Protein AF-A0A7Y2X7P4-F1 (afdb_monomer)

Solvent-accessible surface area (backbone atoms only — not comparable to full-atom values): 41849 Å² total; per-residue (Å²): 105,54,76,49,35,72,40,78,46,71,38,69,62,45,91,51,98,56,87,38,60,37,46,32,39,45,43,83,76,94,69,58,42,29,47,55,92,84,68,91,42,48,36,49,34,66,85,62,38,54,68,67,60,39,80,72,4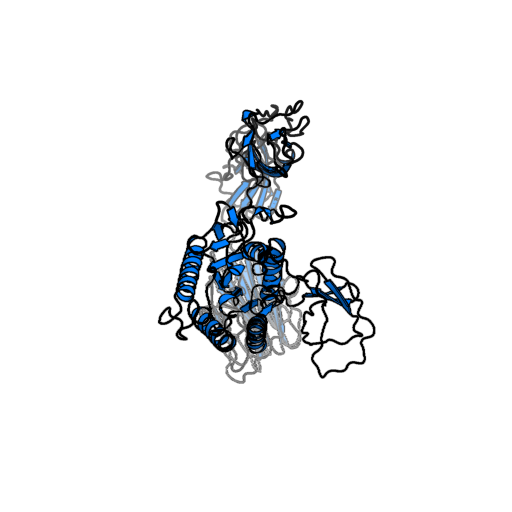3,8,31,40,40,37,40,35,15,31,24,30,76,69,58,79,55,45,81,68,47,43,25,46,58,78,45,72,42,47,78,61,45,75,48,54,20,93,92,36,32,27,25,23,32,35,34,34,34,70,59,48,72,83,68,53,32,51,32,49,30,39,73,34,43,48,26,14,35,26,40,36,43,40,40,39,31,36,39,50,80,77,66,77,45,58,40,67,33,78,29,55,37,31,71,44,63,48,90,45,52,48,21,42,35,41,36,26,28,13,16,42,75,34,54,18,34,40,37,82,82,30,49,63,69,41,56,35,52,8,31,77,25,6,15,20,22,20,33,36,83,34,67,65,53,43,83,43,66,59,38,40,49,62,30,87,46,57,17,23,16,35,38,38,30,35,40,44,53,84,90,83,72,59,39,43,77,75,47,39,40,64,78,65,88,56,60,75,43,50,51,64,46,82,46,45,32,42,37,35,40,81,48,47,47,35,73,91,39,67,54,66,80,30,50,43,60,77,37,71,22,48,72,47,62,52,79,71,41,80,78,49,65,32,30,36,37,43,35,36,27,34,76,35,49,44,26,45,23,52,24,43,32,74,80,36,74,35,28,28,73,87,68,35,54,46,66,30,80,73,59,54,48,33,84,58,71,28,42,24,36,75,85,79,85,74,55,42,48,74,55,30,85,32,40,44,60,79,60,79,70,41,75,44,42,35,68,43,78,46,46,33,39,37,45,44,74,47,49,51,30,68,93,41,63,56,73,80,31,48,48,62,75,39,70,25,49,71,46,70,61,62,74,44,79,78,48,85,24,32,34,40,36,33,37,28,32,77,37,53,40,26,44,22,53,25,43,35,59,68,34,73,37,26,24,76,77,66,34,53,40,83,23,90,52,59,48,43,31,77,65,60,32,44,30,38,72,54,79,82,76,75,59,67,55,46,36,29,47,32,36,39,39,33,36,11,39,62,37,32,24,71,28,50,34,88,56,48,51,70,62,98,59,46,59,63,41,69,40,88,71,26,41,26,20,67,58,80,54,80,42,59,33,52,58,61,70,37,80,56,100,87,42,48,10,32,27,23,63,66,34,19,49,48,52,44,31,77,72,52,54,87,42,86,22,47,41,35,31,40,34,33,39,46,41,69,78,50,27,52,85,52,34,41,21,55,52,70,74,56,51,71,66,76,33,8,72,51,40,40,49,32,52,52,26,45,56,50,34,54,54,45,50,47,65,77,37,74,76,34,48,81,40,72,63,26,36,40,37,31,63,55,76,58,25,31,39,100,91,32,21,94,49,42,40,64,45,50,50,44,30,54,52,22,51,20,67,59,75,36,86,80,47,32,36,38,38,40,36,73,38,80,72,36,68,68,46,47,67,70,27,45,50,42,40,36,48,26,48,46,55,50,16,81,72,32,101,53,32,45,62,41,86,38,66,92,50,40,61,32,100,70,29,69,44,48,21,46,62,14,26,41,51,50,7,44,49,52,31,55,56,51,60,68,72,56,76,81,89,59,83,65,50,77,45,63,53,100,89,64,32,45,34,45,40,38,83,77,49,64,84,89,56,56,78,52,90,42,74,71,91,88,66,88,76,93,83,77,89,76,74,77,86,69,78,70,86,53,47,58,48,69,43,70,46,80,74,93,83,73,93,78,96,77,78,77,51,80,50,84,45,84,77,131

Structure (mmCIF, N/CA/C/O backbone):
data_AF-A0A7Y2X7P4-F1
#
_entry.id   AF-A0A7Y2X7P4-F1
#
loop_
_atom_site.group_PDB
_atom_site.id
_atom_site.type_symbol
_atom_site.label_atom_id
_atom_site.label_alt_id
_atom_site.label_comp_id
_atom_site.label_asym_id
_atom_site.label_entity_id
_atom_site.label_seq_id
_atom_site.pdbx_PDB_ins_code
_atom_site.Cartn_x
_atom_site.Cartn_y
_atom_site.Cartn_z
_atom_site.occupancy
_atom_site.B_iso_or_equiv
_atom_site.auth_seq_id
_atom_site.auth_comp_id
_atom_site.auth_asym_id
_atom_site.auth_atom_id
_atom_site.pdbx_PDB_model_num
ATOM 1 N N . MET A 1 1 ? -10.088 -11.975 59.814 1.00 55.72 1 MET A N 1
ATOM 2 C CA . MET A 1 1 ? -8.767 -12.585 59.526 1.00 55.72 1 MET A CA 1
ATOM 3 C C . MET A 1 1 ? -8.767 -13.063 58.083 1.00 55.72 1 MET A C 1
ATOM 5 O O . MET A 1 1 ? -9.628 -13.869 57.749 1.00 55.72 1 MET A O 1
ATOM 9 N N . LYS A 1 2 ? -7.854 -12.573 57.236 1.00 48.41 2 LYS A N 1
ATOM 10 C CA . LYS A 1 2 ? -7.659 -13.098 55.872 1.00 48.41 2 LYS A CA 1
ATOM 11 C C . LYS A 1 2 ? -6.420 -14.012 55.882 1.00 48.41 2 LYS A C 1
ATOM 13 O O . LYS A 1 2 ? -5.441 -13.701 56.560 1.00 48.41 2 LYS A O 1
ATOM 18 N N . ILE A 1 3 ? -6.473 -15.141 55.171 1.00 52.34 3 ILE A N 1
ATOM 19 C CA . ILE A 1 3 ? -5.277 -15.928 54.824 1.00 52.34 3 ILE A CA 1
ATOM 20 C C . ILE A 1 3 ? -4.884 -15.468 53.429 1.00 52.34 3 ILE A C 1
ATOM 22 O O . ILE A 1 3 ? -5.646 -15.695 52.491 1.00 52.34 3 ILE A O 1
ATOM 26 N N . SER A 1 4 ? -3.733 -14.818 53.293 1.00 39.75 4 SER A N 1
ATOM 27 C CA . SER A 1 4 ? -3.278 -14.352 51.980 1.00 39.75 4 SER A CA 1
ATOM 28 C C . SER A 1 4 ? -2.573 -15.447 51.190 1.00 39.75 4 SER A C 1
ATOM 30 O O . SER A 1 4 ? -2.751 -15.552 49.981 1.00 39.75 4 SER A O 1
ATOM 32 N N . THR A 1 5 ? -1.770 -16.273 51.869 1.00 44.25 5 THR A N 1
ATOM 33 C CA . THR A 1 5 ? -0.935 -17.270 51.195 1.00 44.25 5 THR A CA 1
ATOM 34 C C . THR A 1 5 ? -0.627 -18.478 52.063 1.00 44.25 5 THR A C 1
ATOM 36 O O . THR A 1 5 ? -0.539 -18.388 53.291 1.00 44.25 5 THR A O 1
ATOM 39 N N . ILE A 1 6 ? -0.419 -19.607 51.386 1.00 47.72 6 ILE A N 1
ATOM 40 C CA . ILE A 1 6 ? -0.004 -20.881 51.962 1.00 47.72 6 ILE A CA 1
ATOM 41 C C . ILE A 1 6 ? 1.059 -21.495 51.046 1.00 47.72 6 ILE A C 1
ATOM 43 O O . ILE A 1 6 ? 0.864 -21.551 49.833 1.00 47.72 6 ILE A O 1
ATOM 47 N N . LEU A 1 7 ? 2.155 -21.985 51.624 1.00 40.59 7 LEU A N 1
ATOM 48 C CA . LEU A 1 7 ? 3.277 -22.555 50.882 1.00 40.59 7 LEU A CA 1
ATOM 49 C C . LEU A 1 7 ? 3.767 -23.878 51.480 1.00 40.59 7 LEU A C 1
ATOM 51 O O . LEU A 1 7 ? 3.848 -24.026 52.700 1.00 40.59 7 LEU A O 1
ATOM 55 N N . PHE A 1 8 ? 4.163 -24.817 50.614 1.00 43.94 8 PHE A N 1
ATOM 56 C CA . PHE A 1 8 ? 4.609 -26.165 50.979 1.00 43.94 8 PHE A CA 1
ATOM 57 C C . PHE A 1 8 ? 6.032 -26.462 50.498 1.00 43.94 8 PHE A C 1
ATOM 59 O O . PHE A 1 8 ? 6.401 -26.148 49.363 1.00 43.94 8 PHE A O 1
ATOM 66 N N . ALA A 1 9 ? 6.821 -27.135 51.337 1.00 40.66 9 ALA A N 1
ATOM 67 C CA . ALA A 1 9 ? 8.124 -27.689 50.985 1.00 40.66 9 ALA A CA 1
ATOM 68 C C . ALA A 1 9 ? 8.365 -29.028 51.701 1.00 40.66 9 ALA A C 1
ATOM 70 O O . ALA A 1 9 ? 8.717 -29.056 52.876 1.00 40.66 9 ALA A O 1
ATOM 71 N N . ALA A 1 10 ? 8.217 -30.145 50.986 1.00 37.28 10 ALA A N 1
ATOM 72 C CA . ALA A 1 10 ? 8.679 -31.456 51.444 1.00 37.28 10 ALA A CA 1
ATOM 73 C C . ALA A 1 10 ? 10.058 -31.757 50.834 1.00 37.28 10 ALA A C 1
ATOM 75 O O . ALA A 1 10 ? 10.251 -31.565 49.634 1.00 37.28 10 ALA A O 1
ATOM 76 N N . CYS A 1 11 ? 11.009 -32.212 51.651 1.00 38.88 11 CYS A N 1
ATOM 77 C CA . CYS A 1 11 ? 12.375 -32.521 51.240 1.00 38.88 11 CYS A CA 1
ATOM 78 C C . CYS A 1 11 ? 12.764 -33.943 51.673 1.00 38.88 11 CYS A C 1
ATOM 80 O O . CYS A 1 11 ? 12.772 -34.285 52.862 1.00 38.88 11 CYS A O 1
ATOM 82 N N . THR A 1 12 ? 13.086 -34.781 50.688 1.00 38.25 12 THR A N 1
ATOM 83 C CA . THR A 1 12 ? 13.440 -36.192 50.871 1.00 38.25 12 THR A CA 1
ATOM 84 C C . THR A 1 12 ? 14.952 -36.397 50.882 1.00 38.25 12 THR A C 1
ATOM 86 O O . THR A 1 12 ? 15.601 -36.122 49.879 1.00 38.25 12 THR A O 1
ATOM 89 N N . ALA A 1 13 ? 15.459 -36.997 51.965 1.00 36.12 13 ALA A N 1
ATOM 90 C CA . ALA A 1 13 ? 16.832 -37.482 52.140 1.00 36.12 13 ALA A CA 1
ATOM 91 C C . ALA A 1 13 ? 17.942 -36.409 52.152 1.00 36.12 13 ALA A C 1
ATOM 93 O O . ALA A 1 13 ? 18.467 -36.008 51.118 1.00 36.12 13 ALA A O 1
ATOM 94 N N . VAL A 1 14 ? 18.408 -36.067 53.358 1.00 37.22 14 VAL A N 1
ATOM 95 C CA . VAL A 1 14 ? 19.743 -35.485 53.581 1.00 37.22 14 VAL A CA 1
ATOM 96 C C . VAL A 1 14 ? 20.624 -36.541 54.248 1.00 37.22 14 VAL A C 1
ATOM 98 O O . VAL A 1 14 ? 20.354 -36.974 55.364 1.00 37.22 14 VAL A O 1
ATOM 101 N N . LEU A 1 15 ? 21.699 -36.954 53.570 1.00 34.16 15 LEU A N 1
ATOM 102 C CA . LEU A 1 15 ? 22.690 -37.905 54.088 1.00 34.16 15 LEU A CA 1
ATOM 103 C C . LEU A 1 15 ? 24.070 -37.245 54.200 1.00 34.16 15 LEU A C 1
ATOM 105 O O . LEU A 1 15 ? 24.990 -37.557 53.448 1.00 34.16 15 LEU A O 1
ATOM 109 N N . ALA A 1 16 ? 24.213 -36.347 55.176 1.00 33.16 16 ALA A N 1
ATOM 110 C CA . ALA A 1 16 ? 25.489 -35.746 55.563 1.00 33.16 16 ALA A CA 1
ATOM 111 C C . ALA A 1 16 ? 25.907 -36.227 56.966 1.00 33.16 16 ALA A C 1
ATOM 113 O O . ALA A 1 16 ? 25.143 -36.132 57.930 1.00 33.16 16 ALA A O 1
ATOM 114 N N . TRP A 1 17 ? 27.126 -36.760 57.084 1.00 35.09 17 TRP A N 1
ATOM 115 C CA . TRP A 1 17 ? 27.699 -37.282 58.333 1.00 35.09 17 TRP A CA 1
ATOM 116 C C . TRP A 1 17 ? 28.573 -36.241 59.051 1.00 35.09 17 TRP A C 1
ATOM 118 O O . TRP A 1 17 ? 29.725 -36.512 59.355 1.00 35.09 17 TRP A O 1
ATOM 128 N N . GLU A 1 18 ? 28.030 -35.057 59.346 1.00 35.19 18 GLU A N 1
ATOM 129 C CA . GLU A 1 18 ? 28.591 -34.121 60.338 1.00 35.19 18 GLU A CA 1
ATOM 130 C C . GLU A 1 18 ? 27.557 -33.038 60.717 1.00 35.19 18 GLU A C 1
ATOM 132 O O . GLU A 1 18 ? 26.429 -33.059 60.225 1.00 35.19 18 GLU A O 1
ATOM 137 N N . SER A 1 19 ? 27.905 -32.145 61.652 1.00 34.94 19 SER A N 1
ATOM 138 C CA . SER A 1 19 ? 27.006 -31.197 62.339 1.00 34.94 19 SER A CA 1
ATOM 139 C C . SER A 1 19 ? 26.192 -30.279 61.406 1.00 34.94 19 SER A C 1
ATOM 141 O O . SER A 1 19 ? 26.606 -29.166 61.091 1.00 34.94 19 SER A O 1
ATOM 143 N N . ALA A 1 20 ? 25.005 -30.730 60.995 1.00 35.72 20 ALA A N 1
ATOM 144 C CA . ALA A 1 20 ? 24.185 -30.058 59.990 1.00 35.72 20 ALA A CA 1
ATOM 145 C C . ALA A 1 20 ? 23.316 -28.908 60.543 1.00 35.72 20 ALA A C 1
ATOM 147 O O . ALA A 1 20 ? 22.295 -29.135 61.196 1.00 35.72 20 ALA A O 1
ATOM 148 N N . SER A 1 21 ? 23.667 -27.670 60.187 1.00 38.09 21 SER A N 1
ATOM 149 C CA . SER A 1 21 ? 22.732 -26.540 60.100 1.00 38.09 21 SER A CA 1
ATOM 150 C C . SER A 1 21 ? 22.137 -26.485 58.690 1.00 38.09 21 SER A C 1
ATOM 152 O O . SER A 1 21 ? 22.902 -26.422 57.729 1.00 38.09 21 SER A O 1
ATOM 154 N N . ALA A 1 22 ? 20.808 -26.488 58.550 1.00 37.69 22 ALA A N 1
ATOM 155 C CA . ALA A 1 22 ? 20.156 -26.393 57.244 1.00 37.69 22 ALA A CA 1
ATOM 156 C C . ALA A 1 22 ? 19.798 -24.935 56.915 1.00 37.69 22 ALA A C 1
ATOM 158 O O . ALA A 1 22 ? 19.086 -24.277 57.678 1.00 37.69 22 ALA A O 1
ATOM 159 N N . GLN A 1 23 ? 20.267 -24.418 55.777 1.00 37.84 23 GLN A N 1
ATOM 160 C CA . GLN A 1 23 ? 19.947 -23.050 55.362 1.00 37.84 23 GLN A CA 1
ATOM 161 C C . GLN A 1 23 ? 18.919 -23.045 54.229 1.00 37.84 23 GLN A C 1
ATOM 163 O O . GLN A 1 23 ? 19.240 -23.305 53.076 1.00 37.84 23 GLN A O 1
ATOM 168 N N . LEU A 1 24 ? 17.670 -22.716 54.552 1.00 39.12 24 LEU A N 1
ATOM 169 C CA . LEU A 1 24 ? 16.667 -22.319 53.565 1.00 39.12 24 LEU A CA 1
ATOM 170 C C . LEU A 1 24 ? 16.857 -20.818 53.272 1.00 39.12 24 LEU A C 1
ATOM 172 O O . LEU A 1 24 ? 17.075 -20.010 54.176 1.00 39.12 24 LEU A O 1
ATOM 176 N N . ILE A 1 25 ? 16.871 -20.467 51.988 1.00 38.62 25 ILE A N 1
ATOM 177 C CA . ILE A 1 25 ? 17.105 -19.109 51.483 1.00 38.62 25 ILE A CA 1
ATOM 178 C C . ILE A 1 25 ? 15.963 -18.778 50.517 1.00 38.62 25 ILE A C 1
ATOM 180 O O . ILE A 1 25 ? 15.328 -19.681 49.964 1.00 38.62 25 ILE A O 1
ATOM 184 N N . VAL A 1 26 ? 15.638 -17.493 50.405 1.00 33.94 26 VAL A N 1
ATOM 185 C CA . VAL A 1 26 ? 14.413 -16.990 49.787 1.00 33.94 26 VAL A CA 1
ATOM 186 C C . VAL A 1 26 ? 14.772 -15.864 48.817 1.00 33.94 26 VAL A C 1
ATOM 188 O O . VAL A 1 26 ? 14.937 -14.713 49.221 1.00 33.94 26 VAL A O 1
ATOM 191 N N . TYR A 1 27 ? 14.963 -16.211 47.546 1.00 34.59 27 TYR A N 1
ATOM 192 C CA . TYR A 1 27 ? 15.438 -15.289 46.512 1.00 34.59 27 TYR A CA 1
ATOM 193 C C . TYR A 1 27 ? 14.316 -14.854 45.568 1.00 34.59 27 TYR A C 1
ATOM 195 O O . TYR A 1 27 ? 13.291 -15.513 45.439 1.00 34.59 27 TYR A O 1
ATOM 203 N N . ASP A 1 28 ? 14.529 -13.730 44.892 1.00 31.25 28 ASP A N 1
ATOM 204 C CA . ASP A 1 28 ? 13.771 -13.381 43.693 1.00 31.25 28 ASP A CA 1
ATOM 205 C C . ASP A 1 28 ? 14.186 -14.297 42.522 1.00 31.25 28 ASP A C 1
ATOM 207 O O . ASP A 1 28 ? 15.343 -14.713 42.430 1.00 31.25 28 ASP A O 1
ATOM 211 N N . THR A 1 29 ? 13.248 -14.573 41.613 1.00 32.22 29 THR A N 1
ATOM 212 C CA . THR A 1 29 ? 13.314 -15.528 40.486 1.00 32.22 29 THR A CA 1
ATOM 213 C C . THR A 1 29 ? 13.388 -17.024 40.852 1.00 32.22 29 THR A C 1
ATOM 215 O O . THR A 1 29 ? 13.853 -17.433 41.913 1.00 32.22 29 THR A O 1
ATOM 218 N N . ALA A 1 30 ? 12.854 -17.875 39.966 1.00 29.14 30 ALA A N 1
ATOM 219 C CA . ALA A 1 30 ? 12.456 -19.244 40.300 1.00 29.14 30 ALA A CA 1
ATOM 220 C C . ALA A 1 30 ? 13.512 -20.327 39.990 1.00 29.14 30 ALA A C 1
ATOM 222 O O . ALA A 1 30 ? 13.723 -20.687 38.830 1.00 29.14 30 ALA A O 1
ATOM 223 N N . SER A 1 31 ? 14.092 -20.934 41.031 1.00 27.42 31 SER A N 1
ATOM 224 C CA . SER A 1 31 ? 14.581 -22.330 41.069 1.00 27.42 31 SER A CA 1
ATOM 225 C C . SER A 1 31 ? 15.016 -22.697 42.491 1.00 27.42 31 SER A C 1
ATOM 227 O O . SER A 1 31 ? 15.443 -21.837 43.248 1.00 27.42 31 SER A O 1
ATOM 229 N N . TYR A 1 32 ? 14.893 -23.966 42.883 1.00 30.73 32 TYR A N 1
ATOM 230 C CA . TYR A 1 32 ? 14.807 -24.341 44.297 1.00 30.73 32 TYR A CA 1
ATOM 231 C C . TYR A 1 32 ? 16.195 -24.767 44.953 1.00 30.73 32 TYR A C 1
ATOM 233 O O . TYR A 1 32 ? 16.746 -25.787 44.562 1.00 30.73 32 TYR A O 1
ATOM 241 N N . THR A 1 33 ? 16.697 -24.040 45.997 1.00 29.25 33 THR A N 1
ATOM 242 C CA . THR A 1 33 ? 17.766 -24.250 47.060 1.00 29.25 33 THR A CA 1
ATOM 243 C C . THR A 1 33 ? 17.400 -23.748 48.556 1.00 29.25 33 THR A C 1
ATOM 245 O O . THR A 1 33 ? 17.035 -22.582 48.629 1.00 29.25 33 THR A O 1
ATOM 248 N N . ILE A 1 34 ? 17.351 -24.288 49.840 1.00 39.47 34 ILE A N 1
ATOM 249 C CA . ILE A 1 34 ? 17.632 -25.381 50.899 1.00 39.47 34 ILE A CA 1
ATOM 250 C C . ILE A 1 34 ? 18.951 -26.155 50.989 1.00 39.47 34 ILE A C 1
ATOM 252 O O . ILE A 1 34 ? 19.001 -27.287 50.531 1.00 39.47 34 ILE A O 1
ATOM 256 N N . GLU A 1 35 ? 19.922 -25.666 51.755 1.00 37.03 35 GLU A N 1
ATOM 257 C CA . GLU A 1 35 ? 21.263 -26.241 51.896 1.00 37.03 35 GLU A CA 1
ATOM 258 C C . GLU A 1 35 ? 21.436 -27.343 52.961 1.00 37.03 35 GLU A C 1
ATOM 260 O O . GLU A 1 35 ? 21.086 -27.168 54.130 1.00 37.03 35 GLU A O 1
ATOM 265 N N . ALA A 1 36 ? 22.097 -28.432 52.561 1.00 39.31 36 ALA A N 1
ATOM 266 C CA . ALA A 1 36 ? 22.861 -29.341 53.416 1.00 39.31 36 ALA A CA 1
ATOM 267 C C . ALA A 1 36 ? 24.233 -29.592 52.758 1.00 39.31 36 ALA A C 1
ATOM 269 O O . ALA A 1 36 ? 24.377 -29.413 51.548 1.00 39.31 36 ALA A O 1
ATOM 270 N N . SER A 1 37 ? 25.249 -29.993 53.527 1.00 42.75 37 SER A N 1
ATOM 271 C CA . SER A 1 37 ? 26.652 -30.047 53.083 1.00 42.75 37 SER A CA 1
ATOM 272 C C . SER A 1 37 ? 26.944 -31.129 52.025 1.00 42.75 37 SER A C 1
ATOM 274 O O . SER A 1 37 ? 27.490 -32.189 52.328 1.00 42.75 37 SER A O 1
ATOM 276 N N . GLY A 1 38 ? 26.613 -30.844 50.759 1.00 44.19 38 GLY A N 1
ATOM 277 C CA . GLY A 1 38 ? 26.996 -31.660 49.604 1.00 44.19 38 GLY A CA 1
ATOM 278 C C . GLY A 1 38 ? 26.279 -31.326 48.289 1.00 44.19 38 GLY A C 1
ATOM 279 O O . GLY A 1 38 ? 26.950 -31.024 47.303 1.00 44.19 38 GLY A O 1
ATOM 280 N N . THR A 1 39 ? 24.940 -31.410 48.248 1.00 32.41 39 THR A N 1
ATOM 281 C CA . THR A 1 39 ? 24.178 -31.496 46.978 1.00 32.41 39 THR A CA 1
ATOM 282 C C . THR A 1 39 ? 22.711 -31.051 47.108 1.00 32.41 39 THR A C 1
ATOM 284 O O . THR A 1 39 ? 22.126 -31.303 48.152 1.00 32.41 39 THR A O 1
ATOM 287 N N . ALA A 1 40 ? 22.166 -30.467 46.020 1.00 33.94 40 ALA A N 1
ATOM 288 C CA . ALA A 1 40 ? 20.782 -30.069 45.632 1.00 33.94 40 ALA A CA 1
ATOM 289 C C . ALA A 1 40 ? 19.575 -30.177 46.622 1.00 33.94 40 ALA A C 1
ATOM 291 O O . ALA A 1 40 ? 19.415 -31.134 47.369 1.00 33.94 40 ALA A O 1
ATOM 292 N N . ILE A 1 41 ? 18.721 -29.139 46.606 1.00 41.94 41 ILE A N 1
ATOM 293 C CA . ILE A 1 41 ? 18.492 -28.169 47.718 1.00 41.94 41 ILE A CA 1
ATOM 294 C C . ILE A 1 41 ? 17.049 -27.494 47.429 1.00 41.94 41 ILE A C 1
ATOM 296 O O . ILE A 1 41 ? 16.469 -27.862 46.409 1.00 41.94 41 ILE A O 1
ATOM 300 N N . ARG A 1 42 ? 16.346 -26.611 48.225 1.00 39.59 42 ARG A N 1
ATOM 301 C CA . ARG A 1 42 ? 14.998 -25.953 47.852 1.00 39.59 42 ARG A CA 1
ATOM 302 C C . ARG A 1 42 ? 14.615 -24.437 48.243 1.00 39.59 42 ARG A C 1
ATOM 304 O O . ARG A 1 42 ? 14.480 -24.111 49.407 1.00 39.59 42 ARG A O 1
ATOM 311 N N . THR A 1 43 ? 14.337 -23.489 47.311 1.00 38.12 43 THR A N 1
ATOM 312 C CA . THR A 1 43 ? 14.257 -21.983 47.495 1.00 38.12 43 THR A CA 1
ATOM 313 C C . THR A 1 43 ? 12.848 -21.429 47.428 1.00 38.12 43 THR A C 1
ATOM 315 O O . THR A 1 43 ? 12.158 -21.645 46.448 1.00 38.12 43 THR A O 1
ATOM 318 N N . ILE A 1 44 ? 12.442 -20.596 48.369 1.00 40.19 44 ILE A N 1
ATOM 319 C CA . ILE A 1 44 ? 11.144 -19.911 48.277 1.00 40.19 44 ILE A CA 1
ATOM 320 C C . ILE A 1 44 ? 11.331 -18.551 47.580 1.00 40.19 44 ILE A C 1
ATOM 322 O O . ILE A 1 44 ? 12.395 -17.960 47.707 1.00 40.19 44 ILE A O 1
ATOM 326 N N . THR A 1 45 ? 10.339 -18.019 46.871 1.00 39.75 45 THR A N 1
ATOM 327 C CA . THR A 1 45 ? 10.401 -16.660 46.298 1.00 39.75 45 THR A CA 1
ATOM 328 C C . THR A 1 45 ? 9.275 -15.768 46.838 1.00 39.75 45 THR A C 1
ATOM 330 O O . THR A 1 45 ? 8.286 -16.283 47.365 1.00 39.75 45 THR A O 1
ATOM 333 N N . PRO A 1 46 ? 9.344 -14.430 46.685 1.00 38.00 46 PRO A N 1
ATOM 334 C CA . PRO A 1 46 ? 8.195 -13.556 46.938 1.00 38.00 46 PRO A CA 1
ATOM 335 C C . PRO A 1 46 ? 6.970 -13.897 46.067 1.00 38.00 46 PRO A C 1
ATOM 337 O O . PRO A 1 46 ? 5.839 -13.672 46.488 1.00 38.00 46 PRO A O 1
ATOM 340 N N . ALA A 1 47 ? 7.174 -14.502 44.889 1.00 40.41 47 ALA A N 1
ATOM 341 C CA . ALA A 1 47 ? 6.103 -15.001 44.024 1.00 40.41 47 ALA A CA 1
ATOM 342 C C . ALA A 1 47 ? 5.504 -16.350 44.492 1.00 40.41 47 ALA A C 1
ATOM 344 O O . ALA A 1 47 ? 4.437 -16.731 44.018 1.00 40.41 47 ALA A O 1
ATOM 345 N N . ASP A 1 48 ? 6.128 -17.038 45.459 1.00 41.94 48 ASP A N 1
ATOM 346 C CA . ASP A 1 48 ? 5.508 -18.117 46.247 1.00 41.94 48 ASP A CA 1
ATOM 347 C C . ASP A 1 48 ? 4.734 -17.561 47.476 1.00 41.94 48 ASP A C 1
ATOM 349 O O . ASP A 1 48 ? 4.103 -18.330 48.204 1.00 41.94 48 ASP A O 1
ATOM 353 N N . LEU A 1 49 ? 4.768 -16.238 47.719 1.00 45.62 49 LEU A N 1
ATOM 354 C CA . LEU A 1 49 ? 4.056 -15.527 48.797 1.00 45.62 49 LEU A CA 1
ATOM 355 C C . LEU A 1 49 ? 3.094 -14.399 48.305 1.00 45.62 49 LEU A C 1
ATOM 357 O O . LEU A 1 49 ? 3.037 -13.336 48.937 1.00 45.62 49 LEU A O 1
ATOM 361 N N . PRO A 1 50 ? 2.316 -14.565 47.207 1.00 39.16 50 PRO A N 1
ATOM 362 C CA . PRO A 1 50 ? 1.397 -13.529 46.729 1.00 39.16 50 PRO A CA 1
ATOM 363 C C . PRO A 1 50 ? 0.372 -13.127 47.798 1.00 39.16 50 PRO A C 1
ATOM 365 O O . PRO A 1 50 ? -0.263 -13.974 48.426 1.00 39.16 50 PRO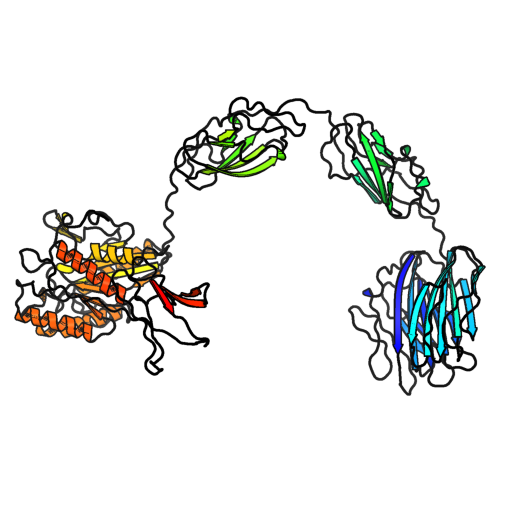 A O 1
ATOM 368 N N . GLY A 1 51 ? 0.205 -11.816 47.990 1.00 43.16 51 GLY A N 1
ATOM 369 C CA . GLY A 1 51 ? -0.713 -11.242 48.977 1.00 43.16 51 GLY A CA 1
ATOM 370 C C . GLY A 1 51 ? -0.137 -11.060 50.388 1.00 43.16 51 GLY A C 1
ATOM 371 O O . GLY A 1 51 ? -0.894 -10.704 51.294 1.00 43.16 51 GLY A O 1
ATOM 372 N N . PHE A 1 52 ? 1.167 -11.279 50.611 1.00 48.00 52 PHE A N 1
ATOM 373 C CA . PHE A 1 52 ? 1.803 -10.909 51.879 1.00 48.00 52 PHE A CA 1
ATOM 374 C C . PHE A 1 52 ? 1.823 -9.377 52.065 1.00 48.00 52 PHE A C 1
ATOM 376 O O . PHE A 1 52 ? 2.738 -8.689 51.613 1.00 48.00 52 PHE A O 1
ATOM 383 N N . ASP A 1 53 ? 0.816 -8.853 52.762 1.00 48.50 53 ASP A N 1
ATOM 384 C CA . ASP A 1 53 ? 0.785 -7.484 53.278 1.00 48.50 53 ASP A CA 1
ATOM 385 C C . ASP A 1 53 ? 1.026 -7.508 54.804 1.00 48.50 53 ASP A C 1
ATOM 387 O O . ASP A 1 53 ? 0.219 -8.086 55.542 1.00 48.50 53 ASP A O 1
ATOM 391 N N . PRO A 1 54 ? 2.139 -6.938 55.310 1.00 48.59 54 PRO A N 1
ATOM 392 C CA . PRO A 1 54 ? 2.414 -6.872 56.743 1.00 48.59 54 PRO A CA 1
ATOM 393 C C . PRO A 1 54 ? 1.664 -5.747 57.478 1.00 48.59 54 PRO A C 1
ATOM 395 O O . PRO A 1 54 ? 1.719 -5.698 58.712 1.00 48.59 54 PRO A O 1
ATOM 398 N N . VAL A 1 55 ? 1.010 -4.821 56.768 1.00 43.41 55 VAL A N 1
ATOM 399 C CA . VAL A 1 55 ? 0.371 -3.647 57.376 1.00 43.41 55 VAL A CA 1
ATOM 400 C C . VAL A 1 55 ? -0.866 -4.070 58.180 1.00 43.41 55 VAL A C 1
ATOM 402 O O . VAL A 1 55 ? -1.752 -4.757 57.685 1.00 43.41 55 VAL A O 1
ATOM 405 N N . GLY A 1 56 ? -0.938 -3.645 59.449 1.00 50.72 56 GLY A N 1
ATOM 406 C CA . GLY A 1 56 ? -2.119 -3.863 60.299 1.00 50.72 56 GLY A CA 1
ATOM 407 C C . GLY A 1 56 ? -2.124 -5.144 61.147 1.00 50.72 56 GLY A C 1
ATOM 408 O O . GLY A 1 56 ? -3.190 -5.706 61.371 1.00 50.72 56 GLY A O 1
ATOM 409 N N . SER A 1 57 ? -0.971 -5.581 61.680 1.00 54.84 57 SER A N 1
ATOM 410 C CA . SER A 1 57 ? -0.764 -6.813 62.487 1.00 54.84 57 SER A CA 1
ATOM 411 C C . SER A 1 57 ? -0.638 -8.125 61.694 1.00 54.84 57 SER A C 1
ATOM 413 O O . SER A 1 57 ? -1.239 -9.149 62.028 1.00 54.84 57 SER A O 1
ATOM 415 N N . GLY A 1 58 ? 0.194 -8.115 60.647 1.00 72.50 58 GLY A N 1
ATOM 416 C CA . GLY A 1 58 ? 0.602 -9.342 59.961 1.00 72.50 58 GLY A CA 1
ATOM 417 C C . GLY A 1 58 ? 1.344 -10.328 60.882 1.00 72.50 58 GLY A C 1
ATOM 418 O O . GLY A 1 58 ? 2.098 -9.925 61.770 1.00 72.50 58 GLY A O 1
ATOM 419 N N . LYS A 1 59 ? 1.172 -11.635 60.653 1.00 83.06 59 LYS A N 1
ATOM 420 C CA . LYS A 1 59 ? 1.898 -12.718 61.343 1.00 83.06 59 LYS A CA 1
ATOM 421 C C . LYS A 1 59 ? 2.343 -13.792 60.349 1.00 83.06 59 LYS A C 1
ATOM 423 O O . LYS A 1 59 ? 1.541 -14.253 59.538 1.00 83.06 59 LYS A O 1
ATOM 428 N N . LEU A 1 60 ? 3.598 -14.227 60.455 1.00 83.56 60 LEU A N 1
ATOM 429 C CA . LEU A 1 60 ? 4.119 -15.411 59.764 1.00 83.56 60 LEU A CA 1
ATOM 430 C C . LEU A 1 60 ? 4.040 -16.615 60.707 1.00 83.56 60 LEU A C 1
ATOM 432 O O . LEU A 1 60 ? 4.485 -16.514 61.849 1.00 83.56 60 LEU A O 1
ATOM 436 N N . VAL A 1 61 ? 3.525 -17.750 60.239 1.00 88.19 61 VAL A N 1
ATOM 437 C CA . VAL A 1 61 ? 3.508 -19.025 60.978 1.00 88.19 61 VAL A CA 1
ATOM 438 C C . VAL A 1 61 ? 4.213 -20.095 60.149 1.00 88.19 61 VAL A C 1
ATOM 440 O O . VAL A 1 61 ? 3.972 -20.212 58.950 1.00 88.19 61 VAL A O 1
ATOM 443 N N . VAL A 1 62 ? 5.087 -20.878 60.784 1.00 87.62 62 VAL A N 1
ATOM 444 C CA . VAL A 1 62 ? 5.919 -21.904 60.142 1.00 87.62 62 VAL A CA 1
ATOM 445 C C . VAL A 1 62 ? 5.721 -23.239 60.857 1.00 87.62 62 VAL A C 1
ATOM 447 O O . VAL A 1 62 ? 6.007 -23.350 62.048 1.00 87.62 62 VAL A O 1
ATOM 450 N N . THR A 1 63 ? 5.257 -24.263 60.139 1.00 90.12 63 THR A N 1
ATOM 451 C CA . THR A 1 63 ? 5.158 -25.643 60.646 1.00 90.12 63 THR A CA 1
ATOM 452 C C . THR A 1 63 ? 6.362 -26.454 60.193 1.00 90.12 63 THR A C 1
ATOM 454 O O . THR A 1 63 ? 6.730 -26.380 59.020 1.00 90.12 63 THR A O 1
ATOM 457 N N . LEU A 1 64 ? 6.911 -27.291 61.067 1.00 87.31 64 LEU A N 1
ATOM 458 C CA . LEU A 1 64 ? 8.052 -28.158 60.779 1.00 87.31 64 LEU A CA 1
ATOM 459 C C . LEU A 1 64 ? 7.741 -29.608 61.162 1.00 87.31 64 LEU A C 1
ATOM 461 O O . LEU A 1 64 ? 7.196 -29.864 62.234 1.00 87.31 64 LEU A O 1
ATOM 465 N N . SER A 1 65 ? 8.167 -30.554 60.330 1.00 88.00 65 SER A N 1
ATOM 466 C CA . SER A 1 65 ? 8.200 -31.994 60.620 1.00 88.00 65 SER A CA 1
ATOM 467 C C . SER A 1 65 ? 9.531 -32.561 60.135 1.00 88.00 65 SER A C 1
ATOM 469 O O . SER A 1 65 ? 9.923 -32.289 59.006 1.00 88.00 65 SER A O 1
ATOM 471 N N . ALA A 1 66 ? 10.246 -33.327 60.957 1.00 82.50 66 ALA A N 1
ATOM 472 C CA . ALA A 1 66 ? 11.605 -33.777 60.650 1.00 82.50 66 ALA A CA 1
ATOM 473 C C . ALA A 1 66 ? 11.916 -35.182 61.186 1.00 82.50 66 ALA A C 1
ATOM 475 O O . ALA A 1 66 ? 11.318 -35.647 62.161 1.00 82.50 66 ALA A O 1
ATOM 476 N N . GLU A 1 67 ? 12.903 -35.829 60.566 1.00 81.38 67 GLU A N 1
ATOM 477 C CA . GLU A 1 67 ? 13.470 -37.112 60.989 1.00 81.38 67 GLU A CA 1
ATOM 478 C C . GLU A 1 67 ? 14.983 -37.001 61.229 1.00 81.38 67 GLU A C 1
ATOM 480 O O . GLU A 1 67 ? 15.691 -36.384 60.442 1.00 81.38 67 GLU A O 1
ATOM 485 N N . GLY A 1 68 ? 15.504 -37.632 62.284 1.00 69.62 68 GLY A N 1
ATOM 486 C CA . GLY A 1 68 ? 16.933 -37.692 62.613 1.00 69.62 68 GLY A CA 1
ATOM 487 C C . GLY A 1 68 ? 17.586 -39.056 62.390 1.00 69.62 68 GLY A C 1
ATOM 488 O O . GLY A 1 68 ? 17.008 -40.095 62.715 1.00 69.62 68 GLY A O 1
ATOM 489 N N . SER A 1 69 ? 18.844 -39.057 61.940 1.00 60.16 69 SER A N 1
ATOM 490 C CA . SER A 1 69 ? 19.662 -40.269 61.785 1.00 60.16 69 SER A CA 1
ATOM 491 C C . SER A 1 69 ? 20.328 -40.690 63.109 1.00 60.16 69 SER A C 1
ATOM 493 O O . SER A 1 69 ? 21.551 -40.666 63.247 1.00 60.16 69 SER A O 1
ATOM 495 N N . GLY A 1 70 ? 19.512 -41.070 64.096 1.00 59.56 70 GLY A N 1
ATOM 496 C CA . GLY A 1 70 ? 19.962 -41.539 65.411 1.00 59.56 70 GLY A CA 1
ATOM 497 C C . GLY A 1 70 ? 20.005 -40.451 66.493 1.00 59.56 70 GLY A C 1
ATOM 498 O O . GLY A 1 70 ? 20.463 -39.332 66.274 1.00 59.56 70 GLY A O 1
ATOM 499 N N . GLY A 1 71 ? 19.521 -40.805 67.688 1.00 62.97 71 GLY A N 1
ATOM 500 C CA . GLY A 1 71 ? 19.356 -39.879 68.812 1.00 62.97 71 GLY A CA 1
ATOM 501 C C . GLY A 1 71 ? 18.149 -38.940 68.675 1.00 62.97 71 GLY A C 1
ATOM 502 O O . GLY A 1 71 ? 17.402 -38.985 67.693 1.00 62.97 71 GLY A O 1
ATOM 503 N N . THR A 1 72 ? 17.960 -38.099 69.694 1.00 62.62 72 THR A N 1
ATOM 504 C CA . THR A 1 72 ? 16.961 -37.021 69.712 1.00 62.62 72 THR A CA 1
ATOM 505 C C . THR A 1 72 ? 17.471 -35.830 68.900 1.00 62.62 72 THR A C 1
ATOM 507 O O . THR A 1 72 ? 18.642 -35.448 69.002 1.00 62.62 72 THR A O 1
ATOM 510 N N . ARG A 1 73 ? 16.602 -35.223 68.091 1.00 68.75 73 ARG A N 1
ATOM 511 C CA . ARG A 1 73 ? 16.851 -33.954 67.388 1.00 68.75 73 ARG A CA 1
ATOM 512 C C . ARG A 1 73 ? 15.968 -32.867 67.983 1.00 68.75 73 ARG A C 1
ATOM 514 O O . ARG A 1 73 ? 14.965 -33.170 68.611 1.00 68.75 73 ARG A O 1
ATOM 521 N N . THR A 1 74 ? 16.349 -31.621 67.761 1.00 77.38 74 THR A N 1
ATOM 522 C CA . THR A 1 74 ? 15.511 -30.434 67.936 1.00 77.38 74 THR A CA 1
ATOM 523 C C . THR A 1 74 ? 15.842 -29.461 66.817 1.00 77.38 74 THR A C 1
ATOM 525 O O . THR A 1 74 ? 17.003 -29.347 66.419 1.00 77.38 74 THR A O 1
ATOM 528 N N . VAL A 1 75 ? 14.837 -28.733 66.346 1.00 84.00 75 VAL A N 1
ATOM 529 C CA . VAL A 1 75 ? 15.019 -27.409 65.757 1.00 84.00 75 VAL A CA 1
ATOM 530 C C . VAL A 1 75 ? 15.669 -26.541 66.836 1.00 84.00 75 VAL A C 1
ATOM 532 O O . VAL A 1 75 ? 15.185 -26.488 67.968 1.00 84.00 75 VAL A O 1
ATOM 535 N N . SER A 1 76 ? 16.815 -25.944 66.521 1.00 80.69 76 SER A N 1
ATOM 536 C CA . SER A 1 76 ? 17.625 -25.143 67.448 1.00 80.69 76 SER A CA 1
ATOM 537 C C . SER A 1 76 ? 17.438 -23.640 67.247 1.00 80.69 76 SER A C 1
ATOM 539 O O . SER A 1 76 ? 17.623 -22.872 68.189 1.00 80.69 76 SER A O 1
ATOM 541 N N . SER A 1 77 ? 17.036 -23.218 66.046 1.00 82.75 77 SER A N 1
ATOM 542 C CA . SER A 1 77 ? 16.526 -21.876 65.767 1.00 82.75 77 SER A CA 1
ATOM 543 C C . SER A 1 77 ? 15.737 -21.853 64.459 1.00 82.75 77 SER A C 1
ATOM 545 O O . SER A 1 77 ? 15.997 -22.639 63.546 1.00 82.75 77 SER A O 1
ATOM 547 N N . VAL A 1 78 ? 14.806 -20.906 64.354 1.00 84.56 78 VAL A N 1
ATOM 548 C CA . VAL A 1 78 ? 14.205 -20.490 63.084 1.00 84.56 78 VAL A CA 1
ATOM 549 C C . VAL A 1 78 ? 14.351 -18.977 62.978 1.00 84.56 78 VAL A C 1
ATOM 551 O O . VAL A 1 78 ? 14.105 -18.275 63.960 1.00 84.56 78 VAL A O 1
ATOM 554 N N . THR A 1 79 ? 14.764 -18.455 61.825 1.00 81.69 79 THR A N 1
ATOM 555 C CA . THR A 1 79 ? 14.853 -17.004 61.589 1.00 81.69 79 THR A CA 1
ATOM 556 C C . THR A 1 79 ? 14.221 -16.629 60.254 1.00 81.69 79 THR A C 1
ATOM 558 O O . THR A 1 79 ? 14.278 -17.411 59.315 1.00 81.69 79 THR A O 1
ATOM 561 N N . TYR A 1 80 ? 13.623 -15.443 60.156 1.00 77.38 80 TYR A N 1
ATOM 562 C CA . TYR A 1 80 ? 13.103 -14.861 58.918 1.00 77.38 80 TYR A CA 1
ATOM 563 C C . TYR A 1 80 ? 13.688 -13.458 58.741 1.00 77.38 80 TYR A C 1
ATOM 565 O O . TYR A 1 80 ? 13.684 -12.668 59.682 1.00 77.38 80 TYR A O 1
ATOM 573 N N . ALA A 1 81 ? 14.264 -13.162 57.572 1.00 72.06 81 ALA A N 1
ATOM 574 C CA . ALA A 1 81 ? 15.069 -11.949 57.340 1.00 72.06 81 ALA A CA 1
ATOM 575 C C . ALA A 1 81 ? 16.229 -11.759 58.354 1.00 72.06 81 ALA A C 1
ATOM 577 O O . ALA A 1 81 ? 16.706 -10.649 58.570 1.00 72.06 81 ALA A O 1
ATOM 578 N N . GLY A 1 82 ? 16.680 -12.843 59.001 1.00 76.25 82 GLY A N 1
ATOM 579 C CA . GLY A 1 82 ? 17.647 -12.807 60.107 1.00 76.25 82 GLY A CA 1
ATOM 580 C C . GLY A 1 82 ? 17.045 -12.525 61.494 1.00 76.25 82 GLY A C 1
ATOM 581 O O . GLY A 1 82 ? 17.741 -12.696 62.493 1.00 76.25 82 GLY A O 1
ATOM 582 N N . VAL A 1 83 ? 15.761 -12.166 61.589 1.00 84.06 83 VAL A N 1
ATOM 583 C CA . VAL A 1 83 ? 15.025 -12.003 62.855 1.00 84.06 83 VAL A CA 1
ATOM 584 C C . VAL A 1 83 ? 14.583 -13.374 63.370 1.00 84.06 83 VAL A C 1
ATOM 586 O O . VAL A 1 83 ? 14.022 -14.164 62.618 1.00 84.06 83 VAL A O 1
ATOM 589 N N . GLY A 1 84 ? 14.824 -13.680 64.647 1.00 87.50 84 GLY A N 1
ATOM 590 C CA . GLY A 1 84 ? 14.402 -14.952 65.246 1.00 87.50 84 GLY A CA 1
ATOM 591 C C . GLY A 1 84 ? 12.881 -15.083 65.361 1.00 87.50 84 GLY A C 1
ATOM 592 O O . GLY A 1 84 ? 12.219 -14.176 65.862 1.00 87.50 84 GLY A O 1
ATOM 593 N N . LEU A 1 85 ? 12.337 -16.225 64.936 1.00 93.06 85 LEU A N 1
ATOM 594 C CA . LEU A 1 85 ? 10.953 -16.602 65.218 1.00 93.06 85 LEU A CA 1
ATOM 595 C C . LEU A 1 85 ? 10.821 -17.080 66.668 1.00 93.06 85 LEU A C 1
ATOM 597 O O . LEU A 1 85 ? 11.720 -17.714 67.222 1.00 93.06 85 LEU A O 1
ATOM 601 N N . SER A 1 86 ? 9.657 -16.827 67.258 1.00 95.88 86 SER A N 1
ATOM 602 C CA . SER A 1 86 ? 9.261 -17.392 68.547 1.00 95.88 86 SER A CA 1
ATOM 603 C C . SER A 1 86 ? 8.742 -18.819 68.364 1.00 95.88 86 SER A C 1
ATOM 605 O O . SER A 1 86 ? 8.010 -19.105 67.416 1.00 95.88 86 SER A O 1
ATOM 607 N N . GLU A 1 87 ? 9.104 -19.727 69.270 1.00 96.25 87 GLU A N 1
ATOM 608 C CA . GLU A 1 87 ? 8.542 -21.081 69.311 1.00 96.25 87 GLU A CA 1
ATOM 609 C C . GLU A 1 87 ? 7.121 -21.021 69.890 1.00 96.25 87 GLU A C 1
ATOM 611 O O . GLU A 1 87 ? 6.934 -20.575 71.020 1.00 96.25 87 GLU A O 1
ATOM 616 N N . ALA A 1 88 ? 6.112 -21.462 69.132 1.00 95.75 88 ALA A N 1
ATOM 617 C CA . ALA A 1 88 ? 4.773 -21.690 69.680 1.00 95.75 88 ALA A CA 1
ATOM 618 C C . ALA A 1 88 ? 4.707 -23.042 70.401 1.00 95.75 88 ALA A C 1
ATOM 620 O O . ALA A 1 88 ? 4.053 -23.153 71.438 1.00 95.75 88 ALA A O 1
ATOM 621 N N . ILE A 1 89 ? 5.360 -24.063 69.834 1.00 96.50 89 ILE A N 1
ATOM 622 C CA . ILE A 1 89 ? 5.597 -25.376 70.446 1.00 96.50 89 ILE A CA 1
ATOM 623 C C . ILE A 1 89 ? 6.589 -26.195 69.608 1.00 96.50 89 ILE A C 1
ATOM 625 O O . ILE A 1 89 ? 6.550 -26.151 68.380 1.00 96.50 89 ILE A O 1
ATOM 629 N N . GLN A 1 90 ? 7.405 -27.022 70.258 1.00 94.19 90 GLN A N 1
ATOM 630 C CA . GLN A 1 90 ? 8.138 -28.123 69.637 1.00 94.19 90 GLN A CA 1
ATOM 631 C C . GLN A 1 90 ? 7.956 -29.412 70.450 1.00 94.19 90 GLN A C 1
ATOM 633 O O . GLN A 1 90 ? 7.995 -29.388 71.679 1.00 94.19 90 GLN A O 1
ATOM 638 N N . GLN A 1 91 ? 7.807 -30.554 69.770 1.00 92.88 91 GLN A N 1
ATOM 639 C CA . GLN A 1 91 ? 7.855 -31.871 70.402 1.00 92.88 91 GLN A CA 1
ATOM 640 C C . GLN A 1 91 ? 8.681 -32.875 69.596 1.00 92.88 91 GLN A C 1
ATOM 642 O O . GLN A 1 91 ? 8.589 -32.975 68.372 1.00 92.88 91 GLN A O 1
ATOM 647 N N . ASN A 1 92 ? 9.445 -33.678 70.333 1.00 89.31 92 ASN A N 1
ATOM 648 C CA . ASN A 1 92 ? 10.154 -34.850 69.840 1.00 89.31 92 ASN A CA 1
ATOM 649 C C . ASN A 1 92 ? 9.438 -36.096 70.359 1.00 89.31 92 ASN A C 1
ATOM 651 O O . ASN A 1 92 ? 9.074 -36.123 71.536 1.00 89.31 92 ASN A O 1
ATOM 655 N N . TYR A 1 93 ? 9.296 -37.133 69.534 1.00 88.12 93 TYR A N 1
ATOM 656 C CA . TYR A 1 93 ? 8.754 -38.411 69.999 1.00 88.12 93 TYR A CA 1
ATOM 657 C C . TYR A 1 93 ? 9.628 -38.977 71.129 1.00 88.12 93 TYR A C 1
ATOM 659 O O . TYR A 1 93 ? 10.842 -39.122 70.956 1.00 88.12 93 TYR A O 1
ATOM 667 N N . SER A 1 94 ? 9.026 -39.325 72.269 1.00 78.94 94 SER A N 1
ATOM 668 C CA . SER A 1 94 ? 9.714 -39.599 73.548 1.00 78.94 94 SER A CA 1
ATOM 669 C C . SER A 1 94 ? 10.820 -40.662 73.496 1.00 78.94 94 SER A C 1
ATOM 671 O O . SER A 1 94 ? 11.759 -40.633 74.290 1.00 78.94 94 SER A O 1
ATOM 673 N N . THR A 1 95 ? 10.726 -41.600 72.553 1.00 71.50 95 THR A N 1
ATOM 674 C CA . THR A 1 95 ? 11.689 -42.695 72.326 1.00 71.50 95 THR A CA 1
ATOM 675 C C . THR A 1 95 ? 12.199 -42.725 70.876 1.00 71.50 95 THR A C 1
ATOM 677 O O . THR A 1 95 ? 12.601 -43.767 70.351 1.00 71.50 95 THR A O 1
ATOM 680 N N . GLY A 1 96 ? 12.135 -41.586 70.180 1.00 72.19 96 GLY A N 1
ATOM 681 C CA . GLY A 1 96 ? 12.247 -41.516 68.726 1.00 72.19 96 GLY A CA 1
ATOM 682 C C . GLY A 1 96 ? 13.224 -40.490 68.174 1.00 72.19 96 GLY A C 1
ATOM 683 O O . GLY A 1 96 ? 14.013 -39.869 68.880 1.00 72.19 96 GLY A O 1
ATOM 684 N N . SER A 1 97 ? 13.147 -40.354 66.853 1.00 78.25 97 SER A N 1
ATOM 685 C CA . SER A 1 97 ? 13.924 -39.400 66.055 1.00 78.25 97 SER A CA 1
ATOM 686 C C . SER A 1 97 ? 13.003 -38.586 65.140 1.00 78.25 97 SER A C 1
ATOM 688 O O . SER A 1 97 ? 13.472 -37.973 64.192 1.00 78.25 97 SER A O 1
ATOM 690 N N . GLN A 1 98 ? 11.697 -38.626 65.409 1.00 87.88 98 GLN A N 1
ATOM 691 C CA . GLN A 1 98 ? 10.663 -37.814 64.785 1.00 87.88 98 GLN A CA 1
ATOM 692 C C . GLN A 1 98 ? 10.464 -36.564 65.649 1.00 87.88 98 GLN A C 1
ATOM 694 O O . GLN A 1 98 ? 10.280 -36.676 66.863 1.00 87.88 98 GLN A O 1
ATOM 699 N N . THR A 1 99 ? 10.492 -35.397 65.015 1.00 89.19 99 THR A N 1
ATOM 700 C CA . THR A 1 99 ? 10.306 -34.080 65.638 1.00 89.19 99 THR A CA 1
ATOM 701 C C . THR A 1 99 ? 9.272 -33.302 64.837 1.00 89.19 99 THR A C 1
ATOM 703 O O . THR A 1 99 ? 9.276 -33.358 63.608 1.00 89.19 99 THR A O 1
ATOM 706 N N . THR A 1 100 ? 8.402 -32.547 65.503 1.00 92.81 100 THR A N 1
ATOM 707 C CA . THR A 1 100 ? 7.530 -31.572 64.841 1.00 92.81 100 THR A CA 1
ATOM 708 C C . THR A 1 100 ? 7.361 -30.319 65.699 1.00 92.81 100 THR A C 1
ATOM 710 O O . THR A 1 100 ? 7.426 -30.384 66.928 1.00 92.81 100 THR A O 1
ATOM 713 N N . ALA A 1 101 ? 7.223 -29.161 65.057 1.00 94.81 101 ALA A N 1
ATOM 714 C CA . ALA A 1 101 ? 7.199 -27.865 65.722 1.00 94.81 101 ALA A CA 1
ATOM 715 C C . ALA A 1 101 ? 6.358 -26.834 64.960 1.00 94.81 101 ALA A C 1
ATOM 717 O O . ALA A 1 101 ? 6.115 -26.969 63.760 1.00 94.81 101 ALA A O 1
ATOM 718 N N . ILE A 1 102 ? 5.950 -25.781 65.665 1.00 96.12 102 ILE A N 1
ATOM 719 C CA . ILE A 1 102 ? 5.314 -24.585 65.115 1.00 96.12 102 ILE A CA 1
ATOM 720 C C . ILE A 1 102 ? 6.060 -23.365 65.665 1.00 96.12 102 ILE A C 1
ATOM 722 O O . ILE A 1 102 ? 6.210 -23.210 66.878 1.00 96.12 102 ILE A O 1
ATOM 726 N N . TYR A 1 103 ? 6.500 -22.491 64.764 1.00 95.44 103 TYR A N 1
ATOM 727 C CA . TYR A 1 103 ? 7.164 -21.220 65.053 1.00 95.44 103 TYR A CA 1
ATOM 728 C C . TYR A 1 103 ? 6.364 -20.058 64.449 1.00 95.44 103 TYR A C 1
ATOM 730 O O . TYR A 1 103 ? 5.608 -20.259 63.498 1.00 95.44 103 TYR A O 1
ATOM 738 N N . TYR A 1 104 ? 6.523 -18.841 64.973 1.00 93.62 104 TYR A N 1
ATOM 739 C CA . TYR A 1 104 ? 5.861 -17.647 64.436 1.00 93.62 104 TYR A CA 1
ATOM 740 C C . TYR A 1 104 ? 6.704 -16.370 64.562 1.00 93.62 104 TYR A C 1
ATOM 742 O O . TYR A 1 104 ? 7.576 -16.265 65.426 1.00 93.62 104 TYR A O 1
ATOM 750 N N . LEU A 1 105 ? 6.416 -15.383 63.711 1.00 90.19 105 LEU A N 1
ATOM 751 C CA . LEU A 1 105 ? 6.917 -14.009 63.812 1.00 90.19 105 LEU A CA 1
ATOM 752 C C . LEU A 1 105 ? 5.736 -13.037 63.742 1.00 90.19 105 LEU A C 1
ATOM 754 O O . LEU A 1 105 ? 4.956 -13.074 62.790 1.00 90.19 105 LEU A O 1
ATOM 758 N N . ASP A 1 106 ? 5.622 -12.171 64.745 1.00 88.38 106 ASP A N 1
ATOM 759 C CA . ASP A 1 106 ? 4.694 -11.039 64.739 1.00 88.38 106 ASP A CA 1
ATOM 760 C C . ASP A 1 106 ? 5.299 -9.871 63.946 1.00 88.38 106 ASP A C 1
ATOM 762 O O . ASP A 1 106 ? 6.464 -9.533 64.143 1.00 88.38 106 ASP A O 1
ATOM 766 N N . ASN A 1 107 ? 4.498 -9.234 63.090 1.00 81.62 107 ASN A N 1
ATOM 767 C CA . ASN A 1 107 ? 4.879 -8.137 62.190 1.00 81.62 107 ASN A CA 1
ATOM 768 C C . ASN A 1 107 ? 6.148 -8.426 61.342 1.00 81.62 107 ASN A C 1
ATOM 770 O O . ASN A 1 107 ? 7.149 -7.714 61.470 1.00 81.62 107 ASN A O 1
ATOM 774 N N . PRO A 1 108 ? 6.146 -9.464 60.477 1.00 77.75 108 PRO A N 1
ATOM 775 C CA . PRO A 1 108 ? 7.282 -9.782 59.610 1.00 77.75 108 PRO A CA 1
ATOM 776 C C . PRO A 1 108 ? 7.514 -8.708 58.537 1.00 77.75 108 PRO A C 1
ATOM 778 O O . PRO A 1 108 ? 6.592 -8.004 58.130 1.00 77.75 108 PRO A O 1
ATOM 781 N N . THR A 1 109 ? 8.735 -8.633 58.006 1.00 70.50 109 THR A N 1
ATOM 782 C CA . THR A 1 109 ? 9.035 -7.844 56.799 1.00 70.50 109 THR A CA 1
ATOM 783 C C . THR A 1 109 ? 8.419 -8.476 55.546 1.00 70.50 109 THR A C 1
ATOM 785 O O . THR A 1 109 ? 8.289 -9.697 55.453 1.00 70.50 109 THR A O 1
ATOM 788 N N . SER A 1 110 ? 8.099 -7.661 54.537 1.00 63.19 110 SER A N 1
ATOM 789 C CA . SER A 1 110 ? 7.519 -8.127 53.264 1.00 63.19 110 SER A CA 1
ATOM 790 C C . SER A 1 110 ? 8.438 -9.015 52.418 1.00 63.19 110 SER A C 1
ATOM 792 O O . SER A 1 110 ? 7.963 -9.715 51.532 1.00 63.19 110 SER A O 1
ATOM 794 N N . VAL A 1 111 ? 9.742 -9.022 52.704 1.00 63.53 111 VAL A N 1
ATOM 795 C CA . VAL A 1 111 ? 10.743 -9.901 52.082 1.00 63.53 111 VAL A CA 1
ATOM 796 C C . VAL A 1 111 ? 11.686 -10.421 53.173 1.00 63.53 111 VAL A C 1
ATOM 798 O O . VAL A 1 111 ? 12.010 -9.681 54.111 1.00 63.53 111 VAL A O 1
ATOM 801 N N . GLY A 1 112 ? 12.133 -11.678 53.078 1.00 61.59 112 GLY A N 1
ATOM 802 C CA . GLY A 1 112 ? 13.033 -12.273 54.067 1.00 61.59 112 GLY A CA 1
ATOM 803 C C . GLY A 1 112 ? 13.418 -13.735 53.821 1.00 61.59 112 GLY A C 1
ATOM 804 O O . GLY A 1 112 ? 12.609 -14.545 53.386 1.00 61.59 112 GLY A O 1
ATOM 805 N N . ASN A 1 113 ? 14.659 -14.085 54.177 1.00 64.81 113 ASN A N 1
ATOM 806 C CA . ASN A 1 113 ? 15.170 -15.462 54.157 1.00 64.81 113 ASN A CA 1
ATOM 807 C C . ASN A 1 113 ? 14.712 -16.252 55.391 1.00 64.81 113 ASN A C 1
ATOM 809 O O . ASN A 1 113 ? 15.029 -15.820 56.499 1.00 64.81 113 ASN A O 1
ATOM 813 N N . LEU A 1 114 ? 14.033 -17.394 55.211 1.00 69.44 114 LEU A N 1
ATOM 814 C CA . LEU A 1 114 ? 13.593 -18.298 56.285 1.00 69.44 114 LEU A CA 1
ATOM 815 C C . LEU A 1 114 ? 14.634 -19.402 56.571 1.00 69.44 114 LEU A C 1
ATOM 817 O O . LEU A 1 114 ? 14.656 -20.402 55.870 1.00 69.44 114 LEU A O 1
ATOM 821 N N . VAL A 1 115 ? 15.460 -19.286 57.610 1.00 70.88 115 VAL A N 1
ATOM 822 C CA . VAL A 1 115 ? 16.493 -20.284 57.971 1.00 70.88 115 VAL A CA 1
ATOM 823 C C . VAL A 1 115 ? 16.001 -21.208 59.096 1.00 70.88 115 VAL A C 1
ATOM 825 O O . VAL A 1 115 ? 15.362 -20.728 60.029 1.00 70.88 115 VAL A O 1
ATOM 828 N N . VAL A 1 116 ? 16.319 -22.515 59.051 1.00 74.75 116 VAL A N 1
ATOM 829 C CA . VAL A 1 116 ? 15.879 -23.528 60.042 1.00 74.75 116 VAL A CA 1
ATOM 830 C C . VAL A 1 116 ? 17.065 -24.385 60.516 1.00 74.75 116 VAL A C 1
ATOM 832 O O . VAL A 1 116 ? 17.460 -25.351 59.865 1.00 74.75 116 VAL A O 1
ATOM 835 N N . SER A 1 117 ? 17.628 -24.060 61.679 1.00 75.31 117 SER A N 1
ATOM 836 C CA . SER A 1 117 ? 18.763 -24.796 62.259 1.00 75.31 117 SER A CA 1
ATOM 837 C C . SER A 1 117 ? 18.311 -25.992 63.099 1.00 75.31 117 SER A C 1
ATOM 839 O O . SER A 1 117 ? 17.257 -25.950 63.731 1.00 75.31 117 SER A O 1
ATOM 841 N N . PHE A 1 118 ? 19.144 -27.035 63.175 1.00 75.69 118 PHE A N 1
ATOM 842 C CA . PHE A 1 118 ? 18.920 -28.220 64.012 1.00 75.69 118 PHE A CA 1
ATOM 843 C C . PHE A 1 118 ? 20.092 -28.476 64.971 1.00 75.69 118 PHE A C 1
ATOM 845 O O . PHE A 1 118 ? 21.199 -27.978 64.779 1.00 75.69 118 PHE A O 1
ATOM 852 N N . SER A 1 119 ? 19.859 -29.282 66.008 1.00 73.44 119 SER A N 1
ATOM 853 C CA . SER A 1 119 ? 20.879 -29.759 66.959 1.00 73.44 119 SER A CA 1
ATOM 854 C C . SER A 1 119 ? 21.682 -30.985 66.473 1.00 73.44 119 SER A C 1
ATOM 856 O O . SER A 1 119 ? 22.368 -31.639 67.262 1.00 73.44 119 SER A O 1
ATOM 858 N N . GLY A 1 120 ? 21.616 -31.309 65.177 1.00 65.00 120 GLY A N 1
ATOM 859 C CA . GLY A 1 120 ? 22.452 -32.314 64.514 1.00 65.00 120 GLY A CA 1
ATOM 860 C C . GLY A 1 120 ? 21.747 -33.029 63.356 1.00 65.00 120 GLY A C 1
ATOM 861 O O . GLY A 1 120 ? 20.633 -32.676 62.993 1.00 65.00 120 GLY A O 1
ATOM 862 N N . ASN A 1 121 ? 22.406 -34.058 62.812 1.00 65.81 121 ASN A N 1
ATOM 863 C CA . ASN A 1 121 ? 22.063 -34.785 61.582 1.00 65.81 121 ASN A CA 1
ATOM 864 C C . ASN A 1 121 ? 20.558 -35.087 61.417 1.00 65.81 121 ASN A C 1
ATOM 866 O O . ASN A 1 121 ? 19.974 -35.839 62.207 1.00 65.81 121 ASN A O 1
ATOM 870 N N . THR A 1 122 ? 19.981 -34.558 60.338 1.00 68.06 122 THR A N 1
ATOM 871 C CA . THR A 1 122 ? 18.568 -34.677 59.952 1.00 68.06 122 THR A CA 1
ATOM 872 C C . THR A 1 122 ? 18.482 -35.446 58.632 1.00 68.06 122 THR A C 1
ATOM 874 O O . THR A 1 122 ? 19.147 -35.079 57.671 1.00 68.06 122 THR A O 1
ATOM 877 N N . ASN A 1 123 ? 17.680 -36.511 58.596 1.00 68.12 123 ASN A N 1
ATOM 878 C CA . ASN A 1 123 ? 17.470 -37.414 57.458 1.00 68.12 123 ASN A CA 1
ATOM 879 C C . ASN A 1 123 ? 16.389 -36.905 56.481 1.00 68.12 123 ASN A C 1
ATOM 881 O O . ASN A 1 123 ? 16.336 -37.332 55.330 1.00 68.12 123 ASN A O 1
ATOM 885 N N . GLY A 1 124 ? 15.529 -35.982 56.915 1.00 72.06 124 GLY A N 1
ATOM 886 C CA . GLY A 1 124 ? 14.539 -35.328 56.061 1.00 72.06 124 GLY A CA 1
ATOM 887 C C . GLY A 1 124 ? 13.696 -34.298 56.811 1.00 72.06 124 GLY A C 1
ATOM 888 O O . GLY A 1 124 ? 13.665 -34.288 58.045 1.00 72.06 124 GLY A O 1
ATOM 889 N N . ILE A 1 125 ? 13.043 -33.410 56.056 1.00 74.56 125 ILE A N 1
ATOM 890 C CA . ILE A 1 125 ? 12.270 -32.281 56.589 1.00 74.56 125 ILE A CA 1
ATOM 891 C C . ILE A 1 125 ? 11.061 -31.963 55.698 1.00 74.56 125 ILE A C 1
ATOM 893 O O . ILE A 1 125 ? 11.142 -31.996 54.473 1.00 74.56 125 ILE A O 1
ATOM 897 N N . GLY A 1 126 ? 9.938 -31.628 56.324 1.00 76.38 126 GLY A N 1
ATOM 898 C CA . GLY A 1 126 ? 8.778 -30.990 55.716 1.00 76.38 126 GLY A CA 1
ATOM 899 C C . GLY A 1 126 ? 8.500 -29.658 56.404 1.00 76.38 126 GLY A C 1
ATOM 900 O O . GLY A 1 126 ? 8.556 -29.566 57.632 1.00 76.38 126 GLY A O 1
ATOM 901 N N . VAL A 1 127 ? 8.218 -28.634 55.606 1.00 77.31 127 VAL A N 1
ATOM 902 C CA . VAL A 1 127 ? 7.957 -27.259 56.034 1.00 77.31 127 VAL A CA 1
ATOM 903 C C . VAL A 1 127 ? 6.670 -26.771 55.372 1.00 77.31 127 VAL A C 1
ATOM 905 O O . VAL A 1 127 ? 6.440 -27.028 54.187 1.00 77.31 127 VAL A O 1
ATOM 908 N N . SER A 1 128 ? 5.855 -26.018 56.108 1.00 75.62 128 SER A N 1
ATOM 909 C CA . SER A 1 128 ? 4.863 -25.130 55.494 1.00 75.62 128 SER A CA 1
ATOM 910 C C . SER A 1 128 ? 4.880 -23.756 56.144 1.00 75.62 128 SER A C 1
ATOM 912 O O . SER A 1 128 ? 5.285 -23.618 57.301 1.00 75.62 128 SER A O 1
ATOM 914 N N . VAL A 1 129 ? 4.491 -22.747 55.369 1.00 76.62 129 VAL A N 1
ATOM 915 C CA . VAL A 1 129 ? 4.505 -21.336 55.762 1.00 76.62 129 VAL A CA 1
ATOM 916 C C . VAL A 1 129 ? 3.132 -20.735 55.475 1.00 76.62 129 VAL A C 1
ATOM 918 O O . VAL A 1 129 ? 2.557 -20.985 54.415 1.00 76.62 129 VAL A O 1
ATOM 921 N N . ILE A 1 130 ? 2.605 -19.969 56.430 1.00 76.31 130 ILE A N 1
ATOM 922 C CA . ILE A 1 130 ? 1.278 -19.347 56.383 1.00 76.31 130 ILE A CA 1
ATOM 923 C C . ILE A 1 130 ? 1.416 -17.867 56.748 1.00 76.31 130 ILE A C 1
ATOM 925 O O . ILE A 1 130 ? 2.066 -17.533 57.743 1.00 76.31 130 ILE A O 1
ATOM 929 N N . ALA A 1 131 ? 0.771 -16.996 55.973 1.00 73.62 131 ALA A N 1
ATOM 930 C CA . ALA A 1 131 ? 0.649 -15.570 56.262 1.00 73.62 131 ALA A CA 1
ATOM 931 C C . ALA A 1 131 ? -0.772 -15.232 56.742 1.00 73.62 131 ALA A C 1
ATOM 933 O O . ALA A 1 131 ? -1.751 -15.612 56.095 1.00 73.62 131 ALA A O 1
ATOM 934 N N . LEU A 1 132 ? -0.883 -14.518 57.865 1.00 74.50 132 LEU A N 1
ATOM 935 C CA . LEU A 1 132 ? -2.155 -14.140 58.490 1.00 74.50 132 LEU A CA 1
ATOM 936 C C . LEU A 1 132 ? -2.230 -12.628 58.736 1.00 74.50 132 LEU A C 1
ATOM 938 O O . LEU A 1 132 ? -1.234 -12.028 59.137 1.00 74.50 132 LEU A O 1
ATOM 942 N N . SER A 1 133 ? -3.421 -12.043 58.582 1.00 72.31 133 SER A N 1
ATOM 943 C CA . SER A 1 133 ? -3.711 -10.623 58.851 1.00 72.31 133 SER A CA 1
ATOM 944 C C . SER A 1 133 ? -4.845 -10.417 59.866 1.00 72.31 133 SER A C 1
ATOM 946 O O . SER A 1 133 ? -5.737 -11.263 60.013 1.00 72.31 133 SER A O 1
ATOM 948 N N . ASN A 1 134 ? -4.814 -9.275 60.562 1.00 73.19 134 ASN A N 1
ATOM 949 C CA . ASN A 1 134 ? -5.696 -8.908 61.679 1.00 73.19 134 ASN A CA 1
ATOM 950 C C . ASN A 1 134 ? -5.662 -9.969 62.798 1.00 73.19 134 ASN A C 1
ATOM 952 O O . ASN A 1 134 ? -6.688 -10.567 63.138 1.00 73.19 134 ASN A O 1
ATOM 956 N N . VAL A 1 135 ? -4.469 -10.239 63.348 1.00 77.25 135 VAL A N 1
ATOM 957 C CA . VAL A 1 135 ? -4.230 -11.289 64.357 1.00 77.25 135 VAL A CA 1
ATOM 958 C C . VAL A 1 135 ? -3.498 -10.717 65.569 1.00 77.25 135 VAL A C 1
ATOM 960 O O . VAL A 1 135 ? -2.502 -10.012 65.435 1.00 77.25 135 VAL A O 1
ATOM 963 N N . ALA A 1 136 ? -3.955 -11.067 66.772 1.00 83.06 136 ALA A N 1
ATOM 964 C CA . ALA A 1 136 ? -3.278 -10.702 68.012 1.00 83.06 136 ALA A CA 1
ATOM 965 C C . ALA A 1 136 ? -1.833 -11.237 68.050 1.00 83.06 136 ALA A C 1
ATOM 967 O O . ALA A 1 136 ? -1.540 -12.317 67.524 1.00 83.06 136 ALA A O 1
ATOM 968 N N . THR A 1 137 ? -0.926 -10.501 68.695 1.00 85.56 137 THR A N 1
ATOM 969 C CA . THR A 1 137 ? 0.472 -10.918 68.891 1.00 85.56 137 THR A CA 1
ATOM 970 C C . THR A 1 137 ? 0.575 -12.192 69.738 1.00 85.56 137 THR A C 1
ATOM 972 O O . THR A 1 137 ? -0.308 -12.510 70.536 1.00 85.56 137 THR A O 1
ATOM 975 N N . GLY A 1 138 ? 1.654 -12.953 69.552 1.00 89.12 138 GLY A N 1
ATOM 976 C CA . GLY A 1 138 ? 1.879 -14.215 70.256 1.00 89.12 138 GLY A CA 1
ATOM 977 C C . GLY A 1 138 ? 1.097 -15.417 69.710 1.00 89.12 138 GLY A C 1
ATOM 978 O O . GLY A 1 138 ? 0.604 -15.419 68.578 1.00 89.12 138 GLY A O 1
ATOM 979 N N . VAL A 1 139 ? 0.990 -16.448 70.549 1.00 92.50 139 VAL A N 1
ATOM 980 C CA . VAL A 1 139 ? 0.143 -17.643 70.389 1.00 92.50 139 VAL A CA 1
ATOM 981 C C . VAL A 1 139 ? -0.816 -17.708 71.586 1.00 92.50 139 VAL A C 1
ATOM 983 O O . VAL A 1 139 ? -0.411 -17.393 72.704 1.00 92.50 139 VAL A O 1
ATOM 986 N N . SER A 1 140 ? -2.086 -18.075 71.383 1.00 91.19 140 SER A N 1
ATOM 987 C CA . SER A 1 140 ? -3.091 -18.065 72.465 1.00 91.19 140 SER A CA 1
ATOM 988 C C . SER A 1 140 ? -3.119 -19.353 73.286 1.00 91.19 140 SER A C 1
ATOM 990 O O . SER A 1 140 ? -3.390 -19.319 74.485 1.00 91.19 140 SER A O 1
ATOM 992 N N . VAL A 1 141 ? -2.839 -20.488 72.642 1.00 95.12 141 VAL A N 1
ATOM 993 C CA . VAL A 1 141 ? -2.670 -21.807 73.261 1.00 95.12 141 VAL A CA 1
ATOM 994 C C . VAL A 1 141 ? -1.920 -22.726 72.293 1.00 95.12 141 VAL A C 1
ATOM 996 O O . VAL A 1 141 ? -2.107 -22.642 71.079 1.00 95.12 141 VAL A O 1
ATOM 999 N N . SER A 1 142 ? -1.095 -23.626 72.819 1.00 96.94 142 SER A N 1
ATOM 1000 C CA . SER A 1 142 ? -0.474 -24.721 72.070 1.00 96.94 142 SER A CA 1
ATOM 1001 C C . SER A 1 142 ? -0.452 -25.999 72.912 1.00 96.94 142 SER A C 1
ATOM 1003 O O . SER A 1 142 ? -0.543 -25.945 74.139 1.00 96.94 142 SER A O 1
ATOM 1005 N N . ASN A 1 143 ? -0.401 -27.162 72.258 1.00 97.19 143 ASN A N 1
ATOM 1006 C CA . ASN A 1 143 ? -0.255 -28.461 72.917 1.00 97.19 143 ASN A CA 1
ATOM 1007 C C . ASN A 1 143 ? 0.347 -29.509 71.966 1.00 97.19 143 ASN A C 1
ATOM 1009 O O . ASN A 1 143 ? 0.264 -29.364 70.744 1.00 97.19 143 ASN A O 1
ATOM 1013 N N . GLY A 1 144 ? 0.928 -30.572 72.523 1.00 96.19 144 GLY A N 1
ATOM 1014 C CA . GLY A 1 144 ? 1.541 -31.674 71.781 1.00 96.19 144 GLY A CA 1
ATOM 1015 C C . GLY A 1 144 ? 1.292 -33.037 72.431 1.00 96.19 144 GLY A C 1
ATOM 1016 O O . GLY A 1 144 ? 1.029 -33.130 73.632 1.00 96.19 144 GLY A O 1
ATOM 1017 N N . SER A 1 145 ? 1.358 -34.106 71.636 1.00 95.19 145 SER A N 1
ATOM 1018 C CA . SER A 1 145 ? 1.327 -35.483 72.135 1.00 95.19 145 SER A CA 1
ATOM 1019 C C . SER A 1 145 ? 2.030 -36.480 71.211 1.00 95.19 145 SER A C 1
ATOM 1021 O O . SER A 1 145 ? 2.016 -36.356 69.985 1.00 95.19 145 SER A O 1
ATOM 1023 N N . ASP A 1 146 ? 2.611 -37.516 71.824 1.00 93.81 146 ASP A N 1
ATOM 1024 C CA . ASP A 1 146 ? 3.062 -38.724 71.130 1.00 93.81 146 ASP A CA 1
ATOM 1025 C C . ASP A 1 146 ? 1.805 -39.488 70.675 1.00 93.81 146 ASP A C 1
ATOM 1027 O O . ASP A 1 146 ? 1.074 -40.063 71.482 1.00 93.81 146 ASP A O 1
ATOM 1031 N N . GLY A 1 147 ? 1.508 -39.422 69.380 1.00 93.12 147 GLY A N 1
ATOM 1032 C CA . GLY A 1 147 ? 0.260 -39.877 68.776 1.00 93.12 147 GLY A CA 1
ATOM 1033 C C . GLY A 1 147 ? 0.030 -39.263 67.394 1.00 93.12 147 GLY A C 1
ATOM 1034 O O . GLY A 1 147 ? 0.734 -38.342 66.977 1.00 93.12 147 GLY A O 1
ATOM 1035 N N . LEU A 1 148 ? -0.975 -39.773 66.677 1.00 94.81 148 LEU A N 1
ATOM 1036 C CA . LEU A 1 148 ? -1.456 -39.222 65.395 1.00 94.81 148 LEU A CA 1
ATOM 1037 C C . LEU A 1 148 ? -2.477 -38.079 65.577 1.00 94.81 148 LEU A C 1
ATOM 1039 O O . LEU A 1 148 ? -3.043 -37.579 64.607 1.00 94.81 148 LEU A O 1
ATOM 1043 N N . SER A 1 149 ? -2.740 -37.684 66.819 1.00 95.06 149 SER A N 1
ATOM 1044 C CA . SER A 1 149 ? -3.636 -36.593 67.177 1.00 95.06 149 SER A CA 1
ATOM 1045 C C . SER A 1 149 ? -3.159 -35.890 68.445 1.00 95.06 149 SER A C 1
ATOM 1047 O O . SER A 1 149 ? -2.327 -36.419 69.188 1.00 95.06 149 SER A O 1
ATOM 1049 N N . VAL A 1 150 ? -3.692 -34.692 68.685 1.00 96.81 150 VAL A N 1
ATOM 1050 C CA . VAL A 1 150 ? -3.474 -33.899 69.901 1.00 96.81 150 VAL A CA 1
ATOM 1051 C C . VAL A 1 150 ? -4.766 -33.199 70.307 1.00 96.81 150 VAL A C 1
ATOM 1053 O O . VAL A 1 150 ? -5.550 -32.812 69.448 1.00 96.81 150 VAL A O 1
ATOM 1056 N N . ASN A 1 151 ? -4.997 -33.025 71.608 1.00 97.12 151 ASN A N 1
ATOM 1057 C CA . ASN A 1 151 ? -6.119 -32.238 72.126 1.00 97.12 151 ASN A CA 1
ATOM 1058 C C . ASN A 1 151 ? -5.704 -30.776 72.338 1.00 97.12 151 ASN A C 1
ATOM 1060 O O . ASN A 1 151 ? -4.712 -30.519 73.019 1.00 97.12 151 ASN A O 1
ATOM 1064 N N . LEU A 1 152 ? -6.480 -29.822 71.824 1.00 96.50 152 LEU A N 1
ATOM 1065 C CA . LEU A 1 152 ? -6.241 -28.385 71.978 1.00 96.50 152 LEU A CA 1
ATOM 1066 C C . LEU A 1 152 ? -7.552 -27.672 72.337 1.00 96.50 152 LEU A C 1
ATOM 1068 O O . LEU A 1 152 ? -8.519 -27.747 71.584 1.00 96.50 152 LEU A O 1
ATOM 1072 N N . THR A 1 153 ? -7.590 -26.964 73.467 1.00 96.00 153 THR A N 1
ATOM 1073 C CA . THR A 1 153 ? -8.766 -26.177 73.880 1.00 96.00 153 THR A CA 1
ATOM 1074 C C . THR A 1 153 ? -8.545 -24.709 73.547 1.00 96.00 153 THR A C 1
ATOM 1076 O O . THR A 1 153 ? -7.737 -24.049 74.194 1.00 96.00 153 THR A O 1
ATOM 1079 N N . THR A 1 154 ? -9.258 -24.196 72.547 1.00 93.12 154 THR A N 1
ATOM 1080 C CA . THR A 1 154 ? -9.190 -22.780 72.150 1.00 93.12 154 THR A CA 1
ATOM 1081 C C . THR A 1 154 ? -9.839 -21.876 73.198 1.00 93.12 154 THR A C 1
ATOM 1083 O O . THR A 1 154 ? -10.852 -22.225 73.802 1.00 93.12 154 THR A O 1
ATOM 1086 N N . THR A 1 155 ? -9.239 -20.706 73.427 1.00 86.31 155 THR A N 1
ATOM 1087 C CA . THR A 1 155 ? -9.604 -19.775 74.511 1.00 86.31 155 THR A CA 1
ATOM 1088 C C . THR A 1 155 ? -10.402 -18.555 74.046 1.00 86.31 155 THR A C 1
ATOM 1090 O O . THR A 1 155 ? -10.970 -17.857 74.883 1.00 86.31 155 THR A O 1
ATOM 1093 N N . ALA A 1 156 ? -10.487 -18.306 72.736 1.00 84.44 156 ALA A N 1
ATOM 1094 C CA . ALA A 1 156 ? -11.223 -17.187 72.151 1.00 84.44 156 ALA A CA 1
ATOM 1095 C C . ALA A 1 156 ? -12.013 -17.598 70.897 1.00 84.44 156 ALA A C 1
ATOM 1097 O O . ALA A 1 156 ? -11.674 -18.572 70.219 1.00 84.44 156 ALA A O 1
ATOM 1098 N N . ALA A 1 157 ? -13.056 -16.824 70.590 1.00 81.62 157 ALA A N 1
ATOM 1099 C CA . ALA A 1 157 ? -13.783 -16.906 69.326 1.00 81.62 157 ALA A CA 1
ATOM 1100 C C . ALA A 1 157 ? -12.878 -16.558 68.132 1.00 81.62 157 ALA A C 1
ATOM 1102 O O . ALA A 1 157 ? -11.851 -15.899 68.297 1.00 81.62 157 ALA A O 1
ATOM 1103 N N . ASN A 1 158 ? -13.272 -17.002 66.937 1.00 81.62 158 ASN A N 1
ATOM 1104 C CA . ASN A 1 158 ? -12.553 -16.771 65.676 1.00 81.62 158 ASN A CA 1
ATOM 1105 C C . ASN A 1 158 ? -11.052 -17.137 65.742 1.00 81.62 158 ASN A C 1
ATOM 1107 O O . ASN A 1 158 ? -10.188 -16.463 65.173 1.00 81.62 158 ASN A O 1
ATOM 1111 N N . SER A 1 159 ? -10.740 -18.231 66.444 1.00 88.75 159 SER A N 1
ATOM 1112 C CA . SER A 1 159 ? -9.384 -18.776 66.515 1.00 88.75 159 SER A CA 1
ATOM 1113 C C . SER A 1 159 ? -9.011 -19.483 65.206 1.00 88.75 159 SER A C 1
ATOM 1115 O O . SER A 1 159 ? -9.799 -20.242 64.643 1.00 88.75 159 SER A O 1
ATOM 1117 N N . PHE A 1 160 ? -7.782 -19.282 64.746 1.00 90.88 160 PHE A N 1
ATOM 1118 C CA . PHE A 1 160 ? -7.148 -20.027 63.665 1.00 90.88 160 PHE A CA 1
ATOM 1119 C C . PHE A 1 160 ? -6.177 -21.042 64.266 1.00 90.88 160 PHE A C 1
ATOM 1121 O O . PHE A 1 160 ? -5.212 -20.666 64.932 1.00 90.88 160 PHE A O 1
ATOM 1128 N N . VAL A 1 161 ? -6.455 -22.329 64.072 1.00 94.19 161 VAL A N 1
ATOM 1129 C CA . VAL A 1 161 ? -5.657 -23.440 64.602 1.00 94.19 161 VAL A CA 1
ATOM 1130 C C . VAL A 1 161 ? -4.794 -24.020 63.493 1.00 94.19 161 VAL A C 1
ATOM 1132 O O . VAL A 1 161 ? -5.292 -24.302 62.408 1.00 94.19 161 VAL A O 1
ATOM 1135 N N . VAL A 1 162 ? -3.518 -24.249 63.788 1.00 95.06 162 VAL A N 1
ATOM 1136 C CA . VAL A 1 162 ? -2.550 -24.932 62.920 1.00 95.06 162 VAL A CA 1
ATOM 1137 C C . VAL A 1 162 ? -2.039 -26.168 63.651 1.00 95.06 162 VAL A C 1
ATOM 1139 O O . VAL A 1 162 ? -1.767 -26.104 64.849 1.00 95.06 162 VAL A O 1
ATOM 1142 N N . ALA A 1 163 ? -1.895 -27.288 62.948 1.00 96.69 163 ALA A N 1
ATOM 1143 C CA . ALA A 1 163 ? -1.371 -28.536 63.493 1.00 96.69 163 ALA A CA 1
ATOM 1144 C C . ALA A 1 163 ? -0.359 -29.191 62.546 1.00 96.69 163 ALA A C 1
ATOM 1146 O O . ALA A 1 163 ? -0.457 -29.038 61.330 1.00 96.69 163 ALA A O 1
ATOM 1147 N N . SER A 1 164 ? 0.592 -29.945 63.099 1.00 95.44 164 SER A N 1
ATOM 1148 C CA . SER A 1 164 ? 1.660 -30.627 62.357 1.00 95.44 164 SER A CA 1
ATOM 1149 C C . SER A 1 164 ? 1.967 -31.999 62.965 1.00 95.44 164 SER A C 1
ATOM 1151 O O . SER A 1 164 ? 1.877 -32.175 64.180 1.00 95.44 164 SER A O 1
ATOM 1153 N N . ASN A 1 165 ? 2.313 -32.973 62.121 1.00 94.88 165 ASN A N 1
ATOM 1154 C CA . ASN A 1 165 ? 2.615 -34.358 62.486 1.00 94.88 165 ASN A CA 1
ATOM 1155 C C . ASN A 1 165 ? 3.911 -34.854 61.824 1.00 94.88 165 ASN A C 1
ATOM 1157 O O . ASN A 1 165 ? 4.220 -34.499 60.681 1.00 94.88 165 ASN A O 1
ATOM 1161 N N . ALA A 1 166 ? 4.623 -35.740 62.521 1.00 92.06 166 ALA A N 1
ATOM 1162 C CA . ALA A 1 166 ? 5.637 -36.624 61.951 1.00 92.06 166 ALA A CA 1
ATOM 1163 C C . ALA A 1 166 ? 5.427 -38.061 62.462 1.00 92.06 166 ALA A C 1
ATOM 1165 O O . ALA A 1 166 ? 5.145 -38.257 63.641 1.00 92.06 166 ALA A O 1
ATOM 1166 N N . ASN A 1 167 ? 5.577 -39.074 61.605 1.00 90.88 167 ASN A N 1
ATOM 1167 C CA . ASN A 1 167 ? 5.498 -40.499 61.966 1.00 90.88 167 ASN A CA 1
ATOM 1168 C C . ASN A 1 167 ? 6.392 -41.359 61.049 1.00 90.88 167 ASN A C 1
ATOM 1170 O O . ASN A 1 167 ? 6.876 -40.873 60.033 1.00 90.88 167 ASN A O 1
ATOM 1174 N N . ASN A 1 168 ? 6.664 -42.623 61.392 1.00 87.75 168 ASN A N 1
ATOM 1175 C CA . ASN A 1 168 ? 7.615 -43.460 60.648 1.00 87.75 168 ASN A CA 1
ATOM 1176 C C . ASN A 1 168 ? 6.942 -44.529 59.764 1.00 87.75 168 ASN A C 1
ATOM 1178 O O . ASN A 1 168 ? 6.213 -45.382 60.271 1.00 87.75 168 ASN A O 1
ATOM 1182 N N . GLY A 1 169 ? 7.268 -44.559 58.467 1.00 74.50 169 GLY A N 1
ATOM 1183 C CA . GLY A 1 169 ? 6.927 -45.662 57.555 1.00 74.50 169 GLY A CA 1
ATOM 1184 C C . GLY A 1 169 ? 5.668 -45.503 56.689 1.00 74.50 169 GLY A C 1
ATOM 1185 O O . GLY A 1 169 ? 5.448 -46.334 55.813 1.00 74.50 169 GLY A O 1
ATOM 1186 N N . THR A 1 170 ? 4.864 -44.450 56.867 1.00 81.00 170 THR A N 1
ATOM 1187 C CA . THR A 1 170 ? 3.782 -44.069 55.931 1.00 81.00 170 THR A CA 1
ATOM 1188 C C . THR A 1 170 ? 3.639 -42.552 55.875 1.00 81.00 170 THR A C 1
ATOM 1190 O O . THR A 1 170 ? 3.929 -41.885 56.863 1.00 81.00 170 THR A O 1
ATOM 1193 N N . ILE A 1 171 ? 3.129 -42.003 54.772 1.00 84.94 171 ILE A N 1
ATOM 1194 C CA . ILE A 1 171 ? 2.856 -40.562 54.636 1.00 84.94 171 ILE A CA 1
ATOM 1195 C C . ILE A 1 171 ? 1.853 -40.088 55.703 1.00 84.94 171 ILE A C 1
ATOM 1197 O O . ILE A 1 171 ? 0.849 -40.756 55.954 1.00 84.94 171 ILE A O 1
ATOM 1201 N N . ALA A 1 172 ? 2.120 -38.928 56.315 1.00 86.50 172 ALA A N 1
ATOM 1202 C CA . ALA A 1 172 ? 1.166 -38.260 57.195 1.00 86.50 172 ALA A CA 1
ATOM 1203 C C . ALA A 1 172 ? 0.228 -37.354 56.382 1.00 86.50 172 ALA A C 1
ATOM 1205 O O . ALA A 1 172 ? 0.693 -36.666 55.475 1.00 86.50 172 ALA A O 1
ATOM 1206 N N . ALA A 1 173 ? -1.062 -37.299 56.719 1.00 88.38 173 ALA A N 1
ATOM 1207 C CA . ALA A 1 173 ? -2.000 -36.356 56.100 1.00 88.38 173 ALA A CA 1
ATOM 1208 C C . ALA A 1 173 ? -3.075 -35.891 57.091 1.00 88.38 173 ALA A C 1
ATOM 1210 O O . ALA A 1 173 ? -3.641 -36.703 57.825 1.00 88.38 173 ALA A O 1
ATOM 1211 N N . ALA A 1 174 ? -3.345 -34.585 57.116 1.00 91.19 174 ALA A N 1
ATOM 1212 C CA . ALA A 1 174 ? -4.347 -33.984 57.995 1.00 91.19 174 ALA A CA 1
ATOM 1213 C C . ALA A 1 174 ? -5.758 -34.503 57.672 1.00 91.19 174 ALA A C 1
ATOM 1215 O O . ALA A 1 174 ? -6.090 -34.717 56.506 1.00 91.19 174 ALA A O 1
ATOM 1216 N N . GLN A 1 175 ? -6.580 -34.719 58.699 1.00 95.06 175 GLN A N 1
ATOM 1217 C CA . GLN A 1 175 ? -7.965 -35.168 58.552 1.00 95.06 175 GLN A CA 1
ATOM 1218 C C . GLN A 1 175 ? -8.952 -34.030 58.811 1.00 95.06 175 GLN A C 1
ATOM 1220 O O . GLN A 1 175 ? -8.771 -33.239 59.738 1.00 95.06 175 GLN A O 1
ATOM 1225 N N . SER A 1 176 ? -10.033 -34.000 58.026 1.00 89.75 176 SER A N 1
ATOM 1226 C CA . SER A 1 176 ? -11.174 -33.101 58.239 1.00 89.75 176 SER A CA 1
ATOM 1227 C C . SER A 1 176 ? -11.649 -33.177 59.704 1.00 89.75 176 SER A C 1
ATOM 1229 O O . SER A 1 176 ? -11.787 -34.289 60.224 1.00 89.75 176 SER A O 1
ATOM 1231 N N . PRO A 1 177 ? -11.874 -32.043 60.399 1.00 91.44 177 PRO A N 1
ATOM 1232 C CA . PRO A 1 177 ? -12.060 -30.685 59.871 1.00 91.44 177 PRO A CA 1
ATOM 1233 C C . PRO A 1 177 ? -10.783 -29.854 59.628 1.00 91.44 177 PRO A C 1
ATOM 1235 O O . PRO A 1 177 ? -10.903 -28.662 59.351 1.00 91.44 177 PRO A O 1
ATOM 1238 N N . LEU A 1 178 ? -9.575 -30.429 59.706 1.00 91.75 178 LEU A N 1
ATOM 1239 C CA . LEU A 1 178 ? -8.377 -29.739 59.215 1.00 91.75 178 LEU A CA 1
ATOM 1240 C C . LEU A 1 178 ? -8.397 -29.680 57.680 1.00 91.75 178 LEU A C 1
ATOM 1242 O O . LEU A 1 178 ? -8.442 -30.720 57.019 1.00 91.75 178 LEU A O 1
ATOM 1246 N N . THR A 1 179 ? -8.259 -28.484 57.115 1.00 88.12 179 THR A N 1
ATOM 1247 C CA . THR A 1 179 ? -7.804 -28.302 55.734 1.00 88.12 179 THR A CA 1
ATOM 1248 C C . THR A 1 179 ? -6.326 -28.700 55.666 1.00 88.12 179 THR A C 1
ATOM 1250 O O . THR A 1 179 ? -5.528 -28.160 56.441 1.00 88.12 179 THR A O 1
ATOM 1253 N N . PRO A 1 180 ? -5.916 -29.634 54.788 1.00 84.31 180 PRO A N 1
ATOM 1254 C CA . PRO A 1 180 ? -4.512 -29.997 54.650 1.00 84.31 180 PRO A CA 1
ATOM 1255 C C . PRO A 1 180 ? -3.646 -28.813 54.216 1.00 84.31 180 PRO A C 1
ATOM 1257 O O . PRO A 1 180 ? -4.024 -28.035 53.345 1.00 84.31 180 PRO A O 1
ATOM 1260 N N . LEU A 1 181 ? -2.461 -28.720 54.816 1.00 77.44 181 LEU A N 1
ATOM 1261 C CA . LEU A 1 181 ? -1.357 -27.911 54.317 1.00 77.44 181 LEU A CA 1
ATOM 1262 C C . LEU A 1 181 ? -0.529 -28.817 53.398 1.00 77.44 181 LEU A C 1
ATOM 1264 O O . LEU A 1 181 ? -0.755 -28.866 52.195 1.00 77.44 181 LEU A O 1
ATOM 1268 N N . PHE A 1 182 ? 0.349 -29.637 53.975 1.00 79.56 182 PHE A N 1
ATOM 1269 C CA . PHE A 1 182 ? 1.104 -30.651 53.239 1.00 79.56 182 PHE A CA 1
ATOM 1270 C C . PHE A 1 182 ? 0.910 -32.046 53.837 1.00 79.56 182 PHE A C 1
ATOM 1272 O O . PHE A 1 182 ? 0.544 -32.199 55.003 1.00 79.56 182 PHE A O 1
ATOM 1279 N N . GLY A 1 183 ? 1.214 -33.064 53.038 1.00 78.50 183 GLY A N 1
ATOM 1280 C CA . GLY A 1 183 ? 1.377 -34.444 53.480 1.00 78.50 183 GLY A CA 1
ATOM 1281 C C . GLY A 1 183 ? 2.306 -35.172 52.517 1.00 78.50 183 GLY A C 1
ATOM 1282 O O . GLY A 1 183 ? 2.041 -35.202 51.318 1.00 78.50 183 GLY A O 1
ATOM 1283 N N . GLY A 1 184 ? 3.422 -35.711 53.006 1.00 79.00 184 GLY A N 1
ATOM 1284 C CA . GLY A 1 184 ? 4.417 -36.363 52.155 1.00 79.00 184 GLY A CA 1
ATOM 1285 C C . GLY A 1 184 ? 5.529 -37.090 52.920 1.00 79.00 184 GLY A C 1
ATOM 1286 O O . GLY A 1 184 ? 5.510 -37.143 54.152 1.00 79.00 184 GLY A O 1
ATOM 1287 N N . PRO A 1 185 ? 6.497 -37.684 52.202 1.00 74.19 185 PRO A N 1
ATOM 1288 C CA . PRO A 1 185 ? 7.709 -38.240 52.795 1.00 74.19 185 PRO A CA 1
ATOM 1289 C C . PRO A 1 185 ? 8.668 -37.128 53.256 1.00 74.19 185 PRO A C 1
ATOM 1291 O O . PRO A 1 185 ? 8.879 -36.141 52.553 1.00 74.19 185 PRO A O 1
ATOM 1294 N N . VAL A 1 186 ? 9.276 -37.310 54.429 1.00 74.19 186 VAL A N 1
ATOM 1295 C CA . VAL A 1 186 ? 10.256 -36.401 55.056 1.00 74.19 186 VAL A CA 1
ATOM 1296 C C . VAL A 1 186 ? 11.478 -37.205 55.522 1.00 74.19 186 VAL A C 1
ATOM 1298 O O . VAL A 1 186 ? 11.792 -37.294 56.705 1.00 74.19 186 VAL A O 1
ATOM 1301 N N . GLY A 1 187 ? 12.153 -37.849 54.565 1.00 73.69 187 GLY A N 1
ATOM 1302 C CA . GLY A 1 187 ? 13.155 -38.893 54.822 1.00 73.69 187 GLY A CA 1
ATOM 1303 C C . GLY A 1 187 ? 12.531 -40.281 54.648 1.00 73.69 187 GLY A C 1
ATOM 1304 O O . GLY A 1 187 ? 11.788 -40.496 53.691 1.00 73.69 187 GLY A O 1
ATOM 1305 N N . SER A 1 188 ? 12.796 -41.208 55.572 1.00 73.38 188 SER A N 1
ATOM 1306 C CA . SER A 1 188 ? 12.030 -42.461 55.726 1.00 73.38 188 SER A CA 1
ATOM 1307 C C . SER A 1 188 ? 10.733 -42.278 56.531 1.00 73.38 188 SER A C 1
ATOM 1309 O O . SER A 1 188 ? 9.846 -43.136 56.500 1.00 73.38 188 SER A O 1
ATOM 1311 N N . ALA A 1 189 ? 10.595 -41.146 57.220 1.00 81.44 189 ALA A N 1
ATOM 1312 C CA . ALA A 1 189 ? 9.371 -40.724 57.886 1.00 81.44 189 ALA A CA 1
ATOM 1313 C C . ALA A 1 189 ? 8.325 -40.152 56.910 1.00 81.44 189 ALA A C 1
ATOM 1315 O O . ALA A 1 189 ? 8.651 -39.668 55.827 1.00 81.44 189 ALA A O 1
ATOM 1316 N N . GLY A 1 190 ? 7.061 -40.141 57.331 1.00 85.06 190 GLY A N 1
ATOM 1317 C CA . GLY A 1 190 ? 6.021 -39.280 56.776 1.00 85.06 190 GLY A CA 1
ATOM 1318 C C . GLY A 1 190 ? 5.814 -38.044 57.648 1.00 85.06 190 GLY A C 1
ATOM 1319 O O . GLY A 1 190 ? 5.872 -38.122 58.876 1.00 85.06 190 GLY A O 1
ATOM 1320 N N . GLY A 1 191 ? 5.555 -36.904 57.016 1.00 87.44 191 GLY A N 1
ATOM 1321 C CA . GLY A 1 191 ? 5.270 -35.637 57.682 1.00 87.44 191 GLY A CA 1
ATOM 1322 C C . GLY A 1 191 ? 4.136 -34.897 56.988 1.00 87.44 191 GLY A C 1
ATOM 1323 O O . GLY A 1 191 ? 3.917 -35.067 55.789 1.00 87.44 191 GLY A O 1
ATOM 1324 N N . GLY A 1 192 ? 3.402 -34.089 57.743 1.00 89.38 192 GLY A N 1
ATOM 1325 C CA . GLY A 1 192 ? 2.284 -33.316 57.216 1.00 89.38 192 GLY A CA 1
ATOM 1326 C C . GLY A 1 192 ? 1.771 -32.285 58.209 1.00 89.38 192 GLY A C 1
ATOM 1327 O O . GLY A 1 192 ? 2.073 -32.361 59.397 1.00 89.38 192 GLY A O 1
ATOM 1328 N N . ALA A 1 193 ? 0.972 -31.342 57.723 1.00 91.81 193 ALA A N 1
ATOM 1329 C CA . ALA A 1 193 ? 0.345 -30.298 58.526 1.00 91.81 193 ALA A CA 1
ATOM 1330 C C . ALA A 1 193 ? -1.065 -29.967 58.007 1.00 91.81 193 ALA A C 1
ATOM 1332 O O . ALA A 1 193 ? -1.441 -30.363 56.903 1.00 91.81 193 ALA A O 1
ATOM 1333 N N . GLY A 1 194 ? -1.850 -29.245 58.803 1.00 89.69 194 GLY A N 1
ATOM 1334 C CA . GLY A 1 194 ? -3.194 -28.780 58.453 1.00 89.69 194 GLY A CA 1
ATOM 1335 C C . GLY A 1 194 ? -3.633 -27.588 59.302 1.00 89.69 194 GLY A C 1
ATOM 1336 O O . GLY A 1 194 ? -3.000 -27.282 60.313 1.00 89.69 194 GLY A O 1
ATOM 1337 N N . TYR A 1 195 ? -4.720 -26.924 58.909 1.00 93.12 195 TYR A N 1
ATOM 1338 C CA . TYR A 1 195 ? -5.293 -25.789 59.638 1.00 93.12 195 TYR A CA 1
ATOM 1339 C C . TYR A 1 195 ? -6.822 -25.855 59.740 1.00 93.12 195 TYR A C 1
ATOM 1341 O O . TYR A 1 195 ? -7.472 -26.532 58.950 1.00 93.12 195 TYR A O 1
ATOM 1349 N N . GLN A 1 196 ? -7.411 -25.133 60.695 1.00 91.19 196 GLN A N 1
ATOM 1350 C CA . GLN A 1 196 ? -8.862 -25.024 60.870 1.00 91.19 196 GLN A CA 1
ATOM 1351 C C . GLN A 1 196 ? -9.255 -23.653 61.449 1.00 91.19 196 GLN A C 1
ATOM 1353 O O . GLN A 1 196 ? -8.600 -23.145 62.359 1.00 91.19 196 GLN A O 1
ATOM 1358 N N . PHE A 1 197 ? -10.368 -23.085 60.973 1.00 88.75 197 PHE A N 1
ATOM 1359 C CA . PHE A 1 197 ? -11.038 -21.948 61.616 1.00 88.75 197 PHE A CA 1
ATOM 1360 C C . PHE A 1 197 ? -12.036 -22.402 62.687 1.00 88.75 197 PHE A C 1
ATOM 1362 O O . PHE A 1 197 ? -12.788 -23.360 62.499 1.00 88.75 197 PHE A O 1
ATOM 1369 N N . VAL A 1 198 ? -12.061 -21.684 63.807 1.00 86.56 198 VAL A N 1
ATOM 1370 C CA . VAL A 1 198 ? -12.788 -22.054 65.024 1.00 86.56 198 VAL A CA 1
ATOM 1371 C C . VAL A 1 198 ? -13.573 -20.840 65.519 1.00 86.56 198 VAL A C 1
ATOM 1373 O O . VAL A 1 198 ? -13.063 -20.010 66.271 1.00 86.56 198 VAL A O 1
ATOM 1376 N N . ALA A 1 199 ? -14.824 -20.721 65.071 1.00 82.75 199 ALA A N 1
ATOM 1377 C CA . ALA A 1 199 ? -15.684 -19.579 65.391 1.00 82.75 199 ALA A CA 1
ATOM 1378 C C . ALA A 1 199 ? -15.995 -19.464 66.897 1.00 82.75 199 ALA A C 1
ATOM 1380 O O . ALA A 1 199 ? -16.018 -18.365 67.443 1.00 82.75 199 ALA A O 1
ATOM 1381 N N . THR A 1 200 ? -16.183 -20.591 67.591 1.00 87.50 200 THR A N 1
ATOM 1382 C CA . THR A 1 200 ? -16.542 -20.646 69.020 1.00 87.50 200 THR A CA 1
ATOM 1383 C C . THR A 1 200 ? -15.457 -21.383 69.813 1.00 87.50 200 THR A C 1
ATOM 1385 O O . THR A 1 200 ? -15.068 -22.472 69.390 1.00 87.50 200 THR A O 1
ATOM 1388 N N . PRO A 1 201 ? -14.969 -20.847 70.951 1.00 90.19 201 PRO A N 1
ATOM 1389 C CA . PRO A 1 201 ? -13.917 -21.497 71.728 1.00 90.19 201 PRO A CA 1
ATOM 1390 C C . PRO A 1 201 ? -14.381 -22.834 72.321 1.00 90.19 201 PRO A C 1
ATOM 1392 O O . PRO A 1 201 ? -15.505 -22.960 72.808 1.00 90.19 201 PRO A O 1
ATOM 1395 N N . GLY A 1 202 ? -13.500 -23.832 72.300 1.00 91.88 202 GLY A N 1
ATOM 1396 C CA . GLY A 1 202 ? -13.805 -25.191 72.744 1.00 91.88 202 GLY A CA 1
ATOM 1397 C C . GLY A 1 202 ? -12.659 -26.182 72.540 1.00 91.88 202 GLY A C 1
ATOM 1398 O O . GLY A 1 202 ? -11.596 -25.837 72.017 1.00 91.88 202 GLY A O 1
ATOM 1399 N N . LEU A 1 203 ? -12.880 -27.427 72.976 1.00 94.75 203 LEU A N 1
ATOM 1400 C CA . LEU A 1 203 ? -11.953 -28.542 72.774 1.00 94.75 203 LEU A CA 1
ATOM 1401 C C . LEU A 1 203 ? -12.000 -29.033 71.322 1.00 94.75 203 LEU A C 1
ATOM 1403 O O . LEU A 1 203 ? -13.067 -29.335 70.793 1.00 94.75 203 LEU A O 1
ATOM 1407 N N . LEU A 1 204 ? -10.823 -29.173 70.724 1.00 93.88 204 LEU A N 1
ATOM 1408 C CA . LEU A 1 204 ? -10.591 -29.714 69.391 1.00 93.88 204 LEU A CA 1
ATOM 1409 C C . LEU A 1 204 ? -9.587 -30.863 69.478 1.00 93.88 204 LEU A C 1
ATOM 1411 O O . LEU A 1 204 ? -8.710 -30.862 70.346 1.00 93.88 204 LEU A O 1
ATOM 1415 N N . THR A 1 205 ? -9.659 -31.792 68.525 1.00 96.12 205 THR A N 1
ATOM 1416 C CA . THR A 1 205 ? -8.688 -32.886 68.397 1.00 96.12 205 THR A CA 1
ATOM 1417 C C . THR A 1 205 ? -8.113 -32.947 66.974 1.00 96.12 205 THR A C 1
ATOM 1419 O O . THR A 1 205 ? -8.500 -33.826 66.196 1.00 96.12 205 THR A O 1
ATOM 1422 N N . PRO A 1 206 ? -7.212 -32.016 66.585 1.00 96.56 206 PRO A N 1
ATOM 1423 C CA . PRO A 1 206 ? -6.416 -32.136 65.363 1.00 96.56 206 PRO A CA 1
ATOM 1424 C C . PRO A 1 206 ? -5.842 -33.549 65.193 1.00 96.56 206 PRO A C 1
ATOM 1426 O O . PRO A 1 206 ? -5.187 -34.070 66.096 1.00 96.56 206 PRO A O 1
ATOM 1429 N N . THR A 1 207 ? -6.132 -34.178 64.052 1.00 96.38 207 THR A N 1
ATOM 1430 C CA . THR A 1 207 ? -5.889 -35.607 63.797 1.00 96.38 207 THR A CA 1
ATOM 1431 C C . THR A 1 207 ? -5.320 -35.820 62.396 1.00 96.38 207 THR A C 1
ATOM 1433 O O . THR A 1 207 ? -5.700 -35.134 61.446 1.00 96.38 207 THR A O 1
ATOM 1436 N N . PHE A 1 208 ? -4.421 -36.793 62.267 1.00 95.94 208 PHE A N 1
ATOM 1437 C CA . PHE A 1 208 ? -3.732 -37.162 61.037 1.00 95.94 208 PHE A CA 1
ATOM 1438 C C . PHE A 1 208 ? -3.897 -38.660 60.751 1.00 95.94 208 PHE A C 1
ATOM 1440 O O . PHE A 1 208 ? -3.892 -39.486 61.662 1.00 95.94 208 PHE A O 1
ATOM 1447 N N . THR A 1 209 ? -3.982 -39.039 59.477 1.00 90.56 209 THR A N 1
ATOM 1448 C CA . THR A 1 209 ? -3.665 -40.412 59.055 1.00 90.56 209 THR A CA 1
ATOM 1449 C C . THR A 1 209 ? -2.154 -40.589 59.002 1.00 90.56 209 THR A C 1
ATOM 1451 O O . THR A 1 209 ? -1.442 -39.656 58.631 1.00 90.56 209 THR A O 1
ATOM 1454 N N . GLY A 1 210 ? -1.671 -41.785 59.332 1.00 84.88 210 GLY A N 1
ATOM 1455 C CA . GLY A 1 210 ? -0.253 -42.130 59.307 1.00 84.88 210 GLY A CA 1
ATOM 1456 C C . GLY A 1 210 ? 0.026 -43.436 60.050 1.00 84.88 210 GLY A C 1
ATOM 1457 O O . GLY A 1 210 ? -0.889 -44.193 60.380 1.00 84.88 210 GLY A O 1
ATOM 1458 N N . SER A 1 211 ? 1.299 -43.683 60.334 1.00 83.75 211 SER A N 1
ATOM 1459 C CA . SER A 1 211 ? 1.793 -44.885 60.997 1.00 83.75 211 SER A CA 1
ATOM 1460 C C . SER A 1 211 ? 1.752 -44.730 62.512 1.00 83.75 211 SER A C 1
ATOM 1462 O O . SER A 1 211 ? 2.071 -43.675 63.058 1.00 83.75 211 SER A O 1
ATOM 1464 N N . THR A 1 212 ? 1.438 -45.815 63.218 1.00 84.94 212 THR A N 1
ATOM 1465 C CA . THR A 1 212 ? 1.551 -45.879 64.682 1.00 84.94 212 THR A CA 1
ATOM 1466 C C . THR A 1 212 ? 2.993 -46.079 65.165 1.00 84.94 212 THR A C 1
ATOM 1468 O O . THR A 1 212 ? 3.242 -46.069 66.370 1.00 84.94 212 THR A O 1
ATOM 1471 N N . ALA A 1 213 ? 3.970 -46.214 64.260 1.00 86.25 213 ALA A N 1
ATOM 1472 C CA . ALA A 1 213 ? 5.385 -46.230 64.614 1.00 86.25 213 ALA A CA 1
ATOM 1473 C C . ALA A 1 213 ? 5.926 -44.799 64.785 1.00 86.25 213 ALA A C 1
ATOM 1475 O O . ALA A 1 213 ? 6.080 -44.059 63.815 1.00 86.25 213 ALA A O 1
ATOM 1476 N N . ARG A 1 214 ? 6.262 -44.429 66.028 1.00 89.88 214 ARG A N 1
ATOM 1477 C CA . ARG A 1 214 ? 6.868 -43.133 66.403 1.00 89.88 214 ARG A CA 1
ATOM 1478 C C . ARG A 1 214 ? 6.078 -41.870 65.956 1.00 89.88 214 ARG A C 1
ATOM 1480 O O . ARG A 1 214 ? 6.719 -40.928 65.489 1.00 89.88 214 ARG A O 1
ATOM 1487 N N . PRO A 1 215 ? 4.731 -41.814 66.047 1.00 92.12 215 PRO A N 1
ATOM 1488 C CA . PRO A 1 215 ? 3.972 -40.629 65.662 1.00 92.12 215 PRO A CA 1
ATOM 1489 C C . PRO A 1 215 ? 4.045 -39.537 66.735 1.00 92.12 215 PRO A C 1
ATOM 1491 O O . PRO A 1 215 ? 3.872 -39.812 67.918 1.00 92.12 215 PRO A O 1
ATOM 1494 N N . VAL A 1 216 ? 4.233 -38.290 66.326 1.00 93.81 216 VAL A N 1
ATOM 1495 C CA . VAL A 1 216 ? 4.197 -37.106 67.192 1.00 93.81 216 VAL A CA 1
ATOM 1496 C C . VAL A 1 216 ? 3.388 -36.008 66.505 1.00 93.81 216 VAL A C 1
ATOM 1498 O O . VAL A 1 216 ? 3.565 -35.770 65.311 1.00 93.81 216 VAL A O 1
ATOM 1501 N N . THR A 1 217 ? 2.486 -35.362 67.247 1.00 96.31 217 THR A N 1
ATOM 1502 C CA . THR A 1 217 ? 1.598 -34.301 66.744 1.00 96.31 217 THR A CA 1
ATOM 1503 C C . THR A 1 217 ? 1.656 -33.081 67.656 1.00 96.31 217 THR A C 1
ATOM 1505 O O . THR A 1 217 ? 1.597 -33.223 68.875 1.00 96.31 217 THR A O 1
ATOM 1508 N N . VAL A 1 218 ? 1.715 -31.884 67.073 1.00 97.81 218 VAL A N 1
ATOM 1509 C CA . VAL A 1 218 ? 1.585 -30.600 67.781 1.00 97.81 218 VAL A CA 1
ATOM 1510 C C . VAL A 1 218 ? 0.495 -29.739 67.154 1.00 97.81 218 VAL A C 1
ATOM 1512 O O . VAL A 1 218 ? 0.216 -29.858 65.961 1.00 97.81 218 VAL A O 1
ATOM 1515 N N . ALA A 1 219 ? -0.106 -28.851 67.945 1.00 97.69 219 ALA A N 1
ATOM 1516 C CA . ALA A 1 219 ? -1.038 -27.836 67.467 1.00 97.69 219 ALA A CA 1
ATOM 1517 C C . ALA A 1 219 ? -0.900 -26.513 68.238 1.00 97.69 219 ALA A C 1
ATOM 1519 O O . ALA A 1 219 ? -0.529 -26.501 69.412 1.00 97.69 219 ALA A O 1
ATOM 1520 N N . ALA A 1 220 ? -1.220 -25.404 67.573 1.00 97.25 220 ALA A N 1
ATOM 1521 C CA . ALA A 1 220 ? -1.181 -24.044 68.104 1.00 97.25 220 ALA A CA 1
ATOM 1522 C C . ALA A 1 220 ? -2.362 -23.216 67.570 1.00 97.25 220 ALA A C 1
ATOM 1524 O O . ALA A 1 220 ? -2.810 -23.437 66.445 1.00 97.25 220 ALA A O 1
ATOM 1525 N N . ALA A 1 221 ? -2.857 -22.265 68.363 1.00 94.75 221 ALA A N 1
ATOM 1526 C CA . ALA A 1 221 ? -3.969 -21.387 68.006 1.00 94.75 221 ALA A CA 1
ATOM 1527 C C . ALA A 1 221 ? -3.583 -19.901 68.050 1.00 94.75 221 ALA A C 1
ATOM 1529 O O . ALA A 1 221 ? -2.878 -19.444 68.951 1.00 94.75 221 ALA A O 1
ATOM 1530 N N . PHE A 1 222 ? -4.105 -19.140 67.092 1.00 91.69 222 PHE A N 1
ATOM 1531 C CA . PHE A 1 222 ? -3.919 -17.698 66.940 1.00 91.69 222 PHE A CA 1
ATOM 1532 C C . PHE A 1 222 ? -5.294 -17.020 66.860 1.00 91.69 222 PHE A C 1
ATOM 1534 O O . PHE A 1 222 ? -6.232 -17.609 66.332 1.00 91.69 222 PHE A O 1
ATOM 1541 N N . VAL A 1 223 ? -5.452 -15.809 67.397 1.00 86.81 223 VAL A N 1
ATOM 1542 C CA . VAL A 1 223 ? -6.776 -15.177 67.593 1.00 86.81 223 VAL A CA 1
ATOM 1543 C C . VAL A 1 223 ? -6.902 -13.930 66.728 1.00 86.81 223 VAL A C 1
ATOM 1545 O O . VAL A 1 223 ? -5.997 -13.095 66.732 1.00 86.81 223 VAL A O 1
ATOM 1548 N N . SER A 1 224 ? -8.010 -13.787 65.996 1.00 78.06 224 SER A N 1
ATOM 1549 C CA . SER A 1 224 ? -8.275 -12.573 65.218 1.00 78.06 224 SER A CA 1
ATOM 1550 C C . SER A 1 224 ? -8.524 -11.360 66.111 1.00 78.06 224 SER A C 1
ATOM 1552 O O . SER A 1 224 ? -9.213 -11.472 67.126 1.00 78.06 224 SER A O 1
ATOM 1554 N N . LEU A 1 225 ? -8.069 -10.188 65.680 1.00 71.75 225 LEU A N 1
ATOM 1555 C CA . LEU A 1 225 ? -8.583 -8.925 66.208 1.00 71.75 225 LEU A CA 1
ATOM 1556 C C . LEU A 1 225 ? -10.043 -8.721 65.742 1.00 71.75 225 LEU A C 1
ATOM 1558 O O . LEU A 1 225 ? -10.392 -9.201 64.657 1.00 71.75 225 LEU A O 1
ATOM 1562 N N . PRO A 1 226 ? -10.907 -8.071 66.548 1.00 66.19 226 PRO A N 1
ATOM 1563 C CA . PRO A 1 226 ? -12.240 -7.670 66.106 1.00 66.19 226 PRO A CA 1
ATOM 1564 C C . PRO A 1 226 ? -12.133 -6.576 65.041 1.00 66.19 226 PRO A C 1
ATOM 1566 O O . PRO A 1 226 ? -11.187 -5.787 65.068 1.00 66.19 226 PRO A O 1
ATOM 1569 N N . ASP A 1 227 ? -13.111 -6.523 64.141 1.00 70.75 227 ASP A N 1
ATOM 1570 C CA . ASP A 1 227 ? -13.211 -5.423 63.187 1.00 70.75 227 ASP A CA 1
ATOM 1571 C C . ASP A 1 227 ? -13.932 -4.220 63.803 1.00 70.75 227 ASP A C 1
ATOM 1573 O O . ASP A 1 227 ? -14.866 -4.390 64.590 1.00 70.75 227 ASP A O 1
ATOM 1577 N N . THR A 1 228 ? -13.458 -3.017 63.485 1.00 76.44 228 THR A N 1
ATOM 1578 C CA . THR A 1 228 ? -13.986 -1.741 64.004 1.00 76.44 228 THR A CA 1
ATOM 1579 C C . THR A 1 228 ? -13.793 -0.581 63.019 1.00 76.44 228 THR A C 1
ATOM 1581 O O . THR A 1 228 ? -13.863 0.581 63.431 1.00 76.44 228 THR A O 1
ATOM 1584 N N . THR A 1 229 ? -13.443 -0.849 61.757 1.00 79.25 229 THR A N 1
ATOM 1585 C CA . THR A 1 229 ? -13.359 0.191 60.724 1.00 79.25 229 THR A CA 1
ATOM 1586 C C . THR A 1 229 ? -14.716 0.361 60.049 1.00 79.25 229 THR A C 1
ATOM 1588 O O . THR A 1 229 ? -15.283 -0.628 59.608 1.00 79.25 229 THR A O 1
ATOM 1591 N N . PRO A 1 230 ? -15.263 1.586 59.958 1.00 83.75 230 PRO A N 1
ATOM 1592 C CA . PRO A 1 230 ? -16.427 1.843 59.121 1.00 83.75 230 PRO A CA 1
ATOM 1593 C C . PRO A 1 230 ? -16.114 1.583 57.640 1.00 83.75 230 PRO A C 1
ATOM 1595 O O . PRO A 1 230 ? -15.054 2.030 57.181 1.00 83.75 230 PRO A O 1
ATOM 1598 N N . PRO A 1 231 ? -17.029 0.960 56.878 1.00 87.62 231 PRO A N 1
ATOM 1599 C CA . PRO A 1 231 ? -16.861 0.798 55.444 1.00 87.62 231 PRO A CA 1
ATOM 1600 C C . PRO A 1 231 ? -16.928 2.146 54.715 1.00 87.62 231 PRO A C 1
ATOM 1602 O O . PRO A 1 231 ? -17.459 3.148 55.215 1.00 87.62 231 PRO A O 1
ATOM 1605 N N . VAL A 1 232 ? -16.405 2.150 53.491 1.00 87.00 232 VAL A N 1
ATOM 1606 C CA . VAL A 1 232 ? -16.280 3.306 52.599 1.00 87.00 232 VAL A CA 1
ATOM 1607 C C . VAL A 1 232 ? -16.637 2.882 51.171 1.00 87.00 232 VAL A C 1
ATOM 1609 O O . VAL A 1 232 ? -16.198 1.834 50.691 1.00 87.00 232 VAL A O 1
ATOM 1612 N N . VAL A 1 233 ? -17.418 3.715 50.477 1.00 89.12 233 VAL A N 1
ATOM 1613 C CA . VAL A 1 233 ? -17.688 3.556 49.040 1.00 89.12 233 VAL A CA 1
ATOM 1614 C C . VAL A 1 233 ? -16.419 3.912 48.261 1.00 89.12 233 VAL A C 1
ATOM 1616 O O . VAL A 1 233 ? -15.891 5.011 48.420 1.00 89.12 233 VAL A O 1
ATOM 1619 N N . LEU A 1 234 ? -15.921 2.992 47.435 1.00 88.31 234 LEU A N 1
ATOM 1620 C CA . LEU A 1 234 ? -14.773 3.219 46.553 1.00 88.31 234 LEU A CA 1
ATOM 1621 C C . LEU A 1 234 ? -15.202 3.835 45.220 1.00 88.31 234 LEU A C 1
ATOM 1623 O O . LEU A 1 234 ? -14.549 4.760 44.745 1.00 88.31 234 LEU A O 1
ATOM 1627 N N . THR A 1 235 ? -16.290 3.330 44.636 1.00 88.44 235 THR A N 1
ATOM 1628 C CA . THR A 1 235 ? -16.874 3.842 43.390 1.00 88.44 235 THR A CA 1
ATOM 1629 C C . THR A 1 235 ? -18.397 3.760 43.417 1.00 88.44 235 THR A C 1
ATOM 1631 O O . THR A 1 235 ? -18.981 2.855 44.019 1.00 88.44 235 THR A O 1
ATOM 1634 N N . VAL A 1 236 ? -19.015 4.702 42.710 1.00 90.56 236 VAL A N 1
ATOM 1635 C CA . VAL A 1 236 ? -20.380 4.643 42.186 1.00 90.56 236 VAL A CA 1
ATOM 1636 C C . VAL A 1 236 ? -20.240 4.975 40.704 1.00 90.56 236 VAL A C 1
ATOM 1638 O O . VAL A 1 236 ? -19.600 5.974 40.391 1.00 90.56 236 VAL A O 1
ATOM 1641 N N . SER A 1 237 ? -20.767 4.137 39.816 1.00 90.81 237 SER A N 1
ATOM 1642 C CA . SER A 1 237 ? -20.702 4.352 38.362 1.00 90.81 237 SER A CA 1
ATOM 1643 C C . SER A 1 237 ? -21.897 3.703 37.667 1.00 90.81 237 SER A C 1
ATOM 1645 O O . SER A 1 237 ? -22.347 2.635 38.101 1.00 90.81 237 SER A O 1
ATOM 1647 N N . ASP A 1 238 ? -22.410 4.311 36.601 1.00 90.88 238 ASP A N 1
ATOM 1648 C CA . ASP A 1 238 ? -23.491 3.742 35.790 1.00 90.88 238 ASP A CA 1
ATOM 1649 C C . ASP A 1 238 ? -23.030 2.606 34.849 1.00 90.88 238 ASP A C 1
ATOM 1651 O O . ASP A 1 238 ? -21.846 2.283 34.752 1.00 90.88 238 ASP A O 1
ATOM 1655 N N . ASP A 1 239 ? -23.982 1.957 34.167 1.00 89.19 239 ASP A N 1
ATOM 1656 C CA . ASP A 1 239 ? -23.742 0.915 33.156 1.00 89.19 239 ASP A CA 1
ATOM 1657 C C . ASP A 1 239 ? -23.567 1.475 31.730 1.00 89.19 239 ASP A C 1
ATOM 1659 O O . ASP A 1 239 ? -23.653 0.745 30.738 1.00 89.19 239 ASP A O 1
ATOM 1663 N N . ARG A 1 240 ? -23.309 2.781 31.625 1.00 83.69 240 ARG A N 1
ATOM 1664 C CA . ARG A 1 240 ? -23.047 3.529 30.394 1.00 83.69 240 ARG A CA 1
ATOM 1665 C C . ARG A 1 240 ? -21.742 4.319 30.585 1.00 83.69 240 ARG A C 1
ATOM 1667 O O . ARG A 1 240 ? -20.940 4.040 31.469 1.00 83.69 240 ARG A O 1
ATOM 1674 N N . MET A 1 241 ? -21.486 5.275 29.696 1.00 78.31 241 MET A N 1
ATOM 1675 C CA . MET A 1 241 ? -20.408 6.263 29.843 1.00 78.31 241 MET A CA 1
ATOM 1676 C C . MET A 1 241 ? -21.004 7.666 29.659 1.00 78.31 241 MET A C 1
ATOM 1678 O O . MET A 1 241 ? -20.512 8.483 28.880 1.00 78.31 241 MET A O 1
ATOM 1682 N N . GLY A 1 242 ? -22.148 7.900 30.312 1.00 74.38 242 GLY A N 1
ATOM 1683 C CA . GLY A 1 242 ? -22.994 9.072 30.104 1.00 74.38 242 GLY A CA 1
ATOM 1684 C C . GLY A 1 242 ? -23.838 9.023 28.825 1.00 74.38 242 GLY A C 1
ATOM 1685 O O . GLY A 1 242 ? -24.409 7.989 28.460 1.00 74.38 242 GLY A O 1
ATOM 1686 N N . GLY A 1 243 ? -23.948 10.185 28.173 1.00 77.50 243 GLY A N 1
ATOM 1687 C CA . GLY A 1 243 ? -24.920 10.456 27.108 1.00 77.50 243 GLY A CA 1
ATOM 1688 C C . GLY A 1 243 ? -26.337 10.725 27.646 1.00 77.50 243 GLY A C 1
ATOM 1689 O O . GLY A 1 243 ? -26.611 10.459 28.819 1.00 77.50 243 GLY A O 1
ATOM 1690 N N . PRO A 1 244 ? -27.246 11.278 26.824 1.00 85.75 244 PRO A N 1
ATOM 1691 C CA . PRO A 1 244 ? -28.649 11.424 27.198 1.00 85.75 244 PRO A CA 1
ATOM 1692 C C . PRO A 1 244 ? -29.360 10.062 27.282 1.00 85.75 244 PRO A C 1
ATOM 1694 O O . PRO A 1 244 ? -28.936 9.067 26.681 1.00 85.75 244 PRO A O 1
ATOM 1697 N N . ILE A 1 245 ? -30.471 10.030 28.016 1.00 87.06 245 ILE A N 1
ATOM 1698 C CA . ILE A 1 245 ? -31.453 8.939 28.013 1.00 87.06 245 ILE A CA 1
ATOM 1699 C C . ILE A 1 245 ? -32.866 9.506 27.918 1.00 87.06 245 ILE A C 1
ATOM 1701 O O . ILE A 1 245 ? -33.166 10.566 28.464 1.00 87.06 245 ILE A O 1
ATOM 1705 N N . VAL A 1 246 ? -33.776 8.760 27.297 1.00 86.94 246 VAL A N 1
ATOM 1706 C CA . VAL A 1 246 ? -35.196 9.111 27.340 1.00 86.94 246 VAL A CA 1
ATOM 1707 C C . VAL A 1 246 ? -35.769 8.754 28.716 1.00 86.94 246 VAL A C 1
ATOM 1709 O O . VAL A 1 246 ? -35.457 7.727 29.323 1.00 86.94 246 VAL A O 1
ATOM 1712 N N . LYS A 1 247 ? -36.643 9.614 29.226 1.00 87.69 247 LYS A N 1
ATOM 1713 C CA . LYS A 1 247 ? -37.493 9.382 30.398 1.00 87.69 247 LYS A CA 1
ATOM 1714 C C . LYS A 1 247 ? -38.126 7.978 30.403 1.00 87.69 247 LYS A C 1
ATOM 1716 O O . LYS A 1 247 ? -38.733 7.541 29.427 1.00 87.69 247 LYS A O 1
ATOM 1721 N N . ASN A 1 248 ? -38.074 7.318 31.561 1.00 89.25 248 ASN A N 1
ATOM 1722 C CA . ASN A 1 248 ? -38.403 5.909 31.825 1.00 89.25 248 ASN A CA 1
ATOM 1723 C C . ASN A 1 248 ? -37.383 4.849 31.345 1.00 89.25 248 ASN A C 1
ATOM 1725 O O . ASN A 1 248 ? -37.652 3.660 31.527 1.00 89.25 248 ASN A O 1
ATOM 1729 N N . SER A 1 249 ? -36.213 5.219 30.810 1.00 91.06 249 SER A N 1
ATOM 1730 C CA . SER A 1 249 ? -35.113 4.262 30.598 1.00 91.06 249 SER A CA 1
ATOM 1731 C C . SER A 1 249 ? -34.577 3.685 31.915 1.00 91.06 249 SER A C 1
ATOM 1733 O O . SER A 1 249 ? -34.557 4.358 32.943 1.00 91.06 249 SER A O 1
ATOM 1735 N N . LEU A 1 250 ? -34.115 2.433 31.892 1.00 93.38 250 LEU A N 1
ATOM 1736 C CA . LEU A 1 250 ? -33.407 1.817 33.018 1.00 93.38 250 LEU A CA 1
ATOM 1737 C C . LEU A 1 250 ? -31.901 2.104 32.914 1.00 93.38 250 LEU A C 1
ATOM 1739 O O . LEU A 1 250 ? -31.335 1.992 31.829 1.00 93.38 250 LEU A O 1
ATOM 1743 N N . VAL A 1 251 ? -31.280 2.433 34.045 1.00 93.56 251 VAL A N 1
ATOM 1744 C CA . VAL A 1 251 ? -29.827 2.565 34.241 1.00 93.56 251 VAL A CA 1
ATOM 1745 C C . VAL A 1 251 ? -29.445 1.703 35.445 1.00 93.56 251 VAL A C 1
ATOM 1747 O O . VAL A 1 251 ? -30.181 1.684 36.435 1.00 93.56 251 VAL A O 1
ATOM 1750 N N . ASN A 1 252 ? -28.334 0.975 35.387 1.00 94.75 252 ASN A N 1
ATOM 1751 C CA . ASN A 1 252 ? -27.874 0.117 36.481 1.00 94.75 252 ASN A CA 1
ATOM 1752 C C . ASN A 1 252 ? -26.593 0.679 37.097 1.00 94.75 252 ASN A C 1
ATOM 1754 O O . ASN A 1 252 ? -25.538 0.680 36.475 1.00 94.75 252 ASN A O 1
ATOM 1758 N N . TYR A 1 253 ? -26.676 1.114 38.351 1.00 94.19 253 TYR A N 1
ATOM 1759 C CA . TYR A 1 253 ? -25.535 1.666 39.072 1.00 94.19 253 TYR A CA 1
ATOM 1760 C C . TYR A 1 253 ? -24.767 0.583 39.814 1.00 94.19 253 TYR A C 1
ATOM 1762 O O . TYR A 1 253 ? -25.345 -0.117 40.643 1.00 94.19 253 TYR A O 1
ATOM 1770 N N . THR A 1 254 ? -23.466 0.475 39.560 1.00 94.19 254 THR A N 1
ATOM 1771 C CA . THR A 1 254 ? -22.568 -0.422 40.296 1.00 94.19 254 THR A CA 1
ATOM 1772 C C . THR A 1 254 ? -21.908 0.339 41.442 1.00 94.19 254 THR A C 1
ATOM 1774 O O . THR A 1 254 ? -21.347 1.417 41.244 1.00 94.19 254 THR A O 1
ATOM 1777 N N . LEU A 1 255 ? -21.968 -0.225 42.649 1.00 92.75 255 LEU A N 1
ATOM 1778 C CA . LEU A 1 255 ? -21.297 0.292 43.838 1.00 92.75 255 LEU A CA 1
ATOM 1779 C C . LEU A 1 255 ? -20.277 -0.714 44.354 1.00 92.75 255 LEU A C 1
ATOM 1781 O O . LEU A 1 255 ? -20.623 -1.864 44.637 1.00 92.75 255 LEU A O 1
ATOM 1785 N N . VAL A 1 256 ? -19.041 -0.249 44.537 1.00 92.06 256 VAL A N 1
ATOM 1786 C CA . VAL A 1 256 ? -17.936 -1.040 45.091 1.00 92.06 256 VAL A CA 1
ATOM 1787 C C . VAL A 1 256 ? -17.532 -0.470 46.445 1.00 92.06 256 VAL A C 1
ATOM 1789 O O . VAL A 1 256 ? -17.314 0.732 46.589 1.00 92.06 256 VAL A O 1
ATOM 1792 N N . PHE A 1 257 ? -17.386 -1.343 47.436 1.00 90.75 257 PHE A N 1
ATOM 1793 C CA . PHE A 1 257 ? -16.965 -1.013 48.796 1.00 90.75 257 PHE A CA 1
ATOM 1794 C C . PHE A 1 257 ? -15.558 -1.554 49.079 1.00 90.75 257 PHE A C 1
ATOM 1796 O O . PHE A 1 257 ? -15.098 -2.509 48.444 1.00 90.75 257 PHE A O 1
ATOM 1803 N N . ASN A 1 258 ? -14.872 -0.971 50.063 1.00 87.62 258 ASN A N 1
ATOM 1804 C CA . ASN A 1 258 ? -13.566 -1.449 50.537 1.00 87.62 258 ASN A CA 1
ATOM 1805 C C . ASN A 1 258 ? -13.636 -2.828 51.231 1.00 87.62 258 ASN A C 1
ATOM 1807 O O . ASN A 1 258 ? -12.613 -3.508 51.358 1.00 87.62 258 ASN A O 1
ATOM 1811 N N . GLU A 1 259 ? -14.821 -3.237 51.692 1.00 84.06 259 GLU A N 1
ATOM 1812 C CA . GLU A 1 259 ? -15.040 -4.459 52.466 1.00 84.06 259 GLU A CA 1
ATOM 1813 C C . GLU A 1 259 ? -16.462 -5.036 52.333 1.00 84.06 259 GLU A C 1
ATOM 1815 O O . GLU A 1 259 ? -17.283 -4.553 51.559 1.00 84.06 259 GLU A O 1
ATOM 1820 N N . SER A 1 260 ? -16.725 -6.149 53.026 1.00 85.19 260 SER A N 1
ATOM 1821 C CA . SER A 1 260 ? -17.939 -6.956 52.852 1.00 85.19 260 SER A CA 1
ATOM 1822 C C . SER A 1 260 ? -19.155 -6.320 53.525 1.00 85.19 260 SER A C 1
ATOM 1824 O O . SER A 1 260 ? -19.161 -6.167 54.745 1.00 85.19 260 SER A O 1
ATOM 1826 N N . MET A 1 261 ? -20.223 -6.063 52.771 1.00 88.81 261 MET A N 1
ATOM 1827 C CA . MET A 1 261 ? -21.426 -5.379 53.263 1.00 88.81 261 MET A CA 1
ATOM 1828 C C . MET A 1 261 ? -22.565 -6.342 53.623 1.00 88.81 261 MET A C 1
ATOM 1830 O O . MET A 1 261 ? -22.755 -7.373 52.963 1.00 88.81 261 MET A O 1
ATOM 1834 N N . ASP A 1 262 ? -23.356 -5.989 54.640 1.00 89.12 262 ASP A N 1
ATOM 1835 C CA . ASP A 1 262 ? -24.589 -6.701 54.987 1.00 89.12 262 ASP A CA 1
ATOM 1836 C C . ASP A 1 262 ? -25.719 -6.282 54.035 1.00 89.12 262 ASP A C 1
ATOM 1838 O O . ASP A 1 262 ? -26.246 -5.171 54.095 1.00 89.12 262 ASP A O 1
ATOM 1842 N N . GLU A 1 263 ? -26.112 -7.199 53.152 1.00 88.69 263 GLU A N 1
ATOM 1843 C CA . GLU A 1 263 ? -27.165 -6.991 52.151 1.00 88.69 263 GLU A CA 1
ATOM 1844 C C . GLU A 1 263 ? -28.542 -6.696 52.752 1.00 88.69 263 GLU A C 1
ATOM 1846 O O . GLU A 1 263 ? -29.361 -6.046 52.109 1.00 88.69 263 GLU A O 1
ATOM 1851 N N . THR A 1 264 ? -28.790 -7.115 53.996 1.00 88.44 264 THR A N 1
ATOM 1852 C CA . THR A 1 264 ? -30.065 -6.873 54.686 1.00 88.44 264 THR A CA 1
ATOM 1853 C C . THR A 1 264 ? -30.229 -5.421 55.141 1.00 88.44 264 THR A C 1
ATOM 1855 O O . THR A 1 264 ? -31.311 -5.034 55.585 1.00 88.44 264 THR A O 1
ATOM 1858 N N . THR A 1 265 ? -29.176 -4.607 55.002 1.00 90.75 265 THR A N 1
ATOM 1859 C CA . THR A 1 265 ? -29.156 -3.187 55.378 1.00 90.75 265 THR A CA 1
ATOM 1860 C C . THR A 1 265 ? -29.432 -2.233 54.210 1.00 90.75 265 THR A C 1
ATOM 1862 O O . THR A 1 265 ? -29.655 -1.051 54.447 1.00 90.75 265 THR A O 1
ATOM 1865 N N . PHE A 1 266 ? -29.482 -2.733 52.969 1.00 90.88 266 PHE A N 1
ATOM 1866 C CA . PHE A 1 266 ? -29.707 -1.931 51.761 1.00 90.88 266 PHE A CA 1
ATOM 1867 C C . PHE A 1 266 ? -31.199 -1.759 51.445 1.00 90.88 266 PHE A C 1
ATOM 1869 O O . PHE A 1 266 ? -31.941 -2.732 51.310 1.00 90.88 266 PHE A O 1
ATOM 1876 N N . ASN A 1 267 ? -31.631 -0.515 51.240 1.00 88.81 267 ASN A N 1
ATOM 1877 C CA . ASN A 1 267 ? -33.006 -0.139 50.930 1.00 88.81 267 ASN A CA 1
ATOM 1878 C C . ASN A 1 267 ? -33.051 0.908 49.808 1.00 88.81 267 ASN A C 1
ATOM 1880 O O . ASN A 1 267 ? -32.138 1.708 49.631 1.00 88.81 267 ASN A O 1
ATOM 1884 N N . ALA A 1 268 ? -34.183 0.992 49.105 1.00 88.06 268 ALA A N 1
ATOM 1885 C CA . ALA A 1 268 ? -34.412 2.001 48.062 1.00 88.06 268 ALA A CA 1
ATOM 1886 C C . ALA A 1 268 ? -34.333 3.466 48.556 1.00 88.06 268 ALA A C 1
ATOM 1888 O O . ALA A 1 268 ? -34.213 4.371 47.739 1.00 88.06 268 ALA A O 1
ATOM 1889 N N . VAL A 1 269 ? -34.413 3.705 49.872 1.00 87.50 269 VAL A N 1
ATOM 1890 C CA . VAL A 1 269 ? -34.282 5.042 50.487 1.00 87.50 269 VAL A CA 1
ATOM 1891 C C . VAL A 1 269 ? -32.833 5.466 50.737 1.00 87.50 269 VAL A C 1
ATOM 1893 O O . VAL A 1 269 ? -32.587 6.647 50.958 1.00 87.50 269 VAL A O 1
ATOM 1896 N N . ASP A 1 270 ? -31.877 4.534 50.675 1.00 89.69 270 ASP A N 1
ATOM 1897 C CA . ASP A 1 270 ? -30.451 4.828 50.863 1.00 89.69 270 ASP A CA 1
ATOM 1898 C C . ASP A 1 270 ? -29.814 5.441 49.595 1.00 89.69 270 ASP A C 1
ATOM 1900 O O . ASP A 1 270 ? -28.634 5.793 49.600 1.00 89.69 270 ASP A O 1
ATOM 1904 N N . PHE A 1 271 ? -30.595 5.602 48.517 1.00 90.81 271 PHE A N 1
ATOM 1905 C CA . PHE A 1 271 ? -30.169 6.099 47.208 1.00 90.81 271 PHE A CA 1
ATOM 1906 C C . PHE A 1 271 ? -31.027 7.289 46.775 1.00 90.81 271 PHE A C 1
ATOM 1908 O O . PHE A 1 271 ? -32.255 7.217 46.754 1.00 90.81 271 PHE A O 1
ATOM 1915 N N . VAL A 1 272 ? -30.375 8.391 46.407 1.00 90.94 272 VAL A N 1
ATOM 1916 C CA . VAL A 1 272 ? -31.027 9.637 45.982 1.00 90.94 272 VAL A CA 1
ATOM 1917 C C . VAL A 1 272 ? -30.442 10.125 44.663 1.00 90.94 272 VAL A C 1
ATOM 1919 O O . VAL A 1 272 ? -29.272 9.891 44.379 1.00 90.94 272 VAL A O 1
ATOM 1922 N N . ASN A 1 273 ? -31.237 10.830 43.857 1.00 93.06 273 ASN A N 1
ATOM 1923 C CA . ASN A 1 273 ? -30.705 11.560 42.708 1.00 93.06 273 ASN A CA 1
ATOM 1924 C C . ASN A 1 273 ? -30.099 12.890 43.187 1.00 93.06 273 ASN A C 1
ATOM 1926 O O . ASN A 1 273 ? -30.788 13.668 43.848 1.00 93.06 273 ASN A O 1
ATOM 1930 N N . ALA A 1 274 ? -28.839 13.155 42.843 1.00 91.00 274 ALA A N 1
ATOM 1931 C CA . ALA A 1 274 ? -28.214 14.470 42.985 1.00 91.00 274 ALA A CA 1
ATOM 1932 C C . ALA A 1 274 ? -28.614 15.428 41.840 1.00 91.00 274 ALA A C 1
ATOM 1934 O O . ALA A 1 274 ? -28.542 16.649 41.995 1.00 91.00 274 ALA A O 1
ATOM 1935 N N . GLY A 1 275 ? -29.061 14.874 40.707 1.00 91.06 275 GLY A N 1
ATOM 1936 C CA . GLY A 1 275 ? -29.648 15.598 39.583 1.00 91.06 275 GLY A CA 1
ATOM 1937 C C . GLY A 1 275 ? -31.105 16.032 39.801 1.00 91.06 275 GLY A C 1
ATOM 1938 O O . GLY A 1 275 ? -31.674 15.913 40.886 1.00 91.06 275 GLY A O 1
ATOM 1939 N N . THR A 1 276 ? -31.725 16.570 38.749 1.00 93.69 276 THR A N 1
ATOM 1940 C CA . THR A 1 276 ? -33.055 17.209 38.812 1.00 93.69 276 THR A CA 1
ATOM 1941 C C . THR A 1 276 ? -34.237 16.306 38.446 1.00 93.69 276 THR A C 1
ATOM 1943 O O . THR A 1 276 ? -35.377 16.677 38.725 1.00 93.69 276 THR A O 1
ATOM 1946 N N . ALA A 1 277 ? -34.005 15.138 37.840 1.00 93.12 277 ALA A N 1
ATOM 1947 C CA . ALA A 1 277 ? -35.067 14.191 37.501 1.00 93.12 277 ALA A CA 1
ATOM 1948 C C . ALA A 1 277 ? -35.620 13.484 38.754 1.00 93.12 277 ALA A C 1
ATOM 1950 O O . ALA A 1 277 ? -34.867 13.111 39.657 1.00 93.12 277 ALA A O 1
ATOM 1951 N N . THR A 1 278 ? -36.927 13.218 38.816 1.00 94.19 278 THR A N 1
ATOM 1952 C CA . THR A 1 278 ? -37.469 12.304 39.836 1.00 94.19 278 THR A CA 1
ATOM 1953 C C . THR A 1 278 ? -37.156 10.859 39.459 1.00 94.19 278 THR A C 1
ATOM 1955 O O . THR A 1 278 ? -37.237 10.506 38.286 1.00 94.19 278 THR A O 1
ATOM 1958 N N . ILE A 1 279 ? -36.837 9.998 40.428 1.00 94.88 279 ILE A N 1
ATOM 1959 C CA . ILE A 1 279 ? -36.405 8.612 40.173 1.00 94.88 279 ILE A CA 1
ATOM 1960 C C . ILE A 1 279 ? -37.286 7.568 40.865 1.00 94.88 279 ILE A C 1
ATOM 1962 O O . ILE A 1 279 ? -37.971 7.856 41.844 1.00 94.88 279 ILE A O 1
ATOM 1966 N N . SER A 1 280 ? -37.221 6.341 40.357 1.00 95.12 280 SER A N 1
ATOM 1967 C CA . SER A 1 280 ? -37.645 5.114 41.026 1.00 95.12 280 SER A CA 1
ATOM 1968 C C . SER A 1 280 ? -36.444 4.172 41.122 1.00 95.12 280 SER A C 1
ATOM 1970 O O . SER A 1 280 ? -35.704 4.033 40.147 1.00 95.12 280 SER A O 1
ATOM 1972 N N . VAL A 1 281 ? -36.248 3.539 42.279 1.00 95.00 281 VAL A N 1
ATOM 1973 C CA . VAL A 1 281 ? -35.170 2.567 42.527 1.00 95.00 281 VAL A CA 1
ATOM 1974 C C . VAL A 1 281 ? -35.769 1.160 42.545 1.00 95.00 281 VAL A C 1
ATOM 1976 O O . VAL A 1 281 ? -36.801 0.924 43.176 1.00 95.00 281 VAL A O 1
ATOM 1979 N N . GLY A 1 282 ? -35.144 0.238 41.815 1.00 93.00 282 GLY A N 1
ATOM 1980 C CA . GLY A 1 282 ? -35.558 -1.156 41.691 1.00 93.00 282 GLY A CA 1
ATOM 1981 C C . GLY A 1 282 ? -35.088 -2.046 42.846 1.00 93.00 282 GLY A C 1
ATOM 1982 O O . GLY A 1 282 ? -34.673 -1.584 43.908 1.00 93.00 282 GLY A O 1
ATOM 1983 N N . THR A 1 283 ? -35.139 -3.361 42.630 1.00 94.25 283 THR A N 1
ATOM 1984 C CA . THR A 1 283 ? -34.566 -4.335 43.568 1.00 94.25 283 THR A CA 1
ATOM 1985 C C . THR A 1 283 ? -33.043 -4.283 43.496 1.00 94.25 283 THR A C 1
ATOM 1987 O O . THR A 1 283 ? -32.474 -4.516 42.433 1.00 94.25 283 THR A O 1
ATOM 1990 N N . ILE A 1 284 ? -32.396 -4.011 44.628 1.00 94.62 284 ILE A N 1
ATOM 1991 C CA . ILE A 1 284 ? -30.934 -3.992 44.763 1.00 94.62 284 ILE A CA 1
ATOM 1992 C C . ILE A 1 284 ? -30.401 -5.431 44.685 1.00 94.62 284 ILE A C 1
ATOM 1994 O O . ILE A 1 284 ? -30.983 -6.347 45.271 1.00 94.62 284 ILE A O 1
ATOM 1998 N N . ILE A 1 285 ? -29.304 -5.637 43.956 1.00 93.75 285 ILE A N 1
ATOM 1999 C CA . ILE A 1 285 ? -28.726 -6.956 43.670 1.00 93.75 285 ILE A CA 1
ATOM 2000 C C . ILE A 1 285 ? -27.304 -7.007 44.225 1.00 93.75 285 ILE A C 1
ATOM 2002 O O . ILE A 1 285 ? -26.474 -6.177 43.869 1.00 93.75 285 ILE A O 1
ATOM 2006 N N . LYS A 1 286 ? -26.987 -8.006 45.051 1.00 93.06 286 LYS A N 1
ATOM 2007 C CA . LYS A 1 286 ? -25.602 -8.274 45.454 1.00 93.06 286 LYS A CA 1
ATOM 2008 C C . LYS A 1 286 ? -24.880 -9.082 44.380 1.00 93.06 286 LYS A C 1
ATOM 2010 O O . LYS A 1 286 ? -25.370 -10.136 43.977 1.00 93.06 286 LYS A O 1
ATOM 2015 N N . VAL A 1 287 ? -23.715 -8.604 43.957 1.00 89.94 287 VAL A N 1
ATOM 2016 C CA . VAL A 1 287 ? -22.860 -9.247 42.945 1.00 89.94 287 VAL A CA 1
ATOM 2017 C C . VAL A 1 287 ? -21.694 -9.972 43.617 1.00 89.94 287 VAL A C 1
ATOM 2019 O O . VAL A 1 287 ? -21.428 -11.137 43.325 1.00 89.94 287 VAL A O 1
ATOM 2022 N N . ALA A 1 288 ? -21.049 -9.314 44.582 1.00 85.06 288 ALA A N 1
ATOM 2023 C CA . ALA A 1 288 ? -19.943 -9.853 45.373 1.00 85.06 288 ALA A CA 1
ATOM 2024 C C . ALA A 1 288 ? -20.096 -9.443 46.855 1.00 85.06 288 ALA A C 1
ATOM 2026 O O . ALA A 1 288 ? -20.991 -8.664 47.189 1.00 85.06 288 ALA A O 1
ATOM 2027 N N . PRO A 1 289 ? -19.248 -9.923 47.789 1.00 83.25 289 PRO A N 1
ATOM 2028 C CA . PRO A 1 289 ? -19.308 -9.509 49.195 1.00 83.25 289 PRO A CA 1
ATOM 2029 C C . PRO A 1 289 ? -19.301 -7.983 49.390 1.00 83.25 289 PRO A C 1
ATOM 2031 O O . PRO A 1 289 ? -19.992 -7.482 50.274 1.00 83.25 289 PRO A O 1
ATOM 2034 N N . ASN A 1 290 ? -18.561 -7.267 48.540 1.00 87.88 290 ASN A N 1
ATOM 2035 C CA . ASN A 1 290 ? -18.337 -5.822 48.566 1.00 87.88 290 ASN A CA 1
ATOM 2036 C C . ASN A 1 290 ? -18.861 -5.091 47.308 1.00 87.88 290 ASN A C 1
ATOM 2038 O O . ASN A 1 290 ? -18.393 -3.993 47.022 1.00 87.88 290 ASN A O 1
ATOM 2042 N N . GLU A 1 291 ? -19.777 -5.689 46.536 1.00 93.12 291 GLU A N 1
ATOM 2043 C CA . GLU A 1 291 ? -20.213 -5.154 45.233 1.00 93.12 291 GLU A CA 1
ATOM 2044 C C . GLU A 1 291 ? -21.713 -5.367 44.994 1.00 93.12 291 GLU A C 1
ATOM 2046 O O . GLU A 1 291 ? -22.225 -6.480 45.164 1.00 93.12 291 GLU A O 1
ATOM 2051 N N . PHE A 1 292 ? -22.412 -4.299 44.606 1.00 94.94 292 PHE A N 1
ATOM 2052 C CA . PHE A 1 292 ? -23.871 -4.258 44.472 1.00 94.94 292 PHE A CA 1
ATOM 2053 C C . PHE A 1 292 ? -24.300 -3.488 43.219 1.00 94.94 292 PHE A C 1
ATOM 2055 O O . PHE A 1 292 ? -23.684 -2.486 42.866 1.00 94.94 292 PHE A O 1
ATOM 2062 N N . ILE A 1 293 ? -25.400 -3.920 42.599 1.00 95.50 293 ILE A N 1
ATOM 2063 C CA . ILE A 1 293 ? -26.090 -3.213 41.516 1.00 95.50 293 ILE A CA 1
ATOM 2064 C C . ILE A 1 293 ? -27.396 -2.608 42.045 1.00 95.50 293 ILE A C 1
ATOM 2066 O O . ILE A 1 293 ? -28.193 -3.285 42.701 1.00 95.50 293 ILE A O 1
ATOM 2070 N N . VAL A 1 294 ? -27.630 -1.340 41.712 1.00 95.44 294 VAL A N 1
ATOM 2071 C CA . VAL A 1 294 ? -28.823 -0.557 42.045 1.00 95.44 294 VAL A CA 1
ATOM 2072 C C . VAL A 1 294 ? -29.497 -0.118 40.737 1.00 95.44 294 VAL A C 1
ATOM 2074 O O . VAL A 1 294 ? -29.026 0.819 40.091 1.00 95.44 294 VAL A O 1
ATOM 2077 N N . PRO A 1 295 ? -30.586 -0.782 40.307 1.00 96.00 295 PRO A N 1
ATOM 2078 C CA . PRO A 1 295 ? -31.328 -0.384 39.112 1.00 96.00 295 PRO A CA 1
ATOM 2079 C C . PRO A 1 295 ? -32.141 0.892 39.379 1.00 96.00 295 PRO A C 1
ATOM 2081 O O . PRO A 1 295 ? -32.841 0.976 40.390 1.00 96.00 295 PRO A O 1
ATOM 2084 N N . VAL A 1 296 ? -32.084 1.873 38.478 1.00 95.88 296 VAL A N 1
ATOM 2085 C CA . VAL A 1 296 ? -32.727 3.190 38.621 1.00 95.88 296 VAL A CA 1
ATOM 2086 C C . VAL A 1 296 ? -33.443 3.590 37.330 1.00 95.88 296 VAL A C 1
ATOM 2088 O O . VAL A 1 296 ? -32.946 3.379 36.228 1.00 95.88 296 VAL A O 1
ATOM 2091 N N . THR A 1 297 ? -34.618 4.205 37.463 1.00 95.06 297 THR A N 1
ATOM 2092 C CA . THR A 1 297 ? -35.426 4.702 36.340 1.00 95.06 297 THR A CA 1
ATOM 2093 C C . THR A 1 297 ? -35.884 6.139 36.609 1.00 95.06 297 THR A C 1
ATOM 2095 O O . THR A 1 297 ? -36.597 6.358 37.595 1.00 95.06 297 THR A O 1
ATOM 2098 N N . PRO A 1 298 ? -35.539 7.136 35.770 1.00 93.69 298 PRO A N 1
ATOM 2099 C CA . PRO A 1 298 ? -36.035 8.495 35.916 1.00 93.69 298 PRO A CA 1
ATOM 2100 C C . PRO A 1 298 ? -37.454 8.611 35.341 1.00 93.69 298 PRO A C 1
ATOM 2102 O O . PRO A 1 298 ? -37.750 8.141 34.245 1.00 93.69 298 PRO A O 1
ATOM 2105 N N . THR A 1 299 ? -38.347 9.247 36.092 1.00 92.94 299 THR A N 1
ATOM 2106 C CA . THR A 1 299 ? -39.787 9.374 35.799 1.00 92.94 299 THR A CA 1
ATOM 2107 C C . THR A 1 299 ? -40.183 10.771 35.303 1.00 92.94 299 THR A C 1
ATOM 2109 O O . THR A 1 299 ? -41.306 10.973 34.834 1.00 92.94 299 THR A O 1
ATOM 2112 N N . THR A 1 300 ? -39.250 11.726 35.324 1.00 91.75 300 THR A N 1
ATOM 2113 C CA . THR A 1 300 ? -39.327 13.013 34.615 1.00 91.75 300 THR A CA 1
ATOM 2114 C C . THR A 1 300 ? -38.056 13.250 33.811 1.00 91.75 300 THR A C 1
ATOM 2116 O O . THR A 1 300 ? -37.014 12.673 34.113 1.00 91.75 300 THR A O 1
ATOM 2119 N N . SER A 1 301 ? -38.141 14.149 32.835 1.00 89.06 301 SER A N 1
ATOM 2120 C CA . SER A 1 301 ? -36.975 14.824 32.266 1.00 89.06 301 SER A CA 1
ATOM 2121 C C . SER A 1 301 ? -36.213 15.637 33.331 1.00 89.06 301 SER A C 1
ATOM 2123 O O . SER A 1 301 ? -36.735 15.898 34.425 1.00 89.06 301 SER A O 1
ATOM 2125 N N . GLY A 1 302 ? -34.962 16.000 33.035 1.00 92.50 302 GLY A N 1
ATOM 2126 C CA . GLY A 1 302 ? -34.032 16.656 33.956 1.00 92.50 302 GLY A CA 1
ATOM 2127 C C . GLY A 1 302 ? -32.617 16.087 33.835 1.00 92.50 302 GLY A C 1
ATOM 2128 O O . GLY A 1 302 ? -32.143 15.823 32.736 1.00 92.50 302 GLY A O 1
ATOM 2129 N N . THR A 1 303 ? -31.940 15.882 34.964 1.00 93.19 303 THR A N 1
ATOM 2130 C CA . THR A 1 303 ? -30.645 15.182 35.044 1.00 93.19 303 THR A CA 1
ATOM 2131 C C . THR A 1 303 ? -30.679 14.037 36.053 1.00 93.19 303 THR A C 1
ATOM 2133 O O . THR A 1 303 ? -31.414 14.089 37.043 1.00 93.19 303 THR A O 1
ATOM 2136 N N . LEU A 1 304 ? -29.866 13.012 35.816 1.00 93.38 304 LEU A N 1
ATOM 2137 C CA . LEU A 1 304 ? -29.706 11.820 36.640 1.00 93.38 304 LEU A CA 1
ATOM 2138 C C . LEU A 1 304 ? -28.226 11.657 37.028 1.00 93.38 304 LEU A C 1
ATOM 2140 O O . LEU A 1 304 ? -27.349 11.681 36.173 1.00 93.38 304 LEU A O 1
ATOM 2144 N N . GLN A 1 305 ? -27.974 11.521 38.326 1.00 92.56 305 GLN A N 1
ATOM 2145 C CA . GLN A 1 305 ? -26.679 11.237 38.943 1.00 92.56 305 GLN A CA 1
ATOM 2146 C C . GLN A 1 305 ? -26.989 10.604 40.304 1.00 92.56 305 GLN A C 1
ATOM 2148 O O . GLN A 1 305 ? -27.479 11.301 41.199 1.00 92.56 305 GLN A O 1
ATOM 2153 N N . ILE A 1 306 ? -26.797 9.292 40.476 1.00 91.81 306 ILE A N 1
ATOM 2154 C CA . ILE A 1 306 ? -27.156 8.649 41.752 1.00 91.81 306 ILE A CA 1
ATOM 2155 C C . ILE A 1 306 ? -26.155 9.025 42.853 1.00 91.81 306 ILE A C 1
ATOM 2157 O O . ILE A 1 306 ? -24.983 9.291 42.594 1.00 91.81 306 ILE A O 1
ATOM 2161 N N . ALA A 1 307 ? -26.607 9.032 44.102 1.00 87.69 307 ALA A N 1
ATOM 2162 C CA . ALA A 1 307 ? -25.766 9.230 45.272 1.00 87.69 307 ALA A CA 1
ATOM 2163 C C . ALA A 1 307 ? -26.232 8.352 46.434 1.00 87.69 307 ALA A C 1
ATOM 2165 O O . ALA A 1 307 ? -27.435 8.139 46.618 1.00 87.69 307 ALA A O 1
ATOM 2166 N N . VAL A 1 308 ? -25.285 7.887 47.251 1.00 86.56 308 VAL A N 1
ATOM 2167 C CA . VAL A 1 308 ? -25.610 7.218 48.520 1.00 86.56 308 VAL A CA 1
ATOM 2168 C C . VAL A 1 308 ? -25.977 8.277 49.559 1.00 86.56 308 VAL A C 1
ATOM 2170 O O . VAL A 1 308 ? -25.233 9.236 49.778 1.00 86.56 308 VAL A O 1
ATOM 2173 N N . ALA A 1 309 ? -27.136 8.123 50.193 1.00 77.38 309 ALA A N 1
ATOM 2174 C CA . ALA A 1 309 ? -27.700 9.110 51.103 1.00 77.38 309 ALA A CA 1
ATOM 2175 C C . ALA A 1 309 ? -26.855 9.297 52.379 1.00 77.38 309 ALA A C 1
ATOM 2177 O O . ALA A 1 309 ? -26.371 8.339 52.986 1.00 77.38 309 ALA A O 1
ATOM 2178 N N . SER A 1 310 ? -26.767 10.542 52.860 1.00 67.56 310 SER A N 1
ATOM 2179 C CA . SER A 1 310 ? -26.070 10.903 54.109 1.00 67.56 310 SER A CA 1
ATOM 2180 C C . SER A 1 310 ? -26.735 10.376 55.391 1.00 67.56 310 SER A C 1
ATOM 2182 O O . SER A 1 310 ? -26.190 10.549 56.478 1.00 67.56 310 SER A O 1
ATOM 2184 N N . GLU A 1 311 ? -27.929 9.787 55.278 1.00 61.28 311 GLU A N 1
ATOM 2185 C CA . GLU A 1 311 ? -28.696 9.183 56.379 1.00 61.28 311 GLU A CA 1
ATOM 2186 C C . GLU A 1 311 ? -28.951 7.676 56.163 1.00 61.28 311 GLU A C 1
ATOM 2188 O O . GLU A 1 311 ? -29.669 7.060 56.951 1.00 61.28 311 GLU A O 1
ATOM 2193 N N . GLY A 1 312 ? -28.383 7.077 55.106 1.00 63.09 312 GLY A N 1
ATOM 2194 C CA . GLY A 1 312 ? -28.614 5.672 54.764 1.00 63.09 312 GLY A CA 1
ATOM 2195 C C . GLY A 1 312 ? -27.962 4.710 55.759 1.00 63.09 312 GLY A C 1
ATOM 2196 O O . GLY A 1 312 ? -26.785 4.854 56.092 1.00 63.09 312 GLY A O 1
ATOM 2197 N N . VAL A 1 313 ? -28.708 3.712 56.240 1.00 76.00 313 VAL A N 1
ATOM 2198 C CA . VAL A 1 313 ? -28.288 2.846 57.369 1.00 76.00 313 VAL A CA 1
ATOM 2199 C C . VAL A 1 313 ? -27.624 1.556 56.870 1.00 76.00 313 VAL A C 1
ATOM 2201 O O . VAL A 1 313 ? -27.895 0.458 57.355 1.00 76.00 313 VAL A O 1
ATOM 2204 N N . ILE A 1 314 ? -26.735 1.702 55.887 1.00 88.62 314 ILE A N 1
ATOM 2205 C CA . ILE A 1 314 ? -25.951 0.609 55.304 1.00 88.62 314 ILE A CA 1
ATOM 2206 C C . ILE A 1 314 ? -24.809 0.243 56.268 1.00 88.62 314 ILE A C 1
ATOM 2208 O O . ILE A 1 314 ? -24.101 1.131 56.748 1.00 88.62 314 ILE A O 1
ATOM 2212 N N . ASN A 1 315 ? -24.594 -1.048 56.541 1.00 89.00 315 ASN A N 1
ATOM 2213 C CA . ASN A 1 315 ? -23.514 -1.525 57.420 1.00 89.00 315 ASN A CA 1
ATOM 2214 C C . ASN A 1 315 ? -22.632 -2.587 56.742 1.00 89.00 315 ASN A C 1
ATOM 2216 O O . ASN A 1 315 ? -23.061 -3.292 55.823 1.00 89.00 315 ASN A O 1
ATOM 2220 N N . ASP A 1 316 ? -21.399 -2.728 57.228 1.00 86.50 316 ASP A N 1
ATOM 2221 C CA . ASP A 1 316 ? -20.553 -3.877 56.905 1.00 86.50 316 ASP A CA 1
ATOM 2222 C C . ASP A 1 316 ? -21.074 -5.183 57.549 1.00 86.50 316 ASP A C 1
ATOM 2224 O O . ASP A 1 316 ? -22.023 -5.207 58.335 1.00 86.50 316 ASP A O 1
ATOM 2228 N N . SER A 1 317 ? -20.410 -6.298 57.242 1.00 79.94 317 SER A N 1
ATOM 2229 C CA . SER A 1 317 ? -20.717 -7.627 57.795 1.00 79.94 317 SER A CA 1
ATOM 2230 C C . SER A 1 317 ? -20.302 -7.809 59.271 1.00 79.94 317 SER A C 1
ATOM 2232 O O . SER A 1 317 ? -20.480 -8.897 59.821 1.00 79.94 317 SER A O 1
ATOM 2234 N N . ALA A 1 318 ? -19.713 -6.790 59.905 1.00 76.44 318 ALA A N 1
ATOM 2235 C CA . ALA A 1 318 ? -19.358 -6.743 61.326 1.00 76.44 318 ALA A CA 1
ATOM 2236 C C . ALA A 1 318 ? -20.300 -5.833 62.150 1.00 76.44 318 ALA A C 1
ATOM 2238 O O . ALA A 1 318 ? -20.323 -5.938 63.379 1.00 76.44 318 ALA A O 1
ATOM 2239 N N . GLY A 1 319 ? -21.105 -4.995 61.489 1.00 82.12 319 GLY A N 1
ATOM 2240 C CA . GLY A 1 319 ? -22.042 -4.044 62.081 1.00 82.12 319 GLY A CA 1
ATOM 2241 C C . GLY A 1 319 ? -21.541 -2.595 62.171 1.00 82.12 319 GLY A C 1
ATOM 2242 O O . GLY A 1 319 ? -22.177 -1.806 62.870 1.00 82.12 319 GLY A O 1
ATOM 2243 N N . ASN A 1 320 ? -20.439 -2.216 61.508 1.00 84.50 320 ASN A N 1
ATOM 2244 C CA . ASN A 1 320 ? -20.025 -0.810 61.419 1.00 84.50 320 ASN A CA 1
ATOM 2245 C C . ASN A 1 320 ? -20.785 -0.104 60.280 1.00 84.50 320 ASN A C 1
ATOM 2247 O O . ASN A 1 320 ? -20.870 -0.616 59.163 1.00 84.50 320 ASN A O 1
ATOM 2251 N N . SER A 1 321 ? -21.330 1.084 60.550 1.00 87.69 321 SER A N 1
ATOM 2252 C CA . SER A 1 321 ? -22.130 1.845 59.577 1.00 87.69 321 SER A CA 1
ATOM 2253 C C . SER A 1 321 ? -21.275 2.615 58.569 1.00 87.69 321 SER A C 1
ATOM 2255 O O . SER A 1 321 ? -20.255 3.201 58.930 1.00 87.69 321 SER A O 1
ATOM 2257 N N . LEU A 1 322 ? -21.727 2.651 57.316 1.00 86.81 322 LEU A N 1
ATOM 2258 C CA . LEU A 1 322 ? -21.096 3.338 56.188 1.00 86.81 322 LEU A CA 1
ATOM 2259 C C . LEU A 1 322 ? -20.945 4.849 56.428 1.00 86.81 322 LEU A C 1
ATOM 2261 O O . LEU A 1 322 ? -21.881 5.522 56.857 1.00 86.81 322 LEU A O 1
ATOM 2265 N N . VAL A 1 323 ? -19.773 5.407 56.105 1.00 76.69 323 VAL A N 1
ATOM 2266 C CA . VAL A 1 323 ? -19.521 6.854 56.225 1.00 76.69 323 VAL A CA 1
ATOM 2267 C C . VAL A 1 323 ? -19.821 7.557 54.899 1.00 76.69 323 VAL A C 1
ATOM 2269 O O . VAL A 1 323 ? -18.986 7.597 54.001 1.00 76.69 323 VAL A O 1
ATOM 2272 N N . THR A 1 324 ? -21.014 8.149 54.792 1.00 68.94 324 THR A N 1
ATOM 2273 C CA . THR A 1 324 ? -21.537 8.839 53.591 1.00 68.94 324 THR A CA 1
ATOM 2274 C C . THR A 1 324 ? -21.537 10.372 53.722 1.00 68.94 324 THR A C 1
ATOM 2276 O O . THR A 1 324 ? -22.452 11.061 53.267 1.00 68.94 324 THR A O 1
ATOM 2279 N N . SER A 1 325 ? -20.517 10.933 54.383 1.00 69.56 325 SER A N 1
ATOM 2280 C CA . SER A 1 325 ? -20.376 12.381 54.601 1.00 69.56 325 SER A CA 1
ATOM 2281 C C . SER A 1 325 ? -18.990 12.884 54.159 1.00 69.56 325 SER A C 1
ATOM 2283 O O . SER A 1 325 ? -18.005 12.596 54.846 1.00 69.56 325 SER A O 1
ATOM 2285 N N . PRO A 1 326 ? -18.882 13.644 53.047 1.00 70.06 326 PRO A N 1
ATOM 2286 C CA . PRO A 1 326 ? -19.964 14.029 52.128 1.00 70.06 326 PRO A CA 1
ATOM 2287 C C . PRO A 1 326 ? -20.565 12.822 51.372 1.00 70.06 326 PRO A C 1
ATOM 2289 O O . PRO A 1 326 ? -19.919 11.774 51.309 1.00 70.06 326 PRO A O 1
ATOM 2292 N N . PRO A 1 327 ? -21.771 12.958 50.784 1.00 75.12 327 PRO A N 1
ATOM 2293 C CA . PRO A 1 327 ? -22.349 11.930 49.922 1.00 75.12 327 PRO A CA 1
ATOM 2294 C C . PRO A 1 327 ? -21.406 11.572 48.775 1.00 75.12 327 PRO A C 1
ATOM 2296 O O . PRO A 1 327 ? -20.846 12.463 48.133 1.00 75.12 327 PRO A O 1
ATOM 2299 N N . VAL A 1 328 ? -21.259 10.275 48.504 1.00 82.31 328 VAL A N 1
ATOM 2300 C CA . VAL A 1 328 ? -20.545 9.791 47.318 1.00 82.31 328 VAL A CA 1
ATOM 2301 C C . VAL A 1 328 ? -21.556 9.693 46.184 1.00 82.31 328 VAL A C 1
ATOM 2303 O O . VAL A 1 328 ? -22.556 8.978 46.300 1.00 82.31 328 VAL A O 1
ATOM 2306 N N . THR A 1 329 ? -21.308 10.459 45.125 1.00 85.69 329 THR A N 1
ATOM 2307 C CA . THR A 1 329 ? -22.092 10.444 43.891 1.00 85.69 329 THR A CA 1
ATOM 2308 C C . THR A 1 329 ? -21.439 9.542 42.851 1.00 85.69 329 THR A C 1
ATOM 2310 O O . THR A 1 329 ? -20.235 9.298 42.894 1.00 85.69 329 THR A O 1
ATOM 2313 N N . ASP A 1 330 ? -22.249 9.125 41.889 1.00 85.44 330 ASP A N 1
ATOM 2314 C CA . ASP A 1 330 ? -21.849 8.813 40.517 1.00 85.44 330 ASP A CA 1
ATOM 2315 C C . ASP A 1 330 ? -20.909 9.898 39.945 1.00 85.44 330 ASP A C 1
ATOM 2317 O O . ASP A 1 330 ? -21.056 11.085 40.280 1.00 85.44 330 ASP A O 1
ATOM 2321 N N . ASP A 1 331 ? -19.916 9.512 39.140 1.00 81.81 331 ASP A N 1
ATOM 2322 C CA . ASP A 1 331 ? -18.891 10.428 38.613 1.00 81.81 331 ASP A CA 1
ATOM 2323 C C . ASP A 1 331 ? -19.314 11.137 37.315 1.00 81.81 331 ASP A C 1
ATOM 2325 O O . ASP A 1 331 ? -18.751 12.178 36.959 1.00 81.81 331 ASP A O 1
ATOM 2329 N N . ILE A 1 332 ? -20.367 10.635 36.668 1.00 87.00 332 ILE A N 1
ATOM 2330 C CA . ILE A 1 332 ? -20.995 11.198 35.472 1.00 87.00 332 ILE A CA 1
ATOM 2331 C C . ILE A 1 332 ? -22.320 11.902 35.838 1.00 87.00 332 ILE A C 1
ATOM 2333 O O . ILE A 1 332 ? -22.875 11.736 36.922 1.00 87.00 332 ILE A O 1
ATOM 2337 N N . VAL A 1 333 ? -22.822 12.765 34.946 1.00 90.38 333 VAL A N 1
ATOM 2338 C CA . VAL A 1 333 ? -24.192 13.301 35.007 1.00 90.38 333 VAL A CA 1
ATOM 2339 C C . VAL A 1 333 ? -24.886 12.992 33.686 1.00 90.38 333 VAL A C 1
ATOM 2341 O O . VAL A 1 333 ? -24.469 13.466 32.630 1.00 90.38 333 VAL A O 1
ATOM 2344 N N . ILE A 1 334 ? -25.959 12.213 33.756 1.00 90.69 334 ILE A N 1
ATOM 2345 C CA . ILE A 1 334 ? -26.801 11.822 32.625 1.00 90.69 334 ILE A CA 1
ATOM 2346 C C . ILE A 1 334 ? -27.895 12.881 32.418 1.00 90.69 334 ILE A C 1
ATOM 2348 O O . ILE A 1 334 ? -28.529 13.331 33.378 1.00 90.69 334 ILE A O 1
ATOM 2352 N N . THR A 1 335 ? -28.161 13.269 31.170 1.00 90.06 335 THR A N 1
ATOM 2353 C CA . THR A 1 335 ? -29.337 14.088 30.815 1.00 90.06 335 THR A CA 1
ATOM 2354 C C . THR A 1 335 ? -30.545 13.180 30.597 1.00 90.06 335 THR A C 1
ATOM 2356 O O . THR A 1 335 ? -30.406 12.099 30.029 1.00 90.06 335 THR A O 1
ATOM 2359 N N . VAL A 1 336 ? -31.727 13.598 31.054 1.00 89.00 336 VAL A N 1
ATOM 2360 C CA . VAL A 1 336 ? -32.983 12.866 30.854 1.00 89.00 336 VAL A CA 1
ATOM 2361 C C . VAL A 1 336 ? -33.946 13.714 30.033 1.00 89.00 336 VAL A C 1
ATOM 2363 O O . VAL A 1 336 ? -34.433 14.740 30.513 1.00 89.00 336 VAL A O 1
ATOM 2366 N N . ASP A 1 337 ? -34.264 13.252 28.831 1.00 84.38 337 ASP A N 1
ATOM 2367 C CA . ASP A 1 337 ? -35.057 13.988 27.847 1.00 84.38 337 ASP A CA 1
ATOM 2368 C C . ASP A 1 337 ? -36.487 13.427 27.699 1.00 84.38 337 ASP A C 1
ATOM 2370 O O . ASP A 1 337 ? -36.821 12.339 28.184 1.00 84.38 337 ASP A O 1
ATOM 2374 N N . GLU A 1 338 ? -37.377 14.205 27.076 1.00 75.94 338 GLU A N 1
ATOM 2375 C CA . GLU A 1 338 ? -38.703 13.729 26.650 1.00 75.94 338 GLU A CA 1
ATOM 2376 C C . GLU A 1 338 ? -38.596 13.001 25.290 1.00 75.94 338 GLU A C 1
ATOM 2378 O O . GLU A 1 338 ? -37.579 13.087 24.612 1.00 75.94 338 GLU A O 1
ATOM 2383 N N . PHE A 1 339 ? -39.631 12.250 24.902 1.00 68.94 339 PHE A N 1
ATOM 2384 C CA . PHE A 1 339 ? -39.627 11.430 23.680 1.00 68.94 339 PHE A CA 1
ATOM 2385 C C . PHE A 1 339 ? -39.822 12.278 22.408 1.00 68.94 339 PHE A C 1
ATOM 2387 O O . PHE A 1 339 ? -40.742 13.103 22.378 1.00 68.94 339 PHE A O 1
ATOM 2394 N N . ASP A 1 340 ? -39.016 12.042 21.367 1.00 72.75 340 ASP A N 1
ATOM 2395 C CA . ASP A 1 340 ? -39.067 12.809 20.115 1.00 72.75 340 ASP A CA 1
ATOM 2396 C C . ASP A 1 340 ? -40.138 12.306 19.128 1.00 72.75 340 ASP A C 1
ATOM 2398 O O . ASP A 1 340 ? -40.479 11.125 19.070 1.00 72.75 340 ASP A O 1
ATOM 2402 N N . VAL A 1 341 ? -40.709 13.231 18.360 1.00 79.38 341 VAL A N 1
ATOM 2403 C CA . VAL A 1 341 ? -41.813 13.017 17.416 1.00 79.38 341 VAL A CA 1
ATOM 2404 C C . VAL A 1 341 ? -41.698 13.874 16.143 1.00 79.38 341 VAL A C 1
ATOM 2406 O O . VAL A 1 341 ? -42.658 13.915 15.364 1.00 79.38 341 VAL A O 1
ATOM 2409 N N . THR A 1 342 ? -40.594 14.603 15.924 1.00 83.69 342 THR A N 1
ATOM 2410 C CA . THR A 1 342 ? -40.352 15.312 14.655 1.00 83.69 342 THR A CA 1
ATOM 2411 C C . THR A 1 342 ? -39.605 14.427 13.657 1.00 83.69 342 THR A C 1
ATOM 2413 O O . THR A 1 342 ? -38.568 13.884 13.996 1.00 83.69 342 THR A O 1
ATOM 2416 N N . PRO A 1 343 ? -40.099 14.255 12.414 1.00 89.88 343 PRO A N 1
ATOM 2417 C CA . PRO A 1 343 ? -39.344 13.525 11.402 1.00 89.88 343 PRO A CA 1
ATOM 2418 C C . PRO A 1 343 ? -38.174 14.346 10.837 1.00 89.88 343 PRO A C 1
ATOM 2420 O O . PRO A 1 343 ? -38.386 15.520 10.504 1.00 89.88 343 PRO A O 1
ATOM 2423 N N . PRO A 1 344 ? -37.003 13.720 10.607 1.00 95.12 344 PRO A N 1
ATOM 2424 C CA . PRO A 1 344 ? -35.829 14.382 10.058 1.00 95.12 344 PRO A CA 1
ATOM 2425 C C . PRO A 1 344 ? -36.065 14.919 8.645 1.00 95.12 344 PRO A C 1
ATOM 2427 O O . PRO A 1 344 ? -36.857 14.396 7.852 1.00 95.12 344 PRO A O 1
ATOM 2430 N N . THR A 1 345 ? -35.330 15.976 8.308 1.00 94.62 345 THR A N 1
ATOM 2431 C CA . THR A 1 345 ? -35.385 16.662 7.015 1.00 94.62 345 THR A CA 1
ATOM 2432 C C . THR A 1 345 ? -33.992 16.846 6.418 1.00 94.62 345 THR A C 1
ATOM 2434 O O . THR A 1 345 ? -32.999 16.974 7.132 1.00 94.62 345 THR A O 1
ATOM 2437 N N . LEU A 1 346 ? -33.921 16.871 5.086 1.00 96.38 346 LEU A N 1
ATOM 2438 C CA . LEU A 1 346 ? -32.691 17.086 4.326 1.00 96.38 346 LEU A CA 1
ATOM 2439 C C . LEU A 1 346 ? -32.970 18.056 3.172 1.00 96.38 346 LEU A C 1
ATOM 2441 O O . LEU A 1 346 ? -33.916 17.869 2.403 1.00 96.38 346 LEU A O 1
ATOM 2445 N N . ALA A 1 347 ? -32.146 19.095 3.046 1.00 93.50 347 ALA A N 1
ATOM 2446 C CA . ALA A 1 347 ? -32.164 20.014 1.910 1.00 93.50 347 ALA A CA 1
ATOM 2447 C C . ALA A 1 347 ? -31.089 19.619 0.886 1.00 93.50 347 ALA A C 1
ATOM 2449 O O . ALA A 1 347 ? -30.046 19.090 1.255 1.00 93.50 347 ALA A O 1
ATOM 2450 N N . GLY A 1 348 ? -31.302 19.926 -0.398 1.00 90.94 348 GLY A N 1
ATOM 2451 C CA . GLY A 1 348 ? -30.302 19.645 -1.441 1.00 90.94 348 GLY A CA 1
ATOM 2452 C C . GLY A 1 348 ? -28.960 20.345 -1.206 1.00 90.94 348 GLY A C 1
ATOM 2453 O O . GLY A 1 348 ? -27.911 19.742 -1.385 1.00 90.94 348 GLY A O 1
ATOM 2454 N N . SER A 1 349 ? -29.005 21.570 -0.674 1.00 92.44 349 SER A N 1
ATOM 2455 C CA . SER A 1 349 ? -27.842 22.362 -0.249 1.00 92.44 349 SER A CA 1
ATOM 2456 C C . SER A 1 349 ? -27.099 21.809 0.979 1.00 92.44 349 SER A C 1
ATOM 2458 O O . SER A 1 349 ? -26.100 22.390 1.395 1.00 92.44 349 SER A O 1
ATOM 2460 N N . ASN A 1 350 ? -27.611 20.742 1.601 1.00 95.81 350 ASN A N 1
ATOM 2461 C CA . ASN A 1 350 ? -26.978 20.039 2.720 1.00 95.81 350 ASN A CA 1
ATOM 2462 C C . ASN A 1 350 ? -26.293 18.733 2.270 1.00 95.81 350 ASN A C 1
ATOM 2464 O O . ASN A 1 350 ? -25.843 17.965 3.118 1.00 95.81 350 ASN A O 1
ATOM 2468 N N . ILE A 1 351 ? -26.251 18.465 0.962 1.00 95.00 351 ILE A N 1
ATOM 2469 C CA . ILE A 1 351 ? -25.480 17.391 0.336 1.00 95.00 351 ILE A CA 1
ATOM 2470 C C . ILE A 1 351 ? -24.327 18.084 -0.398 1.00 95.00 351 ILE A C 1
ATOM 2472 O O . ILE A 1 351 ? -24.550 18.684 -1.445 1.00 95.00 351 ILE A O 1
ATOM 2476 N N . THR A 1 352 ? -23.117 18.059 0.161 1.00 93.94 352 THR A N 1
ATOM 2477 C CA . THR A 1 352 ? -21.971 18.830 -0.360 1.00 93.94 352 THR A CA 1
ATOM 2478 C C . THR A 1 352 ? -20.724 17.973 -0.519 1.00 93.94 352 THR A C 1
ATOM 2480 O O . THR A 1 352 ? -20.372 17.227 0.395 1.00 93.94 352 THR A O 1
ATOM 2483 N N . ASP A 1 353 ? -20.032 18.124 -1.642 1.00 93.00 353 ASP A N 1
ATOM 2484 C CA . ASP A 1 353 ? -18.775 17.447 -1.958 1.00 93.00 353 ASP A CA 1
ATOM 2485 C C . ASP A 1 353 ? -17.522 18.151 -1.401 1.00 93.00 353 ASP A C 1
ATOM 2487 O O . ASP A 1 353 ? -17.519 19.348 -1.099 1.00 93.00 353 ASP A O 1
ATOM 2491 N N . ASP A 1 354 ? -16.422 17.400 -1.338 1.00 90.31 354 ASP A N 1
ATOM 2492 C CA . ASP A 1 354 ? -15.081 17.850 -0.951 1.00 90.31 354 ASP A CA 1
ATOM 2493 C C . ASP A 1 354 ? -14.269 18.513 -2.089 1.00 90.31 354 ASP A C 1
ATOM 2495 O O . ASP A 1 354 ? -13.140 18.951 -1.859 1.00 90.31 354 ASP A O 1
ATOM 2499 N N . LEU A 1 355 ? -14.840 18.668 -3.294 1.00 87.38 355 LEU A N 1
ATOM 2500 C CA . LEU A 1 355 ? -14.209 19.349 -4.439 1.00 87.38 355 LEU A CA 1
ATOM 2501 C C . LEU A 1 355 ? -14.724 20.783 -4.662 1.00 87.38 355 LEU A C 1
ATOM 2503 O O . LEU A 1 355 ? -14.165 21.514 -5.485 1.00 87.38 355 LEU A O 1
ATOM 2507 N N . ASN A 1 356 ? -15.797 21.184 -3.972 1.00 77.94 356 ASN A N 1
ATOM 2508 C CA . ASN A 1 356 ? -16.519 22.448 -4.142 1.00 77.94 356 ASN A CA 1
ATOM 2509 C C . ASN A 1 356 ? -16.862 22.774 -5.614 1.00 77.94 356 ASN A C 1
ATOM 2511 O O . ASN A 1 356 ? -16.705 23.913 -6.066 1.00 77.94 356 ASN A O 1
ATOM 2515 N N . GLY A 1 357 ? -17.320 21.771 -6.370 1.00 70.06 357 GLY A N 1
ATOM 2516 C CA . GLY A 1 357 ? -17.639 21.912 -7.798 1.00 70.06 357 GLY A CA 1
ATOM 2517 C C . GLY A 1 357 ? -16.425 21.885 -8.740 1.00 70.06 357 GLY A C 1
ATOM 2518 O O . GLY A 1 357 ? -16.539 22.255 -9.913 1.00 70.06 357 GLY A O 1
ATOM 2519 N N . GLY A 1 358 ? -15.259 21.453 -8.252 1.00 81.38 358 GLY A N 1
ATOM 2520 C CA . GLY A 1 358 ? -14.143 21.026 -9.095 1.00 81.38 358 GLY A C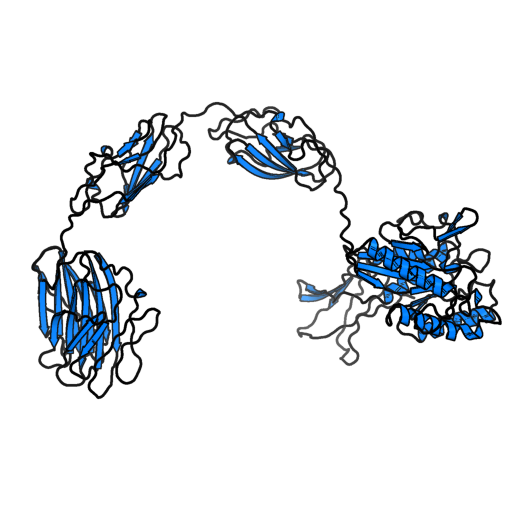A 1
ATOM 2521 C C . GLY A 1 358 ? -14.470 19.761 -9.913 1.00 81.38 358 GLY A C 1
ATOM 2522 O O . GLY A 1 358 ? -15.461 19.078 -9.649 1.00 81.38 358 GLY A O 1
ATOM 2523 N N . PRO A 1 359 ? -13.667 19.431 -10.941 1.00 87.25 359 PRO A N 1
ATOM 2524 C CA . PRO A 1 359 ? -13.793 18.163 -11.649 1.00 87.25 359 PRO A CA 1
ATOM 2525 C C . PRO A 1 359 ? -13.229 16.997 -10.825 1.00 87.25 359 PRO A C 1
ATOM 2527 O O . PRO A 1 359 ? -12.267 17.167 -10.080 1.00 87.25 359 PRO A O 1
ATOM 2530 N N . LEU A 1 360 ? -13.787 15.807 -11.039 1.00 90.75 360 LEU A N 1
ATOM 2531 C CA . LEU A 1 360 ? -13.322 14.537 -10.482 1.00 90.75 360 LEU A CA 1
ATOM 2532 C C . LEU A 1 360 ? -12.721 13.661 -11.591 1.00 90.75 360 LEU A C 1
ATOM 2534 O O . LEU A 1 360 ? -13.116 13.754 -12.756 1.00 90.75 360 LEU A O 1
ATOM 2538 N N . GLU A 1 361 ? -11.792 12.786 -11.224 1.00 89.50 361 GLU A N 1
ATOM 2539 C CA . GLU A 1 361 ? -11.199 11.786 -12.115 1.00 89.50 361 GLU A CA 1
ATOM 2540 C C . GLU A 1 361 ? -11.895 10.425 -11.959 1.00 89.50 361 GLU A C 1
ATOM 2542 O O . GLU A 1 361 ? -12.306 10.029 -10.870 1.00 89.50 361 GLU A O 1
ATOM 2547 N N . GLU A 1 362 ? -12.048 9.694 -13.060 1.00 89.69 362 GLU A N 1
ATOM 2548 C CA . GLU A 1 362 ? -12.662 8.366 -13.065 1.00 89.69 362 GLU A CA 1
ATOM 2549 C C . GLU A 1 362 ? -11.898 7.381 -12.161 1.00 89.69 362 GLU A C 1
ATOM 2551 O O . GLU A 1 362 ? -10.678 7.267 -12.252 1.00 89.69 362 GLU A O 1
ATOM 2556 N N . ASN A 1 363 ? -12.619 6.612 -11.341 1.00 88.69 363 ASN A N 1
ATOM 2557 C CA . ASN A 1 363 ? -12.095 5.715 -10.302 1.00 88.69 363 ASN A CA 1
ATOM 2558 C C . ASN A 1 363 ? -11.432 6.407 -9.087 1.00 88.69 363 ASN A C 1
ATOM 2560 O O . ASN A 1 363 ? -10.986 5.707 -8.178 1.00 88.69 363 ASN A O 1
ATOM 2564 N N . SER A 1 364 ? -11.418 7.744 -9.012 1.00 91.62 364 SER A N 1
ATOM 2565 C CA . SER A 1 364 ? -11.066 8.473 -7.783 1.00 91.62 364 SER A CA 1
ATOM 2566 C C . SER A 1 364 ? -12.283 8.622 -6.865 1.00 91.62 364 SER A C 1
ATOM 2568 O O . SER A 1 364 ? -13.399 8.856 -7.329 1.00 91.62 364 SER A O 1
ATOM 2570 N N . VAL A 1 365 ? -12.072 8.498 -5.553 1.00 94.62 365 VAL A N 1
ATOM 2571 C CA . VAL A 1 365 ? -13.124 8.696 -4.541 1.00 94.62 365 VAL A CA 1
ATOM 2572 C C . VAL A 1 365 ? -13.447 10.188 -4.403 1.00 94.62 365 VAL A C 1
ATOM 2574 O O . VAL A 1 365 ? -12.542 11.020 -4.418 1.00 94.62 365 VAL A O 1
ATOM 2577 N N . ILE A 1 366 ? -14.731 10.507 -4.237 1.00 94.81 366 ILE A N 1
ATOM 2578 C CA . ILE A 1 366 ? -15.239 11.806 -3.775 1.00 94.81 366 ILE A CA 1
ATOM 2579 C C . ILE A 1 366 ? -16.036 11.604 -2.483 1.00 94.81 366 ILE A C 1
ATOM 2581 O O . ILE A 1 366 ? -16.732 10.592 -2.341 1.00 94.81 366 ILE A O 1
ATOM 2585 N N . THR A 1 367 ? -15.948 12.550 -1.549 1.00 96.50 367 THR A N 1
ATOM 2586 C CA . THR A 1 367 ? -16.598 12.452 -0.236 1.00 96.50 367 THR A CA 1
ATOM 2587 C C . THR A 1 367 ? -17.787 13.403 -0.162 1.00 96.50 367 THR A C 1
ATOM 2589 O O . THR A 1 367 ? -17.626 14.616 -0.036 1.00 96.50 367 THR A O 1
ATOM 2592 N N . TYR A 1 368 ? -19.004 12.860 -0.192 1.00 96.50 368 TYR A N 1
ATOM 2593 C CA . TYR A 1 368 ? -20.212 13.648 0.046 1.00 96.50 368 TYR A CA 1
ATOM 2594 C C . TYR A 1 368 ? -20.503 13.740 1.542 1.00 96.50 368 TYR A C 1
ATOM 2596 O O . TYR A 1 368 ? -20.733 12.727 2.196 1.00 96.50 368 TYR A O 1
ATOM 2604 N N . THR A 1 369 ? -20.538 14.959 2.077 1.00 96.69 369 THR A N 1
ATOM 2605 C CA . THR A 1 369 ? -21.063 15.247 3.418 1.00 96.69 369 THR A CA 1
ATOM 2606 C C . THR A 1 369 ? -22.562 15.516 3.320 1.00 96.69 369 THR A C 1
ATOM 2608 O O . THR A 1 369 ? -22.990 16.326 2.496 1.00 96.69 369 THR A O 1
ATOM 2611 N N . ILE A 1 370 ? -23.359 14.843 4.149 1.00 97.00 370 ILE A N 1
ATOM 2612 C CA . ILE A 1 370 ? -24.823 14.914 4.165 1.00 97.00 370 ILE A CA 1
ATOM 2613 C C . ILE A 1 370 ? -25.276 15.321 5.569 1.00 97.00 370 ILE A C 1
ATOM 2615 O O . ILE A 1 370 ? -24.994 14.608 6.530 1.00 97.00 370 ILE A O 1
ATOM 2619 N N . VAL A 1 371 ? -25.962 16.464 5.681 1.00 97.00 371 VAL A N 1
ATOM 2620 C CA . VAL A 1 371 ? -26.382 17.066 6.963 1.00 97.00 371 VAL A CA 1
ATOM 2621 C C . VAL A 1 371 ? -27.908 17.077 7.096 1.00 97.00 371 VAL A C 1
ATOM 2623 O O . VAL A 1 371 ? -28.596 17.894 6.471 1.00 97.00 371 VAL A O 1
ATOM 2626 N N . PHE A 1 372 ? -28.434 16.191 7.939 1.00 96.50 372 PHE A N 1
ATOM 2627 C CA . PHE A 1 372 ? -29.848 16.146 8.323 1.00 96.50 372 PHE A CA 1
ATOM 2628 C C . PHE A 1 372 ? -30.186 17.256 9.345 1.00 96.50 372 PHE A C 1
ATOM 2630 O O . PHE A 1 372 ? -29.299 17.948 9.846 1.00 96.50 372 PHE A O 1
ATOM 2637 N N . SER A 1 373 ? -31.474 17.488 9.626 1.00 94.31 373 SER A N 1
ATOM 2638 C CA . SER A 1 373 ? -31.909 18.487 10.625 1.00 94.31 373 SER A CA 1
ATOM 2639 C C . SER A 1 373 ? -31.719 18.058 12.082 1.00 94.31 373 SER A C 1
ATOM 2641 O O . SER A 1 373 ? -31.641 18.923 12.955 1.00 94.31 373 SER A O 1
ATOM 2643 N N . GLU A 1 374 ? -31.628 16.754 12.328 1.00 91.81 374 GLU A N 1
ATOM 2644 C CA . GLU A 1 374 ? -31.414 16.123 13.629 1.00 91.81 374 GLU A CA 1
ATOM 2645 C C . GLU A 1 374 ? -30.667 14.785 13.459 1.00 91.81 374 GLU A C 1
ATOM 2647 O O . GLU A 1 374 ? -30.206 14.458 12.363 1.00 91.81 374 GLU A O 1
ATOM 2652 N N . ASP A 1 375 ? -30.497 14.059 14.563 1.00 93.12 375 ASP A N 1
ATOM 2653 C CA . ASP A 1 375 ? -29.754 12.800 14.654 1.00 93.12 375 ASP A CA 1
ATOM 2654 C C . ASP A 1 375 ? -30.446 11.643 13.907 1.00 93.12 375 ASP A C 1
ATOM 2656 O O . ASP A 1 375 ? -31.675 11.580 13.867 1.00 93.12 375 ASP A O 1
ATOM 2660 N N . MET A 1 376 ? -29.678 10.707 13.341 1.00 94.06 376 MET A N 1
ATOM 2661 C CA . MET A 1 376 ? -30.211 9.600 12.531 1.00 94.06 376 MET A CA 1
ATOM 2662 C C . MET A 1 376 ? -29.927 8.244 13.178 1.00 94.06 376 MET A C 1
ATOM 2664 O O . MET A 1 376 ? -28.859 8.029 13.742 1.00 94.06 376 MET A O 1
ATOM 2668 N N . ASP A 1 377 ? -30.832 7.272 13.036 1.00 94.44 377 ASP A N 1
ATOM 2669 C CA . ASP A 1 377 ? -30.461 5.880 13.293 1.00 94.44 377 ASP A CA 1
ATOM 2670 C C . ASP A 1 377 ? -29.542 5.409 12.160 1.00 94.44 377 ASP A C 1
ATOM 2672 O O . ASP A 1 377 ? -30.002 5.055 11.071 1.00 94.44 377 ASP A O 1
ATOM 2676 N N . ALA A 1 378 ? -28.233 5.391 12.418 1.00 92.38 378 ALA A N 1
ATOM 2677 C CA . ALA A 1 378 ? -27.218 4.922 11.480 1.00 92.38 378 ALA A CA 1
ATOM 2678 C C . ALA A 1 378 ? -27.445 3.474 10.990 1.00 92.38 378 ALA A C 1
ATOM 2680 O O . ALA A 1 378 ? -26.934 3.111 9.932 1.00 92.38 378 ALA A O 1
ATOM 2681 N N . ALA A 1 379 ? -28.239 2.648 11.689 1.00 92.31 379 ALA A N 1
ATOM 2682 C CA . ALA A 1 379 ? -28.640 1.325 11.203 1.00 92.31 379 ALA A CA 1
ATOM 2683 C C . ALA A 1 379 ? -29.709 1.371 10.088 1.00 92.31 379 ALA A C 1
ATOM 2685 O O . ALA A 1 379 ? -29.994 0.338 9.479 1.00 92.31 379 ALA A O 1
ATOM 2686 N N . THR A 1 380 ? -30.287 2.546 9.808 1.00 95.00 380 THR A N 1
ATOM 2687 C CA . THR A 1 380 ? -31.241 2.796 8.711 1.00 95.00 380 THR A CA 1
ATOM 2688 C C . THR A 1 380 ? -30.615 3.456 7.480 1.00 95.00 380 THR A C 1
ATOM 2690 O O . THR A 1 380 ? -31.340 3.732 6.531 1.00 95.00 380 THR A O 1
ATOM 2693 N N . VAL A 1 381 ? -29.301 3.718 7.486 1.00 95.81 381 VAL A N 1
ATOM 2694 C CA . VAL A 1 381 ? -28.591 4.435 6.415 1.00 95.81 381 VAL A CA 1
ATOM 2695 C C . VAL A 1 381 ? -27.653 3.477 5.675 1.00 95.81 381 VAL A C 1
ATOM 2697 O O . VAL A 1 381 ? -26.572 3.167 6.177 1.00 95.81 381 VAL A O 1
ATOM 2700 N N . ASP A 1 382 ? -28.028 3.014 4.476 1.00 94.75 382 ASP A N 1
ATOM 2701 C CA . ASP A 1 382 ? -27.182 2.111 3.681 1.00 94.75 382 ASP A CA 1
ATOM 2702 C C . ASP A 1 382 ? -26.968 2.539 2.214 1.00 94.75 382 ASP A C 1
ATOM 2704 O O . ASP A 1 382 ? -27.484 3.542 1.719 1.00 94.75 382 ASP A O 1
ATOM 2708 N N . ALA A 1 383 ? -26.114 1.794 1.504 1.00 94.56 383 ALA A N 1
ATOM 2709 C CA . ALA A 1 383 ? -25.699 2.103 0.135 1.00 94.56 383 ALA A CA 1
ATOM 2710 C C . ALA A 1 383 ? -26.839 2.075 -0.905 1.00 94.56 383 ALA A C 1
ATOM 2712 O O . ALA A 1 383 ? -26.647 2.559 -2.019 1.00 94.56 383 ALA A O 1
ATOM 2713 N N . SER A 1 384 ? -28.004 1.511 -0.574 1.00 94.44 384 SER A N 1
ATOM 2714 C CA . SER A 1 384 ? -29.195 1.474 -1.429 1.00 94.44 384 SER A CA 1
ATOM 2715 C C . SER A 1 384 ? -30.071 2.727 -1.315 1.00 94.44 384 SER A C 1
ATOM 2717 O O . SER A 1 384 ? -30.804 3.045 -2.258 1.00 94.44 384 SER A O 1
ATOM 2719 N N . ASP A 1 385 ? -29.947 3.490 -0.225 1.00 95.75 385 ASP A N 1
ATOM 2720 C CA . ASP A 1 385 ? -30.615 4.783 -0.075 1.00 95.75 385 ASP A CA 1
ATOM 2721 C C . ASP A 1 385 ? -30.004 5.854 -0.994 1.00 95.75 385 ASP A C 1
ATOM 2723 O O . ASP A 1 385 ? -30.687 6.813 -1.361 1.00 95.75 385 ASP A O 1
ATOM 2727 N N . PHE A 1 386 ? -28.753 5.678 -1.432 1.00 96.50 386 PHE A N 1
ATOM 2728 C CA . PHE A 1 386 ? -28.011 6.640 -2.252 1.00 96.50 386 PHE A CA 1
ATOM 2729 C C . PHE A 1 386 ? -27.927 6.253 -3.735 1.00 96.50 386 PHE A C 1
ATOM 2731 O O . PHE A 1 386 ? -27.936 5.081 -4.107 1.00 96.50 386 PHE A O 1
ATOM 2738 N N . ASN A 1 387 ? -27.842 7.252 -4.617 1.00 95.50 387 ASN A N 1
ATOM 2739 C CA . ASN A 1 387 ? -27.660 7.051 -6.057 1.00 95.50 387 ASN A CA 1
ATOM 2740 C C . ASN A 1 387 ? -27.034 8.289 -6.731 1.00 95.50 387 ASN A C 1
ATOM 2742 O O . ASN A 1 387 ? -26.936 9.357 -6.127 1.00 95.50 387 ASN A O 1
ATOM 2746 N N . ASN A 1 388 ? -26.667 8.172 -8.010 1.00 95.81 388 ASN A N 1
ATOM 2747 C CA . ASN A 1 388 ? -26.285 9.303 -8.853 1.00 95.81 388 ASN A CA 1
ATOM 2748 C C . ASN A 1 388 ? -27.462 9.750 -9.738 1.00 95.81 388 ASN A C 1
ATOM 2750 O O . ASN A 1 388 ? -28.013 8.953 -10.495 1.00 95.81 388 ASN A O 1
ATOM 2754 N N . ALA A 1 389 ? -27.807 11.039 -9.700 1.00 94.94 389 ALA A N 1
ATOM 2755 C CA . ALA A 1 389 ? -28.757 11.662 -10.628 1.00 94.94 389 ALA A CA 1
ATOM 2756 C C . ALA A 1 389 ? -28.096 12.207 -11.915 1.00 94.94 389 ALA A C 1
ATOM 2758 O O . ALA A 1 389 ? -28.789 12.684 -12.818 1.00 94.94 389 ALA A O 1
ATOM 2759 N N . GLY A 1 390 ? -26.761 12.189 -11.982 1.00 93.25 390 GLY A N 1
ATOM 2760 C CA . GLY A 1 390 ? -25.959 12.505 -13.162 1.00 93.25 390 GLY A CA 1
ATOM 2761 C C . GLY A 1 390 ? -25.817 11.330 -14.140 1.00 93.25 390 GLY A C 1
ATOM 2762 O O . GLY A 1 390 ? -26.572 10.363 -14.098 1.00 93.25 390 GLY A O 1
ATOM 2763 N N . SER A 1 391 ? -24.859 11.431 -15.067 1.00 94.56 391 SER A N 1
ATOM 2764 C CA . SER A 1 391 ? -24.653 10.432 -16.132 1.00 94.56 391 SER A CA 1
ATOM 2765 C C . SER A 1 391 ? -23.539 9.410 -15.882 1.00 94.56 391 SER A C 1
ATOM 2767 O O . SER A 1 391 ? -23.473 8.424 -16.615 1.00 94.56 391 SER A O 1
ATOM 2769 N N . ALA A 1 392 ? -22.665 9.627 -14.895 1.00 94.81 392 ALA A N 1
ATOM 2770 C CA . ALA A 1 392 ? -21.587 8.691 -14.573 1.00 94.81 392 ALA A CA 1
ATOM 2771 C C . ALA A 1 392 ? -22.134 7.447 -13.834 1.00 94.81 392 ALA A C 1
ATOM 2773 O O . ALA A 1 392 ? -22.924 7.605 -12.897 1.00 94.81 392 ALA A O 1
ATOM 2774 N N . PRO A 1 393 ? -21.728 6.214 -14.189 1.00 94.50 393 PRO A N 1
ATOM 2775 C CA . PRO A 1 393 ? -21.975 5.049 -13.343 1.00 94.50 393 PRO A CA 1
ATOM 2776 C C . PRO A 1 393 ? -21.142 5.162 -12.057 1.00 94.50 393 PRO A C 1
ATOM 2778 O O . PRO A 1 393 ? -20.049 5.727 -12.075 1.00 94.50 393 PRO A O 1
ATOM 2781 N N . ILE A 1 394 ? -21.653 4.641 -10.938 1.00 96.19 394 ILE A N 1
ATOM 2782 C CA . ILE A 1 394 ? -21.018 4.768 -9.617 1.00 96.19 394 ILE A CA 1
ATOM 2783 C C . ILE A 1 394 ? -21.017 3.461 -8.825 1.00 96.19 394 ILE A C 1
ATOM 2785 O O . ILE A 1 394 ? -21.847 2.579 -9.045 1.00 96.19 394 ILE A O 1
ATOM 2789 N N . THR A 1 395 ? -20.131 3.400 -7.837 1.00 96.25 395 THR A N 1
ATOM 2790 C CA . THR A 1 395 ? -20.228 2.538 -6.656 1.00 96.25 395 THR A CA 1
ATOM 2791 C C . THR A 1 395 ? -20.183 3.400 -5.394 1.00 96.25 395 THR A C 1
ATOM 2793 O O . THR A 1 395 ? -19.360 4.313 -5.308 1.00 96.25 395 THR A O 1
ATOM 2796 N N . ILE A 1 396 ? -21.046 3.106 -4.419 1.00 96.38 396 ILE A N 1
ATOM 2797 C CA . ILE A 1 396 ? -20.980 3.684 -3.068 1.00 96.38 396 ILE A CA 1
ATOM 2798 C C . ILE A 1 396 ? -19.909 2.927 -2.264 1.00 96.38 396 ILE A C 1
ATOM 2800 O O . ILE A 1 396 ? -19.846 1.698 -2.339 1.00 96.38 396 ILE A O 1
ATOM 2804 N N . GLY A 1 397 ? -19.053 3.666 -1.556 1.00 94.56 397 GLY A N 1
ATOM 2805 C CA . GLY A 1 397 ? -17.980 3.157 -0.699 1.00 94.56 397 GLY A CA 1
ATOM 2806 C C . GLY A 1 397 ? -18.394 3.110 0.773 1.00 94.56 397 GLY A C 1
ATOM 2807 O O . GLY A 1 397 ? -19.479 2.627 1.102 1.00 94.56 397 GLY A O 1
ATOM 2808 N N . ALA A 1 398 ? -17.535 3.598 1.669 1.00 95.19 398 ALA A N 1
ATOM 2809 C CA . ALA A 1 398 ? -17.880 3.731 3.078 1.00 95.19 398 ALA A CA 1
ATOM 2810 C C . ALA A 1 398 ? -19.001 4.762 3.306 1.00 95.19 398 ALA A C 1
ATOM 2812 O O . ALA A 1 398 ? -19.028 5.839 2.706 1.00 95.19 398 ALA A O 1
ATOM 2813 N N . ILE A 1 399 ? -19.896 4.433 4.237 1.00 97.06 399 ILE A N 1
ATOM 2814 C CA . ILE A 1 399 ? -20.858 5.349 4.853 1.00 97.06 399 ILE A CA 1
ATOM 2815 C C . ILE A 1 399 ? -20.470 5.428 6.327 1.00 97.06 399 ILE A C 1
ATOM 2817 O O . ILE A 1 399 ? -20.374 4.397 6.995 1.00 97.06 399 ILE A O 1
ATOM 2821 N N . VAL A 1 400 ? -20.197 6.634 6.821 1.00 95.38 400 VAL A N 1
ATOM 2822 C CA . VAL A 1 400 ? -19.736 6.863 8.196 1.00 95.38 400 VAL A CA 1
ATOM 2823 C C . VAL A 1 400 ? -20.470 8.062 8.777 1.00 95.38 400 VAL A C 1
ATOM 2825 O O . VAL A 1 400 ? -20.413 9.153 8.212 1.00 95.38 400 VAL A O 1
ATOM 2828 N N . GLU A 1 401 ? -21.121 7.880 9.922 1.00 96.50 401 GLU A N 1
ATOM 2829 C CA . GLU A 1 401 ? -21.580 9.009 10.728 1.00 96.50 401 GLU A CA 1
ATOM 2830 C C . GLU A 1 401 ? -20.383 9.641 11.449 1.00 96.50 401 GLU A C 1
ATOM 2832 O O . GLU A 1 401 ? -19.638 8.974 12.169 1.00 96.50 401 GLU A O 1
ATOM 2837 N N . THR A 1 402 ? -20.169 10.934 11.217 1.00 92.12 402 THR A N 1
ATOM 2838 C CA . THR A 1 402 ? -19.016 11.690 11.744 1.00 92.12 402 THR A CA 1
ATOM 2839 C C . THR A 1 402 ? -19.367 12.500 12.993 1.00 92.12 402 THR A C 1
ATOM 2841 O O . THR A 1 402 ? -18.514 12.757 13.843 1.00 92.12 402 THR A O 1
ATOM 2844 N N . SER A 1 403 ? -20.642 12.859 13.120 1.00 91.94 403 SER A N 1
ATOM 2845 C CA . SER A 1 403 ? -21.310 13.389 14.308 1.00 91.94 403 SER A CA 1
ATOM 2846 C C . SER A 1 403 ? -22.822 13.200 14.121 1.00 91.94 403 SER A C 1
ATOM 2848 O O . SER A 1 403 ? -23.227 13.139 12.961 1.00 91.94 403 SER A O 1
ATOM 2850 N N . PRO A 1 404 ? -23.642 13.190 15.190 1.00 89.75 404 PRO A N 1
ATOM 2851 C CA . PRO A 1 404 ? -25.101 13.055 15.112 1.00 89.75 404 PRO A CA 1
ATOM 2852 C C . PRO A 1 404 ? -25.748 13.813 13.944 1.00 89.75 404 PRO A C 1
ATOM 2854 O O . PRO A 1 404 ? -25.646 15.042 13.868 1.00 89.75 404 PRO A O 1
ATOM 2857 N N . GLY A 1 405 ? -26.362 13.080 13.012 1.00 90.81 405 GLY A N 1
ATOM 2858 C CA . GLY A 1 405 ? -27.037 13.630 11.832 1.00 90.81 405 GLY A CA 1
ATOM 2859 C C . GLY A 1 405 ? -26.121 14.100 10.689 1.00 90.81 405 GLY A C 1
ATOM 2860 O O . GLY A 1 405 ? -26.604 14.747 9.754 1.00 90.81 405 GLY A O 1
ATOM 2861 N N . ILE A 1 406 ? -24.814 13.804 10.727 1.00 96.31 406 ILE A N 1
ATOM 2862 C CA . ILE A 1 406 ? -23.834 14.186 9.691 1.00 96.31 406 ILE A CA 1
ATOM 2863 C C . ILE A 1 406 ? -23.050 12.972 9.186 1.00 96.31 406 ILE A C 1
ATOM 2865 O O . ILE A 1 406 ? -22.125 12.475 9.839 1.00 96.31 406 ILE A O 1
ATOM 2869 N N . PHE A 1 407 ? -23.365 12.560 7.961 1.00 97.62 407 PHE A N 1
ATOM 2870 C CA . PHE A 1 407 ? -22.794 11.384 7.309 1.00 97.62 407 PHE A CA 1
ATOM 2871 C C . PHE A 1 407 ? -21.808 11.789 6.217 1.00 97.62 407 PHE A C 1
ATOM 2873 O O . PHE A 1 407 ? -22.120 12.632 5.378 1.00 97.62 407 PHE A O 1
ATOM 2880 N N . THR A 1 408 ? -20.643 11.148 6.184 1.00 97.31 408 THR A N 1
ATOM 2881 C CA . THR A 1 408 ? -19.776 11.120 5.001 1.00 97.31 408 THR A CA 1
ATOM 2882 C C . THR A 1 408 ? -20.055 9.855 4.204 1.00 97.31 408 THR A C 1
ATOM 2884 O O . THR A 1 408 ? -19.987 8.753 4.754 1.00 97.31 408 THR A O 1
ATOM 2887 N N . VAL A 1 409 ? -20.348 10.018 2.915 1.00 97.31 409 VAL A N 1
ATOM 2888 C CA . VAL A 1 409 ? -20.575 8.938 1.953 1.00 97.31 409 VAL A CA 1
ATOM 2889 C C . VAL A 1 409 ? -19.511 9.020 0.866 1.00 97.31 409 VAL A C 1
ATOM 2891 O O . VAL A 1 409 ? -19.471 9.978 0.092 1.00 97.31 409 VAL A O 1
ATOM 2894 N N . GLU A 1 410 ? -18.650 8.009 0.800 1.00 97.56 410 GLU A N 1
ATOM 2895 C CA . GLU A 1 410 ? -17.708 7.845 -0.303 1.00 97.56 410 GLU A CA 1
ATOM 2896 C C . GLU A 1 410 ? -18.458 7.423 -1.572 1.00 97.56 410 GLU A C 1
ATOM 2898 O O . GLU A 1 410 ? -19.265 6.488 -1.563 1.00 97.56 410 GLU A O 1
ATOM 2903 N N . VAL A 1 411 ? -18.155 8.067 -2.696 1.00 96.56 411 VAL A N 1
ATOM 2904 C CA . VAL A 1 411 ? -18.659 7.681 -4.018 1.00 96.56 411 VAL A CA 1
ATOM 2905 C C . VAL A 1 411 ? -17.474 7.534 -4.963 1.00 96.56 411 VAL A C 1
ATOM 2907 O O . VAL A 1 411 ? -16.568 8.359 -4.970 1.00 96.56 411 VAL A O 1
ATOM 2910 N N . THR A 1 412 ? -17.462 6.478 -5.775 1.00 96.00 412 THR A N 1
ATOM 2911 C CA . THR A 1 412 ? -16.452 6.275 -6.825 1.00 96.00 412 THR A CA 1
ATOM 2912 C C . THR A 1 412 ? -17.151 6.154 -8.179 1.00 96.00 412 THR A C 1
ATOM 2914 O O . THR A 1 412 ? -17.968 5.243 -8.345 1.00 96.00 412 THR A O 1
ATOM 2917 N N . PRO A 1 413 ? -16.881 7.032 -9.162 1.00 94.25 413 PRO A N 1
ATOM 2918 C CA . PRO A 1 413 ? -17.405 6.878 -10.508 1.00 94.25 413 PRO A CA 1
ATOM 2919 C C . PRO A 1 413 ? -16.611 5.817 -11.277 1.00 94.25 413 PRO A C 1
ATOM 2921 O O . PRO A 1 413 ? -15.386 5.868 -11.344 1.00 94.25 413 PRO A O 1
ATOM 2924 N N . THR A 1 414 ? -17.319 4.892 -11.917 1.00 92.44 414 THR A N 1
ATOM 2925 C CA . THR A 1 414 ? -16.759 3.792 -12.726 1.00 92.44 414 THR A CA 1
ATOM 2926 C C . THR A 1 414 ? -16.839 4.078 -14.233 1.00 92.44 414 THR A C 1
ATOM 2928 O O . THR A 1 414 ? -16.885 3.168 -15.061 1.00 92.44 414 THR A O 1
ATOM 2931 N N . GLY A 1 415 ? -16.924 5.363 -14.592 1.00 89.69 415 GLY A N 1
ATOM 2932 C CA . GLY A 1 415 ? -17.021 5.859 -15.963 1.00 89.69 415 GLY A CA 1
ATOM 2933 C C . GLY A 1 415 ? -17.191 7.382 -16.015 1.00 89.69 415 GLY A C 1
ATOM 2934 O O . GLY A 1 415 ? -17.822 7.971 -15.136 1.00 89.69 415 GLY A O 1
ATOM 2935 N N . THR A 1 416 ? -16.662 8.026 -17.057 1.00 92.06 416 THR A N 1
ATOM 2936 C CA . THR A 1 416 ? -16.844 9.472 -17.307 1.00 92.06 416 THR A CA 1
ATOM 2937 C C . THR A 1 416 ? -18.315 9.912 -17.375 1.00 92.06 416 THR A C 1
ATOM 2939 O O . THR A 1 416 ? -19.186 9.151 -17.803 1.00 92.06 416 THR A O 1
ATOM 2942 N N . GLY A 1 417 ? -18.596 11.171 -17.028 1.00 93.81 417 GLY A N 1
ATOM 2943 C CA . GLY A 1 417 ? -19.949 11.732 -17.048 1.00 93.81 417 GLY A CA 1
ATOM 2944 C C . GLY A 1 417 ? -20.120 12.887 -16.065 1.00 93.81 417 GLY A C 1
ATOM 2945 O O . GLY A 1 417 ? -19.235 13.726 -15.913 1.00 93.81 417 GLY A O 1
ATOM 2946 N N . THR A 1 418 ? -21.261 12.932 -15.381 1.00 94.19 418 THR A N 1
ATOM 2947 C CA . THR A 1 418 ? -21.487 13.816 -14.228 1.00 94.19 418 THR A CA 1
ATOM 2948 C C . THR A 1 418 ? -21.895 13.032 -12.989 1.00 94.19 418 THR A C 1
ATOM 2950 O O . THR A 1 418 ? -22.611 12.031 -13.089 1.00 94.19 418 THR A O 1
ATOM 2953 N N . LEU A 1 419 ? -21.482 13.528 -11.825 1.00 94.94 419 LEU A N 1
ATOM 2954 C CA . LEU A 1 419 ? -22.084 13.208 -10.538 1.00 94.94 419 LEU A CA 1
ATOM 2955 C C . LEU A 1 419 ? -23.056 14.313 -10.126 1.00 94.94 419 LEU A C 1
ATOM 2957 O O . LEU A 1 419 ? -22.850 15.492 -10.424 1.00 94.94 419 LEU A O 1
ATOM 2961 N N . ARG A 1 420 ? -24.109 13.893 -9.434 1.00 94.75 420 ARG A N 1
ATOM 2962 C CA . ARG A 1 420 ? -25.023 14.709 -8.643 1.00 94.75 420 ARG A CA 1
ATOM 2963 C C . ARG A 1 420 ? -25.652 13.782 -7.613 1.00 94.75 420 ARG A C 1
ATOM 2965 O O . ARG A 1 420 ? -26.460 12.926 -7.984 1.00 94.75 420 ARG A O 1
ATOM 2972 N N . MET A 1 421 ? -25.236 13.899 -6.358 1.00 95.50 421 MET A N 1
ATOM 2973 C CA . MET A 1 421 ? -25.602 12.931 -5.323 1.00 95.50 421 MET A CA 1
ATOM 2974 C C . MET A 1 421 ? -27.099 12.997 -4.993 1.00 95.50 421 MET A C 1
ATOM 2976 O O . MET A 1 421 ? -27.729 14.057 -5.042 1.00 95.50 421 MET A O 1
ATOM 2980 N N . GLN A 1 422 ? -27.694 11.843 -4.699 1.00 94.88 422 GLN A N 1
ATOM 2981 C CA . GLN A 1 422 ? -29.136 11.697 -4.534 1.00 94.88 422 GLN A CA 1
ATOM 2982 C C . GLN A 1 422 ? -29.467 10.753 -3.375 1.00 94.88 422 GLN A C 1
ATOM 2984 O O . GLN A 1 422 ? -29.017 9.611 -3.377 1.00 94.88 422 GLN A O 1
ATOM 2989 N N . VAL A 1 423 ? -30.354 11.179 -2.470 1.00 96.69 423 VAL A N 1
ATOM 2990 C CA . VAL A 1 423 ? -31.138 10.261 -1.626 1.00 96.69 423 VAL A CA 1
ATOM 2991 C C . VAL A 1 423 ? -32.363 9.810 -2.422 1.00 96.69 423 VAL A C 1
ATOM 2993 O O . VAL A 1 423 ? -33.135 10.628 -2.933 1.00 96.69 423 VAL A O 1
ATOM 2996 N N . SER A 1 424 ? -32.514 8.502 -2.581 1.00 95.31 424 SER A N 1
ATOM 2997 C CA . SER A 1 424 ? -33.488 7.860 -3.459 1.00 95.31 424 SER A CA 1
ATOM 2998 C C . SER A 1 424 ? -34.935 8.051 -3.004 1.00 95.31 424 SER A C 1
ATOM 3000 O O . SER A 1 424 ? -35.252 8.079 -1.816 1.00 95.31 424 SER A O 1
ATOM 3002 N N . ALA A 1 425 ? -35.852 8.146 -3.971 1.00 94.38 425 ALA A N 1
ATOM 3003 C CA . ALA A 1 425 ? -37.281 8.136 -3.687 1.00 94.38 425 ALA A CA 1
ATOM 3004 C C . ALA A 1 425 ? -37.680 6.793 -3.048 1.00 94.38 425 ALA A C 1
ATOM 3006 O O . ALA A 1 425 ? -37.521 5.743 -3.671 1.00 94.38 425 ALA A O 1
ATOM 3007 N N . GLY A 1 426 ? -38.212 6.833 -1.827 1.00 92.31 426 GLY A N 1
ATOM 3008 C CA . GLY A 1 426 ? -38.513 5.647 -1.023 1.00 92.31 426 GLY A CA 1
ATOM 3009 C C . GLY A 1 426 ? -37.340 5.080 -0.211 1.00 92.31 426 GLY A C 1
ATOM 3010 O O . GLY A 1 426 ? -37.497 3.988 0.327 1.00 92.31 426 GLY A O 1
ATOM 3011 N N . ALA A 1 427 ? -36.211 5.796 -0.104 1.00 93.69 427 ALA A N 1
ATOM 3012 C CA . ALA A 1 427 ? -35.159 5.523 0.884 1.00 93.69 427 ALA A CA 1
ATOM 3013 C C . ALA A 1 427 ? -35.739 5.485 2.313 1.00 93.69 427 ALA A C 1
ATOM 3015 O O . ALA A 1 427 ? -36.657 6.254 2.621 1.00 93.69 427 ALA A O 1
ATOM 3016 N N . SER A 1 428 ? -35.232 4.592 3.167 1.00 93.56 428 SER A N 1
ATOM 3017 C CA . SER A 1 428 ? -35.915 4.137 4.395 1.00 93.56 428 SER A CA 1
ATOM 3018 C C . SER A 1 428 ? -35.312 4.681 5.701 1.00 93.56 428 SER A C 1
ATOM 3020 O O . SER A 1 428 ? -35.490 4.073 6.760 1.00 93.56 428 SER A O 1
ATOM 3022 N N . LEU A 1 429 ? -34.632 5.825 5.624 1.00 95.06 429 LEU A N 1
ATOM 3023 C CA . LEU A 1 429 ? -33.932 6.454 6.748 1.00 95.06 429 LEU A CA 1
ATOM 3024 C C . LEU A 1 429 ? -34.901 6.915 7.858 1.00 95.06 429 LEU A C 1
ATOM 3026 O O . LEU A 1 429 ? -35.994 7.419 7.571 1.00 95.06 429 LEU A O 1
ATOM 3030 N N . ALA A 1 430 ? -34.475 6.834 9.117 1.00 94.06 430 ALA A N 1
ATOM 3031 C CA . ALA A 1 430 ? -35.203 7.371 10.268 1.00 94.06 430 ALA A CA 1
ATOM 3032 C C . ALA A 1 430 ? -34.269 8.007 11.310 1.00 94.06 430 ALA A C 1
ATOM 3034 O O . ALA A 1 430 ? -33.067 7.746 11.315 1.00 94.06 430 ALA A O 1
ATOM 3035 N N . ASP A 1 431 ? -34.830 8.834 12.194 1.00 92.56 431 ASP A N 1
ATOM 3036 C CA . ASP A 1 431 ? -34.126 9.307 13.391 1.00 92.56 431 ASP A CA 1
ATOM 3037 C C . ASP A 1 431 ? -33.937 8.190 14.438 1.00 92.56 431 ASP A C 1
ATOM 3039 O O . ASP A 1 431 ? -34.511 7.100 14.338 1.00 92.56 431 ASP A O 1
ATOM 3043 N N . THR A 1 432 ? -33.168 8.477 15.490 1.00 87.81 432 THR A N 1
ATOM 3044 C CA . THR A 1 432 ? -32.929 7.548 16.612 1.00 87.81 432 THR A CA 1
ATOM 3045 C C . THR A 1 432 ? -34.173 7.251 17.472 1.00 87.81 432 THR A C 1
ATOM 3047 O O . THR A 1 432 ? -34.124 6.382 18.346 1.00 87.81 432 THR A O 1
ATOM 3050 N N . SER A 1 433 ? -35.308 7.918 17.214 1.00 84.44 433 SER A N 1
ATOM 3051 C CA . SER A 1 433 ? -36.627 7.654 17.817 1.00 84.44 433 SER A CA 1
ATOM 3052 C C . SER A 1 433 ? -37.589 6.890 16.883 1.00 84.44 433 SER A C 1
ATOM 3054 O O . SER A 1 433 ? -38.675 6.490 17.313 1.00 84.44 433 SER A O 1
ATOM 3056 N N . GLY A 1 434 ? -37.193 6.629 15.632 1.00 87.50 434 GLY A N 1
ATOM 3057 C CA . GLY A 1 434 ? -37.965 5.915 14.614 1.00 87.50 434 GLY A CA 1
ATOM 3058 C C . GLY A 1 434 ? -38.878 6.781 13.731 1.00 87.50 434 GLY A C 1
ATOM 3059 O O . GLY A 1 434 ? -39.727 6.226 13.025 1.00 87.50 434 GLY A O 1
ATOM 3060 N N . ASN A 1 435 ? -38.747 8.112 13.733 1.00 89.12 435 ASN A N 1
ATOM 3061 C CA . ASN A 1 435 ? -39.472 8.977 12.800 1.00 89.12 435 ASN A CA 1
ATOM 3062 C C . ASN A 1 435 ? -38.768 8.971 11.427 1.00 89.12 435 ASN A C 1
ATOM 3064 O O . ASN A 1 435 ? -37.602 9.336 11.309 1.00 89.12 435 ASN A O 1
ATOM 3068 N N . ALA A 1 436 ? -39.472 8.555 10.369 1.00 93.69 436 ALA A N 1
ATOM 3069 C CA . ALA A 1 436 ? -38.896 8.400 9.026 1.00 93.69 436 ALA A CA 1
ATOM 3070 C C . ALA A 1 436 ? -38.887 9.699 8.195 1.00 93.69 436 ALA A C 1
ATOM 3072 O O . ALA A 1 436 ? -39.877 10.436 8.166 1.00 93.69 436 ALA A O 1
ATOM 3073 N N . ILE A 1 437 ? -37.801 9.934 7.448 1.00 94.88 437 ILE A N 1
ATOM 3074 C CA . ILE A 1 437 ? -37.664 11.079 6.530 1.00 94.88 437 ILE A CA 1
ATOM 3075 C C . ILE A 1 437 ? -38.685 11.025 5.375 1.00 94.88 437 ILE A C 1
ATOM 3077 O O . ILE A 1 437 ? -39.092 9.964 4.899 1.00 94.88 437 ILE A O 1
ATOM 3081 N N . VAL A 1 438 ? -39.087 12.190 4.857 1.00 93.38 438 VAL A N 1
ATOM 3082 C CA . VAL A 1 438 ? -40.059 12.294 3.751 1.00 93.38 438 VAL A CA 1
ATOM 3083 C C . VAL A 1 438 ? -39.387 12.120 2.376 1.00 93.38 438 VAL A C 1
ATOM 3085 O O . VAL A 1 438 ? -39.233 13.067 1.608 1.00 93.38 438 VAL A O 1
ATOM 3088 N N . THR A 1 439 ? -39.039 10.883 2.020 1.00 93.25 439 THR A N 1
ATOM 3089 C CA . THR A 1 439 ? -38.428 10.492 0.725 1.00 93.25 439 THR A CA 1
ATOM 3090 C C . THR A 1 439 ? -39.449 10.209 -0.389 1.00 93.25 439 THR A C 1
ATOM 3092 O O . THR A 1 439 ? -39.160 9.494 -1.347 1.00 93.25 439 THR A O 1
ATOM 3095 N N . SER A 1 440 ? -40.662 10.780 -0.333 1.00 91.25 440 SER A N 1
ATOM 3096 C CA . SER A 1 440 ? -41.708 10.566 -1.361 1.00 91.25 440 SER A CA 1
ATOM 3097 C C . SER A 1 440 ? -41.323 11.046 -2.774 1.00 91.25 440 SER A C 1
ATOM 3099 O O . SER A 1 440 ? -41.976 10.702 -3.758 1.00 91.25 440 SER A O 1
ATOM 3101 N N . SER A 1 441 ? -40.264 11.845 -2.865 1.00 92.75 441 SER A N 1
ATOM 3102 C CA . SER A 1 441 ? -39.517 12.185 -4.074 1.00 92.75 441 SER A CA 1
ATOM 3103 C C . SER A 1 441 ? -38.032 12.205 -3.719 1.00 92.75 441 SER A C 1
ATOM 3105 O O . SER A 1 441 ? -37.703 12.575 -2.593 1.00 92.75 441 SER A O 1
ATOM 3107 N N . SER A 1 442 ? -37.149 11.866 -4.662 1.00 94.62 442 SER A N 1
ATOM 3108 C CA . SER A 1 442 ? -35.702 11.920 -4.431 1.00 94.62 442 SER A CA 1
ATOM 3109 C C . SER A 1 442 ? -35.247 13.317 -3.997 1.00 94.62 442 SER A C 1
ATOM 3111 O O . SER A 1 442 ? -35.728 14.324 -4.527 1.00 94.62 442 SER A O 1
ATOM 3113 N N . ILE A 1 443 ? -34.288 13.364 -3.074 1.00 95.94 443 ILE A N 1
ATOM 3114 C CA . ILE A 1 443 ? -33.617 14.591 -2.634 1.00 95.94 443 ILE A CA 1
ATOM 3115 C C . ILE A 1 443 ? -32.259 14.626 -3.334 1.00 95.94 443 ILE A C 1
ATOM 3117 O O . ILE A 1 443 ? -31.534 13.636 -3.315 1.00 95.94 443 ILE A O 1
ATOM 3121 N N . PHE A 1 444 ? -31.935 15.740 -3.987 1.00 93.69 444 PHE A N 1
ATOM 3122 C CA . PHE A 1 444 ? -30.733 15.881 -4.810 1.00 93.69 444 PHE A CA 1
ATOM 3123 C C . PHE A 1 444 ? -29.837 16.997 -4.270 1.00 93.69 444 PHE A C 1
ATOM 3125 O O . PHE A 1 444 ? -30.351 18.078 -3.985 1.00 93.69 444 PHE A O 1
ATOM 3132 N N . ASP A 1 445 ? -28.528 16.754 -4.268 1.00 93.25 445 ASP A N 1
ATOM 3133 C CA . ASP A 1 445 ? -27.445 17.746 -4.382 1.00 93.25 445 ASP A CA 1
ATOM 3134 C C . ASP A 1 445 ? -27.863 18.913 -5.305 1.00 93.25 445 ASP A C 1
ATOM 3136 O O . ASP A 1 445 ? -28.457 18.684 -6.365 1.00 93.25 445 ASP A O 1
ATOM 3140 N N . ASP A 1 446 ? -27.645 20.173 -4.917 1.00 90.25 446 ASP A N 1
ATOM 3141 C CA . ASP A 1 446 ? -28.012 21.333 -5.750 1.00 90.25 446 ASP A CA 1
ATOM 3142 C C . ASP A 1 446 ? -26.931 21.743 -6.772 1.00 90.25 446 ASP A C 1
ATOM 3144 O O . ASP A 1 446 ? -27.181 22.593 -7.634 1.00 90.25 446 ASP A O 1
ATOM 3148 N N . THR A 1 447 ? -25.794 21.046 -6.764 1.00 90.00 447 THR A N 1
ATOM 3149 C CA . THR A 1 447 ? -24.654 21.204 -7.671 1.00 90.00 447 THR A CA 1
ATOM 3150 C C . THR A 1 447 ? -24.514 20.026 -8.658 1.00 90.00 447 THR A C 1
ATOM 3152 O O . THR A 1 447 ? -25.436 19.229 -8.856 1.00 90.00 447 THR A O 1
ATOM 3155 N N . PHE A 1 448 ? -23.380 19.977 -9.369 1.00 90.38 448 PHE A N 1
ATOM 3156 C CA . PHE A 1 448 ? -22.949 18.881 -10.240 1.00 90.38 448 PHE A CA 1
ATOM 3157 C C . PHE A 1 448 ? -21.414 18.840 -10.265 1.00 90.38 448 PHE A C 1
ATOM 3159 O O . PHE A 1 448 ? -20.782 19.876 -10.477 1.00 90.38 448 PHE A O 1
ATOM 3166 N N . VAL A 1 449 ? -20.826 17.646 -10.191 1.00 91.81 449 VAL A N 1
ATOM 3167 C CA . VAL A 1 449 ? -19.386 17.414 -10.406 1.00 91.81 449 VAL A CA 1
ATOM 3168 C C . VAL A 1 449 ? -19.170 16.756 -11.772 1.00 91.81 449 VAL A C 1
ATOM 3170 O O . VAL A 1 449 ? -19.909 15.855 -12.172 1.00 91.81 449 VAL A O 1
ATOM 3173 N N . ALA A 1 450 ? -18.163 17.206 -12.522 1.00 91.69 450 ALA A N 1
ATOM 3174 C CA . ALA A 1 450 ? -17.821 16.644 -13.831 1.00 91.69 450 ALA A CA 1
ATOM 3175 C C . ALA A 1 450 ? -16.770 15.534 -13.687 1.00 91.69 450 ALA A C 1
ATOM 3177 O O . ALA A 1 450 ? -15.655 15.813 -13.251 1.00 91.69 450 ALA A O 1
ATOM 3178 N N . VAL A 1 451 ? -17.103 14.303 -14.093 1.00 91.25 451 VAL A N 1
ATOM 3179 C CA . VAL A 1 451 ? -16.175 13.162 -14.083 1.00 91.25 451 VAL A CA 1
ATOM 3180 C C . VAL A 1 451 ? -15.455 13.078 -15.421 1.00 91.25 451 VAL A C 1
ATOM 3182 O O . VAL A 1 451 ? -16.065 12.784 -16.455 1.00 91.25 451 VAL A O 1
ATOM 3185 N N . GLN A 1 452 ? -14.151 13.314 -15.390 1.00 88.50 452 GLN A N 1
ATOM 3186 C CA . GLN A 1 452 ? -13.247 13.184 -16.528 1.00 88.50 452 GLN A CA 1
ATOM 3187 C C . GLN A 1 452 ? -12.543 11.824 -16.479 1.00 88.50 452 GLN A C 1
ATOM 3189 O O . GLN A 1 452 ? -12.403 11.236 -15.409 1.00 88.50 452 GLN A O 1
ATOM 3194 N N . ALA A 1 453 ? -12.087 11.312 -17.624 1.00 77.19 453 ALA A N 1
ATOM 3195 C CA . ALA A 1 453 ? -11.244 10.117 -17.629 1.00 77.19 453 ALA A CA 1
ATOM 3196 C C . ALA A 1 453 ? -9.961 10.414 -16.841 1.00 77.19 453 ALA A C 1
ATOM 3198 O O . ALA A 1 453 ? -9.379 11.487 -17.023 1.00 77.19 453 ALA A O 1
ATOM 3199 N N . ALA A 1 454 ? -9.527 9.486 -15.986 1.00 57.88 454 ALA A N 1
ATOM 3200 C CA . ALA A 1 454 ? -8.295 9.664 -15.228 1.00 57.88 454 ALA A CA 1
ATOM 3201 C C . ALA A 1 454 ? -7.114 9.930 -16.184 1.00 57.88 454 ALA A C 1
ATOM 3203 O O . ALA A 1 454 ? -6.962 9.211 -17.182 1.00 57.88 454 ALA A O 1
ATOM 3204 N N . PRO A 1 455 ? -6.271 10.945 -15.920 1.00 49.62 455 PRO A N 1
ATOM 3205 C CA . PRO A 1 455 ? -5.064 11.148 -16.694 1.00 49.62 455 PRO A CA 1
ATOM 3206 C C . PRO A 1 455 ? -4.175 9.919 -16.513 1.00 49.62 455 PRO A C 1
ATOM 3208 O O . PRO A 1 455 ? -3.920 9.473 -15.394 1.00 49.62 455 PRO A O 1
ATOM 3211 N N . VAL A 1 456 ? -3.675 9.367 -17.620 1.00 47.19 456 VAL A N 1
ATOM 3212 C CA . VAL A 1 456 ? -2.686 8.291 -17.550 1.00 47.19 456 VAL A CA 1
ATOM 3213 C C . VAL A 1 456 ? -1.394 8.894 -17.007 1.00 47.19 456 VAL A C 1
ATOM 3215 O O . VAL A 1 456 ? -0.586 9.437 -17.759 1.00 47.19 456 VAL A O 1
ATOM 3218 N N . LEU A 1 457 ? -1.219 8.813 -15.686 1.00 45.03 457 LEU A N 1
ATOM 3219 C CA . LEU A 1 457 ? 0.046 9.068 -15.011 1.00 45.03 457 LEU A CA 1
ATOM 3220 C C . LEU A 1 457 ? 1.091 8.146 -15.638 1.00 45.03 457 LEU A C 1
ATOM 3222 O O . LEU A 1 457 ? 1.120 6.940 -15.376 1.00 45.03 457 LEU A O 1
ATOM 3226 N N . ALA A 1 458 ? 1.918 8.720 -16.512 1.00 50.25 458 ALA A N 1
ATOM 3227 C CA . ALA A 1 458 ? 3.041 8.022 -17.106 1.00 50.25 458 ALA A CA 1
ATOM 3228 C C . ALA A 1 458 ? 3.912 7.483 -15.967 1.00 50.25 458 ALA A C 1
ATOM 3230 O O . ALA A 1 458 ? 4.340 8.243 -15.097 1.00 50.25 458 ALA A O 1
ATOM 3231 N N . ALA A 1 459 ? 4.120 6.165 -15.946 1.00 55.72 459 ALA A N 1
ATOM 3232 C CA . ALA A 1 459 ? 4.958 5.536 -14.936 1.00 55.72 459 ALA A CA 1
ATOM 3233 C C . ALA A 1 459 ? 6.351 6.180 -14.971 1.00 55.72 459 ALA A C 1
ATOM 3235 O O . ALA A 1 459 ? 6.901 6.371 -16.057 1.00 55.72 459 ALA A O 1
ATOM 3236 N N . GLU A 1 460 ? 6.895 6.510 -13.796 1.00 72.06 460 GLU A N 1
ATOM 3237 C CA . GLU A 1 460 ? 8.204 7.153 -13.679 1.00 72.06 460 GLU A CA 1
ATOM 3238 C C . GLU A 1 460 ? 9.249 6.383 -14.494 1.00 72.06 460 GLU A C 1
ATOM 3240 O O . GLU A 1 460 ? 9.364 5.160 -14.386 1.00 72.06 460 GLU A O 1
ATOM 3245 N N . VAL A 1 461 ? 9.979 7.098 -15.352 1.00 83.38 461 VAL A N 1
ATOM 3246 C CA . VAL A 1 461 ? 10.986 6.494 -16.224 1.00 83.38 461 VAL A CA 1
ATOM 3247 C C . VAL A 1 461 ? 12.201 6.156 -15.368 1.00 83.38 461 VAL A C 1
ATOM 3249 O O . VAL A 1 461 ? 12.886 7.043 -14.868 1.00 83.38 461 VAL A O 1
ATOM 3252 N N . THR A 1 462 ? 12.440 4.860 -15.187 1.00 87.06 462 THR A N 1
ATOM 3253 C CA . THR A 1 462 ? 13.527 4.308 -14.366 1.00 87.06 462 THR A CA 1
ATOM 3254 C C . THR A 1 462 ? 14.668 3.746 -15.208 1.00 87.06 462 THR A C 1
ATOM 3256 O O . THR A 1 462 ? 15.804 3.745 -14.748 1.00 87.06 462 THR A O 1
ATOM 3259 N N . HIS A 1 463 ? 14.385 3.294 -16.434 1.00 89.50 463 HIS A N 1
ATOM 3260 C CA . HIS A 1 463 ? 15.371 2.744 -17.368 1.00 89.50 463 HIS A CA 1
ATOM 3261 C C . HIS A 1 463 ? 15.082 3.237 -18.790 1.00 89.50 463 HIS A C 1
ATOM 3263 O O . HIS A 1 463 ? 13.920 3.361 -19.191 1.00 89.50 463 HIS A O 1
ATOM 3269 N N . ILE A 1 464 ? 16.133 3.504 -19.562 1.00 93.81 464 ILE A N 1
ATOM 3270 C CA . ILE A 1 464 ? 16.045 3.853 -20.981 1.00 93.81 464 ILE A CA 1
ATOM 3271 C C . ILE A 1 464 ? 17.045 3.004 -21.758 1.00 93.81 464 ILE A C 1
ATOM 3273 O O . ILE A 1 464 ? 18.255 3.168 -21.600 1.00 93.81 464 ILE A O 1
ATOM 3277 N N . HIS A 1 465 ? 16.529 2.146 -22.636 1.00 93.94 465 HIS A N 1
ATOM 3278 C CA . HIS A 1 465 ? 17.327 1.369 -23.579 1.00 93.94 465 HIS A CA 1
ATOM 3279 C C . HIS A 1 465 ? 17.729 2.277 -24.752 1.00 93.94 465 HIS A C 1
ATOM 3281 O O . HIS A 1 465 ? 16.900 2.657 -25.586 1.00 93.94 465 HIS A O 1
ATOM 3287 N N . VAL A 1 466 ? 18.998 2.681 -24.782 1.00 97.31 466 VAL A N 1
ATOM 3288 C CA . VAL A 1 466 ? 19.578 3.646 -25.720 1.00 97.31 466 VAL A CA 1
ATOM 3289 C C . VAL A 1 466 ? 20.302 2.919 -26.853 1.00 97.31 466 VAL A C 1
ATOM 3291 O O . VAL A 1 466 ? 21.275 2.199 -26.634 1.00 97.31 466 VAL A O 1
ATOM 3294 N N . TYR A 1 467 ? 19.874 3.177 -28.086 1.00 98.19 467 TYR A N 1
ATOM 3295 C CA . TYR A 1 467 ? 20.440 2.595 -29.301 1.00 98.19 467 TYR A CA 1
ATOM 3296 C C . TYR A 1 467 ? 21.099 3.661 -30.177 1.00 98.19 467 TYR A C 1
ATOM 3298 O O . TYR A 1 467 ? 20.565 4.755 -30.377 1.00 98.19 467 TYR A O 1
ATOM 3306 N N . LEU A 1 468 ? 22.262 3.339 -30.739 1.00 98.62 468 LEU A N 1
ATOM 3307 C CA . LEU A 1 468 ? 23.019 4.234 -31.613 1.00 98.62 468 LEU A CA 1
ATOM 3308 C C . LEU A 1 468 ? 22.721 3.922 -33.087 1.00 98.62 468 LEU A C 1
ATOM 3310 O O . LEU A 1 468 ? 22.677 2.759 -33.481 1.00 98.62 468 LEU A O 1
ATOM 3314 N N . LEU A 1 469 ? 22.558 4.946 -33.931 1.00 98.50 469 LEU A N 1
ATOM 3315 C CA . LEU A 1 469 ? 22.373 4.778 -35.381 1.00 98.50 469 LEU A CA 1
ATOM 3316 C C . LEU A 1 469 ? 23.383 5.627 -36.165 1.00 98.50 469 LEU A C 1
ATOM 3318 O O . LEU A 1 469 ? 23.285 6.860 -36.200 1.00 98.50 469 LEU A O 1
ATOM 3322 N N . GLY A 1 470 ? 24.335 4.944 -36.807 1.00 97.62 470 GLY A N 1
ATOM 3323 C CA . GLY A 1 470 ? 25.421 5.526 -37.597 1.00 97.62 470 GLY A CA 1
ATOM 3324 C C . GLY A 1 470 ? 25.407 5.125 -39.076 1.00 97.62 470 GLY A C 1
ATOM 3325 O O . GLY A 1 470 ? 24.784 4.136 -39.468 1.00 97.62 470 GLY A O 1
ATOM 3326 N N . GLY A 1 471 ? 26.124 5.889 -39.907 1.00 97.25 471 GLY A N 1
ATOM 3327 C CA . GLY A 1 471 ? 26.414 5.519 -41.298 1.00 97.25 471 GLY A CA 1
ATOM 3328 C C . GLY A 1 471 ? 26.240 6.649 -42.314 1.00 97.25 471 GLY A C 1
ATOM 3329 O O . GLY A 1 471 ? 26.423 7.828 -41.998 1.00 97.25 471 GLY A O 1
ATOM 3330 N N . GLN A 1 472 ? 25.884 6.299 -43.555 1.00 96.00 472 GLN A N 1
ATOM 3331 C CA . GLN A 1 472 ? 25.731 7.263 -44.654 1.00 96.00 472 GLN A CA 1
ATOM 3332 C C . GLN A 1 472 ? 24.273 7.491 -45.086 1.00 96.00 472 GLN A C 1
ATOM 3334 O O . GLN A 1 472 ? 23.370 7.488 -44.257 1.00 96.00 472 GLN A O 1
ATOM 3339 N N . SER A 1 473 ? 24.023 7.761 -46.371 1.00 95.31 473 SER A N 1
ATOM 3340 C CA . SER A 1 473 ? 22.720 8.159 -46.916 1.00 95.31 473 SER A CA 1
ATOM 3341 C C . SER A 1 473 ? 21.569 7.197 -46.609 1.00 95.31 473 SER A C 1
ATOM 3343 O O . SER A 1 473 ? 20.448 7.669 -46.419 1.00 95.31 473 SER A O 1
ATOM 3345 N N . ASN A 1 474 ? 21.828 5.889 -46.529 1.00 97.06 474 ASN A N 1
ATOM 3346 C CA . ASN A 1 474 ? 20.805 4.903 -46.186 1.00 97.06 474 ASN A CA 1
ATOM 3347 C C . ASN A 1 474 ? 20.508 4.818 -44.674 1.00 97.06 474 ASN A C 1
ATOM 3349 O O . ASN A 1 474 ? 19.351 4.586 -44.339 1.00 97.06 474 ASN A O 1
ATOM 3353 N N . ALA A 1 475 ? 21.452 5.126 -43.769 1.00 96.19 475 ALA A N 1
ATOM 3354 C CA . ALA A 1 475 ? 21.114 5.431 -42.366 1.00 96.19 475 ALA A CA 1
ATOM 3355 C C . ALA A 1 475 ? 20.396 6.786 -42.246 1.00 96.19 475 ALA A C 1
ATOM 3357 O O . ALA A 1 475 ? 19.444 6.925 -41.492 1.00 96.19 475 ALA A O 1
ATOM 3358 N N . ASP A 1 476 ? 20.858 7.806 -42.969 1.00 92.19 476 ASP A N 1
ATOM 3359 C CA . ASP A 1 476 ? 20.392 9.199 -42.903 1.00 92.19 476 ASP A CA 1
ATOM 3360 C C . ASP A 1 476 ? 18.909 9.343 -43.294 1.00 92.19 476 ASP A C 1
ATOM 3362 O O . ASP A 1 476 ? 18.146 10.012 -42.591 1.00 92.19 476 ASP A O 1
ATOM 3366 N N . GLY A 1 477 ? 18.488 8.629 -44.342 1.00 93.44 477 GLY A N 1
ATOM 3367 C CA . GLY A 1 477 ? 17.100 8.542 -44.799 1.00 93.44 477 GLY A CA 1
ATOM 3368 C C . GLY A 1 477 ? 16.838 9.317 -46.091 1.00 93.44 477 GLY A C 1
ATOM 3369 O O . GLY A 1 477 ? 17.299 10.446 -46.269 1.00 93.44 477 GLY A O 1
ATOM 3370 N N . ARG A 1 478 ? 16.127 8.706 -47.042 1.00 92.12 478 ARG A N 1
ATOM 3371 C CA . ARG A 1 478 ? 15.925 9.226 -48.413 1.00 92.12 478 ARG A CA 1
ATOM 3372 C C . ARG A 1 478 ? 14.479 9.199 -48.939 1.00 92.12 478 ARG A C 1
ATOM 3374 O O . ARG A 1 478 ? 14.119 10.189 -49.595 1.00 92.12 478 ARG A O 1
ATOM 3381 N N . PRO A 1 479 ? 13.637 8.176 -48.681 1.00 92.81 479 PRO A N 1
ATOM 3382 C CA . PRO A 1 479 ? 12.227 8.235 -49.058 1.00 92.81 479 PRO A CA 1
ATOM 3383 C C . PRO A 1 479 ? 11.463 9.285 -48.243 1.00 92.81 479 PRO A C 1
ATOM 3385 O O . PRO A 1 479 ? 11.891 9.729 -47.176 1.00 92.81 479 PRO A O 1
ATOM 3388 N N . VAL A 1 480 ? 10.324 9.706 -48.789 1.00 91.88 480 VAL A N 1
ATOM 3389 C CA . VAL A 1 480 ? 9.434 10.710 -48.193 1.00 91.88 480 VAL A CA 1
ATOM 3390 C C . VAL A 1 480 ? 8.518 10.093 -47.139 1.00 91.88 480 VAL A C 1
ATOM 3392 O O . VAL A 1 480 ? 8.060 8.965 -47.301 1.00 91.88 480 VAL A O 1
ATOM 3395 N N . ALA A 1 481 ? 8.209 10.846 -46.082 1.00 91.00 481 ALA A N 1
ATOM 3396 C CA . ALA A 1 481 ? 7.413 10.369 -44.945 1.00 91.00 481 ALA A CA 1
ATOM 3397 C C . ALA A 1 481 ? 6.025 9.815 -45.329 1.00 91.00 481 ALA A C 1
ATOM 3399 O O . ALA A 1 481 ? 5.518 8.924 -44.658 1.00 91.00 481 ALA A O 1
ATOM 3400 N N . SER A 1 482 ? 5.433 10.268 -46.439 1.00 91.69 482 SER A N 1
ATOM 3401 C CA . SER A 1 482 ? 4.160 9.745 -46.960 1.00 91.69 482 SER A CA 1
ATOM 3402 C C . SER A 1 482 ? 4.215 8.288 -47.449 1.00 91.69 482 SER A C 1
ATOM 3404 O O . SER A 1 482 ? 3.166 7.711 -47.726 1.00 91.69 482 SER A O 1
ATOM 3406 N N . GLY A 1 483 ? 5.407 7.687 -47.551 1.00 92.56 483 GLY A N 1
ATOM 3407 C CA . GLY A 1 483 ? 5.595 6.258 -47.823 1.00 92.56 483 GLY A CA 1
ATOM 3408 C C . GLY A 1 483 ? 5.498 5.347 -46.589 1.00 92.56 483 GLY A C 1
ATOM 3409 O O . GLY A 1 483 ? 5.560 4.129 -46.740 1.00 92.56 483 GLY A O 1
ATOM 3410 N N . LEU A 1 484 ? 5.360 5.910 -45.383 1.00 94.94 484 LEU A N 1
ATOM 3411 C CA . LEU A 1 484 ? 5.143 5.159 -44.142 1.00 94.94 484 LEU A CA 1
ATOM 3412 C C . LEU A 1 484 ? 3.652 4.826 -43.932 1.00 94.94 484 LEU A C 1
ATOM 3414 O O . LEU A 1 484 ? 2.788 5.607 -44.345 1.00 94.94 484 LEU A O 1
ATOM 3418 N N . PRO A 1 485 ? 3.319 3.703 -43.272 1.00 92.81 485 PRO A N 1
ATOM 3419 C CA . PRO A 1 485 ? 1.942 3.299 -43.016 1.00 92.81 485 PRO A CA 1
ATOM 3420 C C . PRO A 1 485 ? 1.251 4.205 -41.991 1.00 92.81 485 PRO A C 1
ATOM 3422 O O . PRO A 1 485 ? 1.868 4.734 -41.065 1.00 92.81 485 PRO A O 1
ATOM 3425 N N . THR A 1 486 ? -0.065 4.343 -42.151 1.00 90.00 486 THR A N 1
ATOM 3426 C CA . THR A 1 486 ? -0.949 5.101 -41.252 1.00 90.00 486 THR A CA 1
ATOM 3427 C C . THR A 1 486 ? -1.778 4.208 -40.315 1.00 90.00 486 THR A C 1
ATOM 3429 O O . THR A 1 486 ? -2.587 4.720 -39.546 1.00 90.00 486 THR A O 1
ATOM 3432 N N . SER A 1 487 ? -1.619 2.883 -40.406 1.00 80.94 487 SER A N 1
ATOM 3433 C CA . SER A 1 487 ? -2.400 1.864 -39.693 1.00 80.94 487 SER A CA 1
ATOM 3434 C C . SER A 1 487 ? -1.595 0.550 -39.601 1.00 80.94 487 SER A C 1
ATOM 3436 O O . SER A 1 487 ? -0.881 0.245 -40.561 1.00 80.94 487 SER A O 1
ATOM 3438 N N . PRO A 1 488 ? -1.680 -0.238 -38.505 1.00 82.31 488 PRO A N 1
ATOM 3439 C CA . PRO A 1 488 ? -2.480 0.009 -37.297 1.00 82.31 488 PRO A CA 1
ATOM 3440 C C . PRO A 1 488 ? -1.963 1.186 -36.455 1.00 82.31 488 PRO A C 1
ATOM 3442 O O . PRO A 1 488 ? -2.758 1.864 -35.814 1.00 82.31 488 PRO A O 1
ATOM 3445 N N . VAL A 1 489 ? -0.662 1.480 -36.528 1.00 82.75 489 VAL A N 1
ATOM 3446 C CA . VAL A 1 489 ? -0.028 2.669 -35.936 1.00 82.75 489 VAL A CA 1
ATOM 3447 C C . VAL A 1 489 ? 0.320 3.655 -37.053 1.00 82.75 489 VAL A C 1
ATOM 3449 O O . VAL A 1 489 ? 0.721 3.246 -38.144 1.00 82.75 489 VAL A O 1
ATOM 3452 N N . ASN A 1 490 ? 0.173 4.957 -36.798 1.00 91.12 490 ASN A N 1
ATOM 3453 C CA . ASN A 1 490 ? 0.462 5.993 -37.787 1.00 91.12 490 ASN A CA 1
ATOM 3454 C C . ASN A 1 490 ? 1.920 6.467 -37.716 1.00 91.12 490 ASN A C 1
ATOM 3456 O O . ASN A 1 490 ? 2.233 7.468 -37.076 1.00 91.12 490 ASN A O 1
ATOM 3460 N N . LEU A 1 491 ? 2.810 5.772 -38.427 1.00 92.19 491 LEU A N 1
ATOM 3461 C CA . LEU A 1 491 ? 4.251 6.050 -38.425 1.00 92.19 491 LEU A CA 1
ATOM 3462 C C . LEU A 1 491 ? 4.632 7.366 -39.136 1.00 92.19 491 LEU A C 1
ATOM 3464 O O . LEU A 1 491 ? 5.794 7.767 -39.103 1.00 92.19 491 LEU A O 1
ATOM 3468 N N . GLN A 1 492 ? 3.671 8.065 -39.756 1.00 91.56 492 GLN A N 1
ATOM 3469 C CA . GLN A 1 492 ? 3.865 9.422 -40.287 1.00 91.56 492 GLN A CA 1
ATOM 3470 C C . GLN A 1 492 ? 3.815 10.508 -39.196 1.00 91.56 492 GLN A C 1
ATOM 3472 O O . GLN A 1 492 ? 4.022 11.683 -39.501 1.00 91.56 492 GLN A O 1
ATOM 3477 N N . GLN A 1 493 ? 3.472 10.155 -37.955 1.00 90.38 493 GLN A N 1
ATOM 3478 C CA . GLN A 1 493 ? 3.315 11.059 -36.809 1.00 90.38 493 GLN A CA 1
ATOM 3479 C C . GLN A 1 493 ? 4.385 10.777 -35.731 1.00 90.38 493 GLN A C 1
ATOM 3481 O O . GLN A 1 493 ? 5.156 9.825 -35.879 1.00 90.38 493 GLN A O 1
ATOM 3486 N N . PRO A 1 494 ? 4.486 11.607 -34.673 1.00 90.81 494 PRO A N 1
ATOM 3487 C CA . PRO A 1 494 ? 5.299 11.284 -33.504 1.00 90.81 494 PRO A CA 1
ATOM 3488 C C . PRO A 1 494 ? 4.880 9.963 -32.841 1.00 90.81 494 PRO A C 1
ATOM 3490 O O . PRO A 1 494 ? 3.702 9.612 -32.834 1.00 90.81 494 PRO A O 1
ATOM 3493 N N . GLN A 1 495 ? 5.860 9.246 -32.293 1.00 90.44 495 GLN A N 1
ATOM 3494 C CA . GLN A 1 495 ? 5.685 8.027 -31.502 1.00 90.44 495 GLN A CA 1
ATOM 3495 C C . GLN A 1 495 ? 6.078 8.321 -30.048 1.00 90.44 495 GLN A C 1
ATOM 3497 O O . GLN A 1 495 ? 7.248 8.202 -29.692 1.00 90.44 495 GLN A O 1
ATOM 3502 N N . ASP A 1 496 ? 5.126 8.788 -29.234 1.00 86.50 496 ASP A N 1
ATOM 3503 C CA . ASP A 1 496 ? 5.376 9.403 -27.910 1.00 86.50 496 ASP A CA 1
ATOM 3504 C C . ASP A 1 496 ? 6.028 8.470 -26.864 1.00 86.50 496 ASP A C 1
ATOM 3506 O O . ASP A 1 496 ? 6.530 8.915 -25.827 1.00 86.50 496 ASP A O 1
ATOM 3510 N N . ASP A 1 497 ? 6.088 7.174 -27.155 1.00 86.12 497 ASP A N 1
ATOM 3511 C CA . ASP A 1 497 ? 6.766 6.142 -26.376 1.00 86.12 497 ASP A CA 1
ATOM 3512 C C . ASP A 1 497 ? 8.267 5.971 -26.702 1.00 86.12 497 ASP A C 1
ATOM 3514 O O . ASP A 1 497 ? 8.962 5.271 -25.966 1.00 86.12 497 ASP A O 1
ATOM 3518 N N . VAL A 1 498 ? 8.783 6.628 -27.753 1.00 92.81 498 VAL A N 1
ATOM 3519 C CA . VAL A 1 498 ? 10.188 6.512 -28.191 1.00 92.81 498 VAL A CA 1
ATOM 3520 C C . VAL A 1 498 ? 10.886 7.867 -28.279 1.00 92.81 498 VAL A C 1
ATOM 3522 O O . VAL A 1 498 ? 10.480 8.766 -29.022 1.00 92.81 498 VAL A O 1
ATOM 3525 N N . ASP A 1 499 ? 12.006 7.981 -27.574 1.00 96.06 499 ASP A N 1
ATOM 3526 C CA . ASP A 1 499 ? 12.865 9.160 -27.571 1.00 96.06 499 ASP A CA 1
ATOM 3527 C C . ASP A 1 499 ? 13.855 9.148 -28.738 1.00 96.06 499 ASP A C 1
ATOM 3529 O O . ASP A 1 499 ? 14.331 8.106 -29.197 1.00 96.06 499 ASP A O 1
ATOM 3533 N N . PHE A 1 500 ? 14.184 10.328 -29.252 1.00 96.75 500 PHE A N 1
ATOM 3534 C CA . PHE A 1 500 ? 14.974 10.457 -30.467 1.00 96.75 500 PHE A CA 1
ATOM 3535 C C . PHE A 1 500 ? 15.854 11.705 -30.450 1.00 96.75 500 PHE A C 1
ATOM 3537 O O . PHE A 1 500 ? 15.384 12.824 -30.250 1.00 96.75 500 PHE A O 1
ATOM 3544 N N . TYR A 1 501 ? 17.145 11.512 -30.716 1.00 96.50 501 TYR A N 1
ATOM 3545 C CA . TYR A 1 501 ? 18.133 12.582 -30.816 1.00 96.50 501 TYR A CA 1
ATOM 3546 C C . TYR A 1 501 ? 18.766 12.598 -32.220 1.00 96.50 501 TYR A C 1
ATOM 3548 O O . TYR A 1 501 ? 19.837 12.017 -32.440 1.00 96.50 501 TYR A O 1
ATOM 3556 N N . PRO A 1 502 ? 18.108 13.218 -33.219 1.00 91.00 502 PRO A N 1
ATOM 3557 C CA . PRO A 1 502 ? 18.675 13.417 -34.545 1.00 91.00 502 PRO A CA 1
ATOM 3558 C C . PRO A 1 502 ? 19.665 14.591 -34.530 1.00 91.00 502 PRO A C 1
ATOM 3560 O O . PRO A 1 502 ? 19.301 15.726 -34.819 1.00 91.00 502 PRO A O 1
ATOM 3563 N N . ARG A 1 503 ? 20.947 14.303 -34.278 1.00 84.75 503 ARG A N 1
ATOM 3564 C CA . ARG A 1 503 ? 22.090 15.247 -34.300 1.00 84.75 503 ARG A CA 1
ATOM 3565 C C . ARG A 1 503 ? 22.133 16.329 -33.212 1.00 84.75 503 ARG A C 1
ATOM 3567 O O . ARG A 1 503 ? 23.220 16.551 -32.685 1.00 84.75 503 ARG A O 1
ATOM 3574 N N . ASP A 1 504 ? 21.042 17.055 -32.951 1.00 84.12 504 ASP A N 1
ATOM 3575 C CA . ASP A 1 504 ? 21.113 18.351 -32.248 1.00 84.12 504 ASP A CA 1
ATOM 3576 C C . ASP A 1 504 ? 20.096 18.597 -31.114 1.00 84.12 504 ASP A C 1
ATOM 3578 O O . ASP A 1 504 ? 20.418 19.340 -30.185 1.00 84.12 504 ASP A O 1
ATOM 3582 N N . ASN A 1 505 ? 18.918 17.968 -31.120 1.00 90.06 505 ASN A N 1
ATOM 3583 C CA . ASN A 1 505 ? 17.880 18.164 -30.099 1.00 90.06 505 ASN A CA 1
ATOM 3584 C C . ASN A 1 505 ? 17.216 16.837 -29.704 1.00 90.06 505 ASN A C 1
ATOM 3586 O O . ASN A 1 505 ? 16.957 16.000 -30.566 1.00 90.06 505 ASN A O 1
ATOM 3590 N N . LEU A 1 506 ? 16.885 16.672 -28.417 1.00 95.19 506 LEU A N 1
ATOM 3591 C CA . LEU A 1 506 ? 16.063 15.556 -27.938 1.00 95.19 506 LEU A CA 1
ATOM 3592 C C . LEU A 1 506 ? 14.594 15.823 -28.255 1.00 95.19 506 LEU A C 1
ATOM 3594 O O . LEU A 1 506 ? 14.107 16.940 -28.072 1.00 95.19 506 LEU A O 1
ATOM 3598 N N . THR A 1 507 ? 13.887 14.813 -28.754 1.00 94.06 507 THR A N 1
ATOM 3599 C CA . THR A 1 507 ? 12.469 14.924 -29.086 1.00 94.06 507 THR A CA 1
ATOM 3600 C C . THR A 1 507 ? 11.832 13.552 -29.329 1.00 94.06 507 THR A C 1
ATOM 3602 O O . THR A 1 507 ? 12.537 12.566 -29.494 1.00 94.06 507 THR A O 1
ATOM 3605 N N . THR A 1 508 ? 10.506 13.479 -29.432 1.00 92.44 508 THR A N 1
ATOM 3606 C CA . THR A 1 508 ? 9.789 12.259 -29.835 1.00 92.44 508 THR A CA 1
ATOM 3607 C C . THR A 1 508 ? 10.208 11.746 -31.220 1.00 92.44 508 THR A C 1
ATOM 3609 O O . THR A 1 508 ? 10.252 12.533 -32.176 1.00 92.44 508 THR A O 1
ATOM 3612 N N . LEU A 1 509 ? 10.411 10.431 -31.371 1.00 94.50 509 LEU A N 1
ATOM 3613 C CA . LEU A 1 509 ? 10.671 9.772 -32.656 1.00 94.50 509 LEU A CA 1
ATOM 3614 C C . LEU A 1 509 ? 9.610 10.131 -33.704 1.00 94.50 509 LEU A C 1
ATOM 3616 O O . LEU A 1 509 ? 8.415 9.917 -33.506 1.00 94.50 509 LEU A O 1
ATOM 3620 N N . ARG A 1 510 ? 10.056 10.671 -34.844 1.00 92.69 510 ARG A N 1
ATOM 3621 C CA . ARG A 1 510 ? 9.205 11.059 -35.979 1.00 92.69 510 ARG A CA 1
ATOM 3622 C C . ARG A 1 510 ? 10.011 11.191 -37.275 1.00 92.69 510 ARG A C 1
ATOM 3624 O O . ARG A 1 510 ? 11.214 11.459 -37.206 1.00 92.69 510 ARG A O 1
ATOM 3631 N N . PRO A 1 511 ? 9.370 11.112 -38.455 1.00 88.69 511 PRO A N 1
ATOM 3632 C CA . PRO A 1 511 ? 10.005 11.477 -39.721 1.00 88.69 511 PRO A CA 1
ATOM 3633 C C . PRO A 1 511 ? 10.437 12.953 -39.710 1.00 88.69 511 PRO A C 1
ATOM 3635 O O . PRO A 1 511 ? 9.592 13.846 -39.702 1.00 88.69 511 PRO A O 1
ATOM 3638 N N . ALA A 1 512 ? 11.747 13.217 -39.667 1.00 76.31 512 ALA A N 1
ATOM 3639 C CA . ALA A 1 512 ? 12.316 14.575 -39.675 1.00 76.31 512 ALA A CA 1
ATOM 3640 C C . ALA A 1 512 ? 13.826 14.641 -40.005 1.00 76.31 512 ALA A C 1
ATOM 3642 O O . ALA A 1 512 ? 14.429 15.706 -39.887 1.00 76.31 512 ALA A O 1
ATOM 3643 N N . THR A 1 513 ? 14.481 13.532 -40.368 1.00 64.69 513 THR A N 1
ATOM 3644 C CA . THR A 1 513 ? 15.955 13.429 -40.279 1.00 64.69 513 THR A CA 1
ATOM 3645 C C . THR A 1 513 ? 16.714 14.204 -41.348 1.00 64.69 513 THR A C 1
ATOM 3647 O O . THR A 1 513 ? 17.865 14.589 -41.131 1.00 64.69 513 THR A O 1
ATOM 3650 N N . VAL A 1 514 ? 16.073 14.445 -42.494 1.00 64.62 514 VAL A N 1
ATOM 3651 C CA . VAL A 1 514 ? 16.612 15.237 -43.601 1.00 64.62 514 VAL A CA 1
ATOM 3652 C C . VAL A 1 514 ? 15.490 16.050 -44.234 1.00 64.62 514 VAL A C 1
ATOM 3654 O O . VAL A 1 514 ? 14.506 15.491 -44.717 1.00 64.62 514 VAL A O 1
ATOM 3657 N N . PHE A 1 515 ? 15.681 17.366 -44.312 1.00 58.94 515 PHE A N 1
ATOM 3658 C CA . PHE A 1 515 ? 14.868 18.252 -45.142 1.00 58.94 515 PHE A CA 1
ATOM 3659 C C . PHE A 1 515 ? 15.585 18.477 -46.473 1.00 58.94 515 PHE A C 1
ATOM 3661 O O . PHE A 1 515 ? 16.676 19.046 -46.513 1.00 58.94 515 PHE A O 1
ATOM 3668 N N . SER A 1 516 ? 14.988 18.028 -47.576 1.00 57.81 516 SER A N 1
ATOM 3669 C CA . SER A 1 516 ? 15.533 18.238 -48.924 1.00 57.81 516 SER A CA 1
ATOM 3670 C C . SER A 1 516 ? 14.396 18.382 -49.929 1.00 57.81 516 SER A C 1
ATOM 3672 O O . SER A 1 516 ? 13.395 17.679 -49.833 1.00 57.81 516 SER A O 1
ATOM 3674 N N . GLY A 1 517 ? 14.498 19.353 -50.841 1.00 58.16 517 GLY A N 1
ATOM 3675 C CA . GLY A 1 517 ? 13.415 19.710 -51.773 1.00 58.16 517 GLY A CA 1
ATOM 3676 C C . GLY A 1 517 ? 12.156 20.315 -51.126 1.00 58.16 517 GLY A C 1
ATOM 3677 O O . GLY A 1 517 ? 11.201 20.608 -51.836 1.00 58.16 517 GLY A O 1
ATOM 3678 N N . GLY A 1 518 ? 12.148 20.518 -49.802 1.00 62.09 518 GLY A N 1
ATOM 3679 C CA . GLY A 1 518 ? 10.947 20.845 -49.021 1.00 62.09 518 GLY A CA 1
ATOM 3680 C C . GLY A 1 518 ? 10.190 19.616 -48.500 1.00 62.09 518 GLY A C 1
ATOM 3681 O O . GLY A 1 518 ? 9.171 19.770 -47.835 1.00 62.09 518 GLY A O 1
ATOM 3682 N N . GLU A 1 519 ? 10.685 18.406 -48.769 1.00 76.62 519 GLU A N 1
ATOM 3683 C CA . GLU A 1 519 ? 10.086 17.152 -48.312 1.00 76.62 519 GLU A CA 1
ATOM 3684 C C . GLU A 1 519 ? 10.638 16.725 -46.945 1.00 76.62 519 GLU A C 1
ATOM 3686 O O . GLU A 1 519 ? 11.836 16.861 -46.676 1.00 76.62 519 GLU A O 1
ATOM 3691 N N . ILE A 1 520 ? 9.768 16.136 -46.120 1.00 83.69 520 ILE A N 1
ATOM 3692 C CA . ILE A 1 520 ? 10.138 15.425 -44.891 1.00 83.69 520 ILE A CA 1
ATOM 3693 C C . ILE A 1 520 ? 10.538 13.993 -45.264 1.00 83.69 520 ILE A C 1
ATOM 3695 O O . ILE A 1 520 ? 9.776 13.295 -45.943 1.00 83.69 520 ILE A O 1
ATOM 3699 N N . LYS A 1 521 ? 11.718 13.549 -44.819 1.00 90.12 521 LYS A N 1
ATOM 3700 C CA . LYS A 1 521 ? 12.282 12.223 -45.123 1.00 90.12 521 LYS A CA 1
ATOM 3701 C C . LYS A 1 521 ? 12.534 11.397 -43.861 1.00 90.12 521 LYS A C 1
ATOM 3703 O O . LYS A 1 521 ? 12.604 11.944 -42.759 1.00 90.12 521 LYS A O 1
ATOM 3708 N N . PHE A 1 522 ? 12.658 10.084 -44.050 1.00 94.44 522 PHE A N 1
ATOM 3709 C CA . PHE A 1 522 ? 12.918 9.107 -42.990 1.00 94.44 522 PHE A CA 1
ATOM 3710 C C . PHE A 1 522 ? 13.969 8.067 -43.405 1.00 94.44 522 PHE A C 1
ATOM 3712 O O . PHE A 1 522 ? 14.179 7.825 -44.599 1.00 94.44 522 PHE A O 1
ATOM 3719 N N . GLY A 1 523 ? 14.634 7.480 -42.412 1.00 95.25 523 GLY A N 1
ATOM 3720 C CA . GLY A 1 523 ? 15.510 6.312 -42.519 1.00 95.25 523 GLY A CA 1
ATOM 3721 C C . GLY A 1 523 ? 15.008 5.143 -41.651 1.00 95.25 523 GLY A C 1
ATOM 3722 O O . GLY A 1 523 ? 13.819 5.092 -41.317 1.00 95.25 523 GLY A O 1
ATOM 3723 N N . PRO A 1 524 ? 15.881 4.202 -41.247 1.00 97.12 524 PRO A N 1
ATOM 3724 C CA . PRO A 1 524 ? 15.453 2.987 -40.559 1.00 97.12 524 PRO A CA 1
ATOM 3725 C C . PRO A 1 524 ? 14.934 3.251 -39.136 1.00 97.12 524 PRO A C 1
ATOM 3727 O O . PRO A 1 524 ? 14.184 2.433 -38.612 1.00 97.12 524 PRO A O 1
ATOM 3730 N N . GLU A 1 525 ? 15.254 4.401 -38.525 1.00 96.94 525 GLU A N 1
ATOM 3731 C CA . GLU A 1 525 ? 14.875 4.768 -37.151 1.00 96.94 525 GLU A CA 1
ATOM 3732 C C . GLU A 1 525 ? 13.379 4.614 -36.849 1.00 96.94 525 GLU A C 1
ATOM 3734 O O . GLU A 1 525 ? 13.020 4.270 -35.728 1.00 96.94 525 GLU A O 1
ATOM 3739 N N . ILE A 1 526 ? 12.504 4.835 -37.838 1.00 96.12 526 ILE A N 1
ATOM 3740 C CA . ILE A 1 526 ? 11.052 4.873 -37.626 1.00 96.12 526 ILE A CA 1
ATOM 3741 C C . ILE A 1 526 ? 10.482 3.486 -37.319 1.00 96.12 526 ILE A C 1
ATOM 3743 O O . ILE A 1 526 ? 9.625 3.366 -36.446 1.00 96.12 526 ILE A O 1
ATOM 3747 N N . THR A 1 527 ? 10.953 2.448 -38.018 1.00 95.81 527 THR A N 1
ATOM 3748 C CA . THR A 1 527 ? 10.538 1.053 -37.769 1.00 95.81 527 THR A CA 1
ATOM 3749 C C . THR A 1 527 ? 11.461 0.339 -36.789 1.00 95.81 527 THR A C 1
ATOM 3751 O O . THR A 1 527 ? 10.991 -0.529 -36.061 1.00 95.81 527 THR A O 1
ATOM 3754 N N . LEU A 1 528 ? 12.728 0.761 -36.703 1.00 96.56 528 LEU A N 1
ATOM 3755 C CA . LEU A 1 528 ? 13.666 0.359 -35.657 1.00 96.56 528 LEU A CA 1
ATOM 3756 C C . LEU A 1 528 ? 13.103 0.698 -34.269 1.00 96.56 528 LEU A C 1
ATOM 3758 O O . LEU A 1 528 ? 12.858 -0.199 -33.470 1.00 96.56 528 LEU A O 1
ATOM 3762 N N . GLY A 1 529 ? 12.823 1.980 -34.012 1.00 93.75 529 GLY A N 1
ATOM 3763 C CA . GLY A 1 529 ? 12.310 2.450 -32.725 1.00 93.75 529 GLY A CA 1
ATOM 3764 C C . GLY A 1 529 ? 10.924 1.906 -32.401 1.00 93.75 529 GLY A C 1
ATOM 3765 O O . GLY A 1 529 ? 10.714 1.435 -31.288 1.00 93.75 529 GLY A O 1
ATOM 3766 N N . ARG A 1 530 ? 10.016 1.865 -33.390 1.00 92.81 530 ARG A N 1
ATOM 3767 C CA . ARG A 1 530 ? 8.691 1.242 -33.240 1.00 92.81 530 ARG A CA 1
ATOM 3768 C C . ARG A 1 530 ? 8.810 -0.212 -32.780 1.00 92.81 530 ARG A C 1
ATOM 3770 O O . ARG A 1 530 ? 8.272 -0.550 -31.734 1.00 92.81 530 ARG A O 1
ATOM 3777 N N . ARG A 1 531 ? 9.569 -1.052 -33.502 1.00 92.06 531 ARG A N 1
ATOM 3778 C CA . ARG A 1 531 ? 9.703 -2.483 -33.177 1.00 92.06 531 ARG A CA 1
ATOM 3779 C C . ARG A 1 531 ? 10.426 -2.720 -31.851 1.00 92.06 531 ARG A C 1
ATOM 3781 O O . ARG A 1 531 ? 10.049 -3.642 -31.132 1.00 92.06 531 ARG A O 1
ATOM 3788 N N . LEU A 1 532 ? 11.435 -1.913 -31.515 1.00 90.75 532 LEU A N 1
ATOM 3789 C CA . LEU A 1 532 ? 12.090 -1.980 -30.205 1.00 90.75 532 LEU A CA 1
ATOM 3790 C C . LEU A 1 532 ? 11.099 -1.643 -29.083 1.00 90.75 532 LEU A C 1
ATOM 3792 O O . LEU A 1 532 ? 10.987 -2.405 -28.128 1.00 90.75 532 LEU A O 1
ATOM 3796 N N . SER A 1 533 ? 10.316 -0.573 -29.231 1.00 88.00 533 SER A N 1
ATOM 3797 C CA . SER A 1 533 ? 9.322 -0.180 -28.229 1.00 88.00 533 SER A CA 1
ATOM 3798 C C . SER A 1 533 ? 8.169 -1.177 -28.114 1.00 88.00 533 SER A C 1
ATOM 3800 O O . SER A 1 533 ? 7.815 -1.569 -27.008 1.00 88.00 533 SER A O 1
ATOM 3802 N N . ASP A 1 534 ? 7.663 -1.711 -29.229 1.00 84.69 534 ASP A N 1
ATOM 3803 C CA . ASP A 1 534 ? 6.660 -2.789 -29.221 1.00 84.69 534 ASP A CA 1
ATOM 3804 C C . ASP A 1 534 ? 7.164 -4.061 -28.506 1.00 84.69 534 ASP A C 1
ATOM 3806 O O . ASP A 1 534 ? 6.362 -4.850 -28.009 1.00 84.69 534 ASP A O 1
ATOM 3810 N N . SER A 1 535 ? 8.487 -4.258 -28.432 1.00 80.25 535 SER A N 1
ATOM 3811 C CA . SER A 1 535 ? 9.127 -5.415 -27.785 1.00 80.25 535 SER A CA 1
ATOM 3812 C C . SER A 1 535 ? 9.536 -5.170 -26.322 1.00 80.25 535 SER A C 1
ATOM 3814 O O . SER A 1 535 ? 9.822 -6.130 -25.610 1.00 80.25 535 SER A O 1
ATOM 3816 N N . LEU A 1 536 ? 9.586 -3.910 -25.867 1.00 75.88 536 LEU A N 1
ATOM 3817 C CA . LEU A 1 536 ? 10.133 -3.508 -24.556 1.00 75.88 536 LEU A CA 1
ATOM 3818 C C . LEU A 1 536 ? 9.132 -2.718 -23.689 1.00 75.88 536 LEU A C 1
ATOM 3820 O O . LEU A 1 536 ? 9.077 -2.904 -22.472 1.00 75.88 536 LEU A O 1
ATOM 3824 N N . GLY A 1 537 ? 8.297 -1.881 -24.310 1.00 57.28 537 GLY A N 1
ATOM 3825 C CA . GLY A 1 537 ? 7.387 -0.913 -23.683 1.00 57.28 537 GLY A CA 1
ATOM 3826 C C . GLY A 1 537 ? 6.179 -1.498 -22.942 1.00 57.28 537 GLY A C 1
ATOM 3827 O O . GLY A 1 537 ? 5.395 -0.752 -22.363 1.00 57.28 537 GLY A O 1
ATOM 3828 N N . GLY A 1 538 ? 6.032 -2.827 -22.892 1.00 54.06 538 GLY A N 1
ATOM 3829 C CA . GLY A 1 538 ? 5.093 -3.487 -21.973 1.00 54.06 538 GLY A CA 1
ATOM 3830 C C . GLY A 1 538 ? 5.505 -3.384 -20.494 1.00 54.06 538 GLY A C 1
ATOM 3831 O O . GLY A 1 538 ? 4.712 -3.691 -19.604 1.00 54.06 538 GLY A O 1
ATOM 3832 N N . ARG A 1 539 ? 6.744 -2.958 -20.214 1.00 59.75 539 ARG A N 1
ATOM 3833 C CA . ARG A 1 539 ? 7.323 -2.850 -18.868 1.00 59.75 539 ARG A CA 1
ATOM 3834 C C . ARG A 1 539 ? 7.150 -1.428 -18.319 1.00 59.75 539 ARG A C 1
ATOM 3836 O O . ARG A 1 539 ? 7.634 -0.463 -18.906 1.00 59.75 539 ARG A O 1
ATOM 3843 N N . LYS A 1 540 ? 6.472 -1.289 -17.171 1.00 66.50 540 LYS A N 1
ATOM 3844 C CA . LYS A 1 540 ? 6.263 0.015 -16.510 1.00 66.50 540 LYS A CA 1
ATOM 3845 C C . LYS A 1 540 ? 7.603 0.691 -16.201 1.00 66.50 540 LYS A C 1
ATOM 3847 O O . LYS A 1 540 ? 8.467 0.077 -15.585 1.00 66.50 540 LYS A O 1
ATOM 3852 N N . GLY A 1 541 ? 7.730 1.964 -16.575 1.00 75.81 541 GLY A N 1
ATOM 3853 C CA . GLY A 1 541 ? 8.909 2.780 -16.280 1.00 75.81 541 GLY A CA 1
ATOM 3854 C C . GLY A 1 541 ? 10.135 2.493 -17.153 1.00 75.81 541 GLY A C 1
ATOM 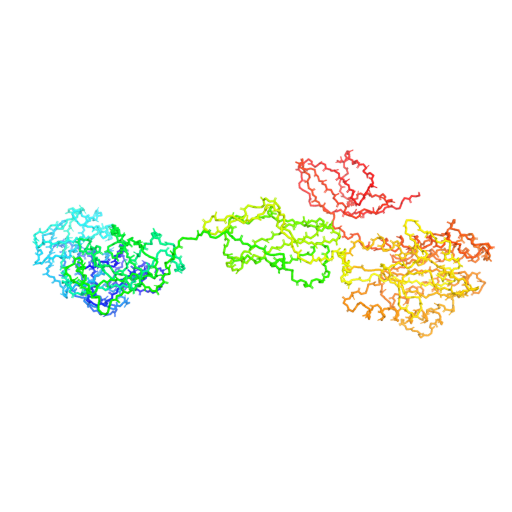3855 O O . GLY A 1 541 ? 11.238 2.870 -16.759 1.00 75.81 541 GLY A O 1
ATOM 3856 N N . ILE A 1 542 ? 9.959 1.848 -18.311 1.00 83.75 542 ILE A N 1
ATOM 3857 C CA . ILE A 1 542 ? 11.004 1.660 -19.328 1.00 83.75 542 ILE A CA 1
ATOM 3858 C C . ILE A 1 542 ? 10.664 2.482 -20.580 1.00 83.75 542 ILE A C 1
ATOM 3860 O O . ILE A 1 542 ? 9.504 2.530 -20.991 1.00 83.75 542 ILE A O 1
ATOM 3864 N N . ARG A 1 543 ? 11.670 3.113 -21.199 1.00 90.00 543 ARG A N 1
ATOM 3865 C CA . ARG A 1 543 ? 11.573 3.758 -22.526 1.00 90.00 543 ARG A CA 1
ATOM 3866 C C . ARG A 1 543 ? 12.668 3.266 -23.475 1.00 90.00 543 ARG A C 1
ATOM 3868 O O . ARG A 1 543 ? 13.647 2.652 -23.055 1.00 90.00 543 ARG A O 1
ATOM 3875 N N . VAL A 1 544 ? 12.498 3.554 -24.763 1.00 93.75 544 VAL A N 1
ATOM 3876 C CA . VAL A 1 544 ? 13.504 3.327 -25.811 1.00 93.75 544 VAL A CA 1
ATOM 3877 C C . VAL A 1 544 ? 13.973 4.678 -26.339 1.00 93.75 544 VAL A C 1
ATOM 3879 O O . VAL A 1 544 ? 13.143 5.542 -26.617 1.00 93.75 544 VAL A O 1
ATOM 3882 N N . ALA A 1 545 ? 15.281 4.849 -26.529 1.00 96.88 545 ALA A N 1
ATOM 3883 C CA . ALA A 1 545 ? 15.860 6.043 -27.137 1.00 96.88 545 ALA A CA 1
ATOM 3884 C C . ALA A 1 545 ? 16.756 5.704 -28.336 1.00 96.88 545 ALA A C 1
ATOM 3886 O O . ALA A 1 545 ? 17.519 4.741 -28.296 1.00 96.88 545 ALA A O 1
ATOM 3887 N N . ILE A 1 546 ? 16.720 6.524 -29.391 1.00 98.00 546 ILE A N 1
ATOM 3888 C CA . ILE A 1 546 ? 17.624 6.411 -30.547 1.00 98.00 546 ILE A CA 1
ATOM 3889 C C . ILE A 1 546 ? 18.486 7.671 -30.679 1.00 98.00 546 ILE A C 1
ATOM 3891 O O . ILE A 1 546 ? 17.979 8.769 -30.920 1.00 98.00 546 ILE A O 1
ATOM 3895 N N . LEU A 1 547 ? 19.808 7.510 -30.602 1.00 98.19 547 LEU A N 1
ATOM 3896 C CA . LEU A 1 547 ? 20.790 8.572 -30.832 1.00 98.19 547 LEU A CA 1
ATOM 3897 C C . LEU A 1 547 ? 21.350 8.443 -32.255 1.00 98.19 547 LEU A C 1
ATOM 3899 O O . LEU A 1 547 ? 22.077 7.497 -32.568 1.00 98.19 547 LEU A O 1
ATOM 3903 N N . LYS A 1 548 ? 20.991 9.376 -33.146 1.00 97.06 548 LYS A N 1
ATOM 3904 C CA . LYS A 1 548 ? 21.251 9.257 -34.590 1.00 97.06 548 LYS A CA 1
ATOM 3905 C C . LYS A 1 548 ? 22.198 10.336 -35.110 1.00 97.06 548 LYS A C 1
ATOM 3907 O O . LYS A 1 548 ? 21.849 11.517 -35.151 1.00 97.06 548 LYS A O 1
ATOM 3912 N N . TYR A 1 549 ? 23.320 9.904 -35.685 1.00 96.38 549 TYR A N 1
ATOM 3913 C CA . TYR A 1 549 ? 24.099 10.710 -36.626 1.00 96.38 549 TYR A CA 1
ATOM 3914 C C . TYR A 1 549 ? 24.532 9.855 -37.815 1.00 96.38 549 TYR A C 1
ATOM 3916 O O . TYR A 1 549 ? 25.331 8.941 -37.680 1.00 96.38 549 TYR A O 1
ATOM 3924 N N . ALA A 1 550 ? 24.063 10.210 -39.005 1.00 94.75 550 ALA A N 1
ATOM 3925 C CA . ALA A 1 550 ? 24.532 9.661 -40.276 1.00 94.75 550 ALA A CA 1
ATOM 3926 C C . ALA A 1 550 ? 24.884 10.813 -41.229 1.00 94.75 550 ALA A C 1
ATOM 3928 O O . ALA A 1 550 ? 24.514 11.956 -40.957 1.00 94.75 550 ALA A O 1
ATOM 3929 N N . PHE A 1 551 ? 25.581 10.592 -42.345 1.00 93.75 551 PHE A N 1
ATOM 3930 C CA . PHE A 1 551 ? 25.813 11.677 -43.312 1.00 93.75 551 PHE A CA 1
ATOM 3931 C C . PHE A 1 551 ? 25.981 11.176 -44.752 1.00 93.75 551 PHE A C 1
ATOM 3933 O O . PHE A 1 551 ? 26.835 10.342 -45.047 1.00 93.75 551 PHE A O 1
ATOM 3940 N N . GLY A 1 552 ? 25.171 11.701 -45.676 1.00 93.81 552 GLY A N 1
ATOM 3941 C CA . GLY A 1 552 ? 25.161 11.259 -47.074 1.00 93.81 552 GLY A CA 1
ATOM 3942 C C . GLY A 1 552 ? 26.513 11.373 -47.786 1.00 93.81 552 GLY A C 1
ATOM 3943 O O . GLY A 1 552 ? 27.148 12.422 -47.741 1.00 93.81 552 GLY A O 1
ATOM 3944 N N . GLY A 1 553 ? 26.912 10.305 -48.486 1.00 94.50 553 GLY A N 1
ATOM 3945 C CA . GLY A 1 553 ? 28.109 10.280 -49.335 1.00 94.50 553 GLY A CA 1
ATOM 3946 C C . GLY A 1 553 ? 29.443 10.092 -48.604 1.00 94.50 553 GLY A C 1
ATOM 3947 O O . GLY A 1 553 ? 30.484 10.215 -49.242 1.00 94.50 553 GLY A O 1
ATOM 3948 N N . THR A 1 554 ? 29.437 9.772 -47.309 1.00 98.00 554 THR A N 1
ATOM 3949 C CA . THR A 1 554 ? 30.658 9.664 -46.488 1.00 98.00 554 THR A CA 1
ATOM 3950 C C . THR A 1 554 ? 31.251 8.260 -46.478 1.00 98.00 554 THR A C 1
ATOM 3952 O O . THR A 1 554 ? 30.510 7.280 -46.457 1.00 98.00 554 THR A O 1
ATOM 3955 N N . ASN A 1 555 ? 32.584 8.172 -46.498 1.00 98.50 555 ASN A N 1
ATOM 3956 C CA . ASN A 1 555 ? 33.331 6.908 -46.533 1.00 98.50 555 ASN A CA 1
ATOM 3957 C C . ASN A 1 555 ? 33.949 6.543 -45.170 1.00 98.50 555 ASN A C 1
ATOM 3959 O O . ASN A 1 555 ? 34.271 7.410 -44.356 1.00 98.50 555 ASN A O 1
ATOM 3963 N N . LEU A 1 556 ? 34.161 5.254 -44.930 1.00 98.62 556 LEU A N 1
ATOM 3964 C CA . LEU A 1 556 ? 34.780 4.733 -43.716 1.00 98.62 556 LEU A CA 1
ATOM 3965 C C . LEU A 1 556 ? 36.295 4.955 -43.687 1.00 98.62 556 LEU A C 1
ATOM 3967 O O . LEU A 1 556 ? 36.863 5.191 -42.623 1.00 98.62 556 LEU A O 1
ATOM 3971 N N . ALA A 1 557 ? 36.949 4.956 -44.850 1.00 97.94 557 ALA A N 1
ATOM 3972 C CA . ALA A 1 557 ? 38.393 5.166 -44.958 1.00 97.94 557 ALA A CA 1
ATOM 3973 C C . ALA A 1 557 ? 38.898 6.544 -44.465 1.00 97.94 557 ALA A C 1
ATOM 3975 O O . ALA A 1 557 ? 40.067 6.659 -44.089 1.00 97.94 557 ALA A O 1
ATOM 3976 N N . VAL A 1 558 ? 38.060 7.590 -44.487 1.00 98.00 558 VAL A N 1
ATOM 3977 C CA . VAL A 1 558 ? 38.448 8.980 -44.170 1.00 98.00 558 VAL A CA 1
ATOM 3978 C C . VAL A 1 558 ? 37.412 9.714 -43.319 1.00 98.00 558 VAL A C 1
ATOM 3980 O O . VAL A 1 558 ? 37.784 10.310 -42.312 1.00 98.00 558 VAL A O 1
ATOM 3983 N N . ASP A 1 559 ? 36.127 9.712 -43.694 1.00 98.56 559 ASP A N 1
ATOM 3984 C CA . ASP A 1 559 ? 35.109 10.501 -42.979 1.00 98.56 559 ASP A CA 1
ATOM 3985 C C . ASP A 1 559 ? 34.762 9.901 -41.611 1.00 98.56 559 ASP A C 1
ATOM 3987 O O . ASP A 1 559 ? 34.553 10.643 -40.647 1.00 98.56 559 ASP A O 1
ATOM 3991 N N . TRP A 1 560 ? 34.714 8.568 -41.536 1.00 98.56 560 TRP A N 1
ATOM 3992 C CA . TRP A 1 560 ? 34.403 7.789 -40.331 1.00 98.56 560 TRP A CA 1
ATOM 3993 C C . TRP A 1 560 ? 35.595 6.990 -39.783 1.00 98.56 560 TRP A C 1
ATOM 3995 O O . TRP A 1 560 ? 35.422 6.119 -38.936 1.00 98.56 560 TRP A O 1
ATOM 4005 N N . LYS A 1 561 ? 36.810 7.292 -40.250 1.00 98.12 561 LYS A N 1
ATOM 4006 C CA . LYS A 1 561 ? 38.045 6.659 -39.779 1.00 98.12 561 LYS A CA 1
ATOM 4007 C C . LYS A 1 561 ? 38.149 6.754 -38.247 1.00 98.12 561 LYS A C 1
ATOM 4009 O O . LYS A 1 561 ? 38.060 7.856 -37.717 1.00 98.12 561 LYS A O 1
ATOM 4014 N N . ALA A 1 562 ? 38.457 5.648 -37.574 1.00 97.06 562 ALA A N 1
ATOM 4015 C CA . ALA A 1 562 ? 38.793 5.641 -36.148 1.00 97.06 562 ALA A CA 1
ATOM 4016 C C . ALA A 1 562 ? 40.272 5.997 -35.865 1.00 97.06 562 ALA A C 1
ATOM 4018 O O . ALA A 1 562 ? 41.168 5.769 -36.693 1.00 97.06 562 ALA A O 1
ATOM 4019 N N . GLY A 1 563 ? 40.529 6.569 -34.690 1.00 92.50 563 GLY A N 1
ATOM 4020 C CA . GLY A 1 563 ? 41.847 6.819 -34.107 1.00 92.50 563 GLY A CA 1
ATOM 4021 C C . GLY A 1 563 ? 42.404 5.610 -33.351 1.00 92.50 563 GLY A C 1
ATOM 4022 O O . GLY A 1 563 ? 43.591 5.311 -33.494 1.00 92.50 563 GLY A O 1
ATOM 4023 N N . GLY A 1 564 ? 41.548 4.879 -32.628 1.00 92.44 564 GLY A N 1
ATOM 4024 C CA . GLY A 1 564 ? 41.939 3.750 -31.778 1.00 92.44 564 GLY A CA 1
ATOM 4025 C C . GLY A 1 564 ? 42.339 4.159 -30.354 1.00 92.44 564 GLY A C 1
ATOM 4026 O O . GLY A 1 564 ? 43.118 3.441 -29.724 1.00 92.44 564 GLY A O 1
ATOM 4027 N N . ASP A 1 565 ? 41.870 5.316 -29.872 1.00 91.94 565 ASP A N 1
ATOM 4028 C CA . ASP A 1 565 ? 42.164 5.854 -28.536 1.00 91.94 565 ASP A CA 1
ATOM 4029 C C . ASP A 1 565 ? 40.933 6.329 -27.735 1.00 91.94 565 ASP A C 1
ATOM 4031 O O . ASP A 1 565 ? 41.104 6.839 -26.625 1.00 91.94 565 ASP A O 1
ATOM 4035 N N . ALA A 1 566 ? 39.711 6.108 -28.246 1.00 90.19 566 ALA A N 1
ATOM 4036 C CA . ALA A 1 566 ? 38.448 6.564 -27.650 1.00 90.19 566 ALA A CA 1
ATOM 4037 C C . ALA A 1 566 ? 38.361 8.082 -27.388 1.00 90.19 566 ALA A C 1
ATOM 4039 O O . ALA A 1 566 ? 37.685 8.551 -26.466 1.00 90.19 566 ALA A O 1
ATOM 4040 N N . THR A 1 567 ? 39.042 8.875 -28.216 1.00 91.88 567 THR A N 1
ATOM 4041 C CA . THR A 1 567 ? 38.882 10.327 -28.288 1.00 91.88 567 THR A CA 1
ATOM 4042 C C . THR A 1 567 ? 38.719 10.763 -29.739 1.00 91.88 567 THR A C 1
ATOM 4044 O O . THR A 1 567 ? 39.198 10.100 -30.651 1.00 91.88 567 THR A O 1
ATOM 4047 N N . THR A 1 568 ? 38.174 11.962 -29.963 1.00 92.38 568 THR A N 1
ATOM 4048 C CA . THR A 1 568 ? 38.059 12.581 -31.300 1.00 92.38 568 THR A CA 1
ATOM 4049 C C . THR A 1 568 ? 39.407 12.933 -31.970 1.00 92.38 568 THR A C 1
ATOM 4051 O O . THR A 1 568 ? 39.453 13.704 -32.936 1.00 92.38 568 THR A O 1
ATOM 4054 N N . THR A 1 569 ? 40.537 12.420 -31.470 1.00 92.00 569 THR A N 1
ATOM 4055 C CA . THR A 1 569 ? 41.896 12.815 -31.859 1.00 92.00 569 THR A CA 1
ATOM 4056 C C . THR A 1 569 ? 42.426 11.955 -33.007 1.00 92.00 569 THR A C 1
ATOM 4058 O O . THR A 1 569 ? 42.890 10.837 -32.830 1.00 92.00 569 THR A O 1
ATOM 4061 N N . GLY A 1 570 ? 42.427 12.505 -34.223 1.00 91.44 570 GLY A N 1
ATOM 4062 C CA . GLY A 1 570 ? 42.882 11.775 -35.418 1.00 91.44 570 GLY A CA 1
ATOM 4063 C C . GLY A 1 570 ? 41.809 10.882 -36.053 1.00 91.44 570 GLY A C 1
ATOM 4064 O O . GLY A 1 570 ? 42.090 10.199 -37.048 1.00 91.44 570 GLY A O 1
ATOM 4065 N N . ASP A 1 571 ? 40.594 10.939 -35.514 1.00 97.38 571 ASP A N 1
ATOM 4066 C CA . ASP A 1 571 ? 39.363 10.461 -36.133 1.00 97.38 571 ASP A CA 1
ATOM 4067 C C . ASP A 1 571 ? 39.000 11.214 -37.416 1.00 97.38 571 ASP A C 1
ATOM 4069 O O . ASP A 1 571 ? 39.414 12.351 -37.670 1.00 97.38 571 ASP A O 1
ATOM 4073 N N . GLY A 1 572 ? 38.145 10.577 -38.209 1.00 98.00 572 GLY A N 1
ATOM 4074 C CA . GLY A 1 572 ? 37.415 11.208 -39.291 1.00 98.00 572 GLY A CA 1
ATOM 4075 C C . GLY A 1 572 ? 36.371 12.214 -38.774 1.00 98.00 572 GLY A C 1
ATOM 4076 O O . GLY A 1 572 ? 35.736 11.998 -37.735 1.00 98.00 572 GLY A O 1
ATOM 4077 N N . PRO A 1 573 ? 36.127 13.320 -39.503 1.00 97.69 573 PRO A N 1
ATOM 4078 C CA . PRO A 1 573 ? 35.271 14.418 -39.044 1.00 97.69 573 PRO A CA 1
ATOM 4079 C C . PRO A 1 573 ? 33.800 14.029 -38.822 1.00 97.69 573 PRO A C 1
ATOM 4081 O O . PRO A 1 573 ? 33.078 14.748 -38.128 1.00 97.69 573 PRO A O 1
ATOM 4084 N N . ARG A 1 574 ? 33.324 12.919 -39.402 1.00 97.88 574 ARG A N 1
ATOM 4085 C CA . ARG A 1 574 ? 31.957 12.412 -39.202 1.00 97.88 574 ARG A CA 1
ATOM 4086 C C . ARG A 1 574 ? 31.858 11.494 -38.003 1.00 97.88 574 ARG A C 1
ATOM 4088 O O . ARG A 1 574 ? 30.876 11.613 -37.279 1.00 97.88 574 ARG A O 1
ATOM 4095 N N . TYR A 1 575 ? 32.882 10.689 -37.737 1.00 98.44 575 TYR A N 1
ATOM 4096 C CA . TYR A 1 575 ? 32.933 9.899 -36.511 1.00 98.44 575 TYR A CA 1
ATOM 4097 C C . TYR A 1 575 ? 33.040 10.801 -35.270 1.00 98.44 575 TYR A C 1
ATOM 4099 O O . TYR A 1 575 ? 32.224 10.674 -34.362 1.00 98.44 575 TYR A O 1
ATOM 4107 N N . ALA A 1 576 ? 33.891 11.832 -35.296 1.00 97.81 576 ALA A N 1
ATOM 4108 C CA . ALA A 1 576 ? 33.928 12.839 -34.230 1.00 97.81 576 ALA A CA 1
ATOM 4109 C C . ALA A 1 576 ? 32.583 13.590 -34.056 1.00 97.81 576 ALA A C 1
ATOM 4111 O O . ALA A 1 576 ? 32.170 13.901 -32.939 1.00 97.81 576 ALA A O 1
ATOM 4112 N N . SER A 1 577 ? 31.854 13.844 -35.153 1.00 97.38 577 SER A N 1
ATOM 4113 C CA . SER A 1 577 ? 30.506 14.439 -35.097 1.00 97.38 577 SER A CA 1
ATOM 4114 C C . SER A 1 577 ? 29.448 13.476 -34.534 1.00 97.38 577 SER A C 1
ATOM 4116 O O . SER A 1 577 ? 28.532 13.909 -33.831 1.00 97.38 577 SER A O 1
ATOM 4118 N N . PHE A 1 578 ? 29.566 12.177 -34.822 1.00 97.94 578 PHE A N 1
ATOM 4119 C CA . PHE A 1 578 ? 28.752 11.126 -34.216 1.00 97.94 578 PHE A CA 1
ATOM 4120 C C . PHE A 1 578 ? 29.023 11.038 -32.713 1.00 97.94 578 PHE A C 1
ATOM 4122 O O . PHE A 1 578 ? 28.072 11.117 -31.942 1.00 97.94 578 PHE A O 1
ATOM 4129 N N . GLN A 1 579 ? 30.288 11.013 -32.280 1.00 97.94 579 GLN A N 1
ATOM 4130 C CA . GLN A 1 579 ? 30.628 10.975 -30.855 1.00 97.94 579 GLN A CA 1
ATOM 4131 C C . GLN A 1 579 ? 30.055 12.174 -30.089 1.00 97.94 579 GLN A C 1
ATOM 4133 O O . GLN A 1 579 ? 29.461 12.010 -29.024 1.00 97.94 579 GLN A O 1
ATOM 4138 N N . GLN A 1 580 ? 30.153 13.383 -30.657 1.00 96.81 580 GLN A N 1
ATOM 4139 C CA . GLN A 1 580 ? 29.527 14.574 -30.077 1.00 96.81 580 GLN A CA 1
ATOM 4140 C C . GLN A 1 580 ? 27.994 14.456 -30.019 1.00 96.81 580 GLN A C 1
ATOM 4142 O O . GLN A 1 580 ? 27.388 14.908 -29.050 1.00 96.81 580 GLN A O 1
ATOM 4147 N N . THR A 1 581 ? 27.367 13.829 -31.021 1.00 97.19 581 THR A N 1
ATOM 4148 C CA . THR A 1 581 ? 25.916 13.573 -31.037 1.00 97.19 581 THR A CA 1
ATOM 4149 C C . THR A 1 581 ? 25.508 12.607 -29.927 1.00 97.19 581 THR A C 1
ATOM 4151 O O . THR A 1 581 ? 24.537 12.878 -29.226 1.00 97.19 581 THR A O 1
ATOM 4154 N N . VAL A 1 582 ? 26.251 11.514 -29.726 1.00 98.00 582 VAL A N 1
ATOM 4155 C CA . VAL A 1 582 ? 25.980 10.541 -28.654 1.00 98.00 582 VAL A CA 1
ATOM 4156 C C . VAL A 1 582 ? 26.152 11.194 -27.282 1.00 98.00 582 VAL A C 1
ATOM 4158 O O . VAL A 1 582 ? 25.244 11.124 -26.458 1.00 98.00 582 VAL A O 1
ATOM 4161 N N . THR A 1 583 ? 27.252 11.920 -27.061 1.00 97.19 583 THR A N 1
ATOM 4162 C CA . THR A 1 583 ? 27.505 12.663 -25.814 1.00 97.19 583 THR A CA 1
ATOM 4163 C C . THR A 1 583 ? 26.400 13.678 -25.507 1.00 97.19 583 THR A C 1
ATOM 4165 O O . THR A 1 583 ? 25.895 13.722 -24.383 1.00 97.19 583 THR A O 1
ATOM 4168 N N . ASN A 1 584 ? 25.976 14.472 -26.496 1.00 98.06 584 ASN A N 1
ATOM 4169 C CA . ASN A 1 584 ? 24.894 15.443 -26.313 1.00 98.06 584 ASN A CA 1
ATOM 4170 C C . ASN A 1 584 ? 23.537 14.759 -26.083 1.00 98.06 584 ASN A C 1
ATOM 4172 O O . ASN A 1 584 ? 22.755 15.224 -25.258 1.00 98.06 584 ASN A O 1
ATOM 4176 N N . GLY A 1 585 ? 23.266 13.655 -26.783 1.00 97.94 585 GLY A N 1
ATOM 4177 C CA . GLY A 1 585 ? 22.027 12.893 -26.663 1.00 97.94 585 GLY A CA 1
ATOM 4178 C C . GLY A 1 585 ? 21.864 12.227 -25.299 1.00 97.94 585 GLY A C 1
ATOM 4179 O O . GLY A 1 585 ? 20.820 12.383 -24.673 1.00 97.94 585 GLY A O 1
ATOM 4180 N N . LEU A 1 586 ? 22.916 11.579 -24.789 1.00 98.12 586 LEU A N 1
ATOM 4181 C CA . LEU A 1 586 ? 22.954 11.050 -23.420 1.00 98.12 586 LEU A CA 1
ATOM 4182 C C . LEU A 1 586 ? 22.795 12.169 -22.378 1.00 98.12 586 LEU A C 1
ATOM 4184 O O . LEU A 1 586 ? 22.048 12.012 -21.418 1.00 98.12 586 LEU A O 1
ATOM 4188 N N . THR A 1 587 ? 23.434 13.326 -22.596 1.00 98.00 587 THR A N 1
ATOM 4189 C CA . THR A 1 587 ? 23.282 14.503 -21.718 1.00 98.00 587 THR A CA 1
ATOM 4190 C C . THR A 1 587 ? 21.841 15.023 -21.705 1.00 98.00 587 THR A C 1
ATOM 4192 O O . THR A 1 587 ? 21.338 15.399 -20.651 1.00 98.00 587 THR A O 1
ATOM 4195 N N . ALA A 1 588 ? 21.162 15.035 -22.856 1.00 98.00 588 ALA A N 1
ATOM 4196 C CA . ALA A 1 588 ? 19.774 15.473 -22.955 1.00 98.00 588 ALA A CA 1
ATOM 4197 C C . ALA A 1 588 ? 18.801 14.462 -22.322 1.00 98.00 588 ALA A C 1
ATOM 4199 O O . ALA A 1 588 ? 17.916 14.872 -21.578 1.00 98.00 588 ALA A O 1
ATOM 4200 N N . LEU A 1 589 ? 18.997 13.156 -22.545 1.00 97.44 589 LEU A N 1
ATOM 4201 C CA . LEU A 1 589 ? 18.204 12.099 -21.903 1.00 97.44 589 LEU A CA 1
ATOM 4202 C C . LEU A 1 589 ? 18.328 12.146 -20.373 1.00 97.44 589 LEU A C 1
ATOM 4204 O O . LEU A 1 589 ? 17.319 12.089 -19.682 1.00 97.44 589 LEU A O 1
ATOM 4208 N N . ALA A 1 590 ? 19.542 12.329 -19.844 1.00 96.94 590 ALA A N 1
ATOM 4209 C CA . ALA A 1 590 ? 19.777 12.463 -18.404 1.00 96.94 590 ALA A CA 1
ATOM 4210 C C . ALA A 1 590 ? 19.238 13.782 -17.807 1.00 96.94 590 ALA A C 1
ATOM 4212 O O . ALA A 1 590 ? 19.076 13.882 -16.592 1.00 96.94 590 ALA A O 1
ATOM 4213 N N . ALA A 1 591 ? 18.977 14.801 -18.633 1.00 96.38 591 ALA A N 1
ATOM 4214 C CA . ALA A 1 591 ? 18.361 16.055 -18.202 1.00 96.38 591 ALA A CA 1
ATOM 4215 C C . ALA A 1 591 ? 16.822 15.987 -18.203 1.00 96.38 591 ALA A C 1
ATOM 4217 O O . ALA A 1 591 ? 16.197 16.565 -17.317 1.00 96.38 591 ALA A O 1
ATOM 4218 N N . GLU A 1 592 ? 16.229 15.278 -19.169 1.00 95.19 592 GLU A N 1
ATOM 4219 C CA . GLU A 1 592 ? 14.781 15.032 -19.257 1.00 95.19 592 GLU A CA 1
ATOM 4220 C C . GLU A 1 592 ? 14.322 13.985 -18.224 1.00 95.19 592 GLU A C 1
ATOM 4222 O O . GLU A 1 592 ? 13.289 14.146 -17.576 1.00 95.19 592 GLU A O 1
ATOM 4227 N N . TYR A 1 593 ? 15.129 12.938 -18.019 1.00 94.56 593 TYR A N 1
ATOM 4228 C CA . TYR A 1 593 ? 14.832 11.796 -17.152 1.00 94.56 593 TYR A CA 1
ATOM 4229 C C . TYR A 1 593 ? 15.905 11.628 -16.054 1.00 94.56 593 TYR A C 1
ATOM 4231 O O . TYR A 1 593 ? 16.656 10.652 -16.060 1.00 94.56 593 TYR A O 1
ATOM 4239 N N . PRO A 1 594 ? 16.001 12.558 -15.081 1.00 91.81 594 PRO A N 1
ATOM 4240 C CA . PRO A 1 594 ? 17.105 12.615 -14.111 1.00 91.81 594 PRO A CA 1
ATOM 4241 C C . PRO A 1 594 ? 17.173 11.438 -13.124 1.00 91.81 594 PRO A C 1
ATOM 4243 O O . PRO A 1 594 ? 18.196 11.262 -12.463 1.00 91.81 594 PRO A O 1
ATOM 4246 N N . ASN A 1 595 ? 16.105 10.640 -13.024 1.00 89.00 595 ASN A N 1
ATOM 4247 C CA . ASN A 1 595 ? 16.032 9.446 -12.177 1.00 89.00 595 ASN A CA 1
ATOM 4248 C C . ASN A 1 595 ? 16.245 8.136 -12.967 1.00 89.00 595 ASN A C 1
ATOM 4250 O O . ASN A 1 595 ? 16.251 7.064 -12.364 1.00 89.00 595 ASN A O 1
ATOM 4254 N N . ALA A 1 596 ? 16.413 8.204 -14.295 1.00 92.50 596 ALA A N 1
ATOM 4255 C CA . ALA A 1 596 ? 16.517 7.029 -15.152 1.00 92.50 596 ALA A CA 1
ATOM 4256 C C . ALA A 1 596 ? 17.963 6.547 -15.340 1.00 92.50 596 ALA A C 1
ATOM 4258 O O . ALA A 1 596 ? 18.892 7.335 -15.525 1.00 92.50 596 ALA A O 1
ATOM 4259 N N . ILE A 1 597 ? 18.142 5.228 -15.377 1.00 92.94 597 ILE A N 1
ATOM 4260 C CA . ILE A 1 597 ? 19.374 4.579 -15.824 1.00 92.94 597 ILE A CA 1
ATOM 4261 C C . ILE A 1 597 ? 19.380 4.575 -17.359 1.00 92.94 597 ILE A C 1
ATOM 4263 O O . ILE A 1 597 ? 18.417 4.135 -17.986 1.00 92.94 597 ILE A O 1
ATOM 4267 N N . LEU A 1 598 ? 20.458 5.075 -17.969 1.00 95.06 598 LEU A N 1
ATOM 4268 C CA . LEU A 1 598 ? 20.663 5.028 -19.420 1.00 95.06 598 LEU A CA 1
ATOM 4269 C C . LEU A 1 598 ? 21.531 3.815 -19.772 1.00 95.06 598 LEU A C 1
ATOM 4271 O O . LEU A 1 598 ? 22.696 3.756 -19.376 1.00 95.06 598 LEU A O 1
ATOM 4275 N N . GLU A 1 599 ? 20.977 2.871 -20.526 1.00 92.94 599 GLU A N 1
ATOM 4276 C CA . GLU A 1 599 ? 21.624 1.603 -20.877 1.00 92.94 599 GLU A CA 1
ATOM 4277 C C . GLU A 1 599 ? 21.945 1.604 -22.377 1.00 92.94 599 GLU A C 1
ATOM 4279 O O . GLU A 1 599 ? 21.052 1.779 -23.200 1.00 92.94 599 GLU A O 1
ATOM 4284 N N . LEU A 1 600 ? 23.220 1.474 -22.762 1.00 95.25 600 LEU A N 1
ATOM 4285 C CA . LEU A 1 600 ? 23.634 1.468 -24.172 1.00 95.25 600 LEU A CA 1
ATOM 4286 C C . LEU A 1 600 ? 23.557 0.043 -24.738 1.00 95.25 600 LEU A C 1
ATOM 4288 O O . LEU A 1 600 ? 24.469 -0.758 -24.563 1.00 95.25 600 LEU A O 1
ATOM 4292 N N . GLU A 1 601 ? 22.455 -0.249 -25.426 1.00 93.69 601 GLU A N 1
ATOM 4293 C CA . GLU A 1 601 ? 22.027 -1.608 -25.807 1.00 93.69 601 GLU A CA 1
ATOM 4294 C C . GLU A 1 601 ? 22.465 -2.036 -27.218 1.00 93.69 601 GLU A C 1
ATOM 4296 O O . GLU A 1 601 ? 22.253 -3.174 -27.637 1.00 93.69 601 GLU A O 1
ATOM 4301 N N . GLY A 1 602 ? 23.078 -1.133 -27.986 1.00 96.38 602 GLY A N 1
ATOM 4302 C CA . GLY A 1 602 ? 23.754 -1.487 -29.234 1.00 96.38 602 GLY A CA 1
ATOM 4303 C C . GLY A 1 602 ? 23.807 -0.382 -30.281 1.00 96.38 602 GLY A C 1
ATOM 4304 O O . GLY A 1 602 ? 23.238 0.701 -30.125 1.00 96.38 602 GLY A O 1
ATOM 4305 N N . MET A 1 603 ? 24.496 -0.674 -31.383 1.00 98.31 603 MET A N 1
ATOM 4306 C CA . MET A 1 603 ? 24.685 0.231 -32.513 1.00 98.31 603 MET A CA 1
ATOM 4307 C C . MET A 1 603 ? 24.297 -0.40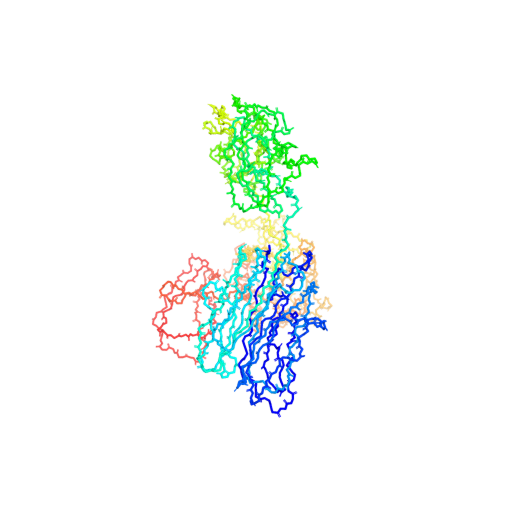6 -33.851 1.00 98.31 603 MET A C 1
ATOM 4309 O O . MET A 1 603 ? 24.791 -1.467 -34.220 1.00 98.31 603 MET A O 1
ATOM 4313 N N . VAL A 1 604 ? 23.470 0.297 -34.627 1.00 98.81 604 VAL A N 1
ATOM 4314 C CA . VAL A 1 604 ? 23.162 -0.024 -36.027 1.00 98.81 604 VAL A CA 1
ATOM 4315 C C . VAL A 1 604 ? 24.071 0.785 -36.954 1.00 98.81 604 VAL A C 1
ATOM 4317 O O . VAL A 1 604 ? 24.189 2.007 -36.819 1.00 98.81 604 VAL A O 1
ATOM 4320 N N . TRP A 1 605 ? 24.686 0.109 -37.925 1.00 98.75 605 TRP A N 1
ATOM 4321 C CA . TRP A 1 605 ? 25.618 0.692 -38.890 1.00 98.75 605 TRP A CA 1
ATOM 4322 C C . TRP A 1 605 ? 25.166 0.441 -40.336 1.00 98.75 605 TRP A C 1
ATOM 4324 O O . TRP A 1 605 ? 25.205 -0.695 -40.814 1.00 98.75 605 TRP A O 1
ATOM 4334 N N . VAL A 1 606 ? 24.761 1.510 -41.039 1.00 98.44 606 VAL A N 1
ATOM 4335 C CA . VAL A 1 606 ? 24.309 1.459 -42.448 1.00 98.44 606 VAL A CA 1
ATOM 4336 C C . VAL A 1 606 ? 25.242 2.272 -43.344 1.00 98.44 606 VAL A C 1
ATOM 4338 O O . VAL A 1 606 ? 25.021 3.464 -43.606 1.00 98.44 606 VAL A O 1
ATOM 4341 N N . GLN A 1 607 ? 26.329 1.634 -43.778 1.00 98.31 607 GLN A N 1
ATOM 4342 C CA . GLN A 1 607 ? 27.370 2.269 -44.583 1.00 98.31 607 GLN A CA 1
ATOM 4343 C C . GLN A 1 607 ? 28.172 1.250 -45.405 1.00 98.31 607 GLN A C 1
ATOM 4345 O O . GLN A 1 607 ? 28.310 0.086 -45.018 1.00 98.31 607 GLN A O 1
ATOM 4350 N N . GLY A 1 608 ? 28.705 1.726 -46.530 1.00 98.12 608 GLY A N 1
ATOM 4351 C CA . GLY A 1 608 ? 29.751 1.081 -47.324 1.00 98.12 608 GLY A CA 1
ATOM 4352 C C . GLY A 1 608 ? 29.783 1.559 -48.781 1.00 98.12 608 GLY A C 1
ATOM 4353 O O . GLY A 1 608 ? 30.757 1.334 -49.495 1.00 98.12 608 GLY A O 1
ATOM 4354 N N . GLU A 1 609 ? 28.723 2.226 -49.246 1.00 98.50 609 GLU A N 1
ATOM 4355 C CA . GLU A 1 609 ? 28.521 2.575 -50.654 1.00 98.50 609 GLU A CA 1
ATOM 4356 C C . GLU A 1 609 ? 29.583 3.556 -51.176 1.00 98.50 609 GLU A C 1
ATOM 4358 O O . GLU A 1 609 ? 30.033 3.431 -52.313 1.00 98.50 609 GLU A O 1
ATOM 4363 N N . SER A 1 610 ? 30.026 4.507 -50.345 1.00 98.31 610 SER A N 1
ATOM 4364 C CA . SER A 1 610 ? 31.110 5.437 -50.695 1.00 98.31 610 SER A CA 1
ATOM 4365 C C . SER A 1 610 ? 32.506 4.795 -50.686 1.00 98.31 610 SER A C 1
ATOM 4367 O O . SER A 1 610 ? 33.429 5.319 -51.314 1.00 98.31 610 SER A O 1
ATOM 4369 N N . ASP A 1 611 ? 32.676 3.652 -50.019 1.00 98.56 611 ASP A N 1
ATOM 4370 C CA . ASP A 1 611 ? 33.924 2.881 -50.008 1.00 98.56 611 ASP A CA 1
ATOM 4371 C C . ASP A 1 611 ? 33.994 1.870 -51.162 1.00 98.56 611 ASP A C 1
ATOM 4373 O O . ASP A 1 611 ? 35.059 1.306 -51.405 1.00 98.56 611 ASP A O 1
ATOM 4377 N N . ALA A 1 612 ? 32.914 1.687 -51.936 1.00 97.75 612 ALA A N 1
ATOM 4378 C CA . ALA A 1 612 ? 32.844 0.806 -53.107 1.00 97.75 612 ALA A CA 1
ATOM 4379 C C . ALA A 1 612 ? 33.613 1.353 -54.344 1.00 97.75 612 ALA A C 1
ATOM 4381 O O . ALA A 1 612 ? 33.136 1.335 -55.483 1.00 97.75 612 ALA A O 1
ATOM 4382 N N . SER A 1 613 ? 34.833 1.841 -54.116 1.00 96.81 613 SER A N 1
ATOM 4383 C CA . SER A 1 613 ? 35.727 2.513 -55.063 1.00 96.81 613 SER A CA 1
ATOM 4384 C C . SER A 1 613 ? 37.136 1.909 -55.049 1.00 96.81 613 SER A C 1
ATOM 4386 O O . SER A 1 613 ? 37.551 1.296 -54.060 1.00 96.81 613 SER A O 1
ATOM 4388 N N . ASP A 1 614 ? 37.900 2.135 -56.126 1.00 95.25 614 ASP A N 1
ATOM 4389 C CA . ASP A 1 614 ? 39.256 1.591 -56.318 1.00 95.25 614 ASP A CA 1
ATOM 4390 C C . ASP A 1 614 ? 40.238 1.980 -55.193 1.00 95.25 614 ASP A C 1
ATOM 4392 O O . ASP A 1 614 ? 41.246 1.309 -54.976 1.00 95.25 614 ASP A O 1
ATOM 4396 N N . THR A 1 615 ? 39.965 3.078 -54.480 1.00 95.69 615 THR A N 1
ATOM 4397 C CA . THR A 1 615 ? 40.823 3.630 -53.422 1.00 95.69 615 THR A CA 1
ATOM 4398 C C . THR A 1 615 ? 40.517 3.102 -52.022 1.00 95.69 615 THR A C 1
ATOM 4400 O O . THR A 1 615 ? 41.350 3.270 -51.128 1.00 95.69 615 THR A O 1
ATOM 4403 N N . HIS A 1 616 ? 39.341 2.507 -51.794 1.00 97.50 616 HIS A N 1
ATOM 4404 C CA . HIS A 1 616 ? 38.838 2.242 -50.439 1.00 97.50 616 HIS A CA 1
ATOM 4405 C C . HIS A 1 616 ? 38.382 0.796 -50.213 1.00 97.50 616 HIS A C 1
ATOM 4407 O O . HIS A 1 616 ? 38.664 0.255 -49.143 1.00 97.50 616 HIS A O 1
ATOM 4413 N N . ALA A 1 617 ? 37.789 0.133 -51.214 1.00 97.88 617 ALA A N 1
ATOM 4414 C CA . ALA A 1 617 ? 37.126 -1.162 -51.029 1.00 97.88 617 ALA A CA 1
ATOM 4415 C C . ALA A 1 617 ? 38.042 -2.242 -50.427 1.00 97.88 617 ALA A C 1
ATOM 4417 O O . ALA A 1 617 ? 37.641 -2.968 -49.522 1.00 97.88 617 ALA A O 1
ATOM 4418 N N . ALA A 1 618 ? 39.304 -2.297 -50.867 1.00 97.69 618 ALA A N 1
ATOM 4419 C CA . ALA A 1 618 ? 40.293 -3.269 -50.395 1.00 97.69 618 ALA A CA 1
ATOM 4420 C C . ALA A 1 618 ? 40.726 -3.095 -48.921 1.00 97.69 618 ALA A C 1
ATOM 4422 O O . ALA A 1 618 ? 41.349 -3.997 -48.373 1.00 97.69 618 ALA A O 1
ATOM 4423 N N . ASN A 1 619 ? 40.416 -1.959 -48.284 1.00 98.00 619 ASN A N 1
ATOM 4424 C CA . ASN A 1 619 ? 40.753 -1.679 -46.881 1.00 98.00 619 ASN A CA 1
ATOM 4425 C C . ASN A 1 619 ? 39.528 -1.720 -45.948 1.00 98.00 619 ASN A C 1
ATOM 4427 O O . ASN A 1 619 ? 39.677 -1.535 -44.741 1.00 98.00 619 ASN A O 1
ATOM 4431 N N . TYR A 1 620 ? 38.320 -1.934 -46.483 1.00 98.75 620 TYR A N 1
ATOM 4432 C CA . TYR A 1 620 ? 37.078 -1.747 -45.728 1.00 98.75 620 TYR A CA 1
ATOM 4433 C C . TYR A 1 620 ? 36.952 -2.682 -44.517 1.00 98.75 620 TYR A C 1
ATOM 4435 O O . TYR A 1 620 ? 36.534 -2.239 -43.455 1.00 98.75 620 TYR A O 1
ATOM 4443 N N . GLU A 1 621 ? 37.385 -3.940 -44.647 1.00 98.69 621 GLU A N 1
ATOM 4444 C CA . GLU A 1 621 ? 37.383 -4.940 -43.566 1.00 98.69 621 GLU A CA 1
ATOM 4445 C C . GLU A 1 621 ? 38.188 -4.462 -42.344 1.00 98.69 621 GLU A C 1
ATOM 4447 O O . GLU A 1 621 ? 37.671 -4.394 -41.230 1.00 98.69 621 GLU A O 1
ATOM 4452 N N . ALA A 1 622 ? 39.431 -4.026 -42.572 1.00 98.44 622 ALA A N 1
ATOM 4453 C CA . ALA A 1 622 ? 40.302 -3.495 -41.527 1.00 98.44 622 ALA A CA 1
ATOM 4454 C C . ALA A 1 622 ? 39.769 -2.183 -40.927 1.00 98.44 622 ALA A C 1
ATOM 4456 O O . ALA A 1 622 ? 39.852 -1.986 -39.714 1.00 98.44 622 ALA A O 1
ATOM 4457 N N . ASN A 1 623 ? 39.196 -1.300 -41.753 1.00 98.69 623 ASN A N 1
ATOM 4458 C CA . ASN A 1 623 ? 38.623 -0.040 -41.280 1.00 98.69 623 ASN A CA 1
ATOM 4459 C C . ASN A 1 623 ? 37.360 -0.269 -40.426 1.00 98.69 623 ASN A C 1
ATOM 4461 O O . ASN A 1 623 ? 37.183 0.415 -39.421 1.00 98.69 623 ASN A O 1
ATOM 4465 N N . LEU A 1 624 ? 36.509 -1.237 -40.788 1.00 98.81 624 LEU A N 1
ATOM 4466 C CA . LEU A 1 624 ? 35.294 -1.587 -40.045 1.00 98.81 624 LEU A CA 1
ATOM 4467 C C . LEU A 1 624 ? 35.614 -2.276 -38.717 1.00 98.81 624 LEU A C 1
ATOM 4469 O O . LEU A 1 624 ? 35.046 -1.899 -37.695 1.00 98.81 624 LEU A O 1
ATOM 4473 N N . ALA A 1 625 ? 36.572 -3.206 -38.702 1.00 98.56 625 ALA A N 1
ATOM 4474 C CA . ALA A 1 625 ? 37.051 -3.812 -37.462 1.00 98.56 625 ALA A CA 1
ATOM 4475 C C . ALA A 1 625 ? 37.653 -2.762 -36.505 1.00 98.56 625 ALA A C 1
ATOM 4477 O O . ALA A 1 625 ? 37.352 -2.767 -35.312 1.00 98.56 625 ALA A O 1
ATOM 4478 N N . ALA A 1 626 ? 38.452 -1.819 -37.024 1.00 98.25 626 ALA A N 1
ATOM 4479 C CA . ALA A 1 626 ? 39.006 -0.720 -36.229 1.00 98.25 626 ALA A CA 1
ATOM 4480 C C . ALA A 1 626 ? 37.923 0.246 -35.709 1.00 98.25 626 ALA A C 1
ATOM 4482 O O . ALA A 1 626 ? 38.009 0.701 -34.571 1.00 98.25 626 ALA A O 1
ATOM 4483 N N . PHE A 1 627 ? 36.898 0.531 -36.516 1.00 98.69 627 PHE A N 1
ATOM 4484 C CA . PHE A 1 627 ? 35.767 1.377 -36.134 1.00 98.69 627 PHE A CA 1
ATOM 4485 C C . PHE A 1 627 ? 34.927 0.753 -35.012 1.00 98.69 627 PHE A C 1
ATOM 4487 O O . PHE A 1 627 ? 34.708 1.400 -33.993 1.00 98.69 627 PHE A O 1
ATOM 4494 N N . ILE A 1 628 ? 34.522 -0.515 -35.145 1.00 98.62 628 ILE A N 1
ATOM 4495 C CA . ILE A 1 628 ? 33.759 -1.229 -34.104 1.00 98.62 628 ILE A CA 1
ATOM 4496 C C . ILE A 1 628 ? 34.565 -1.304 -32.797 1.00 98.62 628 ILE A C 1
ATOM 4498 O O . ILE A 1 628 ? 34.019 -1.057 -31.719 1.00 98.62 628 ILE A O 1
ATOM 4502 N N . ALA A 1 629 ? 35.871 -1.580 -32.882 1.00 98.00 629 ALA A N 1
ATOM 4503 C CA . ALA A 1 629 ? 36.747 -1.646 -31.715 1.00 98.00 629 ALA A CA 1
ATOM 4504 C C . ALA A 1 629 ? 36.859 -0.303 -30.967 1.00 98.00 629 ALA A C 1
ATOM 4506 O O . ALA A 1 629 ? 36.800 -0.291 -29.739 1.00 98.00 629 ALA A O 1
ATOM 4507 N N . ASP A 1 630 ? 36.993 0.822 -31.676 1.00 98.19 630 ASP A N 1
ATOM 450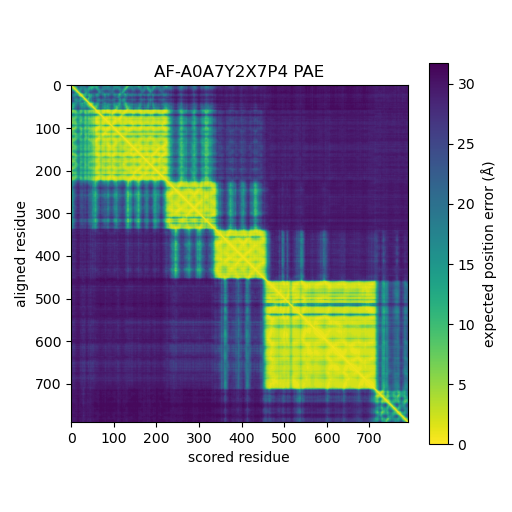8 C CA . ASP A 1 630 ? 37.110 2.147 -31.053 1.00 98.19 630 ASP A CA 1
ATOM 4509 C C . ASP A 1 630 ? 35.761 2.687 -30.538 1.00 98.19 630 ASP A C 1
ATOM 4511 O O . ASP A 1 630 ? 35.701 3.260 -29.448 1.00 98.19 630 ASP A O 1
ATOM 4515 N N . VAL A 1 631 ? 34.651 2.401 -31.233 1.00 98.38 631 VAL A N 1
ATOM 4516 C CA . VAL A 1 631 ? 33.297 2.681 -30.721 1.00 98.38 631 VAL A CA 1
ATOM 4517 C C . VAL A 1 631 ? 33.070 1.938 -29.400 1.00 98.38 631 VAL A C 1
ATOM 4519 O O . VAL A 1 631 ? 32.603 2.541 -28.436 1.00 98.38 631 VAL A O 1
ATOM 4522 N N . ARG A 1 632 ? 33.466 0.661 -29.296 1.00 98.06 632 ARG A N 1
ATOM 4523 C CA . ARG A 1 632 ? 33.408 -0.094 -28.030 1.00 98.06 632 ARG A CA 1
ATOM 4524 C C . ARG A 1 632 ? 34.373 0.427 -26.967 1.00 98.06 632 ARG A C 1
ATOM 4526 O O . ARG A 1 632 ? 34.009 0.479 -25.796 1.00 98.06 632 ARG A O 1
ATOM 4533 N N . LEU A 1 633 ? 35.572 0.867 -27.350 1.00 96.69 633 LEU A N 1
ATOM 4534 C CA . LEU A 1 633 ? 36.512 1.512 -26.426 1.00 96.69 633 LEU A CA 1
ATOM 4535 C C . LEU A 1 633 ? 35.935 2.818 -25.842 1.00 96.69 633 LEU A C 1
ATOM 4537 O O . LEU A 1 633 ? 36.233 3.157 -24.699 1.00 96.69 633 LEU A O 1
ATOM 4541 N N . THR A 1 634 ? 35.080 3.509 -26.604 1.00 95.62 634 THR A N 1
ATOM 4542 C CA . THR A 1 634 ? 34.418 4.765 -26.216 1.00 95.62 634 THR A CA 1
ATOM 4543 C C . THR A 1 634 ? 33.129 4.552 -25.410 1.00 95.62 634 THR A C 1
ATOM 4545 O O . THR A 1 634 ? 32.876 5.291 -24.460 1.00 95.62 634 THR A O 1
ATOM 4548 N N . TYR A 1 635 ? 32.307 3.559 -25.775 1.00 95.88 635 TYR A N 1
ATOM 4549 C CA . TYR A 1 635 ? 30.923 3.420 -25.287 1.00 95.88 635 TYR A CA 1
ATOM 4550 C C . TYR A 1 635 ? 30.622 2.149 -24.484 1.00 95.88 635 TYR A C 1
ATOM 4552 O O . TYR A 1 635 ? 29.558 2.064 -23.876 1.00 95.88 635 TYR A O 1
ATOM 4560 N N . GLY A 1 636 ? 31.538 1.180 -24.445 1.00 95.00 636 GLY A N 1
ATOM 4561 C CA . GLY A 1 636 ? 31.381 -0.067 -23.697 1.00 95.00 636 GLY A CA 1
ATOM 4562 C C . GLY A 1 636 ? 31.947 -1.260 -24.460 1.00 95.00 636 GLY A C 1
ATOM 4563 O O . GLY A 1 636 ? 31.584 -1.497 -25.612 1.00 95.00 636 GLY A O 1
ATOM 4564 N N . ALA A 1 637 ? 32.818 -2.036 -23.808 1.00 94.06 637 ALA A N 1
ATOM 4565 C CA . ALA A 1 637 ? 33.472 -3.199 -24.415 1.00 94.06 637 ALA A CA 1
ATOM 4566 C C . ALA A 1 637 ? 32.476 -4.272 -24.894 1.00 94.06 637 ALA A C 1
ATOM 4568 O O . ALA A 1 637 ? 32.772 -4.994 -25.844 1.00 94.06 637 ALA A O 1
ATOM 4569 N N . ASP A 1 638 ? 31.303 -4.334 -24.261 1.00 93.12 638 ASP A N 1
ATOM 4570 C CA . ASP A 1 638 ? 30.255 -5.314 -24.534 1.00 93.12 638 ASP A CA 1
ATOM 4571 C C . ASP A 1 638 ? 29.144 -4.788 -25.475 1.00 93.12 638 ASP A C 1
ATOM 4573 O O . ASP A 1 638 ? 28.169 -5.494 -25.714 1.00 93.12 638 ASP A O 1
ATOM 4577 N N . LEU A 1 639 ? 29.270 -3.565 -26.025 1.00 96.50 639 LEU A N 1
ATOM 4578 C CA . LEU A 1 639 ? 28.226 -2.929 -26.847 1.00 96.50 639 LEU A CA 1
ATOM 4579 C C . LEU A 1 639 ? 27.924 -3.748 -28.124 1.00 96.50 639 LEU A C 1
ATOM 4581 O O . LEU A 1 639 ? 28.812 -3.873 -28.984 1.00 96.50 639 LEU A O 1
ATOM 4585 N N . PRO A 1 640 ? 26.684 -4.245 -28.311 1.00 97.50 640 PRO A N 1
ATOM 4586 C CA . PRO A 1 640 ? 26.321 -5.005 -29.501 1.00 97.50 640 PRO A CA 1
ATOM 4587 C C . PRO A 1 640 ? 26.344 -4.168 -30.783 1.00 97.50 640 PRO A C 1
ATOM 4589 O O . PRO A 1 640 ? 26.029 -2.977 -30.775 1.00 97.50 640 PRO A O 1
ATOM 4592 N N . PHE A 1 641 ? 26.671 -4.793 -31.911 1.00 98.31 641 PHE A N 1
ATOM 4593 C CA . PHE A 1 641 ? 26.711 -4.149 -33.225 1.00 98.31 641 PHE A CA 1
ATOM 4594 C C . PHE A 1 641 ? 25.848 -4.890 -34.249 1.00 98.31 641 PHE A C 1
ATOM 4596 O O . PHE A 1 641 ? 25.849 -6.118 -34.324 1.00 98.31 641 PHE A O 1
ATOM 4603 N N . VAL A 1 64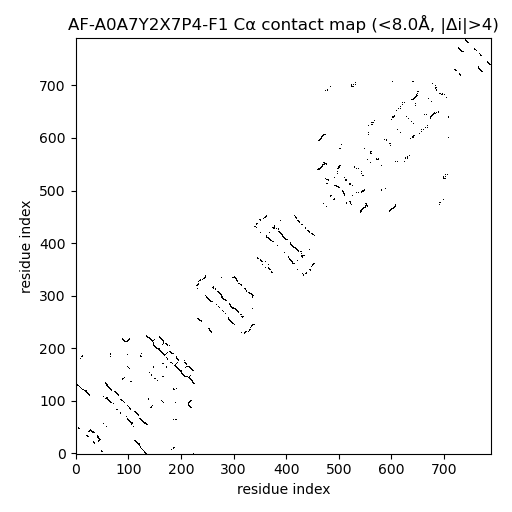2 ? 25.152 -4.125 -35.090 1.00 98.56 642 VAL A N 1
ATOM 4604 C CA . VAL A 1 642 ? 24.389 -4.626 -36.236 1.00 98.56 642 VAL A CA 1
ATOM 4605 C C . VAL A 1 642 ? 24.868 -3.927 -37.504 1.00 98.56 642 VAL A C 1
ATOM 4607 O O . VAL A 1 642 ? 24.538 -2.766 -37.762 1.00 98.56 642 VAL A O 1
ATOM 4610 N N . VAL A 1 643 ? 25.648 -4.642 -38.313 1.00 98.56 643 VAL A N 1
ATOM 4611 C CA . VAL A 1 643 ? 26.149 -4.168 -39.611 1.00 98.56 643 VAL A CA 1
ATOM 4612 C C . VAL A 1 643 ? 25.151 -4.542 -40.704 1.00 98.56 643 VAL A C 1
ATOM 4614 O O . VAL A 1 643 ? 24.907 -5.719 -40.955 1.00 98.56 643 VAL A O 1
ATOM 4617 N N . THR A 1 644 ? 24.575 -3.577 -41.416 1.00 98.00 644 THR A N 1
ATOM 4618 C CA . THR A 1 644 ? 23.714 -3.917 -42.561 1.00 98.00 644 THR A CA 1
ATOM 4619 C C . THR A 1 644 ? 24.577 -4.185 -43.788 1.00 98.00 644 THR A C 1
ATOM 4621 O O . THR A 1 644 ? 25.290 -3.285 -44.245 1.00 98.00 644 THR A O 1
ATOM 4624 N N . ARG A 1 645 ? 24.509 -5.399 -44.344 1.00 98.38 645 ARG A N 1
ATOM 4625 C CA . ARG A 1 645 ? 25.204 -5.740 -45.590 1.00 98.38 645 ARG A CA 1
ATOM 4626 C C . ARG A 1 645 ? 24.645 -4.887 -46.732 1.00 98.38 645 ARG A C 1
ATOM 4628 O O . ARG A 1 645 ? 23.429 -4.737 -46.821 1.00 98.38 645 ARG A O 1
ATOM 4635 N N . LEU A 1 646 ? 25.494 -4.335 -47.604 1.00 98.50 646 LEU A N 1
ATOM 4636 C CA . LEU A 1 646 ? 25.027 -3.628 -48.810 1.00 98.50 646 LEU A CA 1
ATOM 4637 C C . LEU A 1 646 ? 24.218 -4.576 -49.703 1.00 98.50 646 LEU A C 1
ATOM 4639 O O . LEU A 1 646 ? 24.638 -5.714 -49.892 1.00 98.50 646 LEU A O 1
ATOM 4643 N N . SER A 1 647 ? 23.112 -4.113 -50.281 1.00 97.88 647 SER A N 1
ATOM 4644 C CA . SER A 1 647 ? 22.193 -4.933 -51.084 1.00 97.88 647 SER A CA 1
ATOM 4645 C C . SER A 1 647 ? 22.765 -5.222 -52.477 1.00 97.88 647 SER A C 1
ATOM 4647 O O . SER A 1 647 ? 23.363 -4.347 -53.109 1.00 97.88 647 SER A O 1
ATOM 4649 N N . ASP A 1 648 ? 22.572 -6.435 -52.995 1.00 95.69 648 ASP A N 1
ATOM 4650 C CA . ASP A 1 648 ? 23.021 -6.838 -54.334 1.00 95.69 648 ASP A CA 1
ATOM 4651 C C . ASP A 1 648 ? 22.325 -6.044 -55.457 1.00 95.69 648 ASP A C 1
ATOM 4653 O O . ASP A 1 648 ? 22.911 -5.797 -56.515 1.00 95.69 648 ASP A O 1
ATOM 4657 N N . GLY A 1 649 ? 21.120 -5.542 -55.180 1.00 94.81 649 GLY A N 1
ATOM 4658 C CA . GLY A 1 649 ? 20.364 -4.641 -56.042 1.00 94.81 649 GLY A CA 1
ATOM 4659 C C . GLY A 1 649 ? 20.960 -3.235 -56.207 1.00 94.81 649 GLY A C 1
ATOM 4660 O O . GLY A 1 649 ? 20.516 -2.514 -57.107 1.00 94.81 649 GLY A O 1
ATOM 4661 N N . GLN A 1 650 ? 21.971 -2.831 -55.414 1.00 97.56 650 GLN A N 1
ATOM 4662 C CA . GLN A 1 650 ? 22.632 -1.509 -55.491 1.00 97.56 650 GLN A CA 1
ATOM 4663 C C . GLN A 1 650 ? 23.558 -1.373 -56.723 1.00 97.56 650 GLN A C 1
ATOM 4665 O O . GLN A 1 650 ? 24.731 -1.011 -56.639 1.00 97.56 650 GLN A O 1
ATOM 4670 N N . THR A 1 651 ? 23.008 -1.661 -57.904 1.00 96.44 651 THR A N 1
ATOM 4671 C CA . THR A 1 651 ? 23.680 -1.767 -59.212 1.00 96.44 651 THR A CA 1
ATOM 4672 C C . THR A 1 651 ? 24.235 -0.451 -59.773 1.00 96.44 651 THR A C 1
ATOM 4674 O O . THR A 1 651 ? 24.867 -0.459 -60.827 1.00 96.44 651 THR A O 1
ATOM 4677 N N . ASN A 1 652 ? 24.039 0.674 -59.079 1.00 96.06 652 ASN A N 1
ATOM 4678 C CA . ASN A 1 652 ? 24.758 1.927 -59.336 1.00 96.06 652 ASN A CA 1
ATOM 4679 C C . ASN A 1 652 ? 26.228 1.854 -58.850 1.00 96.06 652 ASN A C 1
ATOM 4681 O O . ASN A 1 652 ? 27.091 2.590 -59.325 1.00 96.06 652 ASN A O 1
ATOM 4685 N N . LEU A 1 653 ? 26.539 0.933 -57.930 1.00 97.19 653 LEU A N 1
ATOM 4686 C CA . LEU A 1 653 ? 27.897 0.666 -57.452 1.00 97.19 653 LEU A CA 1
ATOM 4687 C C . LEU A 1 653 ? 28.659 -0.275 -58.399 1.00 97.19 653 LEU A C 1
ATOM 4689 O O . LEU A 1 653 ? 28.080 -1.106 -59.100 1.00 97.19 653 LEU A O 1
ATOM 4693 N N . ASN A 1 654 ? 29.992 -0.185 -58.392 1.00 97.56 654 ASN A N 1
ATOM 4694 C CA . ASN A 1 654 ? 30.841 -1.141 -59.102 1.00 97.56 654 ASN A CA 1
ATOM 4695 C C . ASN A 1 654 ? 30.654 -2.540 -58.490 1.00 97.56 654 ASN A C 1
ATOM 4697 O O . ASN A 1 654 ? 30.938 -2.730 -57.310 1.00 97.56 654 ASN A O 1
ATOM 4701 N N . SER A 1 655 ? 30.224 -3.523 -59.284 1.00 96.75 655 SER A N 1
ATOM 4702 C CA . SER A 1 655 ? 29.891 -4.868 -58.791 1.00 96.75 655 SER A CA 1
ATOM 4703 C C . SER A 1 655 ? 31.068 -5.619 -58.155 1.00 96.75 655 SER A C 1
ATOM 4705 O O . SER A 1 655 ? 30.856 -6.406 -57.235 1.00 96.75 655 SER A O 1
ATOM 4707 N N . GLY A 1 656 ? 32.305 -5.355 -58.590 1.00 97.88 656 GLY A N 1
ATOM 4708 C CA . GLY A 1 656 ? 33.509 -5.904 -57.970 1.00 97.88 656 GLY A CA 1
ATOM 4709 C C . GLY A 1 656 ? 33.743 -5.324 -56.577 1.00 97.88 656 GLY A C 1
ATOM 4710 O O . GLY A 1 656 ? 33.916 -6.073 -55.620 1.00 97.88 656 GLY A O 1
ATOM 4711 N N . HIS A 1 657 ? 33.669 -3.998 -56.441 1.00 98.38 657 HIS A N 1
ATOM 4712 C CA . HIS A 1 657 ? 33.822 -3.343 -55.140 1.00 98.38 657 HIS A CA 1
ATOM 4713 C C . HIS A 1 657 ? 32.646 -3.634 -54.202 1.00 98.38 657 HIS A C 1
ATOM 4715 O O . HIS A 1 657 ? 32.873 -3.903 -53.030 1.00 98.38 657 HIS A O 1
ATOM 4721 N N . LEU A 1 658 ? 31.408 -3.664 -54.707 1.00 98.38 658 LEU A N 1
ATOM 4722 C CA . LEU A 1 658 ? 30.219 -4.068 -53.949 1.00 98.38 658 LEU A CA 1
ATOM 4723 C C . LEU A 1 658 ? 30.388 -5.481 -53.370 1.00 98.38 658 LEU A C 1
ATOM 4725 O O . LEU A 1 658 ? 30.110 -5.690 -52.193 1.00 98.38 658 LEU A O 1
ATOM 4729 N N . ALA A 1 659 ? 30.915 -6.432 -54.150 1.00 98.25 659 ALA A N 1
ATOM 4730 C CA . ALA A 1 659 ? 31.241 -7.764 -53.647 1.00 98.25 659 ALA A CA 1
ATOM 4731 C C . ALA A 1 659 ? 32.331 -7.735 -52.555 1.00 98.25 659 ALA A C 1
ATOM 4733 O O . ALA A 1 659 ? 32.197 -8.439 -51.557 1.00 98.25 659 ALA A O 1
ATOM 4734 N N . THR A 1 660 ? 33.371 -6.901 -52.696 1.00 98.62 660 THR A N 1
ATOM 4735 C CA . THR A 1 660 ? 34.407 -6.715 -51.660 1.00 98.62 660 THR A CA 1
ATOM 4736 C C . THR A 1 660 ? 33.840 -6.124 -50.366 1.00 98.62 660 THR A C 1
ATOM 4738 O O . THR A 1 660 ? 34.109 -6.666 -49.297 1.00 98.62 660 THR A O 1
ATOM 4741 N N . ILE A 1 661 ? 33.023 -5.065 -50.442 1.00 98.69 661 ILE A N 1
ATOM 4742 C CA . ILE A 1 661 ? 32.386 -4.446 -49.268 1.00 98.69 661 ILE A CA 1
ATOM 4743 C C . ILE A 1 661 ? 31.444 -5.443 -48.580 1.00 98.69 661 ILE A C 1
ATOM 4745 O O . ILE A 1 661 ? 31.537 -5.626 -47.369 1.00 98.69 661 ILE A O 1
ATOM 4749 N N . ARG A 1 662 ? 30.590 -6.142 -49.343 1.00 98.69 662 ARG A N 1
ATOM 4750 C CA . ARG A 1 662 ? 29.674 -7.169 -48.814 1.00 98.69 662 ARG A CA 1
ATOM 4751 C C . ARG A 1 662 ? 30.414 -8.297 -48.101 1.00 98.69 662 ARG A C 1
ATOM 4753 O O . ARG A 1 662 ? 29.980 -8.711 -47.033 1.00 98.69 662 ARG A O 1
ATOM 4760 N N . ALA A 1 663 ? 31.517 -8.779 -48.677 1.00 98.62 663 ALA A N 1
ATOM 4761 C CA . ALA A 1 663 ? 32.353 -9.794 -48.044 1.00 98.62 663 ALA A CA 1
ATOM 4762 C C . ALA A 1 663 ? 32.958 -9.269 -46.734 1.00 98.62 663 ALA A C 1
ATOM 4764 O O . ALA A 1 663 ? 32.780 -9.898 -45.702 1.00 98.62 663 ALA A O 1
ATOM 4765 N N . ALA A 1 664 ? 33.572 -8.083 -46.751 1.00 98.75 664 ALA A N 1
ATOM 4766 C CA . ALA A 1 664 ? 34.165 -7.458 -45.569 1.00 98.75 664 ALA A CA 1
ATOM 4767 C C . ALA A 1 664 ? 33.155 -7.221 -44.427 1.00 98.75 664 ALA A C 1
ATOM 4769 O O . ALA A 1 664 ? 33.475 -7.458 -43.265 1.00 98.75 664 ALA A O 1
ATOM 4770 N N . GLN A 1 665 ? 31.929 -6.786 -44.745 1.00 98.75 665 GLN A N 1
ATOM 4771 C CA . GLN A 1 665 ? 30.845 -6.606 -43.766 1.00 98.75 665 GLN A CA 1
ATOM 4772 C C . GLN A 1 665 ? 30.473 -7.922 -43.065 1.00 98.75 665 GLN A C 1
ATOM 4774 O O . GLN A 1 665 ? 30.252 -7.921 -41.857 1.00 98.75 665 GLN A O 1
ATOM 4779 N N . VAL A 1 666 ? 30.439 -9.033 -43.811 1.00 98.50 666 VAL A N 1
ATOM 4780 C CA . VAL A 1 666 ? 30.189 -10.377 -43.267 1.00 98.50 666 VAL A CA 1
ATOM 4781 C C . VAL A 1 666 ? 31.401 -10.878 -42.475 1.00 98.50 666 VAL A C 1
ATOM 4783 O O . VAL A 1 666 ? 31.232 -11.275 -41.329 1.00 98.50 666 VAL A O 1
ATOM 4786 N N . THR A 1 667 ? 32.626 -10.783 -43.013 1.00 98.50 667 THR A N 1
ATOM 4787 C CA . THR A 1 667 ? 33.856 -11.242 -42.336 1.00 98.50 667 THR A CA 1
ATOM 4788 C C . THR A 1 667 ? 34.038 -10.603 -40.959 1.00 98.50 667 THR A C 1
ATOM 4790 O O . THR A 1 667 ? 34.393 -11.300 -40.012 1.00 98.50 667 THR A O 1
ATOM 4793 N N . VAL A 1 668 ? 33.820 -9.287 -40.830 1.00 98.44 668 VAL A N 1
ATOM 4794 C CA . VAL A 1 668 ? 34.002 -8.585 -39.545 1.00 98.44 668 VAL A CA 1
ATOM 4795 C C . VAL A 1 668 ? 32.937 -8.991 -38.527 1.00 98.44 668 VAL A C 1
ATOM 4797 O O . VAL A 1 668 ? 33.257 -9.122 -37.350 1.00 98.44 668 VAL A O 1
ATOM 4800 N N . ALA A 1 669 ? 31.701 -9.223 -38.970 1.00 96.25 669 ALA A N 1
ATOM 4801 C CA . ALA A 1 669 ? 30.618 -9.671 -38.104 1.00 96.25 669 ALA A CA 1
ATOM 4802 C C . ALA A 1 669 ? 30.804 -11.131 -37.657 1.00 96.25 669 ALA A C 1
ATOM 4804 O O . ALA A 1 669 ? 30.849 -11.407 -36.465 1.00 96.25 669 ALA A O 1
ATOM 4805 N N . ASP A 1 670 ? 31.024 -12.057 -38.594 1.00 95.69 670 ASP A N 1
ATOM 4806 C CA . ASP A 1 670 ? 31.225 -13.486 -38.308 1.00 95.69 670 ASP A CA 1
ATOM 4807 C C . ASP A 1 670 ? 32.480 -13.759 -37.437 1.00 95.69 670 ASP A C 1
ATOM 4809 O O . ASP A 1 670 ? 32.613 -14.836 -36.849 1.00 95.69 670 ASP A O 1
ATOM 4813 N N . ALA A 1 671 ? 33.412 -12.799 -37.343 1.00 95.69 671 ALA A N 1
ATOM 4814 C CA . ALA A 1 671 ? 34.615 -12.868 -36.510 1.00 95.69 671 ALA A CA 1
ATOM 4815 C C . ALA A 1 671 ? 34.440 -12.340 -35.068 1.00 95.69 671 ALA A C 1
ATOM 4817 O O . ALA A 1 671 ? 35.364 -12.485 -34.262 1.00 95.69 671 ALA A O 1
ATOM 4818 N N . ASP A 1 672 ? 33.299 -11.732 -34.730 1.00 92.31 672 ASP A N 1
ATOM 4819 C CA . ASP A 1 672 ? 33.079 -11.005 -33.476 1.00 92.31 672 ASP A CA 1
ATOM 4820 C C . ASP A 1 672 ? 31.752 -11.420 -32.805 1.00 92.31 672 ASP A C 1
ATOM 4822 O O . ASP A 1 672 ? 30.685 -11.104 -33.323 1.00 92.31 672 ASP A O 1
ATOM 4826 N N . PRO A 1 673 ? 31.766 -12.068 -31.622 1.00 91.56 673 PRO A N 1
ATOM 4827 C CA . PRO A 1 673 ? 30.553 -12.598 -30.990 1.00 91.56 673 PRO A CA 1
ATOM 4828 C C . PRO A 1 673 ? 29.544 -11.529 -30.536 1.00 91.56 673 PRO A C 1
ATOM 4830 O O . PRO A 1 673 ? 28.440 -11.886 -30.128 1.00 91.56 673 PRO A O 1
ATOM 4833 N N . LEU A 1 674 ? 29.911 -10.243 -30.577 1.00 94.56 674 LEU A N 1
ATOM 4834 C CA . LEU A 1 674 ? 29.031 -9.113 -30.268 1.00 94.56 674 LEU A CA 1
ATOM 4835 C C . LEU A 1 674 ? 28.676 -8.269 -31.505 1.00 94.56 674 LEU A C 1
ATOM 4837 O O . LEU A 1 674 ? 28.050 -7.218 -31.366 1.00 94.56 674 LEU A O 1
ATOM 4841 N N . THR A 1 675 ? 29.042 -8.708 -32.712 1.00 97.44 675 THR A N 1
ATOM 4842 C CA . THR A 1 675 ? 28.539 -8.140 -33.969 1.00 97.44 675 THR A CA 1
ATOM 4843 C C . THR A 1 675 ? 27.735 -9.191 -34.723 1.00 97.44 675 THR A C 1
ATOM 4845 O O . THR A 1 675 ? 28.173 -10.318 -34.916 1.00 97.44 675 THR A O 1
ATOM 4848 N N . VAL A 1 676 ? 26.568 -8.802 -35.223 1.00 95.88 676 VAL A N 1
ATOM 4849 C CA . VAL A 1 676 ? 25.844 -9.553 -36.255 1.00 95.88 676 VAL A CA 1
ATOM 4850 C C . VAL A 1 676 ? 25.687 -8.687 -37.494 1.00 95.88 676 VAL A C 1
ATOM 4852 O O . VAL A 1 676 ? 25.778 -7.457 -37.436 1.00 95.88 676 VAL A O 1
ATOM 4855 N N . TRP A 1 677 ? 25.424 -9.322 -38.631 1.00 97.06 677 TRP A N 1
ATOM 4856 C CA . TRP A 1 677 ? 25.072 -8.615 -39.852 1.00 97.06 677 TRP A CA 1
ATOM 4857 C C . TRP A 1 677 ? 23.623 -8.891 -40.261 1.00 97.06 677 TRP A C 1
ATOM 4859 O O . TRP A 1 677 ? 23.059 -9.947 -39.990 1.00 97.06 677 TRP A O 1
ATOM 4869 N N . THR A 1 678 ? 22.997 -7.903 -40.894 1.00 95.25 678 THR A N 1
ATOM 4870 C CA . THR A 1 678 ? 21.641 -8.000 -41.449 1.00 95.25 678 THR A CA 1
ATOM 4871 C C . THR A 1 678 ? 21.730 -8.081 -42.966 1.00 95.25 678 THR A C 1
ATOM 4873 O O . THR A 1 678 ? 22.380 -7.235 -43.585 1.00 95.25 678 THR A O 1
ATOM 4876 N N . ASP A 1 679 ? 21.081 -9.080 -43.565 1.00 94.88 679 ASP A N 1
ATOM 4877 C CA . ASP A 1 679 ? 20.925 -9.144 -45.018 1.00 94.88 679 ASP A CA 1
ATOM 4878 C C . ASP A 1 679 ? 19.927 -8.083 -45.504 1.00 94.88 679 ASP A C 1
ATOM 4880 O O . ASP A 1 679 ? 18.938 -7.793 -44.831 1.00 94.88 679 ASP A O 1
ATOM 4884 N N . THR A 1 680 ? 20.196 -7.495 -46.668 1.00 97.06 680 THR A N 1
ATOM 4885 C CA . THR A 1 680 ? 19.338 -6.481 -47.304 1.00 97.06 680 THR A CA 1
ATOM 4886 C C . THR A 1 680 ? 19.036 -6.812 -48.770 1.00 97.06 680 THR A C 1
ATOM 4888 O O . THR A 1 680 ? 18.498 -5.988 -49.517 1.00 97.06 680 THR A O 1
ATOM 4891 N N . ASP A 1 681 ? 19.368 -8.028 -49.209 1.00 96.38 681 ASP A N 1
ATOM 4892 C CA . ASP A 1 681 ? 19.011 -8.516 -50.538 1.00 96.38 681 ASP A CA 1
ATOM 4893 C C . ASP A 1 681 ? 17.489 -8.687 -50.652 1.00 96.38 681 ASP A C 1
ATOM 4895 O O . ASP A 1 681 ? 16.810 -9.150 -49.735 1.00 96.38 681 ASP A O 1
ATOM 4899 N N . GLY A 1 682 ? 16.925 -8.235 -51.773 1.00 92.94 682 GLY A N 1
ATOM 4900 C CA . GLY A 1 682 ? 15.472 -8.178 -51.974 1.00 92.94 682 GLY A CA 1
ATOM 4901 C C . GLY A 1 682 ? 14.734 -7.042 -51.241 1.00 92.94 682 GLY A C 1
ATOM 4902 O O . GLY A 1 682 ? 13.511 -6.956 -51.371 1.00 92.94 682 GLY A O 1
ATOM 4903 N N . PHE A 1 683 ? 15.421 -6.154 -50.509 1.00 97.38 683 PHE A N 1
ATOM 4904 C CA . PHE A 1 683 ? 14.792 -4.941 -49.963 1.00 97.38 683 PHE A CA 1
ATOM 4905 C C . PHE A 1 683 ? 14.485 -3.925 -51.077 1.00 97.38 683 PHE A C 1
ATOM 4907 O O . PHE A 1 683 ? 15.210 -3.826 -52.069 1.00 97.38 683 PHE A O 1
ATOM 4914 N N . GLY A 1 684 ? 13.409 -3.149 -50.913 1.00 95.94 684 GLY A N 1
ATOM 4915 C CA . GLY A 1 684 ? 12.973 -2.166 -51.914 1.00 95.94 684 GLY A CA 1
ATOM 4916 C C . GLY A 1 684 ? 14.010 -1.065 -52.178 1.00 95.94 684 GLY A C 1
ATOM 4917 O O . GLY A 1 684 ? 14.491 -0.420 -51.246 1.00 95.94 684 GLY A O 1
ATOM 4918 N N . LEU A 1 685 ? 14.344 -0.818 -53.448 1.00 97.06 685 LEU A N 1
ATOM 4919 C CA . LEU A 1 685 ? 15.301 0.209 -53.881 1.00 97.06 685 LEU A CA 1
ATOM 4920 C C . LEU A 1 685 ? 14.619 1.278 -54.739 1.00 97.06 685 LEU A C 1
ATOM 4922 O O . LEU A 1 685 ? 13.797 0.991 -55.611 1.00 97.06 685 LEU A O 1
ATOM 4926 N N . ALA A 1 686 ? 15.012 2.530 -54.521 1.00 94.88 686 ALA A N 1
ATOM 4927 C CA . ALA A 1 686 ? 14.602 3.657 -55.338 1.00 94.88 686 ALA A CA 1
ATOM 4928 C C . ALA A 1 686 ? 15.169 3.538 -56.765 1.00 94.88 686 ALA A C 1
ATOM 4930 O O . ALA A 1 686 ? 16.191 2.896 -57.001 1.00 94.88 686 ALA A O 1
ATOM 4931 N N . GLY A 1 687 ? 14.551 4.238 -57.722 1.00 93.94 687 GLY A N 1
ATOM 4932 C CA . GLY A 1 687 ? 14.954 4.230 -59.139 1.00 93.94 687 GLY A CA 1
ATOM 4933 C C . GLY A 1 687 ? 16.328 4.845 -59.459 1.00 93.94 687 GLY A C 1
ATOM 4934 O O . GLY A 1 687 ? 16.623 5.069 -60.631 1.00 93.94 687 GLY A O 1
ATOM 4935 N N . ASP A 1 688 ? 17.148 5.145 -58.447 1.00 95.12 688 ASP A N 1
ATOM 4936 C CA . ASP A 1 688 ? 18.577 5.442 -58.588 1.00 95.12 688 ASP A CA 1
ATOM 4937 C C . ASP A 1 688 ? 19.476 4.206 -58.389 1.00 95.12 688 ASP A C 1
ATOM 4939 O O . ASP A 1 688 ? 20.692 4.314 -58.553 1.00 95.12 688 ASP A O 1
ATOM 4943 N N . ASN A 1 689 ? 18.896 3.044 -58.057 1.00 95.81 689 ASN A N 1
ATOM 4944 C CA . ASN A 1 689 ? 19.574 1.780 -57.760 1.00 95.81 689 ASN A CA 1
ATOM 4945 C C . ASN A 1 689 ? 20.725 1.930 -56.742 1.00 95.81 689 ASN A C 1
ATOM 4947 O O . ASN A 1 689 ? 21.769 1.283 -56.872 1.00 95.81 689 ASN A O 1
ATOM 4951 N N . LEU A 1 690 ? 20.554 2.816 -55.755 1.00 96.94 690 LEU A N 1
ATOM 4952 C CA . LEU A 1 690 ? 21.547 3.116 -54.721 1.00 96.94 690 LEU A CA 1
ATOM 4953 C C . LEU A 1 690 ? 20.919 3.281 -53.331 1.00 96.94 690 LEU A C 1
ATOM 4955 O O . LEU A 1 690 ? 21.499 2.826 -52.344 1.00 96.94 690 LEU A O 1
ATOM 4959 N N . HIS A 1 691 ? 19.757 3.924 -53.234 1.00 97.56 691 HIS A N 1
ATOM 4960 C CA . HIS A 1 691 ? 19.076 4.151 -51.959 1.00 97.56 691 HIS A CA 1
ATOM 4961 C C . HIS A 1 691 ? 17.872 3.229 -51.783 1.00 97.56 691 HIS A C 1
ATOM 4963 O O . HIS A 1 691 ? 17.144 2.965 -52.738 1.00 97.56 691 HIS A O 1
ATOM 4969 N N . PHE A 1 692 ? 17.620 2.786 -50.551 1.00 97.94 692 PHE A N 1
ATOM 4970 C CA . PHE A 1 692 ? 16.391 2.065 -50.226 1.00 97.94 692 PHE A CA 1
ATOM 4971 C C . PHE A 1 692 ? 15.163 2.968 -50.401 1.00 97.94 692 PHE A C 1
ATOM 4973 O O . PHE A 1 692 ? 15.187 4.153 -50.049 1.00 97.94 692 PHE A O 1
ATOM 4980 N N . ASP A 1 693 ? 14.091 2.403 -50.955 1.00 97.25 693 ASP A N 1
ATOM 4981 C CA . ASP A 1 693 ? 12.798 3.071 -51.071 1.00 97.25 693 ASP A CA 1
ATOM 4982 C C . ASP A 1 693 ? 12.038 3.067 -49.729 1.00 97.25 693 ASP A C 1
ATOM 4984 O O . ASP A 1 693 ? 12.577 2.723 -48.674 1.00 97.25 693 ASP A O 1
ATOM 4988 N N . ALA A 1 694 ? 10.772 3.492 -49.748 1.00 96.06 694 ALA A N 1
ATOM 4989 C CA . ALA A 1 694 ? 9.956 3.550 -48.542 1.00 96.06 694 ALA A CA 1
ATOM 4990 C C . ALA A 1 694 ? 9.707 2.173 -47.899 1.00 96.06 694 ALA A C 1
ATOM 4992 O O . ALA A 1 694 ? 9.596 2.107 -46.677 1.00 96.06 694 ALA A O 1
ATOM 4993 N N . ALA A 1 695 ? 9.627 1.092 -48.679 1.00 96.81 695 ALA A N 1
ATOM 4994 C CA . ALA A 1 695 ? 9.496 -0.269 -48.168 1.00 96.81 695 ALA A CA 1
ATOM 4995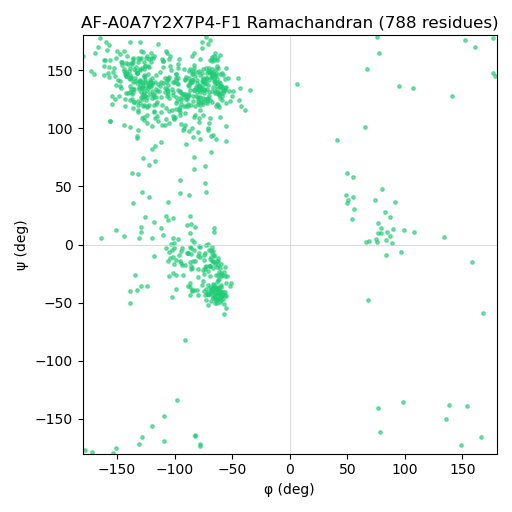 C C . ALA A 1 695 ? 10.858 -0.814 -47.713 1.00 96.81 695 ALA A C 1
ATOM 4997 O O . ALA A 1 695 ? 10.953 -1.332 -46.603 1.00 96.81 695 ALA A O 1
ATOM 4998 N N . GLY A 1 696 ? 11.922 -0.602 -48.494 1.00 97.56 696 GLY A N 1
ATOM 4999 C CA . GLY A 1 696 ? 13.282 -1.010 -48.127 1.00 97.56 696 GLY A CA 1
ATOM 5000 C C . GLY A 1 696 ? 13.767 -0.393 -46.814 1.00 97.56 696 GLY A C 1
ATOM 5001 O O . GLY A 1 696 ? 14.329 -1.094 -45.980 1.00 97.56 696 GLY A O 1
ATOM 5002 N N . GLN A 1 697 ? 13.477 0.888 -46.563 1.00 97.12 697 GLN A N 1
ATOM 5003 C CA . GLN A 1 697 ? 13.788 1.539 -45.281 1.00 97.12 697 GLN A CA 1
ATOM 5004 C C . GLN A 1 697 ? 12.988 0.967 -44.099 1.00 97.12 697 GLN A C 1
ATOM 5006 O O . GLN A 1 697 ? 13.515 0.854 -42.992 1.00 97.12 697 GLN A O 1
ATOM 5011 N N . GLN A 1 698 ? 11.731 0.566 -44.321 1.00 97.69 698 GLN A N 1
ATOM 5012 C CA . GLN A 1 698 ? 10.924 -0.112 -43.298 1.00 97.69 698 GLN A CA 1
ATOM 5013 C C . GLN A 1 698 ? 11.451 -1.523 -43.005 1.00 97.69 698 GLN A C 1
ATOM 5015 O O . GLN A 1 698 ? 11.553 -1.910 -41.842 1.00 97.69 698 GLN A O 1
ATOM 5020 N N . GLN A 1 699 ? 11.831 -2.275 -44.040 1.00 97.69 699 GLN A N 1
ATOM 5021 C CA . GLN A 1 699 ? 12.470 -3.588 -43.910 1.00 97.69 699 GLN A CA 1
ATOM 5022 C C . GLN A 1 699 ? 13.800 -3.475 -43.146 1.00 97.69 699 GLN A C 1
ATOM 5024 O O . GLN A 1 699 ? 14.029 -4.237 -42.211 1.00 97.69 699 GLN A O 1
ATOM 5029 N N . LEU A 1 700 ? 14.621 -2.469 -43.464 1.00 97.81 700 LEU A N 1
ATOM 5030 C CA . LEU A 1 700 ? 15.913 -2.204 -42.827 1.00 97.81 700 LEU A CA 1
ATOM 5031 C C . LEU A 1 700 ? 15.799 -1.920 -41.323 1.00 97.81 700 LEU A C 1
ATOM 5033 O O . LEU A 1 700 ? 16.500 -2.546 -40.528 1.00 97.81 700 LEU A O 1
ATOM 5037 N N . GLY A 1 701 ? 14.901 -1.022 -40.909 1.00 97.12 701 GLY A N 1
ATOM 5038 C CA . GLY A 1 701 ? 14.656 -0.754 -39.487 1.00 97.12 701 GLY A CA 1
ATOM 5039 C C . GLY A 1 701 ? 14.039 -1.949 -38.753 1.00 97.12 701 GLY A C 1
ATOM 5040 O O . GLY A 1 701 ? 14.480 -2.308 -37.664 1.00 97.12 701 GLY A O 1
ATOM 5041 N N . THR A 1 702 ? 13.086 -2.638 -39.386 1.00 95.69 702 THR A N 1
ATOM 5042 C CA . THR A 1 702 ? 12.455 -3.850 -38.834 1.00 95.69 702 THR A CA 1
ATOM 5043 C C . THR A 1 702 ? 13.462 -4.982 -38.616 1.00 95.69 702 THR A C 1
ATOM 5045 O O . THR A 1 702 ? 13.419 -5.652 -37.582 1.00 95.69 702 THR A O 1
ATOM 5048 N N . ALA A 1 703 ? 14.364 -5.213 -39.572 1.00 94.25 703 ALA A N 1
ATOM 5049 C CA . ALA A 1 703 ? 15.361 -6.276 -39.501 1.00 94.25 703 ALA A CA 1
ATOM 5050 C C . ALA A 1 703 ? 16.481 -5.947 -38.502 1.00 94.25 703 ALA A C 1
ATOM 5052 O O . ALA A 1 703 ? 16.820 -6.789 -37.673 1.00 94.25 703 ALA A O 1
ATOM 5053 N N . THR A 1 704 ? 16.985 -4.707 -38.498 1.00 96.75 704 THR A N 1
ATOM 5054 C CA . THR A 1 704 ? 18.022 -4.276 -37.543 1.00 96.75 704 THR A CA 1
ATOM 5055 C C . THR A 1 704 ? 17.522 -4.250 -36.094 1.00 96.75 704 THR A C 1
ATOM 5057 O O . THR A 1 704 ? 18.268 -4.641 -35.200 1.00 96.75 704 THR A O 1
ATOM 5060 N N . ALA A 1 705 ? 16.246 -3.918 -35.850 1.00 95.50 705 ALA A N 1
ATOM 5061 C CA . ALA A 1 705 ? 15.613 -4.116 -34.541 1.00 95.50 705 ALA A CA 1
ATOM 5062 C C . ALA A 1 705 ? 15.607 -5.594 -34.116 1.00 95.50 705 ALA A C 1
ATOM 5064 O O . ALA A 1 705 ? 15.965 -5.909 -32.988 1.00 95.50 705 ALA A O 1
ATOM 5065 N N . GLY A 1 706 ? 15.241 -6.511 -35.021 1.00 88.88 706 GLY A N 1
ATOM 5066 C CA . GLY A 1 706 ? 15.261 -7.953 -34.743 1.00 88.88 706 GLY A CA 1
ATOM 5067 C C . GLY A 1 706 ? 16.660 -8.481 -34.410 1.00 88.88 706 GLY A C 1
ATOM 5068 O O . GLY A 1 706 ? 16.808 -9.309 -33.516 1.00 88.88 706 GLY A O 1
ATOM 5069 N N . ALA A 1 707 ? 17.687 -7.959 -35.085 1.00 90.81 707 ALA A N 1
ATOM 5070 C CA . ALA A 1 707 ? 19.082 -8.280 -34.808 1.00 90.81 707 ALA A CA 1
ATOM 5071 C C . ALA A 1 707 ? 19.539 -7.764 -33.428 1.00 90.81 707 ALA A C 1
ATOM 5073 O O . ALA A 1 707 ? 20.124 -8.530 -32.666 1.00 90.81 707 ALA A O 1
ATOM 5074 N N . LEU A 1 708 ? 19.211 -6.519 -33.059 1.00 91.50 708 LEU A N 1
ATOM 5075 C CA . LEU A 1 708 ? 19.499 -5.972 -31.722 1.00 91.50 708 LEU A CA 1
ATOM 5076 C C . LEU A 1 708 ? 18.818 -6.778 -30.606 1.00 91.50 708 LEU A C 1
ATOM 5078 O O . LEU A 1 708 ? 19.469 -7.176 -29.643 1.00 91.50 708 LEU A O 1
ATOM 5082 N N . LEU A 1 709 ? 17.526 -7.083 -30.765 1.00 86.06 709 LEU A N 1
ATOM 5083 C CA . LEU A 1 709 ? 16.745 -7.856 -29.792 1.00 86.06 709 LEU A CA 1
ATOM 5084 C C . LEU A 1 709 ? 17.301 -9.277 -29.564 1.00 86.06 709 LEU A C 1
ATOM 5086 O O . LEU A 1 709 ? 17.020 -9.869 -28.526 1.00 86.06 709 LEU A O 1
ATOM 5090 N N . SER A 1 710 ? 18.108 -9.815 -30.488 1.00 82.06 710 SER A N 1
ATOM 5091 C CA . SER A 1 710 ? 18.745 -11.135 -30.340 1.00 82.06 710 SER A CA 1
ATOM 5092 C C . SER A 1 710 ? 19.899 -11.174 -29.327 1.00 82.06 710 SER A C 1
ATOM 5094 O O . SER A 1 710 ? 20.232 -12.254 -28.842 1.00 82.06 710 SER A O 1
ATOM 5096 N N . PHE A 1 711 ? 20.472 -10.018 -28.967 1.00 81.19 711 PHE A N 1
ATOM 5097 C CA . PHE A 1 711 ? 21.496 -9.913 -27.920 1.00 81.19 711 PHE A CA 1
ATOM 5098 C C . PHE A 1 711 ? 20.908 -9.803 -26.510 1.00 81.19 711 PHE A C 1
ATOM 5100 O O . PHE A 1 711 ? 21.608 -10.085 -25.537 1.00 81.19 711 PHE A O 1
ATOM 5107 N N . LEU A 1 712 ? 19.636 -9.405 -26.383 1.00 70.94 712 LEU A N 1
ATOM 5108 C CA . LEU A 1 712 ? 19.005 -9.252 -25.077 1.00 70.94 712 LEU A CA 1
ATOM 5109 C C . LEU A 1 712 ? 18.906 -10.618 -24.376 1.00 70.94 712 LEU A C 1
ATOM 5111 O O . LEU A 1 712 ? 18.401 -11.581 -24.963 1.00 70.94 712 LEU A O 1
ATOM 5115 N N . PRO A 1 713 ? 19.340 -10.734 -23.108 1.00 54.53 713 PRO A N 1
ATOM 5116 C CA . PRO A 1 713 ? 19.207 -11.978 -22.371 1.00 54.53 713 PRO A CA 1
ATOM 5117 C C . PRO A 1 713 ? 17.726 -12.335 -22.197 1.00 54.53 713 PRO A C 1
ATOM 5119 O O . PRO A 1 713 ? 16.913 -11.496 -21.794 1.00 54.53 713 PRO A O 1
ATOM 5122 N N . VAL A 1 714 ? 17.387 -13.605 -22.450 1.00 48.81 714 VAL A N 1
ATOM 5123 C CA . VAL A 1 714 ? 16.052 -14.171 -22.192 1.00 48.81 714 VAL A CA 1
ATOM 5124 C C . VAL A 1 714 ? 15.801 -14.129 -20.684 1.00 48.81 714 VAL A C 1
ATOM 5126 O O . VAL A 1 714 ? 16.195 -15.018 -19.933 1.00 48.81 714 VAL A O 1
ATOM 5129 N N . THR A 1 715 ? 15.202 -13.029 -20.235 1.00 37.16 715 THR A N 1
ATOM 5130 C CA . THR A 1 715 ? 15.145 -12.588 -18.834 1.00 37.16 715 THR A CA 1
ATOM 5131 C C . THR A 1 715 ? 13.955 -13.183 -18.085 1.00 37.16 715 THR A C 1
ATOM 5133 O O . THR A 1 715 ? 13.298 -12.527 -17.282 1.00 37.16 715 THR A O 1
ATOM 5136 N N . THR A 1 716 ? 13.714 -14.471 -18.315 1.00 38.53 716 THR A N 1
ATOM 5137 C CA . THR A 1 716 ? 12.856 -15.316 -17.488 1.00 38.53 716 THR A CA 1
ATOM 5138 C C . THR A 1 716 ? 13.607 -16.595 -17.136 1.00 38.53 716 THR A C 1
ATOM 5140 O O . THR A 1 716 ? 13.981 -17.383 -18.005 1.00 38.53 716 THR A O 1
ATOM 5143 N N . ASN A 1 717 ? 13.764 -16.858 -15.835 1.00 37.91 717 ASN A N 1
ATOM 5144 C CA . ASN A 1 717 ? 13.727 -18.254 -15.410 1.00 37.91 717 ASN A CA 1
ATOM 5145 C C . ASN A 1 717 ? 12.335 -18.762 -15.820 1.00 37.91 717 ASN A C 1
ATOM 5147 O O . ASN A 1 717 ? 11.364 -18.095 -15.461 1.00 37.91 717 ASN A O 1
ATOM 5151 N N . PRO A 1 718 ? 12.200 -19.865 -16.576 1.00 46.25 718 PRO A N 1
ATOM 5152 C CA . PRO A 1 718 ? 10.880 -20.397 -16.875 1.00 46.25 718 PRO A CA 1
ATOM 5153 C C . PRO A 1 718 ? 10.194 -20.759 -15.558 1.00 46.25 718 PRO A C 1
ATOM 5155 O O . PRO A 1 718 ? 10.796 -21.432 -14.714 1.00 46.25 718 PRO A O 1
ATOM 5158 N N . THR A 1 719 ? 8.954 -20.312 -15.377 1.00 42.69 719 THR A N 1
ATOM 5159 C CA . THR A 1 719 ? 8.177 -20.677 -14.194 1.00 42.69 719 THR A CA 1
ATOM 5160 C C . THR A 1 719 ? 7.841 -22.159 -14.322 1.00 42.69 719 THR A C 1
ATOM 5162 O O . THR A 1 719 ? 7.101 -22.564 -15.219 1.00 42.69 719 THR A O 1
ATOM 5165 N N . LEU A 1 720 ? 8.481 -22.969 -13.475 1.00 44.53 720 LEU A N 1
ATOM 5166 C CA . LEU A 1 720 ? 8.244 -24.404 -13.370 1.00 44.53 720 LEU A CA 1
ATOM 5167 C C . LEU A 1 720 ? 7.058 -24.607 -12.433 1.00 44.53 720 LEU A C 1
ATOM 5169 O O . LEU A 1 720 ? 7.218 -24.528 -11.214 1.00 44.53 720 LEU A O 1
ATOM 5173 N N . ASP A 1 721 ? 5.891 -24.837 -13.019 1.00 47.31 721 ASP A N 1
ATOM 5174 C CA . ASP A 1 721 ? 4.663 -25.149 -12.294 1.00 47.31 721 ASP A CA 1
ATOM 5175 C C . ASP A 1 721 ? 4.303 -26.632 -12.477 1.00 47.31 721 ASP A C 1
ATOM 5177 O O . ASP A 1 721 ? 4.858 -27.318 -13.341 1.00 47.31 721 ASP A O 1
ATOM 5181 N N . TYR A 1 722 ? 3.381 -27.134 -11.663 1.00 49.94 722 TYR A N 1
ATOM 5182 C CA . TYR A 1 722 ? 2.791 -28.460 -11.837 1.00 49.94 722 TYR A CA 1
ATOM 5183 C C . TYR A 1 722 ? 1.278 -28.318 -11.925 1.00 49.94 722 TYR A C 1
ATOM 5185 O O . TYR A 1 722 ? 0.669 -27.634 -11.101 1.00 49.94 722 TYR A O 1
ATOM 5193 N N . ASP A 1 723 ? 0.667 -28.959 -12.918 1.00 50.03 723 ASP A N 1
ATOM 5194 C CA . ASP A 1 723 ? -0.787 -28.935 -13.042 1.00 50.03 723 ASP A CA 1
ATOM 5195 C C . ASP A 1 723 ? -1.485 -29.795 -11.968 1.00 50.03 723 ASP A C 1
ATOM 5197 O O . ASP A 1 723 ? -0.860 -30.426 -11.110 1.00 50.03 723 ASP A O 1
ATOM 5201 N N . GLY A 1 724 ? -2.821 -29.794 -11.991 1.00 37.44 724 GLY A N 1
ATOM 5202 C CA . GLY A 1 724 ? -3.636 -30.527 -11.019 1.00 37.44 724 GLY A CA 1
ATOM 5203 C C . GLY A 1 724 ? -3.507 -32.054 -11.088 1.00 37.44 724 GLY A C 1
ATOM 5204 O O . GLY A 1 724 ? -3.921 -32.717 -10.136 1.00 37.44 724 GLY A O 1
ATOM 5205 N N . ASP A 1 725 ? -2.937 -32.595 -12.169 1.00 45.91 725 ASP A N 1
ATOM 5206 C CA . ASP A 1 725 ? -2.707 -34.029 -12.370 1.00 45.91 725 ASP A CA 1
ATOM 5207 C C . ASP A 1 725 ? -1.242 -34.430 -12.074 1.00 45.91 725 ASP A C 1
ATOM 5209 O O . ASP A 1 725 ? -0.967 -35.596 -11.777 1.00 45.91 725 ASP A O 1
ATOM 5213 N N . GLY A 1 726 ? -0.323 -33.456 -12.032 1.00 40.69 726 GLY A N 1
ATOM 5214 C CA . GLY A 1 726 ? 1.061 -33.597 -11.569 1.00 40.69 726 GLY A CA 1
ATOM 5215 C C . GLY A 1 726 ? 2.123 -33.553 -12.671 1.00 40.69 726 GLY A C 1
ATOM 5216 O O . GLY A 1 726 ? 3.287 -33.860 -12.393 1.00 40.69 726 GLY A O 1
ATOM 5217 N N . ASP A 1 727 ? 1.754 -33.171 -13.894 1.00 47.12 727 ASP A N 1
ATOM 5218 C CA . ASP A 1 727 ? 2.692 -33.010 -15.005 1.00 47.12 727 ASP A CA 1
ATOM 5219 C C . ASP A 1 727 ? 3.450 -31.676 -14.897 1.00 47.12 727 ASP A C 1
ATOM 5221 O O . ASP A 1 727 ? 2.948 -30.684 -14.363 1.00 47.12 727 ASP A O 1
ATOM 5225 N N . LEU A 1 728 ? 4.695 -31.648 -15.390 1.00 42.78 728 LEU A N 1
ATOM 5226 C CA . LEU A 1 728 ? 5.535 -30.449 -15.335 1.00 42.78 728 LEU A CA 1
ATOM 5227 C C . LEU A 1 728 ? 5.117 -29.465 -16.433 1.00 42.78 728 LEU A C 1
ATOM 5229 O O . LEU A 1 728 ? 5.316 -29.741 -17.619 1.00 42.78 728 LEU A O 1
ATOM 5233 N N . VAL A 1 729 ? 4.626 -28.294 -16.031 1.00 48.56 729 VAL A N 1
ATOM 5234 C CA . VAL A 1 729 ? 4.267 -27.194 -16.929 1.00 48.56 729 VAL A CA 1
ATOM 5235 C C . VAL A 1 729 ? 5.403 -26.177 -16.958 1.00 48.56 729 VAL A C 1
ATOM 5237 O O . VAL A 1 729 ? 5.732 -25.538 -15.958 1.00 48.56 729 VAL A O 1
ATOM 5240 N N . ILE A 1 730 ? 6.011 -26.008 -18.133 1.00 50.50 730 ILE A N 1
ATOM 5241 C CA . ILE A 1 730 ? 7.038 -24.985 -18.366 1.00 50.50 730 ILE A CA 1
ATOM 5242 C C . ILE A 1 730 ? 6.357 -23.746 -18.950 1.00 50.50 730 ILE A C 1
ATOM 5244 O O . ILE A 1 730 ? 6.021 -23.730 -20.135 1.00 50.50 730 ILE A O 1
ATOM 5248 N N . VAL A 1 731 ? 6.166 -22.706 -18.132 1.00 48.38 731 VAL A N 1
ATOM 5249 C CA . VAL A 1 731 ? 5.568 -21.441 -18.583 1.00 48.38 731 VAL A CA 1
ATOM 5250 C C . VAL A 1 731 ? 6.648 -20.494 -19.105 1.00 48.38 731 VAL A C 1
ATOM 5252 O O . VAL A 1 731 ? 7.565 -20.097 -18.380 1.00 48.38 731 VAL A O 1
ATOM 5255 N N . LEU A 1 732 ? 6.515 -20.095 -20.372 1.00 49.69 732 LEU A N 1
ATOM 5256 C CA . LEU A 1 732 ? 7.271 -18.995 -20.972 1.00 49.69 732 LEU A CA 1
ATOM 5257 C C . LEU A 1 732 ? 6.390 -17.741 -21.008 1.00 49.69 732 LEU A C 1
ATOM 5259 O O . LEU A 1 732 ? 5.466 -17.668 -21.810 1.00 49.69 732 LEU A O 1
ATOM 5263 N N . GLU A 1 733 ? 6.685 -16.750 -20.165 1.00 41.72 733 GLU A N 1
ATOM 5264 C CA . GLU A 1 733 ? 5.922 -15.486 -20.092 1.00 41.72 733 GLU A CA 1
ATOM 5265 C C . GLU A 1 733 ? 6.199 -14.523 -21.266 1.00 41.72 733 GLU A C 1
ATOM 5267 O O . GLU A 1 733 ? 5.466 -13.558 -21.467 1.00 41.72 733 GLU A O 1
ATOM 5272 N N . HIS A 1 734 ? 7.260 -14.780 -22.041 1.00 48.84 734 HIS A N 1
ATOM 5273 C CA . HIS A 1 734 ? 7.749 -13.909 -23.113 1.00 48.84 734 HIS A CA 1
ATOM 5274 C C . HIS A 1 734 ? 8.133 -14.713 -24.371 1.00 48.84 734 HIS A C 1
ATOM 5276 O O . HIS A 1 734 ? 9.293 -14.722 -24.786 1.00 48.84 734 HIS A O 1
ATOM 5282 N N . ALA A 1 735 ? 7.178 -15.422 -24.979 1.00 44.22 735 ALA A N 1
ATOM 5283 C CA . ALA A 1 735 ? 7.392 -16.024 -26.298 1.00 44.22 735 ALA A CA 1
ATOM 5284 C C . ALA A 1 735 ? 7.324 -14.953 -27.407 1.00 44.22 735 ALA A C 1
ATOM 5286 O O . ALA A 1 735 ? 6.335 -14.226 -27.518 1.00 44.22 735 ALA A O 1
ATOM 5287 N N . PHE A 1 736 ? 8.352 -14.864 -28.257 1.00 44.84 736 PHE A N 1
ATOM 5288 C CA . PHE A 1 736 ? 8.347 -13.989 -29.431 1.00 44.84 736 PHE A CA 1
ATOM 5289 C C . PHE A 1 736 ? 7.423 -14.575 -30.516 1.00 44.84 736 PHE A C 1
ATOM 5291 O O . PHE A 1 736 ? 7.638 -15.715 -30.942 1.00 44.84 736 PHE A O 1
ATOM 5298 N N . PRO A 1 737 ? 6.423 -13.825 -31.019 1.00 38.72 737 PRO A N 1
ATOM 5299 C CA . PRO A 1 737 ? 5.576 -14.296 -32.112 1.00 38.72 737 PRO A CA 1
ATOM 5300 C C . PRO A 1 737 ? 6.395 -14.564 -33.382 1.00 38.72 737 PRO A C 1
ATOM 5302 O O . PRO A 1 737 ? 7.138 -13.694 -33.836 1.00 38.72 737 PRO A O 1
ATOM 5305 N N . GLY A 1 738 ? 6.233 -15.752 -33.972 1.00 38.00 738 GLY A N 1
ATOM 5306 C CA . GLY A 1 738 ? 6.940 -16.142 -35.198 1.00 38.00 738 GLY A CA 1
ATOM 5307 C C . GLY A 1 738 ? 8.364 -16.676 -34.995 1.00 38.00 738 GLY A C 1
ATOM 5308 O O . GLY A 1 738 ? 9.184 -16.527 -35.893 1.00 38.00 738 GLY A O 1
ATOM 5309 N N . TYR A 1 739 ? 8.661 -17.276 -33.836 1.00 38.50 739 TYR A N 1
ATOM 5310 C CA . TYR A 1 739 ? 9.880 -18.062 -33.614 1.00 38.50 739 TYR A CA 1
ATOM 5311 C C . TYR A 1 739 ? 9.548 -19.489 -33.170 1.00 38.50 739 TYR A C 1
ATOM 5313 O O . TYR A 1 739 ? 8.700 -19.700 -32.299 1.00 38.50 739 TYR A O 1
ATOM 5321 N N . ALA A 1 740 ? 10.267 -20.467 -33.722 1.00 41.41 740 ALA A N 1
ATOM 5322 C CA . ALA A 1 740 ? 10.269 -21.835 -33.223 1.00 41.41 740 ALA A CA 1
ATOM 5323 C C . ALA A 1 740 ? 11.205 -21.975 -32.005 1.00 41.41 740 ALA A C 1
ATOM 5325 O O . ALA A 1 740 ? 12.345 -21.501 -32.008 1.00 41.41 740 ALA A O 1
ATOM 5326 N N . TYR A 1 741 ? 10.731 -22.672 -30.969 1.00 44.09 741 TYR A N 1
ATOM 5327 C CA . TYR A 1 741 ? 11.473 -22.920 -29.732 1.00 44.09 741 TYR A CA 1
ATOM 5328 C C . TYR A 1 741 ? 11.699 -24.417 -29.522 1.00 44.09 741 TYR A C 1
ATOM 5330 O O . TYR A 1 741 ? 10.756 -25.205 -29.545 1.00 44.09 741 TYR A O 1
ATOM 5338 N N . THR A 1 742 ? 12.948 -24.808 -29.257 1.00 44.31 742 THR A N 1
ATOM 5339 C CA . THR A 1 742 ? 13.314 -26.193 -28.918 1.00 44.31 742 THR A CA 1
ATOM 5340 C C . THR A 1 742 ? 13.990 -26.273 -27.556 1.00 44.31 742 THR A C 1
ATOM 5342 O O . THR A 1 742 ? 14.972 -25.574 -27.296 1.00 44.31 742 THR A O 1
ATOM 5345 N N . LEU A 1 743 ? 13.499 -27.175 -26.706 1.00 41.47 743 LEU A N 1
ATOM 5346 C CA . LEU A 1 743 ? 14.108 -27.506 -25.422 1.00 41.47 743 LEU A CA 1
ATOM 5347 C C . LEU A 1 743 ? 15.320 -28.428 -25.648 1.00 41.47 743 LEU A C 1
ATOM 5349 O O . LEU A 1 743 ? 15.159 -29.531 -26.165 1.00 41.47 743 LEU A O 1
ATOM 5353 N N . GLN A 1 744 ? 16.525 -28.009 -25.246 1.00 40.75 744 GLN A N 1
ATOM 5354 C CA . GLN A 1 744 ? 17.705 -28.881 -25.245 1.00 40.75 744 GLN A CA 1
ATOM 5355 C C . GLN A 1 744 ? 18.138 -29.265 -23.827 1.00 40.75 744 GLN A C 1
ATOM 5357 O O . GLN A 1 744 ? 18.263 -28.429 -22.927 1.00 40.75 744 GLN A O 1
ATOM 5362 N N . THR A 1 745 ? 18.425 -30.555 -23.651 1.00 40.94 745 THR A N 1
ATOM 5363 C CA . THR A 1 745 ? 19.152 -31.095 -22.500 1.00 40.94 745 THR A CA 1
ATOM 5364 C C . THR A 1 745 ? 20.660 -31.062 -22.763 1.00 40.94 745 THR A C 1
ATOM 5366 O O . THR A 1 745 ? 21.123 -31.160 -23.898 1.00 40.94 745 THR A O 1
ATOM 5369 N N . ASN A 1 746 ? 21.449 -30.900 -21.699 1.00 31.12 746 ASN A N 1
ATOM 5370 C CA . ASN A 1 746 ? 22.903 -30.768 -21.797 1.00 31.12 746 ASN A CA 1
ATOM 5371 C C . ASN A 1 746 ? 23.549 -32.053 -22.384 1.00 31.12 746 ASN A C 1
ATOM 5373 O O . ASN A 1 746 ? 23.247 -33.138 -21.873 1.00 31.12 746 ASN A O 1
ATOM 5377 N N . PRO A 1 747 ? 24.431 -31.985 -23.408 1.00 33.28 747 PRO A N 1
ATOM 5378 C CA . PRO A 1 747 ? 24.945 -33.183 -24.078 1.00 33.28 747 PRO A CA 1
ATOM 5379 C C . PRO A 1 747 ? 25.771 -34.080 -23.144 1.00 33.28 747 PRO A C 1
ATOM 5381 O O . PRO A 1 747 ? 26.814 -33.668 -22.637 1.00 33.28 747 PRO A O 1
ATOM 5384 N N . GLY A 1 748 ? 25.322 -35.323 -22.942 1.00 39.41 748 GLY A N 1
ATOM 5385 C CA . GLY A 1 748 ? 26.010 -36.312 -22.096 1.00 39.41 748 GLY A CA 1
ATOM 5386 C C . GLY A 1 748 ? 25.126 -37.094 -21.116 1.00 39.41 748 GLY A C 1
ATOM 5387 O O . GLY A 1 748 ? 25.663 -37.844 -20.305 1.00 39.41 748 GLY A O 1
ATOM 5388 N N . LEU A 1 749 ? 23.799 -36.938 -21.171 1.00 37.75 749 LEU A N 1
ATOM 5389 C CA . LEU A 1 749 ? 22.835 -37.753 -20.423 1.00 37.75 749 LEU A CA 1
ATOM 5390 C C . LEU A 1 749 ? 21.844 -38.437 -21.376 1.00 37.75 749 LEU A C 1
ATOM 5392 O O . LEU A 1 749 ? 21.603 -37.949 -22.476 1.00 37.75 749 LEU A O 1
ATOM 5396 N N . ASP A 1 750 ? 21.329 -39.584 -20.934 1.00 38.19 750 ASP A N 1
ATOM 5397 C CA . ASP A 1 750 ? 20.704 -40.612 -21.775 1.00 38.19 750 ASP A CA 1
ATOM 5398 C C . ASP A 1 750 ? 19.415 -40.168 -22.498 1.00 38.19 750 ASP A C 1
ATOM 5400 O O . ASP A 1 750 ? 18.624 -39.391 -21.953 1.00 38.19 750 ASP A O 1
ATOM 5404 N N . SER A 1 751 ? 19.208 -40.674 -23.717 1.00 39.94 751 SER A N 1
ATOM 5405 C CA . SER A 1 751 ? 18.170 -40.225 -24.662 1.00 39.94 751 SER A CA 1
ATOM 5406 C C . SER A 1 751 ? 16.855 -41.006 -24.606 1.00 39.94 751 SER A C 1
ATOM 5408 O O . SER A 1 751 ? 15.837 -40.531 -25.105 1.00 39.94 751 SER A O 1
ATOM 5410 N N . ASP A 1 752 ? 16.854 -42.197 -24.017 1.00 38.53 752 ASP A N 1
ATOM 5411 C CA . ASP A 1 752 ? 15.976 -43.287 -24.471 1.00 38.53 752 ASP A CA 1
ATOM 5412 C C . ASP A 1 752 ? 14.544 -43.303 -23.882 1.00 38.53 752 ASP A C 1
ATOM 5414 O O . ASP A 1 752 ? 13.862 -44.321 -23.960 1.00 38.53 752 ASP A O 1
ATOM 5418 N N . ASN A 1 753 ? 14.063 -42.193 -23.305 1.00 38.44 753 ASN A N 1
ATOM 5419 C CA . ASN A 1 753 ? 12.781 -42.116 -22.575 1.00 38.44 753 ASN A CA 1
ATOM 5420 C C . ASN A 1 753 ? 11.924 -40.863 -22.897 1.00 38.44 753 ASN A C 1
ATOM 5422 O O . ASN A 1 753 ? 11.239 -40.340 -22.023 1.00 38.44 753 ASN A O 1
ATOM 5426 N N . TRP A 1 754 ? 11.932 -40.383 -24.145 1.00 36.50 754 TRP A N 1
ATOM 5427 C CA . TRP A 1 754 ? 10.995 -39.348 -24.620 1.00 36.50 754 TRP A CA 1
ATOM 5428 C C . TRP A 1 754 ? 10.082 -39.938 -25.702 1.00 36.50 754 TRP A C 1
ATOM 5430 O O . TRP A 1 754 ? 10.566 -40.244 -26.791 1.00 36.50 754 TRP A O 1
ATOM 5440 N N . THR A 1 755 ? 8.785 -40.122 -25.422 1.00 36.50 755 THR A N 1
ATOM 5441 C CA . THR A 1 755 ? 7.818 -40.612 -26.430 1.00 36.50 755 THR A CA 1
ATOM 5442 C C . THR A 1 755 ? 6.996 -39.503 -27.069 1.00 36.50 755 THR A C 1
ATOM 5444 O O . THR A 1 755 ? 6.794 -39.551 -28.278 1.00 36.50 755 THR A O 1
ATOM 5447 N N . ASP A 1 756 ? 6.586 -38.491 -26.300 1.00 37.38 756 ASP A N 1
ATOM 5448 C CA . ASP A 1 756 ? 5.684 -37.439 -26.769 1.00 37.38 756 ASP A CA 1
ATOM 5449 C C . ASP A 1 756 ? 6.127 -36.059 -26.261 1.00 37.38 756 ASP A C 1
ATOM 5451 O O . ASP A 1 756 ? 6.407 -35.869 -25.078 1.00 37.38 756 ASP A O 1
ATOM 5455 N N . VAL A 1 757 ? 6.187 -35.098 -27.184 1.00 40.53 757 VAL A N 1
ATOM 5456 C CA . VAL A 1 757 ? 6.266 -33.654 -26.926 1.00 40.53 757 VAL A CA 1
ATOM 5457 C C . VAL A 1 757 ? 5.338 -33.009 -27.951 1.00 40.53 757 VAL A C 1
ATOM 5459 O O . VAL A 1 757 ? 5.690 -32.914 -29.128 1.00 40.53 757 VAL A O 1
ATOM 5462 N N . GLU A 1 758 ? 4.131 -32.621 -27.540 1.00 38.16 758 GLU A N 1
ATOM 5463 C CA . GLU A 1 758 ? 3.188 -31.977 -28.459 1.00 38.16 758 GLU A CA 1
ATOM 5464 C C . GLU A 1 758 ? 3.641 -30.547 -28.785 1.00 38.16 758 GLU A C 1
ATOM 5466 O O . GLU A 1 758 ? 3.878 -29.718 -27.906 1.00 38.16 758 GLU A O 1
ATOM 5471 N N . SER A 1 759 ? 3.772 -30.246 -30.077 1.00 37.94 759 SER A N 1
ATOM 5472 C CA . SER A 1 759 ? 4.192 -28.933 -30.562 1.00 37.94 759 SER A CA 1
ATOM 5473 C C . SER A 1 759 ? 3.024 -27.942 -30.545 1.00 37.94 759 SER A C 1
ATOM 5475 O O . SER A 1 759 ? 2.227 -27.898 -31.487 1.00 37.94 759 SER A O 1
ATOM 5477 N N . VAL A 1 760 ? 2.928 -27.126 -29.494 1.00 38.12 760 VAL A N 1
ATOM 5478 C CA . VAL A 1 760 ? 1.923 -26.057 -29.391 1.00 38.12 760 VAL A CA 1
ATOM 5479 C C . VAL A 1 760 ? 2.352 -24.844 -30.226 1.00 38.12 760 VAL A C 1
ATOM 5481 O O . VAL A 1 760 ? 3.424 -24.277 -30.019 1.00 38.12 760 VAL A O 1
ATOM 5484 N N . ALA A 1 761 ? 1.510 -24.422 -31.172 1.00 37.28 761 ALA A N 1
ATOM 5485 C CA . ALA A 1 761 ? 1.754 -23.218 -31.967 1.00 37.28 761 ALA A CA 1
ATOM 5486 C C . ALA A 1 761 ? 1.507 -21.946 -31.133 1.00 37.28 761 ALA A C 1
ATOM 5488 O O . ALA A 1 761 ? 0.472 -21.820 -30.479 1.00 37.28 761 ALA A O 1
ATOM 5489 N N . ALA A 1 762 ? 2.430 -20.983 -31.185 1.00 36.88 762 ALA A N 1
ATOM 5490 C CA . ALA A 1 762 ? 2.345 -19.747 -30.408 1.00 36.88 762 ALA A CA 1
ATOM 5491 C C . ALA A 1 762 ? 1.241 -18.805 -30.934 1.00 36.88 762 ALA A C 1
ATOM 5493 O O . ALA A 1 762 ? 1.447 -18.049 -31.883 1.00 36.88 762 ALA A O 1
ATOM 5494 N N . THR A 1 763 ? 0.066 -18.829 -30.298 1.00 32.50 763 THR A N 1
ATOM 5495 C CA . THR A 1 763 ? -1.070 -17.928 -30.589 1.00 32.50 763 THR A CA 1
ATOM 5496 C C . THR A 1 763 ? -1.267 -16.838 -29.525 1.00 32.50 763 THR A C 1
ATOM 5498 O O . THR A 1 763 ? -2.360 -16.292 -29.388 1.00 32.50 763 THR A O 1
ATOM 5501 N N . GLY A 1 764 ? -0.227 -16.534 -28.745 1.00 41.00 764 GLY A N 1
ATOM 5502 C CA . GLY A 1 764 ? -0.229 -15.549 -27.662 1.00 41.00 764 GLY A CA 1
ATOM 5503 C C . GLY A 1 764 ? 1.156 -15.428 -27.007 1.00 41.00 764 GLY A C 1
ATOM 5504 O O . GLY A 1 764 ? 2.088 -16.092 -27.460 1.00 41.00 764 GLY A O 1
ATOM 5505 N N . PRO A 1 765 ? 1.307 -14.609 -25.947 1.00 37.03 765 PRO A N 1
ATOM 5506 C CA . PRO A 1 765 ? 2.587 -14.428 -25.246 1.00 37.03 765 PRO A CA 1
ATOM 5507 C C . PRO A 1 765 ? 3.026 -15.661 -24.436 1.00 37.03 765 PRO A C 1
ATOM 5509 O O . PRO A 1 765 ? 4.203 -15.784 -24.104 1.00 37.03 765 PRO A O 1
ATOM 5512 N N . LEU A 1 766 ? 2.081 -16.560 -24.136 1.00 32.22 766 LEU A N 1
ATOM 5513 C CA . LEU A 1 766 ? 2.277 -17.796 -23.382 1.00 32.22 766 LEU A CA 1
ATOM 5514 C C . LEU A 1 766 ? 2.352 -18.996 -24.333 1.00 32.22 766 LEU A C 1
ATOM 5516 O O . LEU A 1 766 ? 1.470 -19.187 -25.173 1.00 32.22 766 LEU A O 1
ATOM 5520 N N . VAL A 1 767 ? 3.372 -19.833 -24.145 1.00 42.09 767 VAL A N 1
ATOM 5521 C CA . VAL A 1 767 ? 3.505 -21.155 -24.775 1.00 42.09 767 VAL A CA 1
ATOM 5522 C C . VAL A 1 767 ? 3.630 -22.195 -23.668 1.00 42.09 767 VAL A C 1
ATOM 5524 O O . VAL A 1 767 ? 4.361 -21.981 -22.701 1.00 42.09 767 VAL A O 1
ATOM 5527 N N . PHE A 1 768 ? 2.912 -23.307 -23.819 1.00 36.12 768 PHE A N 1
ATOM 5528 C CA . PHE A 1 768 ? 2.869 -24.405 -22.857 1.00 36.12 768 PHE A CA 1
ATOM 5529 C C . PHE A 1 768 ? 3.586 -25.632 -23.421 1.00 36.12 768 PHE A C 1
ATOM 5531 O O . PHE A 1 768 ? 3.403 -25.979 -24.587 1.00 36.12 768 PHE A O 1
ATOM 5538 N N . PHE A 1 769 ? 4.350 -26.309 -22.566 1.00 43.25 769 PHE A N 1
ATOM 5539 C CA . PHE A 1 769 ? 4.902 -27.639 -22.816 1.00 43.25 769 PHE A CA 1
ATOM 5540 C C . PHE A 1 769 ? 4.511 -28.542 -21.646 1.00 43.25 769 PHE A C 1
ATOM 5542 O O . PHE A 1 769 ? 4.707 -28.149 -20.494 1.00 43.25 769 PHE A O 1
ATOM 5549 N N . THR A 1 770 ? 3.982 -29.727 -21.943 1.00 34.12 770 THR A N 1
ATOM 5550 C CA . THR A 1 770 ? 3.627 -30.769 -20.970 1.00 34.12 770 THR A CA 1
ATOM 5551 C C . THR A 1 770 ? 4.634 -31.917 -21.014 1.00 34.12 770 THR A C 1
ATOM 5553 O O . THR A 1 770 ? 5.142 -32.281 -22.078 1.00 34.12 770 THR A O 1
ATOM 5556 N N . TYR A 1 771 ? 4.941 -32.492 -19.851 1.00 40.16 771 TYR A N 1
ATOM 5557 C CA . TYR A 1 771 ? 5.769 -33.691 -19.725 1.00 40.16 771 TYR A CA 1
ATOM 5558 C C . TYR A 1 771 ? 5.425 -34.449 -18.437 1.00 40.16 771 TYR A C 1
ATOM 5560 O O . TYR A 1 771 ? 5.492 -33.875 -17.347 1.00 40.16 771 TYR A O 1
ATOM 5568 N N . SER A 1 772 ? 5.144 -35.750 -18.568 1.00 33.38 772 SER A N 1
ATOM 5569 C CA . SER A 1 772 ? 4.743 -36.624 -17.459 1.00 33.38 772 SER A CA 1
ATOM 5570 C C . SER A 1 772 ? 5.904 -37.499 -16.955 1.00 33.38 772 SER A C 1
ATOM 5572 O O . SER A 1 772 ? 6.349 -38.405 -17.672 1.00 33.38 772 SER A O 1
ATOM 5574 N N . PRO A 1 773 ? 6.445 -37.281 -15.737 1.00 39.69 773 PRO A N 1
ATOM 5575 C CA . PRO A 1 773 ? 7.555 -38.068 -15.208 1.00 39.69 773 PRO A CA 1
ATOM 5576 C C . PRO A 1 773 ? 7.063 -39.270 -14.393 1.00 39.69 773 PRO A C 1
ATOM 5578 O O . PRO A 1 773 ? 6.392 -39.117 -13.373 1.00 39.69 773 PRO A O 1
ATOM 5581 N N . SER A 1 774 ? 7.529 -40.480 -14.720 1.00 36.56 774 SER A N 1
ATOM 5582 C CA . SER A 1 774 ? 7.285 -41.675 -13.898 1.00 36.56 774 SER A CA 1
ATOM 5583 C C . SER A 1 774 ? 8.128 -41.697 -12.601 1.00 36.56 774 SER A C 1
ATOM 5585 O O . SER A 1 774 ? 9.015 -42.537 -12.434 1.00 36.56 774 SER A O 1
ATOM 5587 N N . GLY A 1 775 ? 7.851 -40.778 -11.671 1.00 36.69 775 GLY A N 1
ATOM 5588 C CA . GLY A 1 775 ? 8.210 -40.893 -10.251 1.00 36.69 775 GLY A CA 1
ATOM 5589 C C . GLY A 1 775 ? 9.684 -40.702 -9.866 1.00 36.69 775 GLY A C 1
ATOM 5590 O O . GLY A 1 775 ? 10.156 -41.402 -8.970 1.00 36.69 775 GLY A O 1
ATOM 5591 N N . VAL A 1 776 ? 10.420 -39.774 -10.494 1.00 33.97 776 VAL A N 1
ATOM 5592 C CA . VAL A 1 776 ? 11.805 -39.432 -10.095 1.00 33.97 776 VAL A CA 1
ATOM 5593 C C . VAL A 1 776 ? 12.001 -37.916 -9.983 1.00 33.97 776 VAL A C 1
ATOM 5595 O O . VAL A 1 776 ? 11.814 -37.185 -10.950 1.00 33.97 776 VAL A O 1
ATOM 5598 N N . GLU A 1 777 ? 12.438 -37.457 -8.807 1.00 29.70 777 GLU A N 1
ATOM 5599 C CA . GLU A 1 777 ? 12.789 -36.058 -8.524 1.00 29.70 777 GLU A CA 1
ATOM 5600 C C . GLU A 1 777 ? 14.054 -35.639 -9.306 1.00 29.70 777 GLU A C 1
ATOM 5602 O O . GLU A 1 777 ? 15.114 -36.259 -9.175 1.00 29.70 777 GLU A O 1
ATOM 5607 N N . LEU A 1 778 ? 13.966 -34.586 -10.131 1.00 30.97 778 LEU A N 1
ATOM 5608 C CA . LEU A 1 778 ? 15.047 -34.172 -11.036 1.00 30.97 778 LEU A CA 1
ATOM 5609 C C . LEU A 1 778 ? 15.605 -32.777 -10.730 1.00 30.97 778 LEU A C 1
ATOM 5611 O O . LEU A 1 778 ? 15.025 -31.757 -11.085 1.00 30.97 778 LEU A O 1
ATOM 5615 N N . LYS A 1 779 ? 16.837 -32.736 -10.213 1.00 27.83 779 LYS A N 1
ATOM 5616 C CA . LYS A 1 779 ? 17.697 -31.543 -10.284 1.00 27.83 779 LYS A CA 1
ATOM 5617 C C . LYS A 1 779 ? 18.430 -31.524 -11.627 1.00 27.83 779 LYS A C 1
ATOM 5619 O O . LYS A 1 779 ? 19.493 -32.131 -11.760 1.00 27.83 779 LYS A O 1
ATOM 5624 N N . ARG A 1 780 ? 17.859 -30.854 -12.632 1.00 34.81 780 ARG A N 1
ATOM 5625 C CA . ARG A 1 780 ? 18.476 -30.631 -13.954 1.00 34.81 780 ARG A CA 1
ATOM 5626 C C . ARG A 1 780 ? 18.349 -29.165 -14.371 1.00 34.81 780 ARG A C 1
ATOM 5628 O O . ARG A 1 780 ? 17.370 -28.511 -14.039 1.00 34.81 780 ARG A O 1
ATOM 5635 N N . PHE A 1 781 ? 19.346 -28.677 -15.106 1.00 30.44 781 PHE A N 1
ATOM 5636 C CA . PHE A 1 781 ? 19.337 -27.358 -15.739 1.00 30.44 781 PHE A CA 1
ATOM 5637 C C . PHE A 1 781 ? 18.995 -27.511 -17.225 1.00 30.44 781 PHE A C 1
ATOM 5639 O O . PHE A 1 781 ? 19.499 -28.427 -17.880 1.00 30.44 781 PHE A O 1
ATOM 5646 N N . PHE A 1 782 ? 18.176 -26.601 -17.748 1.00 35.50 782 PHE A N 1
ATOM 5647 C CA . PHE A 1 782 ? 17.792 -26.526 -19.159 1.00 35.50 782 PHE A CA 1
ATOM 5648 C C . PHE A 1 782 ? 18.432 -25.300 -19.821 1.00 35.50 782 PHE A C 1
ATOM 5650 O O . PHE A 1 782 ? 18.778 -24.334 -19.140 1.00 35.50 782 PHE A O 1
ATOM 5657 N N . ARG A 1 783 ? 18.565 -25.321 -21.151 1.00 33.69 783 ARG A N 1
ATOM 5658 C CA . ARG A 1 783 ? 18.952 -24.150 -21.948 1.00 33.69 783 ARG A CA 1
ATOM 5659 C C . ARG A 1 783 ? 18.043 -24.069 -23.170 1.00 33.69 783 ARG A C 1
ATOM 5661 O O . ARG A 1 783 ? 17.987 -25.020 -23.946 1.00 33.69 783 ARG A O 1
ATOM 5668 N N . LEU A 1 784 ? 17.342 -22.949 -23.336 1.00 36.53 784 LEU A N 1
ATOM 5669 C CA . LEU A 1 784 ? 16.648 -22.654 -24.589 1.00 36.53 784 LEU A CA 1
ATOM 5670 C C . LEU A 1 784 ? 17.641 -22.096 -25.614 1.00 36.53 784 LEU A C 1
ATOM 5672 O O . LEU A 1 784 ? 18.603 -21.408 -25.269 1.00 36.53 784 LEU A O 1
ATOM 5676 N N . LEU A 1 785 ? 17.359 -22.389 -26.878 1.00 35.78 785 LEU A N 1
ATOM 5677 C CA . LEU A 1 785 ? 17.940 -21.745 -28.048 1.00 35.78 785 LEU A CA 1
ATOM 5678 C C . LEU A 1 785 ? 16.772 -21.318 -28.939 1.00 35.78 785 LEU A C 1
ATOM 5680 O O . LEU A 1 785 ? 15.870 -22.120 -29.190 1.00 35.78 785 LEU A O 1
ATOM 5684 N N . SER A 1 786 ? 16.782 -20.068 -29.393 1.00 36.81 786 SER A N 1
ATOM 5685 C CA . SER A 1 786 ? 15.936 -19.628 -30.499 1.00 36.81 786 SER A CA 1
ATOM 5686 C C . SER A 1 786 ? 16.521 -20.143 -31.813 1.00 36.81 786 SER A C 1
ATOM 5688 O O . SER A 1 786 ? 17.740 -20.193 -31.991 1.00 36.81 786 SER A O 1
ATOM 5690 N N . VAL A 1 787 ? 15.648 -20.523 -32.742 1.00 33.12 787 VAL A N 1
ATOM 5691 C CA . VAL A 1 787 ? 16.023 -20.860 -34.118 1.00 33.12 787 VAL A CA 1
ATOM 5692 C C . VAL A 1 787 ? 15.302 -19.870 -35.037 1.00 33.12 787 VAL A C 1
ATOM 5694 O O . VAL A 1 787 ? 14.093 -19.698 -34.878 1.00 33.12 787 VAL A O 1
ATOM 5697 N N . PRO A 1 788 ? 15.997 -19.183 -35.961 1.00 30.03 788 PRO A N 1
ATOM 5698 C CA . PRO A 1 788 ? 15.329 -18.418 -37.007 1.00 30.03 788 PRO A CA 1
ATOM 5699 C C . PRO A 1 788 ? 14.560 -19.362 -37.939 1.00 30.03 788 PRO A C 1
ATOM 5701 O O . PRO A 1 788 ? 15.126 -20.352 -38.410 1.00 30.03 788 PRO A O 1
ATOM 5704 N N . ASP A 1 789 ? 13.301 -19.045 -38.234 1.00 29.62 789 ASP A N 1
ATOM 5705 C CA . ASP A 1 789 ? 12.593 -19.677 -39.352 1.00 29.62 789 ASP A CA 1
ATOM 5706 C C . ASP A 1 789 ? 13.261 -19.270 -40.687 1.00 29.62 789 ASP A C 1
ATOM 5708 O O . ASP A 1 789 ? 13.806 -18.168 -40.803 1.00 29.62 789 ASP A O 1
ATOM 5712 N N . ASN A 1 790 ? 13.261 -20.186 -41.669 1.00 30.80 790 ASN A N 1
ATOM 5713 C CA . ASN A 1 790 ? 13.925 -20.020 -42.980 1.00 30.80 790 ASN A CA 1
ATOM 5714 C C . ASN A 1 790 ? 13.040 -19.292 -44.001 1.00 30.80 790 ASN A C 1
ATOM 5716 O O . ASN A 1 790 ? 11.842 -19.648 -44.078 1.00 30.80 790 ASN A O 1
#

pLDDT: mean 80.82, std 20.9, range [27.42, 98.81]

Sequence (790 aa):
MKISTILFAACTAVLAWESASAQLIVYDTASYTIEASGTAIRTITPADLPGFDPVGSGKLVVTLSAEGSGGTRTVSSVTYAGVGLSEAIQQNYSTGSQTTAIYYLDNPTSVGNLVVSFSGNTNGIGVSVIALSNVATGVSVSNGSDGLSVNLTTTAANSFVVASNANNGTIAAAQSPLTPLFGGPVGSAGGGAGYQFVATPGLLTPTFTGSTARPVTVAAAFVSLPDTTPPVVLTVSDDRMGGPIVKNSLVNYTLVFNESMDETTFNAVDFVNAGTATISVGTIIKVAPNEFIVPVTPTTSGTLQIAVASEGVINDSAGNSLVTSPPVTDDIVITVDEFDVTPPTLAGSNITDDLNGGPLEENSVITYTIVFSEDMDAATVDASDFNNAGSAPITIGAIVETSPGIFTVEVTPTGTGTLRMQVSAGASLADTSGNAIVTSSSIFDDTFVAVQAAPVLAAEVTHIHVYLLGGQSNADGRPVASGLPTSPVNLQQPQDDVDFYPRDNLTTLRPATVFSGGEIKFGPEITLGRRLSDSLGGRKGIRVAILKYAFGGTNLAVDWKAGGDATTTGDGPRYASFQQTVTNGLTALAAEYPNAILELEGMVWVQGESDASDTHAANYEANLAAFIADVRLTYGADLPFVVTRLSDGQTNLNSGHLATIRAAQVTVADADPLTVWTDTDGFGLAGDNLHFDAAGQQQLGTATAGALLSFLPVTTNPTLDYDGDGDLVIVLEHAFPGYAYTLQTNPGLDSDNWTDVESVAATGPLVFFTYSPSGVELKRFFRLLSVPDN

Nearest PDB structures (foldseek):
  1zmb-assembly2_C  TM=8.892E-01  e=3.488E-10  Clostridium acetobutylicum ATCC 824
  8q00-assembly1_A  TM=6.365E-01  e=1.457E-03  Burkholderia pseudomallei
  1bwr-assembly1_A-2  TM=6.735E-01  e=7.054E-03  Bos taurus

Foldseek 3Di:
DDWFAKDKDWWAFDDDDWFDFWFEFEDADDDAAIDDPDDDHGYHYLVNVGPPDLPAKKKKKKKKKFFFPDDEKDFPFKDWQNHTWAWLDKDFQPPHRIIIGMTMDIRDDSHTTITITMRGGTTFMIMMMIMDHQWDPDFQDKDKDFDQKDKTWFDDFFKKKKKKKKFAQWWKFWDPVWDWRDIDDGYRIHITMTMHTGRDTGMDMTGIDDDNHRMMMMMTIIHGHADDDFKEWPAWAWPDPAEADEAFDKIKIKIFIPAFWDPVQDDQVQKDFPKDFAKDWDDKADDDRGMIIIIMGTHDWTKGKMWGDCPRQIGHPNRHGHHCVPIDIHPDIHGYDHADDDWKEFALQQFDWPCRQEAAEAQDKIKTKHAIPWFWPPVLDDQVQKDFPKDFAKGKDDWDDPDGRIIIIIIHTNDWIKGKMKRAQVRFITHPNRRTYNSVDIHINPHMHGYDYHPPPQFAAAAEAEEEEEAADQSLWDAFLVLDDCPPNHLQDFDQQEWEQQLHDIDTDHQARDQDPNTGTDFLSSLLQVLLCVQPVVDGNYGYYYQDDYYHLDALVAQQFDPLQLAPPPGHVRVNSSLVSVVVNVVNCCVVRVNYDYHQLAYEYDYDQNQLDPVHLQCLLVSVLSNVNSVCVNPNVLHAYEYEQAECQLVLGDNVSSV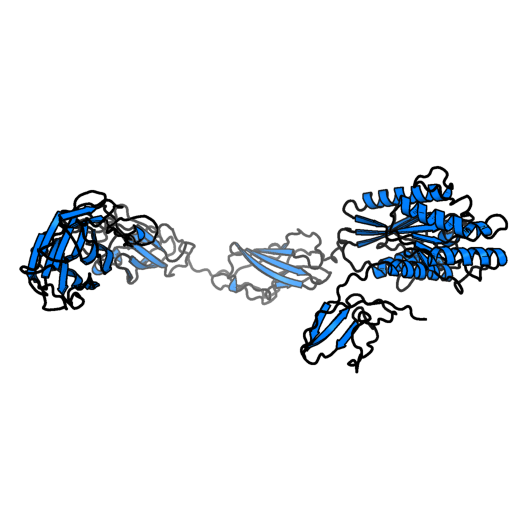SSNVSSCVSQVVDPRYDYFYQYPAADDPNSHYGYSRSRSVSSNRSSVVSVVPDPLPDPFPFDADPVGWTKGKQQADDQQWDKDKDFDPDDDDDPDDDWDDDHDPDRIDITTDDDPDDDDDGDIDMDIDHDD

Secondary structure (DSSP, 8-state):
--EEEEEEEEEE-----S---BEE-B-SSS---EE-SSS----B-GGGSTT---TTT-EEEEEEEEEESSS---EEEEEETTEEPEEEEEEE-TTSSEEEEEEEEES--SS--EEEEESS-EEEEEEEEEEESSB-SS-SEEEEEESSB--EE--STTEEEEEEEEEESS--EE-TTSEEEEEEEETTEEEEEEEEEESS--EE--BEE--SSS-EEEEEEEEBPPP-PPP-EEEEE-SS----EETT--EEEEEEESS-B-GGG--GGGEEESSSS-EEE---EEEETTEEEEEEEESSSEEE-EEE-TT---BBTTSPBP--SSPPB-SS-EEEEPPP-PPP---GGGEEETTTT--EETT--EEEEEE-SS-B-GGG--TTTEEESSSS-EEEEEEEEEETTEEEEEEEESSSEEE-EEEPTT---BBTTSPBP--SS-EE-SS-EEEEPPP--PPP--EEEEEEEEESHHHH--SBGGGS--SSS-TTS-EEEEEEEESS--EEE-S-SEEETTEEE--THHHHHHHHHHHHTTSTTEEEEEEEEE-TT--TTTTS---SSSSSSS--HHHHHHHHHHHHHHHHHHHH-TTPEEEEEEEEEE--GGG-STTTGGGHHHHHHHHHHHHHHHH-TT--EEEEPPPTT-TTS-HHHHHHHHHHHHHHHHT-TTEEEE--TT--B-TTSSSB-HHHHHHHHHHHHHHHHTTS------EEEE-TT--EEEEES-PPTT-EEEEEPPTTS--TT----------SS-EEE----SS-------EEEEE---

Radius of gyration: 50.88 Å; Cα contacts (8 Å, |Δi|>4): 2046; chains: 1; bounding box: 85×69×134 Å

Mean predicted aligned error: 21.49 Å

=== Feature glossary ===
Feature key, reading from the visual/contextual features back to the raw sequence:

Rendered structure images. Structure images are PyMOL renders from six orthogonal camera directions. Cartoon representation draws helices as coils and strands as arrows; sticks shows the backbone as bonds; surface shows the solvent-excluded envelope. Rainbow coloring maps sequence position to hue (blue→red, N→C); chain coloring assigns a distinct color per polypeptide.

Contact-map, Ramachandran, and PAE plots. Three diagnostic plots accompany the record. The Cα contact map visualizes the tertiary structure as a 2D adjacency matrix (8 Å cutoff, sequence-local contacts suppressed). The Ramachandran plot shows the distribution of backbone (φ, ψ) torsions, with points in the α and β basins reflecting secondary structure content. The PAE plot shows AlphaFold's inter-residue confidence as a color matrix.

InterPro / GO / CATH / organism. The annotation block draws on four external resources. InterPro: which protein families and domains the sequence belongs to. GO: standardized terms for what the protein does, what process it participates in, and where in the cell it acts. CATH: which structural fold it has in the CATH hierarchy. Organism: the species of origin.

Nearest PDB structures. Structural nearest neighbors (via Foldseek easy-search vs the PDB). Reported per hit: target PDB id, E-value, and alignment TM-score. A TM-score above ~0.5 is the conventional threshold for 'same fold'.

Predicted aligned error. Predicted aligned error is AlphaFold's pairwise confidence. Unlike pLDDT (per-residue), PAE is per-residue-pair and captures whether two parts of the structure are correctly placed relative to each other. Units are ångströms of expected positional error.

Solvent-accessible surface area. SASA measures how much of the protein is reachable by solvent. It is computed by rolling a water-sized probe over the atomic surface and summing the exposed area (Å²). Per-residue SASA distinguishes core (buried, low SASA) from surface (exposed, high SASA) residues; total SASA is a whole-molecule size measure.

B-factor. Crystallographic B-factors measure how much each atom's electron density is smeared out, in Å². They rise in mobile loops and surface residues and fall in the buried interior. In AlphaFold models this column is repurposed to hold pLDDT instead.

pLDDT. For AlphaFold models, the B-factor field carries pLDDT — the model's own estimate of local accuracy on a 0–100 scale. Regions with pLDDT<50 should be treated as essentially unmodeled; they often correspond to intrinsically disordered segments.

Backbone torsions (φ/ψ). φ (phi) and ψ (psi) are the two rotatable backbone dihedrals per residue: φ is the C(i-1)–N–Cα–C torsion, ψ is the N–Cα–C–N(i+1) torsion, both in degrees on (−180°, 180°]. α-helical residues cluster near (−60°, −45°); β-strand residues near (−120°, +130°). A Ramachandran plot is simply a scatter of (φ, ψ) for every residue.

Radius of gyration, Cα contacts, bounding box. Radius of gyration (Rg) is the root-mean-square distance of Cα atoms from their centroid — a single number for overall size and compactness. A globular domain of N residues has Rg ≈ 2.2·N^0.38 Å; an extended or disordered chain has a much larger Rg. The Cα contact count is the number of residue pairs whose Cα atoms are within 8 Å and are more than four positions apart in sequence — a standard proxy for tertiary packing density. The bounding box is the smallest axis-aligned box enclosing all Cα atoms.

Secondary structure (3-state, P-SEA). Three-state secondary structure (P-SEA) collapses the eight DSSP classes into helix (a), strand (b), and coil (c). P-SEA assigns these from Cα geometry alone — distances and angles — without requiring backbone oxygens, so it works on any Cα trace.

Secondary structure (8-state, DSSP). Secondary structure is the local, repeating backbone conformation. DSSP classifies it into eight states by reading the hydrogen-bond network: three helix types (H, G, I), two β types (E, B), two non-regular types (T, S), and unstructured coil (-).

Foldseek 3Di. The Foldseek 3Di string encodes local tertiary geometry as a 20-letter alphabet — one character per residue — derived from the relative positions of nearby Cα atoms. Unlike the amino-acid sequence, 3Di is a direct function of the 3D structure, so two proteins with the same fold have similar 3Di strings even at low sequence identity.

mmCIF coordinates. Structure coordinates are given as an mmCIF _atom_site loop: one row per atom with element, residue name, chain id, sequence number, and x/y/z position in Å. Only the four main-chain atoms per residue are included here; side chains are omitted to keep the record compact.

Sequence. This is the polypeptide sequence — one letter per residue, N-terminus first. Length ranges from a few dozen residues for small domains to over a thousand for large multi-domain proteins.